Protein 4ZGL (pdb70)

Nearest PDB structures (foldseek):
  4zgl-assembly2_D  TM=1.010E+00  e=8.642E-20  Helicobacter pylori 26695
  6j65-assembly1_B  TM=9.291E-01  e=5.684E-10  Homo sapiens
  3omf-assembly1_A  TM=8.301E-01  e=6.920E-11  Entamoeba histolytica HM-1:IMSS
  1kpc-assembly1_B  TM=9.303E-01  e=1.629E-09  Homo sapiens
  3ksv-assembly1_A-2  TM=9.128E-01  e=7.664E-09  Leishmania major

CATH classification: 3.30.428.10

Solvent-accessible surface area: 47481 Å² total; per-residue (Å²): 162,35,63,16,32,71,22,48,129,66,114,65,126,54,68,124,10,40,72,58,150,125,1,11,0,6,96,24,180,109,81,136,25,191,37,4,0,7,0,0,0,66,100,50,9,15,20,0,16,15,5,82,44,139,20,0,13,81,0,0,46,2,0,28,82,0,0,109,128,32,46,10,35,71,113,3,0,75,4,26,1,16,2,5,28,55,6,44,8,124,32,20,0,0,11,5,21,0,16,14,57,175,31,56,17,32,67,20,49,120,61,114,63,127,55,68,121,11,40,79,52,167,124,0,11,0,6,96,22,178,99,81,157,30,187,38,4,0,6,0,0,0,66,109,51,18,25,22,0,15,21,4,77,35,122,13,0,10,75,0,0,47,3,0,29,94,0,0,108,127,30,47,9,26,54,119,5,0,88,2,38,1,16,2,6,27,40,1,43,7,122,33,16,0,1,11,4,24,0,22,11,76,148,14,64,17,25,81,20,43,138,60,122,64,126,54,69,121,9,40,71,44,123,110,2,11,0,6,95,26,162,103,85,167,26,198,33,6,0,6,0,0,0,64,91,46,1,15,18,0,7,19,29,4,61,127,35,1,8,79,0,0,46,2,0,29,84,0,0,117,128,14,61,5,50,153,141,3,0,80,3,37,1,17,3,7,52,30,1,45,3,131,35,7,2,1,11,6,31,0,27,10,78,205,34,65,17,42,69,21,50,126,61,119,59,120,39,68,138,14,40,90,45,138,117,1,8,0,6,95,25,162,109,84,172,24,192,36,7,0,6,0,0,0,65,100,86,25,105,24,0,35,43,5,82,50,138,15,0,8,84,0,0,52,2,0,22,90,0,0,115,135,31,42,10,32,65,121,4,0,73,3,35,1,17,2,20,136,105,0,44,3,133,32,58,2,0,11,5,30,0,27,13,22,133,118,21,57,116,27,20,123,34,163,65,137,43,63,62,84,131,107,65,129,152,37,20,10,7,106,31,164,87,78,164,31,179,76,9,14,10,31,0,6,53,135,76,32,110,26,1,47,39,19,108,90,6,58,31,83,149,11,49,65,17,38,1,14,5,21,156,77,1,43,11,152,45,81,4,2,12,13,28,47,26,41,50,164,156,33,61,16,33,68,22,49,122,61,111,64,125,54,68,115,14,41,71,46,136,122,1,8,0,6,97,25,168,98,82,155,16,180,38,6,0,8,0,0,0,66,94,50,3,16,19,27,53,11,16,65,52,118,9,7,25,83,0,1,61,2,0,36,84,0,0,109,129,31,46,7,51,155,145,4,0,71,4,31,1,15,4,7,31,41,4,43,8,138,32,18,0,0,11,6,30,0,26,14,13,132,155,11,68,16,35,67,16,53,101,58,117,59,121,44,67,121,15,40,82,46,134,115,1,4,0,6,100,26,164,100,84,150,21,198,36,7,0,6,0,0,0,65,89,39,8,27,21,0,16,17,4,81,44,106,12,2,13,71,0,0,45,2,2,29,90,0,0,114,135,32,47,7,56,166,142,4,0,82,3,36,1,17,3,4,31,52,2,32,3,144,34,8,2,0,12,4,29,0,27,9,73,208,31,62,17,46,75,21,49,125,61,113,65,126,55,68,120,26,20,72,44,132,115,2,11,0,6,97,19,176,85,85,157,23,191,36,6,0,7,0,0,0,65,112,89,12,106,24,0,32,48,4,78,36,125,13,2,14,79,0,0,45,1,0,28,84,0,0,117,155,31,46,7,30,42,101,5,0,82,2,35,1,16,2,20,155,102,3,54,5,138,23,56,2,0,8,3,31,0,27,8,73,177,28,68,17,43,66,16,49,132,61,119,59,121,44,69,122,15,38,80,45,134,121,2,4,0,6,97,25,179,97,79,160,18,180,37,7,0,5,0,0,0,64,96,46,5,18,19,0,14,15,5,65,35,119,9,2,16,85,0,1,47,2,2,31,90,0,0,118,135,32,47,10,49,153,144,4,0,70,4,35,1,16,2,6,28,38,0,43,8,133,35,17,0,1,12,6,30,0,27,9,36,132,206,30,64,15,37,82,21,43,154,61,130,64,126,55,68,121,13,35,72,51,152,127,1,11,0,6,97,25,178,104,84,160,25,198,36,4,0,7,0,0,0,65,111,90,12,107,24,1,38,49,5,72,46,102,7,4,14,67,0,0,46,2,0,31,84,0,0,101,134,30,41,10,30,54,120,3,0,69,2,36,1,13,2,20,159,55,0,49,7,113,24,69,2,1,2,3,12,0,25,10,77

Secondary structure (DSSP, 8-state):
--HHHHHHHTSS---EEEE-SSEEEEE-SS-SSSSEEEEEESS---SGGG--HHHHHHHHHHHHHHHHHHT-TTT-EEEEEEESGGGT--SSS--EEEEE-/--HHHHHHHTSS---EEEE-SSEEEEE-SS-SSSEEEEEEESS---SGGG--HHHHHHHHHHHHHHHHHHT-TTT-EEEEEEESGGGT--SSS--EEEEE-/--HHHHHHTTSS---EEEE-SSEEEEE-SS-SSSEEEEEEESS---SSSS--SSSHHHHHHHHHHHHHHTTTTTT-EEEEEEESGGGT--SSS--EEEEE-/--HHHHHHTTSS---EEEE-SSEEEEE-SS-SSSSEEEEEESS---SGGG--HHHHHHHHHHHHHHHHHHT-TTT-EEEEEEESGGGT--SSS--EEEEE--/--SSSSSS-----EEEE-SSEEEEE-SS-SSSSEEEEEESS---SGGG-SS------EEEEEEESGGGT--SSS--EEEEE--/--HHHHHHHTSS---EEEE-SSEEEEE-SS-SSSSEEEEEESS---SGGG--HHHHHHHHHHHHHHHHHHT-TTT-EEEEEEESGGGT--SSS--EEEEE--/--HHHHHHHTSS---EEEE-SSEEEEE-SS-SSSEEEEEEESS---SGGG--HHHHHHHHHHHHHHHHHHT-TTT-EEEEEEESGGGT--SSS--EEEEE-/--HHHHHHTTSS---EEEE-SSEEEEE-SS-SSSEEEEEEESS---SGGG--HHHHHHHHHHHHHHHHHHT-TTT-EEEEEEESTTTT--SSS--EEEEE-/--HHHHHHTTSS---EEEE-SSEEEEE-SS-SSSSEEEEEESS---SGGG--HHHHHHHHHHHHHHHHHHT-TTT-EEEEEEESGGGT--SSS--EEEE---/--HHHHHHTTSS---EEEE-SSEEEEE-SS-SSSSEEEEEESS---SGGG--HHHHHHHHHHHHHHHHHHT-TTT-EEEEEEESGGGT--SSS--EEEEE-

Organism: Helicobacter pylori (strain ATCC 700392 / 26695) (NCBI:txid85962)

Structure (mmCIF, N/CA/C/O backbone):
data_4ZGL
#
_entry.id   4ZGL
#
_cell.length_a   48.900
_cell.length_b   75.640
_cell.length_c   335.090
_cell.angle_alpha   90.00
_cell.angle_beta   90.00
_cell.angle_gamma   90.00
#
_symmetry.space_group_name_H-M   'P 21 21 21'
#
loop_
_entity.id
_entity.type
_entity.pdbx_description
1 polymer 'Uncharacterized HIT-like protein HP_0404'
2 non-polymer 'ADENOSINE MONOPHOSPHATE'
#
loop_
_atom_site.group_PDB
_atom_site.id
_atom_site.type_symbol
_atom_site.label_atom_id
_atom_site.label_alt_id
_atom_site.label_comp_id
_atom_site.label_asym_id
_atom_site.label_entity_id
_atom_site.label_seq_id
_atom_site.pdbx_PDB_ins_code
_atom_site.Cartn_x
_atom_site.Cartn_y
_atom_site.Cartn_z
_atom_site.occupancy
_atom_site.B_iso_or_equiv
_atom_site.auth_seq_id
_atom_site.auth_comp_id
_atom_site.auth_asym_id
_atom_site.auth_atom_id
_atom_site.pdbx_PDB_model_num
ATOM 1 N N . MET A 1 1 ? -31.660 0.246 -93.550 1.00 74.46 1 MET A N 1
ATOM 2 C CA . MET A 1 1 ? -31.482 -1.068 -94.251 1.00 75.39 1 MET A CA 1
ATOM 3 C C . MET A 1 1 ? -30.759 -2.199 -93.475 1.00 73.52 1 MET A C 1
ATOM 4 O O . MET A 1 1 ? -30.725 -3.357 -93.918 1.00 74.61 1 MET A O 1
ATOM 9 N N . ASN A 1 2 ? -30.180 -1.865 -92.334 1.00 71.01 2 ASN A N 1
ATOM 10 C CA . ASN A 1 2 ? -29.342 -2.762 -91.558 1.00 69.14 2 ASN A CA 1
ATOM 11 C C . ASN A 1 2 ? -30.004 -2.865 -90.198 1.00 68.53 2 ASN A C 1
ATOM 12 O O . ASN A 1 2 ? -30.760 -1.975 -89.848 1.00 68.97 2 ASN A O 1
ATOM 17 N N . VAL A 1 3 ? -29.754 -3.937 -89.446 1.00 67.86 3 VAL A N 1
ATOM 18 C CA . VAL A 1 3 ? -30.574 -4.226 -88.259 1.00 68.07 3 VAL A CA 1
ATOM 19 C C . VAL A 1 3 ? -30.574 -3.123 -87.192 1.00 66.57 3 VAL A C 1
ATOM 20 O O . VAL A 1 3 ? -31.632 -2.803 -86.653 1.00 67.69 3 VAL A O 1
ATOM 24 N N . PHE A 1 4 ? -29.413 -2.537 -86.898 1.00 64.36 4 PHE A N 1
ATOM 25 C CA . PHE A 1 4 ? -29.342 -1.451 -85.908 1.00 63.22 4 PHE A CA 1
ATOM 26 C C . PHE A 1 4 ? -29.903 -0.147 -86.460 1.00 64.29 4 PHE A C 1
ATOM 27 O O . PHE A 1 4 ? -30.481 0.646 -85.715 1.00 64.61 4 PHE A O 1
ATOM 35 N N . GLU A 1 5 ? -29.734 0.076 -87.761 1.00 65.08 5 GLU A N 1
ATOM 36 C CA . GLU A 1 5 ? -30.314 1.259 -88.417 1.00 66.56 5 GLU A CA 1
ATOM 37 C C . GLU A 1 5 ? -31.841 1.206 -88.351 1.00 68.82 5 GLU A C 1
ATOM 38 O O . GLU A 1 5 ? -32.500 2.226 -88.161 1.00 69.84 5 GLU A O 1
ATOM 44 N N . LYS A 1 6 ? -32.389 0.004 -88.514 1.00 69.85 6 LYS A N 1
ATOM 45 C CA . LYS A 1 6 ? -33.827 -0.220 -88.395 1.00 72.25 6 LYS A CA 1
ATOM 46 C C . LYS A 1 6 ? -34.328 0.118 -86.996 1.00 71.95 6 LYS A C 1
ATOM 47 O O . LYS A 1 6 ? -35.404 0.689 -86.842 1.00 73.84 6 LYS A O 1
ATOM 53 N N . ILE A 1 7 ? -33.547 -0.250 -85.982 1.00 69.85 7 ILE A N 1
ATOM 54 C CA . ILE A 1 7 ? -33.884 0.063 -84.592 1.00 69.56 7 ILE A CA 1
ATOM 55 C C . ILE A 1 7 ? -33.910 1.572 -84.397 1.00 69.54 7 ILE A C 1
ATOM 56 O O . ILE A 1 7 ? -34.833 2.110 -83.787 1.00 71.03 7 ILE A O 1
ATOM 61 N N . ILE A 1 8 ? -32.898 2.245 -84.933 1.00 68.19 8 ILE A N 1
ATOM 62 C CA . ILE A 1 8 ? -32.796 3.696 -84.834 1.00 68.40 8 ILE A CA 1
ATOM 63 C C . ILE A 1 8 ? -34.040 4.372 -85.447 1.00 71.17 8 ILE A C 1
ATOM 64 O O . ILE A 1 8 ? -34.482 5.387 -84.936 1.00 72.18 8 ILE A O 1
ATOM 69 N N . GLN A 1 9 ? -34.564 3.829 -86.548 1.00 72.59 9 GLN A N 1
ATOM 70 C CA . GLN A 1 9 ? -35.669 4.515 -87.349 1.00 75.48 9 GLN A CA 1
ATOM 71 C C . GLN A 1 9 ? -37.316 4.694 -87.170 1.00 78.67 9 GLN A C 1
ATOM 72 O O . GLN A 1 9 ? -37.887 5.584 -87.836 1.00 80.78 9 GLN A O 1
ATOM 78 N N . GLY A 1 10 ? -38.169 3.978 -86.417 1.00 79.68 10 GLY A N 1
ATOM 79 C CA . GLY A 1 10 ? -37.918 2.825 -85.530 1.00 78.27 10 GLY A CA 1
ATOM 80 C C . GLY A 1 10 ? -38.762 1.693 -86.095 1.00 80.33 10 GLY A C 1
ATOM 81 O O . GLY A 1 10 ? -39.904 1.445 -85.688 1.00 82.68 10 GLY A O 1
ATOM 82 N N . GLU A 1 11 ? -38.176 1.027 -87.073 1.00 79.71 11 GLU A N 1
ATOM 83 C CA . GLU A 1 11 ? -38.822 -0.020 -87.841 1.00 81.84 11 GLU A CA 1
ATOM 84 C C . GLU A 1 11 ? -38.991 -1.311 -87.048 1.00 81.94 11 GLU A C 1
ATOM 85 O O . GLU A 1 11 ? -40.009 -1.986 -87.179 1.00 84.67 11 GLU A O 1
ATOM 91 N N . ILE A 1 12 ? -37.999 -1.656 -86.233 1.00 79.23 12 ILE A N 1
ATOM 92 C CA . ILE A 1 12 ? -38.076 -2.864 -85.414 1.00 79.36 12 ILE A CA 1
ATOM 93 C C . ILE A 1 12 ? -37.909 -2.510 -83.933 1.00 78.00 12 ILE A C 1
ATOM 94 O O . ILE A 1 12 ? -37.158 -1.592 -83.585 1.00 75.86 12 ILE A O 1
ATOM 99 N N . PRO A 1 13 ? -38.672 -3.191 -83.058 1.00 79.68 13 PRO A N 1
ATOM 100 C CA . PRO A 1 13 ? -38.602 -2.899 -81.625 1.00 78.89 13 PRO A CA 1
ATOM 101 C C . PRO A 1 13 ? -37.274 -3.295 -80.992 1.00 75.90 13 PRO A C 1
ATOM 102 O O . PRO A 1 13 ? -36.449 -3.957 -81.624 1.00 74.63 13 PRO A O 1
ATOM 106 N N . CYS A 1 14 ? -37.078 -2.876 -79.747 1.00 75.07 14 CYS A N 1
ATOM 107 C CA . CYS A 1 14 ? -35.932 -3.306 -78.953 1.00 72.74 14 CYS A CA 1
ATOM 108 C C . CYS A 1 14 ? -36.219 -3.089 -77.468 1.00 73.27 14 CYS A C 1
ATOM 109 O O . CYS A 1 14 ? -37.217 -2.464 -77.108 1.00 75.23 14 CYS A O 1
ATOM 112 N N . SER A 1 15 ? -35.349 -3.621 -76.615 1.00 71.77 15 SER A N 1
ATOM 113 C CA . SER A 1 15 ? -35.447 -3.402 -75.176 1.00 72.19 15 SER A CA 1
ATOM 114 C C . SER A 1 15 ? -34.538 -2.244 -74.809 1.00 70.05 15 SER A C 1
ATOM 115 O O . SER A 1 15 ? -33.406 -2.438 -74.357 1.00 68.07 15 SER A O 1
ATOM 118 N N . LYS A 1 16 ? -35.047 -1.038 -75.019 1.00 70.76 16 LYS A N 1
ATOM 119 C CA . LYS A 1 16 ? -34.296 0.179 -74.790 1.00 69.31 16 LYS A CA 1
ATOM 120 C C . LYS A 1 16 ? -33.907 0.348 -73.311 1.00 69.18 16 LYS A C 1
ATOM 121 O O . LYS A 1 16 ? -34.752 0.319 -72.423 1.00 71.26 16 LYS A O 1
ATOM 127 N N . ILE A 1 17 ? -32.609 0.511 -73.068 1.00 66.92 17 ILE A N 1
ATOM 128 C CA . ILE A 1 17 ? -32.074 0.715 -71.725 1.00 66.75 17 ILE A CA 1
ATOM 129 C C . ILE A 1 17 ? -32.046 2.211 -71.427 1.00 67.26 17 ILE A C 1
ATOM 130 O O . ILE A 1 17 ? -32.603 2.656 -70.426 1.00 69.09 17 ILE A O 1
ATOM 135 N N . LEU A 1 18 ? -31.388 2.965 -72.306 1.00 65.90 18 LEU A N 1
ATOM 136 C CA . LEU A 1 18 ? -31.304 4.417 -72.205 1.00 66.58 18 LEU A CA 1
ATOM 137 C C . LEU A 1 18 ? -31.221 5.008 -73.606 1.00 66.09 18 LEU A C 1
ATOM 138 O O . LEU A 1 18 ? -30.752 4.352 -74.533 1.00 64.54 18 LEU A O 1
ATOM 143 N N . GLU A 1 19 ? -31.670 6.249 -73.752 1.00 67.65 19 GLU A N 1
ATOM 144 C CA . GLU A 1 19 ? -31.610 6.953 -75.024 1.00 67.63 19 GLU A CA 1
ATOM 145 C C . GLU A 1 19 ? -31.394 8.445 -74.813 1.00 68.83 19 GLU A C 1
ATOM 146 O O . GLU A 1 19 ? -31.783 9.011 -73.790 1.00 70.52 19 GLU A O 1
ATOM 152 N N . ASN A 1 20 ? -30.771 9.079 -75.798 1.00 68.26 20 ASN A N 1
ATOM 153 C CA . ASN A 1 20 ? -30.627 10.531 -75.802 1.00 69.86 20 ASN A CA 1
ATOM 154 C C . ASN A 1 20 ? -30.486 11.026 -77.246 1.00 69.97 20 ASN A C 1
ATOM 155 O O . ASN A 1 20 ? -30.574 10.210 -78.171 1.00 68.88 20 ASN A O 1
ATOM 160 N N . GLU A 1 21 ? -30.289 12.336 -77.431 1.00 71.56 21 GLU A N 1
ATOM 161 C CA . GLU A 1 21 ? -30.313 12.957 -78.781 1.00 72.41 21 GLU A CA 1
ATOM 162 C C . GLU A 1 21 ? -29.360 12.294 -79.763 1.00 70.13 21 GLU A C 1
ATOM 163 O O . GLU A 1 21 ? -29.651 12.252 -80.957 1.00 70.55 21 GLU A O 1
ATOM 169 N N . ARG A 1 22 ? -28.203 11.846 -79.276 1.00 68.04 22 ARG A N 1
ATOM 170 C CA . ARG A 1 22 ? -27.146 11.325 -80.145 1.00 66.13 22 ARG A CA 1
ATOM 171 C C . ARG A 1 22 ? -26.884 9.822 -80.017 1.00 63.82 22 ARG A C 1
ATOM 172 O O . ARG A 1 22 ? -26.266 9.237 -80.905 1.00 62.58 22 ARG A O 1
ATOM 180 N N . PHE A 1 23 ? -27.340 9.194 -78.932 1.00 63.49 23 PHE A N 1
ATOM 181 C CA . PHE A 1 23 ? -27.045 7.777 -78.682 1.00 61.59 23 PHE A CA 1
ATOM 182 C C . PHE A 1 23 ? -28.263 6.988 -78.232 1.00 62.27 23 PHE A C 1
ATOM 183 O O . PHE A 1 23 ? -29.274 7.549 -77.815 1.00 64.15 23 PHE A O 1
ATOM 191 N N . LEU A 1 24 ? -28.138 5.670 -78.321 1.00 61.02 24 LEU A N 1
ATOM 192 C CA . LEU A 1 24 ? -29.192 4.758 -77.920 1.00 61.78 24 LEU A CA 1
ATOM 193 C C . LEU A 1 24 ? -28.560 3.474 -77.395 1.00 60.25 24 LEU A C 1
ATOM 194 O O . LEU A 1 24 ? -27.595 2.971 -77.974 1.00 58.73 24 LEU A O 1
ATOM 199 N N . SER A 1 25 ? -29.102 2.953 -76.296 1.00 60.91 25 SER A N 1
ATOM 200 C CA . SER A 1 25 ? -28.637 1.689 -75.734 1.00 59.92 25 SER A CA 1
ATOM 201 C C . SER A 1 25 ? -29.792 0.715 -75.581 1.00 61.41 25 SER A C 1
ATOM 202 O O . SER A 1 25 ? -30.923 1.120 -75.309 1.00 63.29 25 SER A O 1
ATOM 205 N N . PHE A 1 26 ? -29.498 -0.569 -75.756 1.00 60.83 26 PHE A N 1
ATOM 206 C CA . PHE A 1 26 ? -30.504 -1.619 -75.643 1.00 62.47 26 PHE A CA 1
ATOM 207 C C . PHE A 1 26 ? -29.854 -2.979 -75.419 1.00 61.78 26 PHE A C 1
ATOM 208 O O . PHE A 1 26 ? -28.667 -3.161 -75.683 1.00 60.00 26 PHE A O 1
ATOM 216 N N . TYR A 1 27 ? -30.648 -3.929 -74.933 1.00 63.53 27 TYR A N 1
ATOM 217 C CA . TYR A 1 27 ? -30.160 -5.275 -74.648 1.00 63.47 27 TYR A CA 1
ATOM 218 C C . TYR A 1 27 ? -29.898 -6.069 -75.921 1.00 63.25 27 TYR A C 1
ATOM 219 O O . TYR A 1 27 ? -30.632 -5.949 -76.903 1.00 64.27 27 TYR A O 1
ATOM 228 N N . ASP A 1 28 ? -28.849 -6.886 -75.886 1.00 62.19 28 ASP A N 1
ATOM 229 C CA . ASP A 1 28 ? -28.531 -7.799 -76.975 1.00 62.35 28 ASP A CA 1
ATOM 230 C C . ASP A 1 28 ? -29.473 -9.000 -76.891 1.00 64.96 28 ASP A C 1
ATOM 231 O O . ASP A 1 28 ? -29.663 -9.572 -75.817 1.00 65.97 28 ASP A O 1
ATOM 236 N N . ILE A 1 29 ? -30.052 -9.377 -78.030 1.00 66.33 29 ILE A N 1
ATOM 237 C CA . ILE A 1 29 ? -31.037 -10.469 -78.083 1.00 69.28 29 ILE A CA 1
ATOM 238 C C . ILE A 1 29 ? -30.403 -11.850 -77.935 1.00 69.99 29 ILE A C 1
ATOM 239 O O . ILE A 1 29 ? -31.094 -12.826 -77.649 1.00 72.62 29 ILE A O 1
ATOM 244 N N . ASN A 1 30 ? -29.095 -11.929 -78.159 1.00 67.93 30 ASN A N 1
ATOM 245 C CA . ASN A 1 30 ? -28.322 -13.126 -77.892 1.00 68.42 30 ASN A CA 1
ATOM 246 C C . ASN A 1 30 ? -27.199 -12.842 -76.890 1.00 66.25 30 ASN A C 1
ATOM 247 O O . ASN A 1 30 ? -26.027 -12.719 -77.272 1.00 64.44 30 ASN A O 1
ATOM 252 N N . PRO A 1 31 ? -27.559 -12.743 -75.594 1.00 66.70 31 PRO A N 1
ATOM 253 C CA . PRO A 1 31 ? -26.599 -12.376 -74.554 1.00 64.95 31 PRO A CA 1
ATOM 254 C C . PRO A 1 31 ? -25.421 -13.342 -74.435 1.00 64.73 31 PRO A C 1
ATOM 255 O O . PRO A 1 31 ? -25.582 -14.547 -74.624 1.00 66.77 31 PRO A O 1
ATOM 259 N N . LYS A 1 32 ? -24.252 -12.787 -74.132 1.00 62.51 32 LYS A N 1
ATOM 260 C CA . LYS A 1 32 ? -23.029 -13.546 -73.922 1.00 62.23 32 LYS A CA 1
ATOM 261 C C . LYS A 1 32 ? -22.549 -13.348 -72.476 1.00 61.83 32 LYS A C 1
ATOM 262 O O . LYS A 1 32 ? -21.471 -13.810 -72.099 1.00 61.52 32 LYS A O 1
ATOM 268 N N . ALA A 1 33 ? -23.363 -12.657 -71.679 1.00 62.10 33 ALA A N 1
ATOM 269 C CA . ALA A 1 33 ? -23.081 -12.411 -70.274 1.00 62.16 33 ALA A CA 1
ATOM 270 C C . ALA A 1 33 ? -24.400 -12.136 -69.565 1.00 63.81 33 ALA A C 1
ATOM 271 O O . ALA A 1 33 ? -25.408 -11.852 -70.214 1.00 64.34 33 ALA A O 1
ATOM 273 N N . LYS A 1 34 ? -24.383 -12.214 -68.238 1.00 64.82 34 LYS A N 1
ATOM 274 C CA . LYS A 1 34 ? -25.579 -12.005 -67.423 1.00 66.78 34 LYS A CA 1
ATOM 275 C C . LYS A 1 34 ? -26.306 -10.725 -67.845 1.00 65.93 34 LYS A C 1
ATOM 276 O O . LYS A 1 34 ? -27.504 -10.746 -68.135 1.00 67.47 34 LYS A O 1
ATOM 282 N N . VAL A 1 35 ? -25.566 -9.624 -67.910 1.00 63.72 35 VAL A N 1
ATOM 283 C CA . VAL A 1 35 ? -26.063 -8.393 -68.513 1.00 62.80 35 VAL A CA 1
ATOM 284 C C . VAL A 1 35 ? -25.242 -8.105 -69.767 1.00 60.58 35 VAL A C 1
ATOM 285 O O . VAL A 1 35 ? -24.012 -8.010 -69.706 1.00 59.07 35 VAL A O 1
ATOM 289 N N . HIS A 1 36 ? -25.935 -7.980 -70.897 1.00 60.68 36 HIS A N 1
ATOM 290 C CA . HIS A 1 36 ? -25.302 -7.667 -72.168 1.00 58.98 36 HIS A CA 1
ATOM 291 C C . HIS A 1 36 ? -26.071 -6.550 -72.865 1.00 58.87 36 HIS A C 1
ATOM 292 O O . HIS A 1 36 ? -27.154 -6.774 -73.406 1.00 60.26 36 HIS A O 1
ATOM 299 N N . ALA A 1 37 ? -25.492 -5.352 -72.861 1.00 57.46 37 ALA A N 1
ATOM 300 C CA . ALA A 1 37 ? -26.085 -4.196 -73.530 1.00 57.44 37 ALA A CA 1
ATOM 301 C C . ALA A 1 37 ? -25.253 -3.759 -74.735 1.00 55.92 37 ALA A C 1
ATOM 302 O O . ALA A 1 37 ? -24.069 -4.087 -74.844 1.00 54.68 37 ALA A O 1
ATOM 304 N N . LEU A 1 38 ? -25.897 -3.023 -75.637 1.00 56.29 38 LEU A N 1
ATOM 305 C CA . LEU A 1 38 ? -25.241 -2.452 -76.807 1.00 55.25 38 LEU A CA 1
ATOM 306 C C . LEU A 1 38 ? -25.437 -0.949 -76.777 1.00 55.35 38 LEU A C 1
ATOM 307 O O . LEU A 1 38 ? -26.534 -0.479 -76.498 1.00 56.68 38 LEU A O 1
ATOM 312 N N . VAL A 1 39 ? -24.372 -0.198 -77.040 1.00 54.24 39 VAL A N 1
ATOM 313 C CA . VAL A 1 39 ? -24.456 1.260 -77.137 1.00 54.61 39 VAL A CA 1
ATOM 314 C C . VAL A 1 39 ? -24.158 1.679 -78.570 1.00 54.45 39 VAL A C 1
ATOM 315 O O . VAL A 1 39 ? -23.087 1.365 -79.100 1.00 53.42 39 VAL A O 1
ATOM 319 N N . ILE A 1 40 ? -25.096 2.399 -79.185 1.00 55.69 40 ILE A N 1
ATOM 320 C CA . ILE A 1 40 ? -24.944 2.801 -80.587 1.00 55.93 40 ILE A CA 1
ATOM 321 C C . ILE A 1 40 ? -25.206 4.287 -80.802 1.00 57.02 40 ILE A C 1
ATOM 322 O O . ILE A 1 40 ? -26.045 4.890 -80.117 1.00 58.14 40 ILE A O 1
ATOM 327 N N . PRO A 1 41 ? -24.443 4.894 -81.724 1.00 56.94 41 PRO A N 1
ATOM 328 C CA . PRO A 1 41 ? -24.714 6.272 -82.111 1.00 58.38 41 PRO A CA 1
ATOM 329 C C . PRO A 1 41 ? -25.891 6.298 -83.071 1.00 59.89 41 PRO A C 1
ATOM 330 O O . PRO A 1 41 ? -25.980 5.439 -83.945 1.00 59.72 41 PRO A O 1
ATOM 334 N N . LYS A 1 42 ? -26.801 7.248 -82.888 1.00 61.60 42 LYS A N 1
ATOM 335 C CA . LYS A 1 42 ? -27.943 7.392 -83.792 1.00 63.40 42 LYS A CA 1
ATOM 336 C C . LYS A 1 42 ? -27.480 7.808 -85.186 1.00 63.99 42 LYS A C 1
ATOM 337 O O . LYS A 1 42 ? -28.097 7.448 -86.187 1.00 64.99 42 LYS A O 1
ATOM 343 N N . GLN A 1 43 ? -26.388 8.564 -85.235 1.00 63.63 43 GLN A N 1
ATOM 344 C CA . GLN A 1 43 ? -25.757 8.946 -86.490 1.00 64.24 43 GLN A CA 1
ATOM 345 C C . GLN A 1 43 ? -25.266 7.708 -87.238 1.00 63.06 43 GLN A C 1
ATOM 346 O O . GLN A 1 43 ? -24.855 6.725 -86.623 1.00 61.31 43 GLN A O 1
ATOM 352 N N . SER A 1 44 ? -25.318 7.768 -88.566 1.00 64.29 44 SER A N 1
ATOM 353 C CA . SER A 1 44 ? -24.958 6.634 -89.412 1.00 63.76 44 SER A CA 1
ATOM 354 C C . SER A 1 44 ? -23.451 6.491 -89.518 1.00 62.52 44 SER A C 1
ATOM 355 O O . SER A 1 44 ? -22.805 7.161 -90.314 1.00 63.50 44 SER A O 1
ATOM 358 N N . ILE A 1 45 ? -22.892 5.643 -88.668 1.00 60.62 45 ILE A N 1
ATOM 359 C CA . ILE A 1 45 ? -21.473 5.402 -88.648 1.00 59.50 45 ILE A CA 1
ATOM 360 C C . ILE A 1 45 ? -21.188 3.917 -88.545 1.00 58.27 45 ILE A C 1
ATOM 361 O O . ILE A 1 45 ? -21.780 3.243 -87.713 1.00 57.52 45 ILE A O 1
ATOM 366 N N . GLN A 1 46 ? -20.238 3.429 -89.339 1.00 58.30 46 GLN A N 1
ATOM 367 C CA . GLN A 1 46 ? -20.076 1.993 -89.562 1.00 57.85 46 GLN A CA 1
ATOM 368 C C . GLN A 1 46 ? -19.271 1.264 -88.492 1.00 56.13 46 GLN A C 1
ATOM 369 O O . GLN A 1 46 ? -19.593 0.130 -88.139 1.00 55.72 46 GLN A O 1
ATOM 375 N N . ASP A 1 47 ? -18.208 1.900 -88.012 1.00 55.45 47 ASP A N 1
ATOM 376 C CA . ASP A 1 47 ? -17.317 1.286 -87.029 1.00 54.06 47 ASP A CA 1
ATOM 377 C C . ASP A 1 47 ? -16.536 2.351 -86.255 1.00 53.64 47 ASP A C 1
ATOM 378 O O . ASP A 1 47 ? -16.751 3.551 -86.454 1.00 54.47 47 ASP A O 1
ATOM 383 N N . PHE A 1 48 ? -15.650 1.911 -85.363 1.00 52.60 48 PHE A N 1
ATOM 384 C CA . PHE A 1 48 ? -14.916 2.826 -84.498 1.00 52.40 48 PHE A CA 1
ATOM 385 C C . PHE A 1 48 ? -14.022 3.773 -85.290 1.00 53.51 48 PHE A C 1
ATOM 386 O O . PHE A 1 48 ? -13.858 4.933 -84.925 1.00 54.15 48 PHE A O 1
ATOM 394 N N . ASN A 1 49 ? -13.441 3.285 -86.375 1.00 54.09 49 ASN A N 1
ATOM 395 C CA . ASN A 1 49 ? -12.630 4.152 -87.238 1.00 55.54 49 ASN A CA 1
ATOM 396 C C . ASN A 1 49 ? -13.337 5.419 -87.720 1.00 56.86 49 ASN A C 1
ATOM 397 O O . ASN A 1 49 ? -12.682 6.437 -87.954 1.00 58.16 49 ASN A O 1
ATOM 402 N N . GLY A 1 50 ? -14.659 5.351 -87.867 1.00 56.83 50 GLY A N 1
ATOM 403 C CA . GLY A 1 50 ? -15.443 6.454 -88.415 1.00 58.34 50 GLY A CA 1
ATOM 404 C C . GLY A 1 50 ? -16.177 7.304 -87.393 1.00 58.29 50 GLY A C 1
ATOM 405 O O . GLY A 1 50 ? -17.156 7.951 -87.735 1.00 59.42 50 GLY A O 1
ATOM 406 N N . ILE A 1 51 ? -15.724 7.302 -86.141 1.00 57.25 51 ILE A N 1
ATOM 407 C CA . ILE A 1 51 ? -16.290 8.188 -85.103 1.00 57.56 51 ILE A CA 1
ATOM 408 C C . ILE A 1 51 ? -15.289 9.297 -84.816 1.00 58.73 51 ILE A C 1
ATOM 409 O O . ILE A 1 51 ? -14.093 9.031 -84.760 1.00 58.42 51 ILE A O 1
ATOM 414 N N . THR A 1 52 ? -15.775 10.524 -84.628 1.00 60.34 52 THR A N 1
ATOM 415 C CA . THR A 1 52 ? -14.907 11.663 -84.323 1.00 61.96 52 THR A CA 1
ATOM 416 C C . THR A 1 52 ? -14.574 11.643 -82.839 1.00 61.24 52 THR A C 1
ATOM 417 O O . THR A 1 52 ? -15.350 11.111 -82.042 1.00 60.03 52 THR A O 1
ATOM 421 N N . PRO A 1 53 ? -13.422 12.219 -82.455 1.00 62.22 53 PRO A N 1
ATOM 422 C CA . PRO A 1 53 ? -13.136 12.222 -81.024 1.00 61.82 53 PRO A CA 1
ATOM 423 C C . PRO A 1 53 ? -14.215 12.917 -80.194 1.00 62.68 53 PRO A C 1
ATOM 424 O O . PRO A 1 53 ? -14.627 12.371 -79.174 1.00 61.54 53 PRO A O 1
ATOM 428 N N . GLU A 1 54 ? -14.662 14.092 -80.643 1.00 64.94 54 GLU A N 1
ATOM 429 C CA . GLU A 1 54 ? -15.751 14.871 -79.999 1.00 66.32 54 GLU A CA 1
ATOM 430 C C . GLU A 1 54 ? -16.978 14.061 -79.636 1.00 64.72 54 GLU A C 1
ATOM 431 O O . GLU A 1 54 ? -17.605 14.311 -78.613 1.00 65.24 54 GLU A O 1
ATOM 437 N N . LEU A 1 55 ? -17.321 13.112 -80.497 1.00 63.12 55 LEU A N 1
ATOM 438 C CA . LEU A 1 55 ? -18.525 12.312 -80.335 1.00 61.95 55 LEU A CA 1
ATOM 439 C C . LEU A 1 55 ? -18.272 11.135 -79.403 1.00 59.84 55 LEU A C 1
ATOM 440 O O . LEU A 1 55 ? -19.179 10.683 -78.706 1.00 59.39 55 LEU A O 1
ATOM 445 N N . MET A 1 56 ? -17.036 10.645 -79.392 1.00 58.82 56 MET A N 1
ATOM 446 C CA . MET A 1 56 ? -16.643 9.552 -78.511 1.00 57.10 56 MET A CA 1
ATOM 447 C C . MET A 1 56 ? -16.504 10.048 -77.072 1.00 57.84 56 MET A C 1
ATOM 448 O O . MET A 1 56 ? -16.661 9.274 -76.129 1.00 56.89 56 MET A O 1
ATOM 453 N N . ALA A 1 57 ? -16.216 11.338 -76.911 1.00 59.83 57 ALA A N 1
ATOM 454 C CA . ALA A 1 57 ? -16.281 11.982 -75.603 1.00 61.16 57 ALA A CA 1
ATOM 455 C C . ALA A 1 57 ? -17.706 11.900 -75.063 1.00 61.41 57 ALA A C 1
ATOM 456 O O . ALA A 1 57 ? -17.923 11.524 -73.912 1.00 61.23 57 ALA A O 1
ATOM 458 N N . GLN A 1 58 ? -18.671 12.250 -75.910 1.00 62.04 58 GLN A N 1
ATOM 459 C CA . GLN A 1 58 ? -20.078 12.262 -75.523 1.00 62.70 58 GLN A CA 1
ATOM 460 C C . GLN A 1 58 ? -20.627 10.848 -75.329 1.00 60.73 58 GLN A C 1
ATOM 461 O O . GLN A 1 58 ? -21.522 10.631 -74.515 1.00 61.18 58 GLN A O 1
ATOM 467 N N . MET A 1 59 ? -20.078 9.891 -76.072 1.00 58.86 59 MET A N 1
ATOM 468 C CA . MET A 1 59 ? -20.437 8.482 -75.913 1.00 57.23 59 MET A CA 1
ATOM 469 C C . MET A 1 59 ? -19.899 7.917 -74.604 1.00 56.61 59 MET A C 1
ATOM 470 O O . MET A 1 59 ? -20.570 7.130 -73.950 1.00 56.31 59 MET A O 1
ATOM 475 N N . THR A 1 60 ? -18.678 8.303 -74.246 1.00 56.67 60 THR A N 1
ATOM 476 C CA . THR A 1 60 ? -18.070 7.893 -72.984 1.00 56.46 60 THR A CA 1
ATOM 477 C C . THR A 1 60 ? -18.946 8.334 -71.817 1.00 57.95 60 THR A C 1
ATOM 478 O O . THR A 1 60 ? -19.189 7.571 -70.877 1.00 57.69 60 THR A O 1
ATOM 482 N N . SER A 1 61 ? -19.423 9.570 -71.903 1.00 59.77 61 SER A N 1
ATOM 483 C CA . SER A 1 61 ? -20.362 10.114 -70.936 1.00 61.63 61 SER A CA 1
ATOM 484 C C . SER A 1 61 ? -21.643 9.281 -70.899 1.00 61.25 61 SER A C 1
ATOM 485 O O . SER A 1 61 ? -22.147 8.945 -69.829 1.00 61.93 61 SER A O 1
ATOM 488 N N . PHE A 1 62 ? -22.156 8.952 -72.080 1.00 60.41 62 PHE A N 1
ATOM 489 C CA . PHE A 1 62 ? -23.356 8.130 -72.218 1.00 60.23 62 PHE A CA 1
ATOM 490 C C . PHE A 1 62 ? -23.152 6.712 -71.690 1.00 58.82 62 PHE A C 1
ATOM 491 O O . PHE A 1 62 ? -24.064 6.131 -71.101 1.00 59.42 62 PHE A O 1
ATOM 499 N N . ILE A 1 63 ? -21.958 6.160 -71.898 1.00 57.21 63 ILE A N 1
ATOM 500 C CA . ILE A 1 63 ? -21.632 4.812 -71.421 1.00 56.06 63 ILE A CA 1
ATOM 501 C C . ILE A 1 63 ? -21.671 4.735 -69.895 1.00 57.04 63 ILE A C 1
ATOM 502 O O . ILE A 1 63 ? -22.180 3.762 -69.339 1.00 57.13 63 ILE A O 1
ATOM 507 N N . PHE A 1 64 ? -21.157 5.768 -69.232 1.00 58.10 64 PHE A N 1
ATOM 508 C CA . PHE A 1 64 ? -21.229 5.852 -67.776 1.00 59.51 64 PHE A CA 1
ATOM 509 C C . PHE A 1 64 ? -22.679 5.855 -67.295 1.00 61.09 64 PHE A C 1
ATOM 510 O O . PHE A 1 64 ? -22.998 5.275 -66.258 1.00 61.90 64 PHE A O 1
ATOM 518 N N . GLU A 1 65 ? -23.556 6.518 -68.042 1.00 61.78 65 GLU A N 1
ATOM 519 C CA . GLU A 1 65 ? -24.975 6.553 -67.694 1.00 63.52 65 GLU A CA 1
ATOM 520 C C . GLU A 1 65 ? -25.643 5.190 -67.830 1.00 62.85 65 GLU A C 1
ATOM 521 O O . GLU A 1 65 ? -26.506 4.836 -67.018 1.00 64.37 65 GLU A O 1
ATOM 527 N N . VAL A 1 66 ? -25.243 4.415 -68.835 1.00 60.90 66 VAL A N 1
ATOM 528 C CA . VAL A 1 66 ? -25.890 3.120 -69.024 1.00 60.62 66 VAL A CA 1
ATOM 529 C C . VAL A 1 66 ? -25.442 2.127 -67.959 1.00 60.54 66 VAL A C 1
ATOM 530 O O . VAL A 1 66 ? -26.290 1.538 -67.312 1.00 61.91 66 VAL A O 1
ATOM 534 N N . VAL A 1 67 ? -24.130 1.973 -67.758 1.00 59.24 67 VAL A N 1
ATOM 535 C CA . VAL A 1 67 ? -23.617 1.032 -66.750 1.00 59.31 67 VAL A CA 1
ATOM 536 C C . VAL A 1 67 ? -24.126 1.342 -65.350 1.00 61.45 67 VAL A C 1
ATOM 537 O O . VAL A 1 67 ? -24.270 0.440 -64.521 1.00 62.26 67 VAL A O 1
ATOM 541 N N . GLU A 1 68 ? -24.405 2.614 -65.086 1.00 62.66 68 GLU A N 1
ATOM 542 C CA . GLU A 1 68 ? -24.914 2.984 -63.773 1.00 65.05 68 GLU A CA 1
ATOM 543 C C . GLU A 1 68 ? -26.416 2.686 -63.695 1.00 66.75 68 GLU A C 1
ATOM 544 O O . GLU A 1 68 ? -26.887 2.203 -62.674 1.00 68.49 68 GLU A O 1
ATOM 550 N N . LYS A 1 69 ? -27.148 2.895 -64.788 1.00 66.40 69 LYS A N 1
ATOM 551 C CA . LYS A 1 69 ? -28.531 2.428 -64.873 1.00 67.95 69 LYS A CA 1
ATOM 552 C C . LYS A 1 69 ? -28.641 0.912 -64.731 1.00 67.71 69 LYS A C 1
ATOM 553 O O . LYS A 1 69 ? -29.534 0.418 -64.053 1.00 69.78 69 LYS A O 1
ATOM 559 N N . LEU A 1 70 ? -27.751 0.173 -65.384 1.00 65.47 70 LEU A N 1
ATOM 560 C CA . LEU A 1 70 ? -27.757 -1.287 -65.260 1.00 65.45 70 LEU A CA 1
ATOM 561 C C . LEU A 1 70 ? -27.233 -1.782 -63.916 1.00 66.33 70 LEU A C 1
ATOM 562 O O . LEU A 1 70 ? -27.436 -2.936 -63.580 1.00 67.14 70 LEU A O 1
ATOM 567 N N . GLY A 1 71 ? -26.561 -0.922 -63.154 1.00 66.46 71 GLY A N 1
ATOM 568 C CA . GLY A 1 71 ? -26.105 -1.290 -61.811 1.00 67.70 71 GLY A CA 1
ATOM 569 C C . GLY A 1 71 ? -24.891 -2.199 -61.828 1.00 66.13 71 GLY A C 1
ATOM 570 O O . GLY A 1 71 ? -24.624 -2.900 -60.855 1.00 67.28 71 GLY A O 1
ATOM 571 N N . ILE A 1 72 ? -24.153 -2.176 -62.933 1.00 63.75 72 ILE A N 1
ATOM 572 C CA . ILE A 1 72 ? -22.921 -2.952 -63.070 1.00 62.28 72 ILE A CA 1
ATOM 573 C C . ILE A 1 72 ? -21.678 -2.060 -63.043 1.00 61.12 72 ILE A C 1
ATOM 574 O O . ILE A 1 72 ? -20.557 -2.558 -63.143 1.00 60.03 72 ILE A O 1
ATOM 579 N N . LYS A 1 73 ? -21.874 -0.749 -62.898 1.00 61.66 73 LYS A N 1
ATOM 580 C CA . LYS A 1 73 ? -20.764 0.202 -62.902 1.00 60.99 73 LYS A CA 1
ATOM 581 C C . LYS A 1 73 ? -19.682 -0.189 -61.901 1.00 61.44 73 LYS A C 1
ATOM 582 O O . LYS A 1 73 ? -18.495 -0.162 -62.214 1.00 60.26 73 LYS A O 1
ATOM 588 N N . GLU A 1 74 ? -20.112 -0.558 -60.701 1.00 63.39 74 GLU A N 1
ATOM 589 C CA . GLU A 1 74 ? -19.207 -0.861 -59.598 1.00 64.40 74 GLU A CA 1
ATOM 590 C C . GLU A 1 74 ? -18.950 -2.351 -59.417 1.00 64.26 74 GLU A C 1
ATOM 591 O O . GLU A 1 74 ? -17.977 -2.732 -58.774 1.00 64.66 74 GLU A O 1
ATOM 597 N N . LYS A 1 75 ? -19.832 -3.189 -59.954 1.00 64.01 75 LYS A N 1
ATOM 598 C CA . LYS A 1 75 ? -19.628 -4.635 -59.928 1.00 64.07 75 LYS A CA 1
ATOM 599 C C . LYS A 1 75 ? -18.539 -5.048 -60.907 1.00 61.91 75 LYS A C 1
ATOM 600 O O . LYS A 1 75 ? -17.769 -5.960 -60.629 1.00 62.09 75 LYS A O 1
ATOM 606 N N . GLY A 1 76 ? -18.495 -4.387 -62.060 1.00 60.13 76 GLY A N 1
ATOM 607 C CA . GLY A 1 76 ? -17.488 -4.666 -63.076 1.00 58.26 76 GLY A CA 1
ATOM 608 C C . GLY A 1 76 ? -18.116 -4.996 -64.414 1.00 57.10 76 GLY A C 1
ATOM 609 O O . GLY A 1 76 ? -19.141 -5.685 -64.482 1.00 57.91 76 GLY A O 1
ATOM 610 N N . TYR A 1 77 ? -17.493 -4.509 -65.484 1.00 55.48 77 TYR A N 1
ATOM 611 C CA . TYR A 1 77 ? -17.988 -4.744 -66.837 1.00 54.49 77 TYR A CA 1
ATOM 612 C C . TYR A 1 77 ? -16.884 -4.667 -67.884 1.00 52.99 77 TYR A C 1
ATOM 613 O O . TYR A 1 77 ? -15.822 -4.096 -67.644 1.00 52.66 77 TYR A O 1
ATOM 622 N N . LYS A 1 78 ? -17.153 -5.257 -69.046 1.00 52.42 78 LYS A N 1
ATOM 623 C CA . LYS A 1 78 ? -16.239 -5.217 -70.182 1.00 51.27 78 LYS A CA 1
ATOM 624 C C . LYS A 1 78 ? -16.765 -4.236 -71.212 1.00 50.66 78 LYS A C 1
ATOM 625 O O . LYS A 1 78 ? -17.976 -4.135 -71.423 1.00 51.11 78 LYS A O 1
ATOM 631 N N . LEU A 1 79 ? -15.849 -3.518 -71.852 1.00 49.90 79 LEU A N 1
ATOM 632 C CA . LEU A 1 79 ? -16.188 -2.635 -72.961 1.00 49.49 79 LEU A CA 1
ATOM 633 C C . LEU A 1 79 ? -15.493 -3.159 -74.210 1.00 48.95 79 LEU A C 1
ATOM 634 O O . LEU A 1 79 ? -14.280 -3.336 -74.215 1.00 48.69 79 LEU A O 1
ATOM 639 N N . LEU A 1 80 ? -16.269 -3.428 -75.259 1.00 49.02 80 LEU A N 1
ATOM 640 C CA . LEU A 1 80 ? -15.741 -4.028 -76.482 1.00 48.85 80 LEU A CA 1
ATOM 641 C C . LEU A 1 80 ? -16.401 -3.433 -77.717 1.00 48.98 80 LEU A C 1
ATOM 642 O O . LEU A 1 80 ? -17.610 -3.221 -77.739 1.00 49.40 80 LEU A O 1
ATOM 647 N N . THR A 1 81 ? -15.602 -3.171 -78.747 1.00 48.83 81 THR A N 1
ATOM 648 C CA . THR A 1 81 ? -16.140 -2.881 -80.072 1.00 49.25 81 THR A CA 1
ATOM 649 C C . THR A 1 81 ? -15.260 -3.546 -81.125 1.00 49.49 81 THR A C 1
ATOM 650 O O . THR A 1 81 ? -14.035 -3.521 -81.029 1.00 49.27 81 THR A O 1
ATOM 654 N N . ASN A 1 82 ? -15.902 -4.162 -82.113 1.00 50.23 82 ASN A N 1
ATOM 655 C CA . ASN A 1 82 ? -15.203 -4.825 -83.209 1.0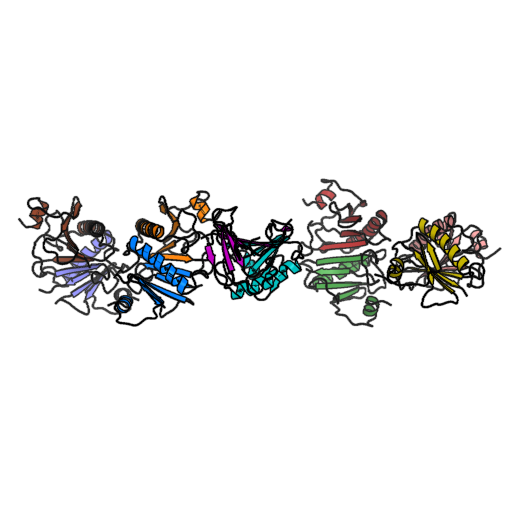0 50.86 82 ASN A CA 1
ATOM 656 C C . ASN A 1 82 ? -15.166 -3.923 -84.431 1.00 51.38 82 ASN A C 1
ATOM 657 O O . ASN A 1 82 ? -16.200 -3.435 -84.878 1.00 51.81 82 ASN A O 1
ATOM 662 N N . VAL A 1 83 ? -13.968 -3.698 -84.953 1.00 51.56 83 VAL A N 1
ATOM 663 C CA . VAL A 1 83 ? -13.782 -2.827 -86.096 1.00 52.32 83 VAL A CA 1
ATOM 664 C C . VAL A 1 83 ? -13.485 -3.678 -87.330 1.00 53.59 83 VAL A C 1
ATOM 665 O O . VAL A 1 83 ? -12.374 -4.175 -87.509 1.00 53.94 83 VAL A O 1
ATOM 669 N N . GLY A 1 84 ? -14.505 -3.859 -88.164 1.00 54.52 84 GLY A N 1
ATOM 670 C CA . GLY A 1 84 ? -14.377 -4.607 -89.409 1.00 56.13 84 GLY A CA 1
ATOM 671 C C . GLY A 1 84 ? -14.748 -6.073 -89.275 1.00 56.70 84 GLY A C 1
ATOM 672 O O . GLY A 1 84 ? -14.692 -6.642 -88.187 1.00 55.82 84 GLY A O 1
ATOM 673 N N . LYS A 1 85 ? -15.134 -6.681 -90.395 1.00 58.50 85 LYS A N 1
ATOM 674 C CA . LYS A 1 85 ? -15.522 -8.088 -90.421 1.00 59.65 85 LYS A CA 1
ATOM 675 C C . LYS A 1 85 ? -14.420 -9.032 -89.951 1.00 59.65 85 LYS A C 1
ATOM 676 O O . LYS A 1 85 ? -14.705 -10.076 -89.384 1.00 60.02 85 LYS A O 1
ATOM 682 N N . ASN A 1 86 ? -13.169 -8.669 -90.207 1.00 59.54 86 ASN A N 1
ATOM 683 C CA . ASN A 1 86 ? -12.025 -9.493 -89.840 1.00 59.82 86 ASN A CA 1
ATOM 684 C C . ASN A 1 86 ? -11.748 -9.531 -88.339 1.00 58.09 86 ASN A C 1
ATOM 685 O O . ASN A 1 86 ? -11.039 -10.413 -87.863 1.00 58.47 86 ASN A O 1
ATOM 690 N N . ALA A 1 87 ? -12.312 -8.578 -87.603 1.00 56.43 87 ALA A N 1
ATOM 691 C CA . ALA A 1 87 ? -12.249 -8.570 -86.145 1.00 54.98 87 ALA A CA 1
ATOM 692 C C . ALA A 1 87 ? -13.558 -9.054 -85.523 1.00 54.89 87 ALA A C 1
ATOM 693 O O . ALA A 1 87 ? -13.779 -8.876 -84.319 1.00 53.81 87 ALA A O 1
ATOM 695 N N . GLY A 1 88 ? -14.425 -9.652 -86.337 1.00 56.29 88 GLY A N 1
ATOM 696 C CA . GLY A 1 88 ? -15.650 -10.274 -85.848 1.00 56.78 88 GLY A CA 1
ATOM 697 C C . GLY A 1 88 ? -16.905 -9.418 -85.900 1.00 56.41 88 GLY A C 1
ATOM 698 O O . GLY A 1 88 ? -17.944 -9.826 -85.382 1.00 56.87 88 GLY A O 1
ATOM 699 N N . GLN A 1 89 ? -16.832 -8.241 -86.520 1.00 55.89 89 GLN A N 1
ATOM 700 C CA . GLN A 1 89 ? -18.003 -7.375 -86.629 1.00 55.81 89 GLN A CA 1
ATOM 701 C C . GLN A 1 89 ? -19.011 -7.986 -87.600 1.00 57.74 89 GLN A C 1
ATOM 702 O O . GLN A 1 89 ? -18.669 -8.301 -88.744 1.00 59.04 89 GLN A O 1
ATOM 708 N N . GLU A 1 90 ? -20.249 -8.146 -87.135 1.00 58.20 90 GLU A N 1
ATOM 709 C CA . GLU A 1 90 ? -21.308 -8.789 -87.916 1.00 60.35 90 GLU A CA 1
ATOM 710 C C . GLU A 1 90 ? -22.325 -7.767 -88.420 1.00 60.77 90 GLU A C 1
ATOM 711 O O . GLU A 1 90 ? -22.731 -7.824 -89.581 1.00 62.45 90 GLU A O 1
ATOM 717 N N . VAL A 1 91 ? -22.741 -6.850 -87.549 1.00 59.51 91 VAL A N 1
ATOM 718 C CA . VAL A 1 91 ? -23.620 -5.750 -87.938 1.00 59.93 91 VAL A CA 1
ATOM 719 C C . VAL A 1 91 ? -22.744 -4.535 -88.214 1.00 58.73 91 VAL A C 1
ATOM 720 O O . VAL A 1 91 ? -21.928 -4.154 -87.369 1.00 57.09 91 VAL A O 1
ATOM 724 N N . MET A 1 92 ? -22.922 -3.920 -89.382 1.00 59.84 92 MET A N 1
ATOM 725 C CA . MET A 1 92 ? -22.058 -2.821 -89.820 1.00 59.24 92 MET A CA 1
ATOM 726 C C . MET A 1 92 ? -22.601 -1.459 -89.423 1.00 58.95 92 MET A C 1
ATOM 727 O O . MET A 1 92 ? -22.917 -0.629 -90.262 1.00 60.08 92 MET A O 1
ATOM 732 N N . HIS A 1 93 ? -22.724 -1.263 -88.115 1.00 57.68 93 HIS A N 1
ATOM 733 C CA . HIS A 1 93 ? -23.029 0.028 -87.519 1.00 57.38 93 HIS A CA 1
ATOM 734 C C . HIS A 1 93 ? -22.233 0.042 -86.225 1.00 55.67 93 HIS A C 1
ATOM 735 O O . HIS A 1 93 ? -22.200 -0.956 -85.513 1.00 55.06 93 HIS A O 1
ATOM 742 N N . LEU A 1 94 ? -21.552 1.151 -85.953 1.00 55.16 94 LEU A N 1
ATOM 743 C CA . LEU A 1 94 ? -20.700 1.255 -84.777 1.00 53.81 94 LEU A CA 1
ATOM 744 C C . LEU A 1 94 ? -21.490 0.870 -83.547 1.00 53.51 94 LEU A C 1
ATOM 745 O O . LEU A 1 94 ? -22.572 1.399 -83.306 1.00 54.31 94 LEU A O 1
ATOM 750 N N . HIS A 1 95 ? -20.955 -0.062 -82.773 1.00 52.58 95 HIS A N 1
ATOM 751 C CA . HIS A 1 95 ? -21.579 -0.424 -81.514 1.00 52.46 95 HIS A CA 1
ATOM 752 C C . HIS A 1 95 ? -20.567 -0.947 -80.515 1.00 51.39 95 HIS A C 1
ATOM 753 O O . HIS A 1 95 ? -19.605 -1.627 -80.881 1.00 50.90 95 HIS A O 1
ATOM 760 N N . PHE A 1 96 ? -20.786 -0.593 -79.255 1.00 51.28 96 PHE A N 1
ATOM 761 C CA . PHE A 1 96 ? -19.979 -1.086 -78.157 1.00 50.59 96 PHE A CA 1
ATOM 762 C C . PHE A 1 96 ? -20.768 -2.121 -77.373 1.00 51.08 96 PHE A C 1
ATOM 763 O O . PHE A 1 96 ? -21.915 -1.877 -76.996 1.00 51.95 96 PHE A O 1
ATOM 771 N N . HIS A 1 97 ? -20.152 -3.275 -77.141 1.00 50.81 97 HIS A N 1
ATOM 772 C CA . HIS A 1 97 ? -20.717 -4.286 -76.262 1.00 51.51 97 HIS A CA 1
ATOM 773 C C . HIS A 1 97 ? -20.382 -3.913 -74.827 1.00 51.35 97 HIS A C 1
ATOM 774 O O . HIS A 1 97 ? -19.243 -3.554 -74.522 1.00 50.59 97 HIS A O 1
ATOM 781 N N . ILE A 1 98 ? -21.383 -3.974 -73.955 1.00 52.37 98 ILE A N 1
ATOM 782 C CA . ILE A 1 98 ? -21.161 -3.862 -72.520 1.00 52.67 98 ILE A CA 1
ATOM 783 C C . ILE A 1 98 ? -21.555 -5.187 -71.889 1.00 53.71 98 ILE A C 1
ATOM 784 O O . ILE A 1 98 ? -22.736 -5.521 -71.823 1.00 54.98 98 ILE A O 1
ATOM 789 N N . LEU A 1 99 ? -20.554 -5.945 -71.456 1.00 53.42 99 LEU A N 1
ATOM 790 C CA . LEU A 1 99 ? -20.769 -7.234 -70.816 1.00 54.64 99 LEU A CA 1
ATOM 791 C C . LEU A 1 99 ? -20.430 -7.124 -69.342 1.00 55.20 99 LEU A C 1
ATOM 792 O O . LEU A 1 99 ? -19.646 -6.267 -68.950 1.00 54.41 99 LEU A O 1
ATOM 797 N N . SER A 1 100 ? -20.995 -8.028 -68.552 1.00 56.83 100 SER A N 1
ATOM 798 C CA . SER A 1 100 ? -20.875 -8.020 -67.105 1.00 57.90 100 SER A CA 1
ATOM 799 C C . SER A 1 100 ? -20.236 -9.330 -66.603 1.00 58.80 100 SER A C 1
ATOM 800 O O . SER A 1 100 ? -20.337 -10.364 -67.262 1.00 59.25 100 SER A O 1
ATOM 803 N N . GLY A 1 101 ? -19.584 -9.283 -65.436 1.00 59.34 101 GLY A N 1
ATOM 804 C CA . GLY A 1 101 ? -18.801 -10.427 -64.923 1.00 60.27 101 GLY A CA 1
ATOM 805 C C . GLY A 1 101 ? -19.576 -11.482 -64.141 1.00 62.78 101 GLY A C 1
ATOM 806 O O . GLY A 1 101 ? -20.594 -12.030 -64.592 1.00 63.80 101 GLY A O 1
ATOM 807 N N . MET B 1 1 ? 4.253 1.886 -58.425 1.00 67.41 1 MET B N 1
ATOM 808 C CA . MET B 1 1 ? 4.248 0.551 -57.712 1.00 67.89 1 MET B CA 1
ATOM 809 C C . MET B 1 1 ? 3.447 -0.557 -58.401 1.00 65.19 1 MET B C 1
ATOM 810 O O . MET B 1 1 ? 3.366 -1.649 -57.861 1.00 65.74 1 MET B O 1
ATOM 815 N N . ASN B 1 2 ? 2.872 -0.282 -59.571 1.00 62.66 2 ASN B N 1
ATOM 816 C CA . ASN B 1 2 ? 2.071 -1.236 -60.323 1.00 60.34 2 ASN B CA 1
ATOM 817 C C . ASN B 1 2 ? 2.751 -1.366 -61.675 1.00 59.83 2 ASN B C 1
ATOM 818 O O . ASN B 1 2 ? 3.471 -0.461 -62.064 1.00 60.67 2 ASN B O 1
ATOM 823 N N . VAL B 1 3 ? 2.558 -2.479 -62.380 1.00 58.85 3 VAL B N 1
ATOM 824 C CA . VAL B 1 3 ? 3.401 -2.779 -63.554 1.00 59.17 3 VAL B CA 1
ATOM 825 C C . VAL B 1 3 ? 3.357 -1.721 -64.668 1.00 57.97 3 VAL B C 1
ATOM 826 O O . VAL B 1 3 ? 4.403 -1.379 -65.219 1.00 59.34 3 VAL B O 1
ATOM 830 N N . PHE B 1 4 ? 2.170 -1.208 -64.996 1.00 55.83 4 PHE B N 1
ATOM 831 C CA . PHE B 1 4 ? 2.051 -0.171 -66.031 1.00 55.00 4 PHE B CA 1
ATOM 832 C C . PHE B 1 4 ? 2.546 1.185 -65.532 1.00 56.47 4 PHE B C 1
ATOM 833 O O . PHE B 1 4 ? 3.092 1.967 -66.309 1.00 57.11 4 PHE B O 1
ATOM 841 N N . GLU B 1 5 ? 2.364 1.455 -64.240 1.00 57.34 5 GLU B N 1
ATOM 842 C CA . GLU B 1 5 ? 2.887 2.688 -63.631 1.00 59.34 5 GLU B CA 1
ATOM 843 C C . GLU B 1 5 ? 4.413 2.701 -63.682 1.00 61.88 5 GLU B C 1
ATOM 844 O O . GLU B 1 5 ? 5.019 3.742 -63.925 1.00 63.48 5 GLU B O 1
ATOM 850 N N . LYS B 1 6 ? 5.017 1.534 -63.458 1.00 62.59 6 LYS B N 1
ATOM 851 C CA . LYS B 1 6 ? 6.467 1.359 -63.565 1.00 65.30 6 LYS B CA 1
ATOM 852 C C . LYS B 1 6 ? 6.960 1.660 -64.988 1.00 65.19 6 LYS B C 1
ATOM 853 O O . LYS B 1 6 ? 8.004 2.293 -65.173 1.00 67.64 6 LYS B O 1
ATOM 859 N N . ILE B 1 7 ? 6.202 1.216 -65.989 1.00 62.64 7 ILE B N 1
ATOM 860 C CA . ILE B 1 7 ? 6.529 1.494 -67.387 1.00 62.50 7 ILE B CA 1
ATOM 861 C C . ILE B 1 7 ? 6.480 2.998 -67.646 1.00 63.02 7 ILE B C 1
ATOM 862 O O . ILE B 1 7 ? 7.385 3.553 -68.276 1.00 64.94 7 ILE B O 1
ATOM 867 N N . ILE B 1 8 ? 5.425 3.646 -67.150 1.00 61.68 8 ILE B N 1
ATOM 868 C CA . ILE B 1 8 ? 5.230 5.092 -67.321 1.00 62.42 8 ILE B CA 1
ATOM 869 C C . ILE B 1 8 ? 6.377 5.874 -66.704 1.00 65.84 8 ILE B C 1
ATOM 870 O O . ILE B 1 8 ? 6.854 6.853 -67.279 1.00 67.56 8 ILE B O 1
ATOM 875 N N . GLN B 1 9 ? 6.835 5.417 -65.546 1.00 67.18 9 GLN B N 1
ATOM 876 C CA . GLN B 1 9 ? 7.876 6.102 -64.814 1.00 70.76 9 GLN B CA 1
ATOM 877 C C . GLN B 1 9 ? 9.254 5.682 -65.281 1.00 73.12 9 GLN B C 1
ATOM 878 O O . GLN B 1 9 ? 10.249 6.227 -64.817 1.00 76.58 9 GLN B O 1
ATOM 884 N N . GLY B 1 10 ? 9.297 4.707 -66.186 1.00 71.57 10 GLY B N 1
ATOM 885 C CA . GLY B 1 10 ? 10.519 4.287 -66.841 1.00 73.81 10 GLY B CA 1
ATOM 886 C C . GLY B 1 10 ? 11.372 3.341 -66.018 1.00 76.00 10 GLY B C 1
ATOM 887 O O . GLY B 1 10 ? 12.550 3.154 -66.315 1.00 78.95 10 GLY B O 1
ATOM 888 N N . GLU B 1 11 ? 10.775 2.752 -64.984 1.00 74.88 11 GLU B N 1
ATOM 889 C CA . GLU B 1 11 ? 11.451 1.780 -64.128 1.00 77.01 11 GLU B CA 1
ATOM 890 C C . GLU B 1 11 ? 11.684 0.456 -64.851 1.00 76.59 11 GLU B C 1
ATOM 891 O O . GLU B 1 11 ? 12.730 -0.177 -64.675 1.00 79.65 11 GLU B O 1
ATOM 897 N N . ILE B 1 12 ? 10.716 0.040 -65.665 1.00 73.19 12 ILE B N 1
ATOM 898 C CA . ILE B 1 12 ? 10.849 -1.198 -66.434 1.00 72.92 12 ILE B CA 1
ATOM 899 C C . ILE B 1 12 ? 10.670 -0.917 -67.928 1.00 71.49 12 ILE B C 1
ATOM 900 O O . ILE B 1 12 ? 9.884 -0.045 -68.319 1.00 69.29 12 ILE B O 1
ATOM 905 N N . PRO B 1 13 ? 11.462 -1.609 -68.767 1.00 73.27 13 PRO B N 1
ATOM 906 C CA . PRO B 1 13 ? 11.396 -1.377 -70.210 1.00 72.46 13 PRO B CA 1
ATOM 907 C C . PRO B 1 13 ? 10.092 -1.861 -70.832 1.00 68.90 13 PRO B C 1
ATOM 908 O O . PRO B 1 13 ? 9.295 -2.528 -70.174 1.00 67.27 13 PRO B O 1
ATOM 912 N N . CYS B 1 14 ? 9.883 -1.499 -72.092 1.00 68.06 14 CYS B N 1
ATOM 913 C CA . CYS B 1 14 ? 8.762 -2.006 -72.871 1.00 65.35 14 CYS B CA 1
ATOM 914 C C . CYS B 1 14 ? 9.052 -1.832 -74.362 1.00 66.03 14 CYS B C 1
ATOM 915 O O . CYS B 1 14 ? 10.026 -1.177 -74.743 1.00 68.35 14 CYS B O 1
ATOM 918 N N . SER B 1 15 ? 8.215 -2.441 -75.196 1.00 64.34 15 SER B N 1
ATOM 919 C CA . SER B 1 15 ? 8.312 -2.273 -76.641 1.00 64.86 15 SER B CA 1
ATOM 920 C C . SER B 1 15 ? 7.348 -1.180 -77.063 1.00 62.69 15 SER B C 1
ATOM 921 O O . SER B 1 15 ? 6.237 -1.445 -77.508 1.00 60.63 15 SER B O 1
ATOM 924 N N . LYS B 1 16 ? 7.794 0.055 -76.905 1.00 63.58 16 LYS B N 1
ATOM 925 C CA . LYS B 1 16 ? 6.982 1.216 -77.190 1.00 62.18 16 LYS B CA 1
ATOM 926 C C . LYS B 1 16 ? 6.596 1.325 -78.673 1.00 62.06 16 LYS B C 1
ATOM 927 O O . LYS B 1 16 ? 7.446 1.290 -79.559 1.00 64.28 16 LYS B O 1
ATOM 933 N N . ILE B 1 17 ? 5.295 1.434 -78.926 1.00 59.77 17 ILE B N 1
ATOM 934 C CA . ILE B 1 17 ? 4.762 1.558 -80.281 1.00 59.68 17 ILE B CA 1
ATOM 935 C C . ILE B 1 17 ? 4.665 3.029 -80.634 1.00 60.41 17 ILE B C 1
ATOM 936 O O . ILE B 1 17 ? 5.194 3.457 -81.647 1.00 62.32 17 ILE B O 1
ATOM 941 N N . LEU B 1 18 ? 3.953 3.776 -79.795 1.00 59.15 18 LEU B N 1
ATOM 942 C CA . LEU B 1 18 ? 3.782 5.211 -79.962 1.00 60.12 18 LEU B CA 1
ATOM 943 C C . LEU B 1 18 ? 3.668 5.854 -78.592 1.00 59.80 18 LEU B C 1
ATOM 944 O O . LEU B 1 18 ? 3.238 5.210 -77.635 1.00 58.10 18 LEU B O 1
ATOM 949 N N . GLU B 1 19 ? 4.053 7.123 -78.503 1.00 61.78 19 GLU B N 1
ATOM 950 C CA . GLU B 1 19 ? 3.955 7.879 -77.258 1.00 62.08 19 GLU B CA 1
ATOM 951 C C . GLU B 1 19 ? 3.623 9.346 -77.542 1.00 63.80 19 GLU B C 1
ATOM 952 O O . GLU B 1 19 ? 4.049 9.892 -78.568 1.00 65.76 19 GLU B O 1
ATOM 958 N N . ASN B 1 20 ? 2.874 9.941 -76.605 1.00 63.37 20 ASN B N 1
ATOM 959 C CA . ASN B 1 20 ? 2.281 11.269 -76.649 1.00 64.93 20 ASN B CA 1
ATOM 960 C C . ASN B 1 20 ? 2.489 11.906 -75.246 1.00 66.17 20 ASN B C 1
ATOM 961 O O . ASN B 1 20 ? 2.741 11.193 -74.269 1.00 65.05 20 ASN B O 1
ATOM 966 N N . GLU B 1 21 ? 2.323 13.220 -75.122 1.00 68.69 21 GLU B N 1
ATOM 967 C CA . GLU B 1 21 ? 2.385 13.909 -73.827 1.00 70.26 21 GLU B CA 1
ATOM 968 C C . GLU B 1 21 ? 1.402 13.327 -72.781 1.00 67.74 21 GLU B C 1
ATOM 969 O O . GLU B 1 21 ? 1.702 13.313 -71.581 1.00 68.29 21 GLU B O 1
ATOM 975 N N . ARG B 1 22 ? 0.273 12.784 -73.238 1.00 65.23 22 ARG B N 1
ATOM 976 C CA . ARG B 1 22 ? -0.748 12.228 -72.340 1.00 63.09 22 ARG B CA 1
ATOM 977 C C . ARG B 1 22 ? -0.931 10.703 -72.405 1.00 59.92 22 ARG B C 1
ATOM 978 O O . ARG B 1 22 ? -1.526 10.122 -71.496 1.00 58.46 22 ARG B O 1
ATOM 986 N N . PHE B 1 23 ? -0.438 10.053 -73.460 1.00 59.15 23 PHE B N 1
ATOM 987 C CA . PHE B 1 23 ? -0.658 8.616 -73.649 1.00 56.60 23 PHE B CA 1
ATOM 988 C C . PHE B 1 23 ? 0.602 7.871 -74.055 1.00 56.88 23 PHE B C 1
ATOM 989 O O . PHE B 1 23 ? 1.581 8.460 -74.500 1.00 58.93 23 PHE B O 1
ATOM 997 N N . LEU B 1 24 ? 0.546 6.555 -73.908 1.00 55.10 24 LEU B N 1
ATOM 998 C CA . LEU B 1 24 ? 1.647 5.677 -74.271 1.00 55.52 24 LEU B CA 1
ATOM 999 C C . LEU B 1 24 ? 1.081 4.341 -74.746 1.00 53.60 24 LEU B C 1
ATOM 1000 O O . LEU B 1 24 ? 0.138 3.816 -74.152 1.00 52.02 24 LEU B O 1
ATOM 1005 N N . SER B 1 25 ? 1.653 3.803 -75.821 1.00 54.13 25 SER B N 1
ATOM 1006 C CA . SER B 1 25 ? 1.258 2.495 -76.331 1.00 52.94 25 SER B CA 1
ATOM 1007 C C . SER B 1 25 ? 2.464 1.576 -76.435 1.00 54.18 25 SER B C 1
ATOM 1008 O O . SER B 1 25 ? 3.574 2.026 -76.722 1.00 56.12 25 SER B O 1
ATOM 1011 N N . PHE B 1 26 ? 2.235 0.287 -76.204 1.00 53.43 26 PHE B N 1
ATOM 1012 C CA . PHE B 1 26 ? 3.294 -0.715 -76.270 1.00 54.93 26 PHE B CA 1
ATOM 1013 C C . PHE B 1 26 ? 2.714 -2.115 -76.438 1.00 54.24 26 PHE B C 1
ATOM 1014 O O . PHE B 1 26 ? 1.533 -2.342 -76.175 1.00 52.54 26 PHE B O 1
ATOM 1022 N N . TYR B 1 27 ? 3.556 -3.044 -76.878 1.00 55.97 27 TYR B N 1
ATOM 1023 C CA . TYR B 1 27 ? 3.136 -4.422 -77.110 1.00 56.06 27 TYR B CA 1
ATOM 1024 C C . TYR B 1 27 ? 2.909 -5.174 -75.805 1.00 55.71 27 TYR B C 1
ATOM 1025 O O . TYR B 1 27 ? 3.630 -4.976 -74.829 1.00 56.49 27 TYR B O 1
ATOM 1034 N N . ASP B 1 28 ? 1.905 -6.043 -75.808 1.00 54.87 28 ASP B N 1
ATOM 1035 C CA . ASP B 1 28 ? 1.630 -6.923 -74.685 1.00 54.97 28 ASP B CA 1
ATOM 1036 C C . ASP B 1 28 ? 2.629 -8.078 -74.716 1.00 57.63 28 ASP B C 1
ATOM 1037 O O . ASP B 1 28 ? 2.856 -8.682 -75.766 1.00 58.98 28 ASP B O 1
ATOM 1042 N N . ILE B 1 29 ? 3.218 -8.383 -73.562 1.00 58.74 29 ILE B N 1
ATOM 1043 C CA . ILE B 1 29 ? 4.258 -9.422 -73.468 1.00 61.81 29 ILE B CA 1
ATOM 1044 C C . ILE B 1 29 ? 3.696 -10.833 -73.564 1.00 62.89 29 ILE B C 1
ATOM 1045 O O . ILE B 1 29 ? 4.436 -11.785 -73.801 1.00 65.79 29 ILE B O 1
ATOM 1050 N N . ASN B 1 30 ? 2.395 -10.967 -73.335 1.00 60.96 30 ASN B N 1
ATOM 1051 C CA . ASN B 1 30 ? 1.683 -12.211 -73.555 1.00 62.00 30 ASN B CA 1
ATOM 1052 C C . ASN B 1 30 ? 0.557 -12.029 -74.575 1.00 60.32 30 ASN B C 1
ATOM 1053 O O . ASN B 1 30 ? -0.623 -11.944 -74.202 1.00 58.68 30 ASN B O 1
ATOM 1058 N N . PRO B 1 31 ? 0.922 -11.961 -75.871 1.00 61.08 31 PRO B N 1
ATOM 1059 C CA . PRO B 1 31 ? -0.047 -11.685 -76.927 1.00 59.84 31 PRO B CA 1
ATOM 1060 C C . PRO B 1 31 ? -1.173 -12.713 -77.013 1.00 60.45 31 PRO B C 1
ATOM 1061 O O . PRO B 1 31 ? -0.953 -13.901 -76.776 1.00 62.86 31 PRO B O 1
ATOM 1065 N N . LYS B 1 32 ? -2.367 -12.235 -77.347 1.00 58.62 32 LYS B N 1
ATOM 1066 C CA . LYS B 1 32 ? -3.548 -13.068 -77.534 1.00 59.32 32 LYS B CA 1
ATOM 1067 C C . LYS B 1 32 ? -4.023 -12.952 -78.985 1.00 59.71 32 LYS B C 1
ATOM 1068 O O . LYS B 1 32 ? -5.074 -13.481 -79.350 1.00 60.41 32 LYS B O 1
ATOM 1074 N N . ALA B 1 33 ? -3.236 -12.256 -79.806 1.00 59.59 33 ALA B N 1
ATOM 1075 C CA . ALA B 1 33 ? -3.519 -12.076 -81.224 1.00 60.29 33 ALA B CA 1
ATOM 1076 C C . ALA B 1 33 ? -2.214 -11.757 -81.938 1.00 61.41 33 ALA B C 1
ATOM 1077 O O . ALA B 1 33 ? -1.228 -11.399 -81.294 1.00 61.09 33 ALA B O 1
ATOM 1079 N N . LYS B 1 34 ? -2.217 -11.887 -83.262 1.00 63.00 34 LYS B N 1
ATOM 1080 C CA . LYS B 1 34 ? -1.026 -11.651 -84.075 1.00 64.62 34 LYS B CA 1
ATOM 1081 C C . LYS B 1 34 ? -0.372 -10.322 -83.698 1.00 62.69 34 LYS B C 1
ATOM 1082 O O . LYS B 1 34 ? 0.823 -10.267 -83.398 1.00 63.66 34 LYS B O 1
ATOM 1088 N N . VAL B 1 35 ? -1.168 -9.261 -83.686 1.00 60.35 35 VAL B N 1
ATOM 1089 C CA . VAL B 1 35 ? -0.740 -7.982 -83.131 1.00 58.57 35 VAL B CA 1
ATOM 1090 C C . VAL B 1 35 ? -1.585 -7.689 -81.896 1.00 56.21 35 VAL B C 1
ATOM 1091 O O . VAL B 1 35 ? -2.817 -7.659 -81.966 1.00 55.23 35 VAL B O 1
ATOM 1095 N N . HIS B 1 36 ? -0.911 -7.484 -80.768 1.00 55.64 36 HIS B N 1
ATOM 1096 C CA . HIS B 1 36 ? -1.569 -7.152 -79.514 1.00 53.70 36 HIS B CA 1
ATOM 1097 C C . HIS B 1 36 ? -0.868 -5.968 -78.852 1.00 52.87 36 HIS B C 1
ATOM 1098 O O . HIS B 1 36 ? 0.222 -6.113 -78.302 1.00 53.85 36 HIS B O 1
ATOM 1105 N N . ALA B 1 37 ? -1.508 -4.805 -78.908 1.00 51.47 37 ALA B N 1
ATOM 1106 C CA . ALA B 1 37 ? -0.978 -3.594 -78.291 1.00 50.98 37 ALA B CA 1
ATOM 1107 C C . ALA B 1 37 ? -1.839 -3.151 -77.113 1.00 49.42 37 ALA B C 1
ATOM 1108 O O . ALA B 1 37 ? -3.006 -3.531 -76.998 1.00 48.59 37 ALA B O 1
ATOM 1110 N N . LEU B 1 38 ? -1.240 -2.346 -76.241 1.00 49.40 38 LEU B N 1
ATOM 1111 C CA . LEU B 1 38 ? -1.933 -1.758 -75.098 1.00 48.33 38 LEU B CA 1
ATOM 1112 C C . LEU B 1 38 ? -1.813 -0.244 -75.188 1.00 48.47 38 LEU B C 1
ATOM 1113 O O . LEU B 1 38 ? -0.739 0.261 -75.484 1.00 49.63 38 LEU B O 1
ATOM 1118 N N . VAL B 1 39 ? -2.917 0.465 -74.960 1.00 47.68 39 VAL B N 1
ATOM 1119 C CA . VAL B 1 39 ? -2.907 1.920 -74.927 1.00 48.21 39 VAL B CA 1
ATOM 1120 C C . VAL B 1 39 ? -3.236 2.378 -73.517 1.00 48.03 39 VAL B C 1
ATOM 1121 O O . VAL B 1 39 ? -4.293 2.036 -72.981 1.00 47.18 39 VAL B O 1
ATOM 1125 N N . ILE B 1 40 ? -2.340 3.172 -72.929 1.00 49.14 40 ILE B N 1
ATOM 1126 C CA . ILE B 1 40 ? -2.521 3.630 -71.548 1.00 49.42 40 ILE B CA 1
ATOM 1127 C C . ILE B 1 40 ? -2.339 5.131 -71.400 1.00 50.90 40 ILE B C 1
ATOM 1128 O O . ILE B 1 40 ? -1.521 5.743 -72.100 1.00 52.13 40 ILE B O 1
ATOM 1133 N N . PRO B 1 41 ? -3.147 5.743 -70.520 1.00 51.14 41 PRO B N 1
ATOM 1134 C CA . PRO B 1 41 ? -2.940 7.141 -70.178 1.00 53.08 41 PRO B CA 1
ATOM 1135 C C . PRO B 1 41 ? -1.768 7.259 -69.212 1.00 54.46 41 PRO B C 1
ATOM 1136 O O . PRO B 1 41 ? -1.647 6.441 -68.297 1.00 53.93 41 PRO B O 1
ATOM 1140 N N . LYS B 1 42 ? -0.902 8.245 -69.431 1.00 56.58 42 LYS B N 1
ATOM 1141 C CA . LYS B 1 42 ? 0.228 8.483 -68.533 1.00 58.51 42 LYS B CA 1
ATOM 1142 C C . LYS B 1 42 ? -0.262 8.931 -67.160 1.00 59.41 42 LYS B C 1
ATOM 1143 O O . LYS B 1 42 ? 0.364 8.642 -66.144 1.00 60.34 42 LYS B O 1
ATOM 1149 N N . GLN B 1 43 ? -1.388 9.637 -67.148 1.00 59.49 43 GLN B N 1
ATOM 1150 C CA . GLN B 1 43 ? -2.043 10.048 -65.919 1.00 60.45 43 GLN B CA 1
ATOM 1151 C C . GLN B 1 43 ? -2.478 8.823 -65.121 1.00 58.62 43 GLN B C 1
ATOM 1152 O O . GLN B 1 43 ? -2.849 7.796 -65.687 1.00 56.33 43 GLN B O 1
ATOM 1158 N N . SER B 1 44 ? -2.428 8.945 -63.801 1.00 60.00 44 SER B N 1
ATOM 1159 C CA . SER B 1 44 ? -2.746 7.836 -62.917 1.00 58.85 44 SER B CA 1
ATOM 1160 C C . SER B 1 44 ? -4.254 7.661 -62.819 1.00 57.69 44 SER B C 1
ATOM 1161 O O . SER B 1 44 ? -4.907 8.331 -62.016 1.00 59.20 44 SER B O 1
ATOM 1164 N N . ILE B 1 45 ? -4.803 6.756 -63.628 1.00 55.37 45 ILE B N 1
ATOM 1165 C CA . ILE B 1 45 ? -6.227 6.391 -63.509 1.00 54.44 45 ILE B CA 1
ATOM 1166 C C . ILE B 1 45 ? -6.429 4.886 -63.661 1.00 52.50 45 ILE B C 1
ATOM 1167 O O . ILE B 1 45 ? -5.759 4.217 -64.454 1.00 51.38 45 ILE B O 1
ATOM 1172 N N . GLN B 1 46 ? -7.337 4.361 -62.850 1.00 52.50 46 GLN B N 1
ATOM 1173 C CA . GLN B 1 46 ? -7.405 2.933 -62.568 1.00 51.52 46 GLN B CA 1
ATOM 1174 C C . GLN B 1 46 ? -8.164 2.124 -63.609 1.00 49.94 46 GLN B C 1
ATOM 1175 O O . GLN B 1 46 ? -7.781 0.999 -63.919 1.00 49.11 46 GLN B O 1
ATOM 1181 N N . ASP B 1 47 ? -9.251 2.688 -64.123 1.00 49.92 47 ASP B N 1
ATOM 1182 C CA . ASP B 1 47 ? -10.100 1.996 -65.086 1.00 48.87 47 ASP B CA 1
ATOM 1183 C C . ASP B 1 47 ? -10.924 2.984 -65.908 1.00 49.24 47 ASP B C 1
ATOM 1184 O O . ASP B 1 47 ? -10.778 4.201 -65.754 1.00 50.33 47 ASP B O 1
ATOM 1189 N N . PHE B 1 48 ? -11.778 2.464 -66.785 1.00 48.72 48 PHE B N 1
ATOM 1190 C CA . PHE B 1 48 ? -12.558 3.306 -67.686 1.00 49.33 48 PHE B CA 1
ATOM 1191 C C . PHE B 1 48 ? -13.504 4.239 -66.934 1.00 51.12 48 PHE B C 1
ATOM 1192 O O . PHE B 1 48 ? -13.728 5.371 -67.351 1.00 52.29 48 PHE B O 1
ATOM 1200 N N . ASN B 1 49 ? -14.066 3.762 -65.829 1.00 51.71 49 ASN B N 1
ATOM 1201 C CA . ASN B 1 49 ? -14.928 4.614 -65.003 1.00 53.79 49 ASN B CA 1
ATOM 1202 C C . ASN B 1 49 ? -14.290 5.934 -64.562 1.00 55.09 49 ASN B C 1
ATOM 1203 O O . ASN B 1 49 ? -14.997 6.930 -64.385 1.00 57.16 49 ASN B O 1
ATOM 1208 N N . GLY B 1 50 ? -12.966 5.943 -64.409 1.00 54.25 50 GLY B N 1
ATOM 1209 C CA . GLY B 1 50 ? -12.241 7.113 -63.917 1.00 55.78 50 GLY B CA 1
ATOM 1210 C C . GLY B 1 50 ? -11.551 7.958 -64.979 1.00 55.88 50 GLY B C 1
ATOM 1211 O O . GLY B 1 50 ? -10.625 8.688 -64.663 1.00 56.93 50 GLY B O 1
ATOM 1212 N N . ILE B 1 51 ? -11.996 7.874 -66.232 1.00 55.14 51 ILE B N 1
ATOM 1213 C CA . ILE B 1 51 ? -11.472 8.749 -67.308 1.00 55.67 51 ILE B CA 1
ATOM 1214 C C . ILE B 1 51 ? -12.525 9.791 -67.652 1.00 57.91 51 ILE B C 1
ATOM 1215 O O . ILE B 1 51 ? -13.704 9.466 -67.694 1.00 58.13 51 ILE B O 1
ATOM 1220 N N . THR B 1 52 ? -12.098 11.032 -67.885 1.00 59.93 52 THR B N 1
ATOM 1221 C CA . THR B 1 52 ? -13.019 12.115 -68.234 1.00 62.65 52 THR B CA 1
ATOM 1222 C C . THR B 1 52 ? -13.343 12.013 -69.717 1.00 62.13 52 THR B C 1
ATOM 1223 O O . THR B 1 52 ? -12.534 11.492 -70.488 1.00 60.26 52 THR B O 1
ATOM 1227 N N . PRO B 1 53 ? -14.520 12.514 -70.129 1.00 64.14 53 PRO B N 1
ATOM 1228 C CA . PRO B 1 53 ? -14.795 12.452 -71.563 1.00 64.02 53 PRO B CA 1
ATOM 1229 C C . PRO B 1 53 ? -13.748 13.166 -72.423 1.00 64.63 53 PRO B C 1
ATOM 1230 O O . PRO B 1 53 ? -13.300 12.595 -73.411 1.00 62.98 53 PRO B O 1
ATOM 1234 N N . GLU B 1 54 ? -13.368 14.384 -72.021 1.00 67.31 54 GLU B N 1
ATOM 1235 C CA . GLU B 1 54 ? -12.324 15.203 -72.678 1.00 68.61 54 GLU B CA 1
ATOM 1236 C C . GLU B 1 54 ? -11.046 14.431 -73.005 1.00 65.85 54 GLU B C 1
ATOM 1237 O O . GLU B 1 54 ? -10.419 14.660 -74.039 1.00 66.20 54 GLU B O 1
ATOM 1243 N N . LEU B 1 55 ? -10.659 13.532 -72.107 1.00 63.53 55 LEU B N 1
ATOM 1244 C CA . LEU B 1 55 ? -9.415 12.788 -72.237 1.00 61.36 55 LEU B CA 1
ATOM 1245 C C . LEU B 1 55 ? -9.606 11.569 -73.129 1.00 58.77 55 LEU B C 1
ATOM 1246 O O . LEU B 1 55 ? -8.667 11.121 -73.789 1.00 57.70 55 LEU B O 1
ATOM 1251 N N . MET B 1 56 ? -10.817 11.019 -73.125 1.00 58.11 56 MET B N 1
ATOM 1252 C CA . MET B 1 56 ? -11.140 9.866 -73.946 1.00 56.15 56 MET B CA 1
ATOM 1253 C C . MET B 1 56 ? -11.291 10.290 -75.403 1.00 57.28 56 MET B C 1
ATOM 1254 O O . MET B 1 56 ? -11.094 9.480 -76.313 1.00 56.03 56 MET B O 1
ATOM 1259 N N . ALA B 1 57 ? -11.639 11.555 -75.618 1.00 59.99 57 ALA B N 1
ATOM 1260 C CA . ALA B 1 57 ? -11.602 12.141 -76.953 1.00 61.66 57 ALA B CA 1
ATOM 1261 C C . ALA B 1 57 ? -10.176 12.111 -77.485 1.00 61.10 57 ALA B C 1
ATOM 1262 O O . ALA B 1 57 ? -9.932 11.694 -78.617 1.00 60.71 57 ALA B O 1
ATOM 1264 N N . GLN B 1 58 ? -9.237 12.543 -76.649 1.00 61.38 58 GLN B N 1
ATOM 1265 C CA . GLN B 1 58 ? -7.830 12.608 -77.031 1.00 61.42 58 GLN B CA 1
ATOM 1266 C C . GLN B 1 58 ? -7.215 11.212 -77.170 1.00 58.59 58 GLN B C 1
ATOM 1267 O O . GLN B 1 58 ? -6.297 11.008 -77.965 1.00 58.61 58 GLN B O 1
ATOM 1273 N N . MET B 1 59 ? -7.717 10.262 -76.387 1.00 56.52 59 MET B N 1
ATOM 1274 C CA . MET B 1 59 ? -7.283 8.870 -76.481 1.00 54.19 59 MET B CA 1
ATOM 1275 C C . MET B 1 59 ? -7.780 8.229 -77.768 1.00 53.75 59 MET B C 1
ATOM 1276 O O . MET B 1 59 ? -7.066 7.444 -78.384 1.00 52.96 59 MET B O 1
ATOM 1281 N N . THR B 1 60 ? -9.016 8.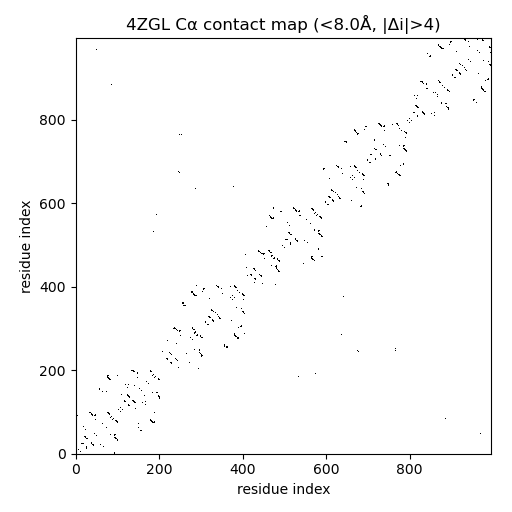541 -78.147 1.00 54.56 60 THR B N 1
ATOM 1282 C CA . THR B 1 60 ? -9.595 8.042 -79.389 1.00 54.70 60 THR B CA 1
ATOM 1283 C C . THR B 1 60 ? -8.736 8.475 -80.571 1.00 55.96 60 THR B C 1
ATOM 1284 O O . THR B 1 60 ? -8.447 7.686 -81.477 1.00 55.49 60 THR B O 1
ATOM 1288 N N . SER B 1 61 ? -8.322 9.736 -80.537 1.00 57.87 61 SER B N 1
ATOM 1289 C CA . SER B 1 61 ? -7.407 10.284 -81.522 1.00 59.52 61 SER B CA 1
ATOM 1290 C C . SER B 1 61 ? -6.085 9.513 -81.516 1.00 58.27 61 SER B C 1
ATOM 1291 O O . SER B 1 61 ? -5.556 9.164 -82.571 1.00 58.74 61 SER B O 1
ATOM 1294 N N . PHE B 1 62 ? -5.563 9.258 -80.320 1.00 57.05 62 PHE B N 1
ATOM 1295 C CA . PHE B 1 62 ? -4.322 8.508 -80.144 1.00 56.18 62 PHE B CA 1
ATOM 1296 C C . PHE B 1 62 ? -4.448 7.063 -80.616 1.00 54.49 62 PHE B C 1
ATOM 1297 O O . PHE B 1 62 ? -3.508 6.508 -81.175 1.00 54.69 62 PHE B O 1
ATOM 1305 N N . ILE B 1 63 ? -5.610 6.461 -80.388 1.00 53.22 63 ILE B N 1
ATOM 1306 C CA . ILE B 1 63 ? -5.859 5.084 -80.807 1.00 52.01 63 ILE B CA 1
ATOM 1307 C C . ILE B 1 63 ? -5.802 4.953 -82.326 1.00 53.20 63 ILE B C 1
ATOM 1308 O O . ILE B 1 63 ? -5.257 3.977 -82.842 1.00 53.02 63 ILE B O 1
ATOM 1313 N N . PHE B 1 64 ? -6.367 5.929 -83.032 1.00 54.74 64 PHE B N 1
ATOM 1314 C CA . PHE B 1 64 ? -6.302 5.953 -84.492 1.00 56.34 64 PHE B CA 1
ATOM 1315 C C . PHE B 1 64 ? -4.854 6.014 -84.973 1.00 57.28 64 PHE B C 1
ATOM 1316 O O . PHE B 1 64 ? -4.503 5.399 -85.989 1.00 58.02 64 PHE B O 1
ATOM 1324 N N . GLU B 1 65 ? -4.015 6.748 -84.247 1.00 57.61 65 GLU B N 1
ATOM 1325 C CA . GLU B 1 65 ? -2.599 6.839 -84.589 1.00 58.85 65 GLU B CA 1
ATOM 1326 C C . GLU B 1 65 ? -1.868 5.514 -84.394 1.00 57.71 65 GLU B C 1
ATOM 1327 O O . GLU B 1 65 ? -0.986 5.174 -85.184 1.00 59.00 65 GLU B O 1
ATOM 1333 N N . VAL B 1 66 ? -2.247 4.763 -83.364 1.00 55.67 66 VAL B N 1
ATOM 1334 C CA . VAL B 1 66 ? -1.595 3.491 -83.055 1.00 54.89 66 VAL B CA 1
ATOM 1335 C C . VAL B 1 66 ? -1.930 2.454 -84.121 1.00 55.14 66 VAL B C 1
ATOM 1336 O O . VAL B 1 66 ? -1.033 1.888 -84.747 1.00 56.33 66 VAL B O 1
ATOM 1340 N N . VAL B 1 67 ? -3.223 2.213 -84.325 1.00 54.40 67 VAL B N 1
ATOM 1341 C CA . VAL B 1 67 ? -3.671 1.213 -85.305 1.00 54.92 67 VAL B CA 1
ATOM 1342 C C . VAL B 1 67 ? -3.164 1.496 -86.717 1.00 57.10 67 VAL B C 1
ATOM 1343 O O . VAL B 1 67 ? -2.970 0.573 -87.505 1.00 58.09 67 VAL B O 1
ATOM 1347 N N . GLU B 1 68 ? -2.945 2.771 -87.030 1.00 58.20 68 GLU B N 1
ATOM 1348 C CA . GLU B 1 68 ? -2.424 3.155 -88.330 1.00 60.61 68 GLU B CA 1
ATOM 1349 C C . GLU B 1 68 ? -0.925 2.880 -88.396 1.00 61.69 68 GLU B C 1
ATOM 1350 O O . GLU B 1 68 ? -0.427 2.386 -89.409 1.00 63.46 68 GLU B O 1
ATOM 1356 N N . LYS B 1 69 ? -0.213 3.174 -87.312 1.00 60.93 69 LYS B N 1
ATOM 1357 C CA . LYS B 1 69 ? 1.189 2.795 -87.201 1.00 62.08 69 LYS B CA 1
ATOM 1358 C C . LYS B 1 69 ? 1.374 1.285 -87.287 1.00 61.85 69 LYS B C 1
ATOM 1359 O O . LYS B 1 69 ? 2.299 0.813 -87.937 1.00 63.83 69 LYS B O 1
ATOM 1365 N N . LEU B 1 70 ? 0.511 0.528 -86.616 1.00 59.80 70 LEU B N 1
ATOM 1366 C CA . LEU B 1 70 ? 0.596 -0.930 -86.677 1.00 59.92 70 LEU B CA 1
ATOM 1367 C C . LEU B 1 70 ? 0.114 -1.502 -88.006 1.00 61.35 70 LEU B C 1
ATOM 1368 O O . LEU B 1 70 ? 0.379 -2.659 -88.291 1.00 62.36 70 LEU B O 1
ATOM 1373 N N . GLY B 1 71 ? -0.597 -0.712 -88.808 1.00 61.77 71 GLY B N 1
ATOM 1374 C CA . GLY B 1 71 ? -1.030 -1.162 -90.135 1.00 63.57 71 GLY B CA 1
ATOM 1375 C C . GLY B 1 71 ? -2.196 -2.132 -90.086 1.00 62.76 71 GLY B C 1
ATOM 1376 O O . GLY B 1 71 ? -2.413 -2.892 -91.026 1.00 64.52 71 GLY B O 1
ATOM 1377 N N . ILE B 1 72 ? -2.943 -2.103 -88.986 1.00 60.44 72 ILE B N 1
ATOM 1378 C CA . ILE B 1 72 ? -4.129 -2.944 -88.818 1.00 59.81 72 ILE B CA 1
ATOM 1379 C C . ILE B 1 72 ? -5.417 -2.127 -88.882 1.00 59.19 72 ILE B C 1
ATOM 1380 O O . ILE B 1 72 ? -6.507 -2.683 -88.767 1.00 58.93 72 ILE B O 1
ATOM 1385 N N . LYS B 1 73 ? -5.292 -0.814 -89.077 1.00 59.36 73 LYS B N 1
ATOM 1386 C CA . LYS B 1 73 ? -6.454 0.072 -89.119 1.00 59.23 73 LYS B CA 1
ATOM 1387 C C . LYS B 1 73 ? -7.503 -0.420 -90.108 1.00 60.81 73 LYS B C 1
ATOM 1388 O O . LYS B 1 73 ? -8.692 -0.446 -89.806 1.00 60.43 73 LYS B O 1
ATOM 1394 N N . GLU B 1 74 ? -7.042 -0.815 -91.290 1.00 62.93 74 GLU B N 1
ATOM 1395 C CA . GLU B 1 74 ? -7.920 -1.215 -92.386 1.00 65.08 74 GLU B CA 1
ATOM 1396 C C . GLU B 1 74 ? -8.094 -2.725 -92.504 1.00 65.65 74 GLU B C 1
ATOM 1397 O O . GLU B 1 74 ? -9.043 -3.184 -93.136 1.00 67.28 74 GLU B O 1
ATOM 1403 N N . LYS B 1 75 ? -7.171 -3.489 -91.929 1.00 64.78 75 LYS B N 1
ATOM 1404 C CA . LYS B 1 75 ? -7.293 -4.942 -91.893 1.00 65.54 75 LYS B CA 1
ATOM 1405 C C . LYS B 1 75 ? -8.363 -5.378 -90.900 1.00 64.03 75 LYS B C 1
ATOM 1406 O O . LYS B 1 75 ? -9.086 -6.338 -91.146 1.00 65.38 75 LYS B O 1
ATOM 1412 N N . GLY B 1 76 ? -8.451 -4.674 -89.776 1.00 61.54 76 GLY B N 1
ATOM 1413 C CA . GLY B 1 76 ? -9.452 -4.966 -88.755 1.00 60.18 76 GLY B CA 1
ATOM 1414 C C . GLY B 1 76 ? -8.817 -5.207 -87.401 1.00 58.08 76 GLY B C 1
ATOM 1415 O O . GLY B 1 76 ? -7.754 -5.828 -87.302 1.00 58.30 76 GLY B O 1
ATOM 1416 N N . TYR B 1 77 ? -9.474 -4.713 -86.354 1.00 56.36 77 TYR B N 1
ATOM 1417 C CA . TYR B 1 77 ? -8.974 -4.861 -84.995 1.00 54.53 77 TYR B CA 1
ATOM 1418 C C . TYR B 1 77 ? -10.089 -4.793 -83.961 1.00 53.47 77 TYR B C 1
ATOM 1419 O O . TYR B 1 77 ? -11.178 -4.284 -84.234 1.00 53.94 77 TYR B O 1
ATOM 1428 N N . LYS B 1 78 ? -9.797 -5.309 -82.771 1.00 52.36 78 LYS B N 1
ATOM 1429 C CA . LYS B 1 78 ? -10.721 -5.268 -81.644 1.00 51.47 78 LYS B CA 1
ATOM 1430 C C . LYS B 1 78 ? -10.257 -4.223 -80.649 1.00 49.82 78 LYS B C 1
ATOM 1431 O O . LYS B 1 78 ? -9.058 -4.044 -80.442 1.00 49.30 78 LYS B O 1
ATOM 1437 N N . LEU B 1 79 ? -11.213 -3.527 -80.047 1.00 49.39 79 LEU B N 1
ATOM 1438 C CA . LEU B 1 79 ? -10.928 -2.576 -78.980 1.00 48.22 79 LEU B CA 1
ATOM 1439 C C . LEU B 1 79 ? -11.606 -3.082 -77.716 1.00 47.83 79 LEU B C 1
ATOM 1440 O O . LEU B 1 79 ? -12.813 -3.318 -77.712 1.00 48.57 79 LEU B O 1
ATOM 1445 N N . LEU B 1 80 ? -10.829 -3.254 -76.650 1.00 46.97 80 LEU B N 1
ATOM 1446 C CA . LEU B 1 80 ? -11.337 -3.824 -75.406 1.00 46.83 80 LEU B CA 1
ATOM 1447 C C . LEU B 1 80 ? -10.719 -3.139 -74.198 1.00 46.04 80 LEU B C 1
ATOM 1448 O O . LEU B 1 80 ? -9.521 -2.873 -74.176 1.00 45.67 80 LEU B O 1
ATOM 1453 N N . THR B 1 81 ? -11.536 -2.876 -73.185 1.00 46.11 81 THR B N 1
ATOM 1454 C CA . THR B 1 81 ? -11.021 -2.508 -71.871 1.00 45.74 81 THR B CA 1
ATOM 1455 C C . THR B 1 81 ? -11.872 -3.174 -70.793 1.00 46.26 81 THR B C 1
ATOM 1456 O O . THR B 1 81 ? -13.097 -3.217 -70.896 1.00 46.93 81 THR B O 1
ATOM 1460 N N . ASN B 1 82 ? -11.204 -3.719 -69.780 1.00 46.27 82 ASN B N 1
ATOM 1461 C CA . ASN B 1 82 ? -11.874 -4.375 -68.664 1.00 47.03 82 ASN B CA 1
ATOM 1462 C C . ASN B 1 82 ? -11.967 -3.420 -67.482 1.00 47.18 82 ASN B C 1
ATOM 1463 O O . ASN B 1 82 ? -10.962 -2.865 -67.043 1.00 46.87 82 ASN B O 1
ATOM 1468 N N . VAL B 1 83 ? -13.177 -3.235 -66.975 1.00 48.00 83 VAL B N 1
ATOM 1469 C CA . VAL B 1 83 ? -13.414 -2.333 -65.862 1.00 48.59 83 VAL B CA 1
ATOM 1470 C C . VAL B 1 83 ? -13.670 -3.152 -64.593 1.00 49.63 83 VAL B C 1
ATOM 1471 O O . VAL B 1 83 ? -14.757 -3.700 -64.401 1.00 50.67 83 VAL B O 1
ATOM 1475 N N . GLY B 1 84 ? -12.647 -3.255 -63.747 1.00 49.65 84 GLY B N 1
ATOM 1476 C CA . GLY B 1 84 ? -12.747 -3.972 -62.480 1.00 50.91 84 GLY B CA 1
ATOM 1477 C C . GLY B 1 84 ? -12.300 -5.417 -62.560 1.00 51.21 84 GLY B C 1
ATOM 1478 O O . GLY B 1 84 ? -12.320 -6.024 -63.621 1.00 50.70 84 GLY B O 1
ATOM 1479 N N . LYS B 1 85 ? -11.893 -5.968 -61.421 1.00 52.39 85 LYS B N 1
ATOM 1480 C CA . LYS B 1 85 ? -11.427 -7.344 -61.365 1.00 53.27 85 LYS B CA 1
ATOM 1481 C C . LYS B 1 85 ? -12.478 -8.362 -61.804 1.00 54.14 85 LYS B C 1
ATOM 1482 O O . LYS B 1 85 ? -12.135 -9.415 -62.319 1.00 54.65 85 LYS B O 1
ATOM 1488 N N . ASN B 1 86 ? -13.747 -8.063 -61.555 1.00 54.77 86 ASN B N 1
ATOM 1489 C CA . ASN B 1 86 ? -14.842 -8.966 -61.891 1.00 56.10 86 ASN B CA 1
ATOM 1490 C C . ASN B 1 86 ? -15.110 -9.070 -63.389 1.00 55.20 86 ASN B C 1
ATOM 1491 O O . ASN B 1 86 ? -15.773 -9.998 -63.838 1.00 56.50 86 ASN B O 1
ATOM 1496 N N . ALA B 1 87 ? -14.593 -8.112 -64.152 1.00 53.30 87 ALA B N 1
ATOM 1497 C CA . ALA B 1 87 ? -14.652 -8.154 -65.606 1.00 52.51 87 ALA B CA 1
ATOM 1498 C C . ALA B 1 87 ? -13.318 -8.591 -66.209 1.00 51.72 87 ALA B C 1
ATOM 1499 O O . ALA B 1 87 ? -13.100 -8.443 -67.407 1.00 50.93 87 ALA B O 1
ATOM 1501 N N . GLY B 1 88 ? -12.420 -9.110 -65.375 1.00 52.24 88 GLY B N 1
ATOM 1502 C CA . GLY B 1 88 ? -11.157 -9.680 -65.835 1.00 52.20 88 GLY B CA 1
ATOM 1503 C C . GLY B 1 88 ? -9.949 -8.759 -65.803 1.00 50.93 88 GLY B C 1
ATOM 1504 O O . GLY B 1 88 ? -8.881 -9.137 -66.283 1.00 51.04 88 GLY B O 1
ATOM 1505 N N . GLN B 1 89 ? -10.091 -7.565 -65.228 1.00 50.11 89 GLN B N 1
ATOM 1506 C CA . GLN B 1 89 ? -8.967 -6.637 -65.136 1.00 49.32 89 GLN B CA 1
ATOM 1507 C C . GLN B 1 89 ? -7.935 -7.155 -64.134 1.00 50.51 89 GLN B C 1
ATOM 1508 O O . GLN B 1 89 ? -8.262 -7.438 -62.986 1.00 51.60 89 GLN B O 1
ATOM 1514 N N . GLU B 1 90 ? -6.688 -7.271 -64.578 1.00 50.59 90 GLU B N 1
ATOM 1515 C CA . GLU B 1 90 ? -5.604 -7.824 -63.762 1.00 52.15 90 GLU B CA 1
ATOM 1516 C C . GLU B 1 90 ? -4.642 -6.729 -63.294 1.00 52.10 90 GLU B C 1
ATOM 1517 O O . GLU B 1 90 ? -4.245 -6.715 -62.131 1.00 53.40 90 GLU B O 1
ATOM 1523 N N . VAL B 1 91 ? -4.263 -5.831 -64.204 1.00 50.96 91 VAL B N 1
ATOM 1524 C CA . VAL B 1 91 ? -3.451 -4.672 -63.859 1.00 51.17 91 VAL B CA 1
ATOM 1525 C C . VAL B 1 91 ? -4.394 -3.491 -63.639 1.00 50.25 91 VAL B C 1
ATOM 1526 O O . VAL B 1 91 ? -5.224 -3.186 -64.499 1.00 49.01 91 VAL B O 1
ATOM 1530 N N . MET B 1 92 ? -4.254 -2.817 -62.499 1.00 51.20 92 MET B N 1
ATOM 1531 C CA . MET B 1 92 ? -5.176 -1.746 -62.115 1.00 50.94 92 MET B CA 1
ATOM 1532 C C . MET B 1 92 ? -4.698 -0.372 -62.567 1.00 50.93 92 MET B C 1
ATOM 1533 O O . MET B 1 92 ? -4.432 0.506 -61.755 1.00 52.15 92 MET B O 1
ATOM 1538 N N . HIS B 1 93 ? -4.581 -0.216 -63.881 1.00 49.85 93 HIS B N 1
ATOM 1539 C CA . HIS B 1 93 ? -4.342 1.071 -64.526 1.00 49.89 93 HIS B CA 1
ATOM 1540 C C . HIS B 1 93 ? -5.140 0.975 -65.807 1.00 48.51 93 HIS B C 1
ATOM 1541 O O . HIS B 1 93 ? -5.110 -0.061 -66.482 1.00 47.76 93 HIS B O 1
ATOM 1548 N N . LEU B 1 94 ? -5.875 2.035 -66.124 1.00 48.51 94 LEU B N 1
ATOM 1549 C CA . LEU B 1 94 ? -6.716 2.049 -67.311 1.00 47.61 94 LEU B CA 1
ATOM 1550 C C . LEU B 1 94 ? -5.896 1.653 -68.524 1.00 47.10 94 LEU B C 1
ATOM 1551 O O . LEU B 1 94 ? -4.832 2.224 -68.775 1.00 47.74 94 LEU B O 1
ATOM 1556 N N . HIS B 1 95 ? -6.379 0.665 -69.265 1.00 46.28 95 HIS B N 1
ATOM 1557 C CA . HIS B 1 95 ? -5.730 0.283 -70.500 1.00 46.06 95 HIS B CA 1
ATOM 1558 C C . HIS B 1 95 ? -6.712 -0.324 -71.481 1.00 45.50 95 HIS B C 1
ATOM 1559 O O . HIS B 1 95 ? -7.631 -1.046 -71.093 1.00 45.30 95 HIS B O 1
ATOM 1566 N N . PHE B 1 96 ? -6.499 -0.018 -72.757 1.00 45.58 96 PHE B N 1
ATOM 1567 C CA . PHE B 1 96 ? -7.267 -0.601 -73.842 1.00 45.45 96 PHE B CA 1
ATOM 1568 C C . PHE B 1 96 ? -6.420 -1.625 -74.576 1.00 45.72 96 PHE B C 1
ATOM 1569 O O . PHE B 1 96 ? -5.284 -1.345 -74.952 1.00 46.16 96 PHE B O 1
ATOM 1577 N N . HIS B 1 97 ? -6.975 -2.818 -74.763 1.00 45.81 97 HIS B N 1
ATOM 1578 C CA . HIS B 1 97 ? -6.353 -3.838 -75.594 1.00 46.52 97 HIS B CA 1
ATOM 1579 C C . HIS B 1 97 ? -6.695 -3.551 -77.042 1.00 46.92 97 HIS B C 1
ATOM 1580 O O . HIS B 1 97 ? -7.848 -3.260 -77.367 1.00 46.84 97 HIS B O 1
ATOM 1587 N N . ILE B 1 98 ? -5.686 -3.603 -77.904 1.00 47.66 98 ILE B N 1
ATOM 1588 C CA . ILE B 1 98 ? -5.904 -3.562 -79.343 1.00 48.48 98 ILE B CA 1
ATOM 1589 C C . ILE B 1 98 ? -5.436 -4.886 -79.911 1.00 49.72 98 ILE B C 1
ATOM 1590 O O . ILE B 1 98 ? -4.239 -5.157 -79.962 1.00 50.46 98 ILE B O 1
ATOM 1595 N N . LEU B 1 99 ? -6.359 -5.677 -80.411 1.00 50.36 99 LEU B N 1
ATOM 1596 C CA . LEU B 1 99 ? -5.994 -6.890 -81.099 1.00 52.04 99 LEU B CA 1
ATOM 1597 C C . LEU B 1 99 ? -6.431 -6.936 -82.546 1.00 53.36 99 LEU B C 1
ATOM 1598 O O . LEU B 1 99 ? -7.477 -6.459 -82.888 1.00 53.15 99 LEU B O 1
ATOM 1603 N N . SER B 1 100 ? -5.600 -7.532 -83.383 1.00 55.08 100 SER B N 1
ATOM 1604 C CA . SER B 1 100 ? -5.855 -7.924 -84.740 1.00 57.03 100 SER B CA 1
ATOM 1605 C C . SER B 1 100 ? -5.187 -9.142 -85.317 1.00 59.47 100 SER B C 1
ATOM 1606 O O . SER B 1 100 ? -4.047 -9.415 -84.993 1.00 59.95 100 SER B O 1
ATOM 1609 N N . GLY B 1 101 ? -5.910 -9.892 -86.141 1.00 61.37 101 GLY B N 1
ATOM 1610 C CA . GLY B 1 101 ? -5.418 -11.113 -86.747 1.00 64.26 101 GLY B CA 1
ATOM 1611 C C . GLY B 1 101 ? -6.478 -12.005 -87.343 1.00 66.37 101 GLY B C 1
ATOM 1612 O O . GLY B 1 101 ? -7.512 -12.212 -86.737 1.00 65.66 101 GLY B O 1
ATOM 1613 N N . MET C 1 1 ? -8.117 -46.948 -9.557 1.00 58.06 1 MET C N 1
ATOM 1614 C CA . MET C 1 1 ? -7.929 -45.768 -8.637 1.00 58.48 1 MET C CA 1
ATOM 1615 C C . MET C 1 1 ? -7.926 -44.349 -9.314 1.00 56.85 1 MET C C 1
ATOM 1616 O O . MET C 1 1 ? -8.135 -43.293 -8.674 1.00 57.62 1 MET C O 1
ATOM 1621 N N . ASN C 1 2 ? -7.780 -44.318 -10.628 1.00 54.97 2 ASN C N 1
ATOM 1622 C CA . ASN C 1 2 ? -7.811 -43.045 -11.362 1.00 53.74 2 ASN C CA 1
ATOM 1623 C C . ASN C 1 2 ? -8.302 -43.268 -12.811 1.00 52.72 2 ASN C C 1
ATOM 1624 O O . ASN C 1 2 ? -8.410 -44.412 -13.275 1.00 52.74 2 ASN C O 1
ATOM 1629 N N . VAL C 1 3 ? -8.642 -42.189 -13.510 1.00 52.23 3 VAL C N 1
ATOM 1630 C CA . VAL C 1 3 ? -9.357 -42.308 -14.793 1.00 52.02 3 VAL C CA 1
ATOM 1631 C C . VAL C 1 3 ? -8.610 -43.125 -15.857 1.00 50.54 3 VAL C C 1
ATOM 1632 O O . VAL C 1 3 ? -9.234 -43.926 -16.554 1.00 51.07 3 VAL C O 1
ATOM 1636 N N . PHE C 1 4 ? -7.297 -42.929 -15.987 1.00 49.03 4 PHE C N 1
ATOM 1637 C CA . PHE C 1 4 ? -6.509 -43.688 -16.971 1.00 47.93 4 PHE C CA 1
ATOM 1638 C C . PHE C 1 4 ? -6.283 -45.128 -16.528 1.00 48.58 4 PHE C C 1
ATOM 1639 O O . PHE C 1 4 ? -6.225 -46.030 -17.356 1.00 48.55 4 PHE C O 1
ATOM 1647 N N . GLU C 1 5 ? -6.170 -45.343 -15.220 1.00 49.50 5 GLU C N 1
ATOM 1648 C CA . GLU C 1 5 ? -6.044 -46.700 -14.671 1.00 50.63 5 GLU C CA 1
ATOM 1649 C C . GLU C 1 5 ? -7.310 -47.498 -14.955 1.00 51.96 5 GLU C C 1
ATOM 1650 O O . GLU C 1 5 ? -7.246 -48.685 -15.245 1.00 52.64 5 GLU C O 1
ATOM 1656 N N . LYS C 1 6 ? -8.459 -46.831 -14.859 1.00 52.68 6 LYS C N 1
ATOM 1657 C CA . LYS C 1 6 ? -9.751 -47.439 -15.182 1.00 54.30 6 LYS C CA 1
ATOM 1658 C C . LYS C 1 6 ? -9.819 -47.864 -16.641 1.00 53.77 6 LYS C C 1
ATOM 1659 O O . LYS C 1 6 ? -10.343 -48.930 -16.955 1.00 55.10 6 LYS C O 1
ATOM 1665 N N . ILE C 1 7 ? -9.277 -47.031 -17.524 1.00 52.12 7 ILE C N 1
ATOM 1666 C CA . ILE C 1 7 ? -9.208 -47.354 -18.947 1.00 51.73 7 ILE C CA 1
ATOM 1667 C C . ILE C 1 7 ? -8.334 -48.592 -19.162 1.00 51.60 7 ILE C C 1
ATOM 1668 O O . ILE C 1 7 ? -8.719 -49.508 -19.895 1.00 52.66 7 ILE C O 1
ATOM 1673 N N . ILE C 1 8 ? -7.177 -48.622 -18.499 1.00 50.71 8 ILE C N 1
ATOM 1674 C CA . ILE C 1 8 ? -6.237 -49.749 -18.592 1.00 50.95 8 ILE C CA 1
ATOM 1675 C C . ILE C 1 8 ? -6.885 -51.055 -18.126 1.00 53.04 8 ILE C C 1
ATOM 1676 O O . ILE C 1 8 ? -6.688 -52.101 -18.737 1.00 53.89 8 ILE C O 1
ATOM 1681 N N . GLN C 1 9 ? -7.676 -50.973 -17.059 1.00 54.12 9 GLN C N 1
ATOM 1682 C CA . GLN C 1 9 ? -8.300 -52.141 -16.464 1.00 56.38 9 GLN C CA 1
ATOM 1683 C C . GLN C 1 9 ? -9.594 -52.471 -17.167 1.00 57.76 9 GLN C C 1
ATOM 1684 O O . GLN C 1 9 ? -10.222 -53.469 -16.843 1.00 59.93 9 GLN C O 1
ATOM 1690 N N . GLY C 1 10 ? -10.009 -51.607 -18.092 1.00 56.83 10 GLY C N 1
ATOM 1691 C CA . GLY C 1 10 ? -11.170 -51.838 -18.931 1.00 58.33 10 GLY C CA 1
ATOM 1692 C C . GLY C 1 10 ? -12.502 -51.520 -18.275 1.00 60.13 10 GLY C C 1
ATOM 1693 O O . GLY C 1 10 ? -13.550 -51.960 -18.749 1.00 62.20 10 GLY C O 1
ATOM 1694 N N . GLU C 1 11 ? -12.460 -50.768 -17.178 1.00 59.70 11 GLU C N 1
ATOM 1695 C CA . GLU C 1 11 ? -13.663 -50.342 -16.458 1.00 61.59 11 GLU C CA 1
ATOM 1696 C C . GLU C 1 11 ? -14.446 -49.296 -17.238 1.00 61.73 11 GLU C C 1
ATOM 1697 O O . GLU C 1 11 ? -15.681 -49.313 -17.238 1.00 64.13 11 GLU C O 1
ATOM 1703 N N . ILE C 1 12 ? -13.732 -48.391 -17.903 1.00 59.50 12 ILE C N 1
ATOM 1704 C CA . ILE C 1 12 ? -14.381 -47.364 -18.719 1.00 59.80 12 ILE C CA 1
ATOM 1705 C C . ILE C 1 12 ? -13.876 -47.433 -20.162 1.00 58.69 12 ILE C C 1
ATOM 1706 O O . ILE C 1 12 ? -12.704 -47.744 -20.404 1.00 56.78 12 ILE C O 1
ATOM 1711 N N . PRO C 1 13 ? -14.788 -47.214 -21.129 1.00 60.31 13 PRO C N 1
ATOM 1712 C CA . PRO C 1 13 ? -14.411 -47.306 -22.535 1.00 59.80 13 PRO C CA 1
ATOM 1713 C C . PRO C 1 13 ? -13.482 -46.181 -22.967 1.00 57.53 13 PRO C C 1
ATOM 1714 O O . PRO C 1 13 ? -13.252 -45.230 -22.215 1.00 56.55 13 PRO C O 1
ATOM 1718 N N . CYS C 1 14 ? -12.938 -46.313 -24.172 1.00 56.97 14 CYS C N 1
ATOM 1719 C CA . CYS C 1 14 ? -12.154 -45.251 -24.788 1.00 55.34 14 CYS C CA 1
ATOM 1720 C C . CYS C 1 14 ? -12.098 -45.463 -26.297 1.00 56.10 14 CYS C C 1
ATOM 1721 O O . CYS C 1 14 ? -12.511 -46.510 -26.801 1.00 57.65 14 CYS C O 1
ATOM 1724 N N . SER C 1 15 ? -11.596 -44.459 -27.011 1.00 55.33 15 SER C N 1
ATOM 1725 C CA . SER C 1 15 ? -11.387 -44.564 -28.452 1.00 56.09 15 SER C CA 1
ATOM 1726 C C . SER C 1 15 ? -9.945 -44.967 -28.705 1.00 54.13 15 SER C C 1
ATOM 1727 O O . SER C 1 15 ? -9.086 -44.137 -28.971 1.00 52.81 15 SER C O 1
ATOM 1730 N N . LYS C 1 16 ? -9.692 -46.263 -28.586 1.00 54.26 16 LYS C N 1
ATOM 1731 C CA . LYS C 1 16 ? -8.355 -46.812 -28.706 1.00 52.86 16 LYS C CA 1
ATOM 1732 C C . LYS C 1 16 ? -7.768 -46.612 -30.107 1.00 53.24 16 LYS C C 1
ATOM 1733 O O . LYS C 1 16 ? -8.375 -46.983 -31.108 1.00 55.26 16 LYS C O 1
ATOM 1739 N N . ILE C 1 17 ? -6.589 -45.996 -30.157 1.00 51.61 17 ILE C N 1
ATOM 1740 C CA . ILE C 1 17 ? -5.887 -45.740 -31.406 1.00 52.02 17 ILE C CA 1
ATOM 1741 C C . ILE C 1 17 ? -4.971 -46.914 -31.706 1.00 52.22 17 ILE C C 1
ATOM 1742 O O . ILE C 1 17 ? -5.053 -47.511 -32.779 1.00 53.95 17 ILE C O 1
ATOM 1747 N N . LEU C 1 18 ? -4.105 -47.231 -30.752 1.00 50.81 18 LEU C N 1
ATOM 1748 C CA . LEU C 1 18 ? -3.184 -48.356 -30.859 1.00 51.24 18 LEU C CA 1
ATOM 1749 C C . LEU C 1 18 ? -2.935 -48.923 -29.474 1.00 50.41 18 LEU C C 1
ATOM 1750 O O . LEU C 1 18 ? -3.048 -48.210 -28.482 1.00 49.08 18 LEU C O 1
ATOM 1755 N N . GLU C 1 19 ? -2.597 -50.205 -29.412 1.00 51.52 19 GLU C N 1
ATOM 1756 C CA . GLU C 1 19 ? -2.293 -50.863 -28.155 1.00 51.27 19 GLU C CA 1
ATOM 1757 C C . GLU C 1 19 ? -1.235 -51.937 -28.350 1.00 52.45 19 GLU C C 1
ATOM 1758 O O . GLU C 1 19 ? -1.118 -52.543 -29.416 1.00 53.98 19 GLU C O 1
ATOM 1764 N N . ASN C 1 20 ? -0.481 -52.191 -27.294 1.00 52.09 20 ASN C N 1
ATOM 1765 C CA . ASN C 1 20 ? 0.461 -53.302 -27.285 1.00 53.68 20 ASN C CA 1
ATOM 1766 C C . ASN C 1 20 ? 0.685 -53.749 -25.841 1.00 53.79 20 ASN C C 1
ATOM 1767 O O . ASN C 1 20 ? 0.051 -53.232 -24.922 1.00 52.68 20 ASN C O 1
ATOM 1772 N N . GLU C 1 21 ? 1.560 -54.724 -25.647 1.00 55.50 21 GLU C N 1
ATOM 1773 C CA . GLU C 1 21 ? 1.713 -55.371 -24.345 1.00 56.39 21 GLU C CA 1
ATOM 1774 C C . GLU C 1 21 ? 2.074 -54.418 -23.197 1.00 54.82 21 GLU C C 1
ATOM 1775 O O . GLU C 1 21 ? 1.661 -54.640 -22.060 1.00 55.10 21 GLU C O 1
ATOM 1781 N N . ARG C 1 22 ? 2.804 -53.342 -23.505 1.00 53.43 22 ARG C N 1
ATOM 1782 C CA . ARG C 1 22 ? 3.259 -52.385 -22.487 1.00 52.25 22 ARG C CA 1
ATOM 1783 C C . ARG C 1 22 ? 2.614 -50.996 -22.560 1.00 50.04 22 ARG C C 1
ATOM 1784 O O . ARG C 1 22 ? 2.676 -50.248 -21.586 1.00 49.27 22 ARG C O 1
ATOM 1792 N N . PHE C 1 23 ? 2.002 -50.642 -23.690 1.00 49.36 23 PHE C N 1
ATOM 1793 C CA . PHE C 1 23 ? 1.456 -49.291 -23.883 1.00 47.69 23 PHE C CA 1
ATOM 1794 C C . PHE C 1 23 ? 0.068 -49.293 -24.496 1.00 47.62 23 PHE C C 1
ATOM 1795 O O . PHE C 1 23 ? -0.382 -50.287 -25.059 1.00 48.83 23 PHE C O 1
ATOM 1803 N N . LEU C 1 24 ? -0.599 -48.154 -24.374 1.00 46.51 24 LEU C N 1
ATOM 1804 C CA . LEU C 1 24 ? -1.934 -47.964 -24.918 1.00 46.71 24 LEU C CA 1
ATOM 1805 C C . LEU C 1 24 ? -2.099 -46.510 -25.330 1.00 45.75 24 LEU C C 1
ATOM 1806 O O . LEU C 1 24 ? -1.672 -45.604 -24.613 1.00 44.82 24 LEU C O 1
ATOM 1811 N N . SER C 1 25 ? -2.714 -46.290 -26.485 1.00 46.30 25 SER C N 1
ATOM 1812 C CA . SER C 1 25 ? -3.003 -44.941 -26.957 1.00 45.88 25 SER C CA 1
ATOM 1813 C C . SER C 1 25 ? -4.484 -44.788 -27.262 1.00 46.90 25 SER C C 1
ATOM 1814 O O . SER C 1 25 ? -5.136 -45.735 -27.705 1.00 48.17 25 SER C O 1
ATOM 1817 N N . PHE C 1 26 ? -5.001 -43.586 -27.033 1.00 46.69 26 PHE C N 1
ATOM 1818 C CA . PHE C 1 26 ? -6.404 -43.287 -27.287 1.00 48.07 26 PHE C CA 1
ATOM 1819 C C . PHE C 1 26 ? -6.631 -41.784 -27.402 1.00 48.10 26 PHE C C 1
ATOM 1820 O O . PHE C 1 26 ? -5.801 -40.985 -26.967 1.00 46.93 26 PHE C O 1
ATOM 1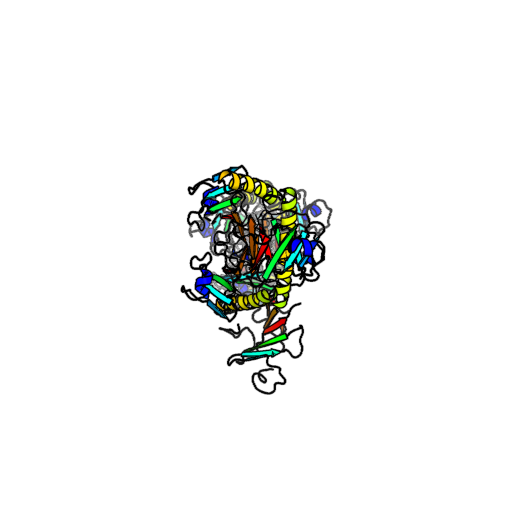828 N N . TYR C 1 27 ? -7.766 -41.413 -27.981 1.00 49.80 27 TYR C N 1
ATOM 1829 C CA . TYR C 1 27 ? -8.110 -40.010 -28.179 1.00 50.45 27 TYR C CA 1
ATOM 1830 C C . TYR C 1 27 ? -8.497 -39.330 -26.872 1.00 50.20 27 TYR C C 1
ATOM 1831 O O . TYR C 1 27 ? -9.135 -39.929 -26.011 1.00 50.50 27 TYR C O 1
ATOM 1840 N N . ASP C 1 28 ? -8.112 -38.065 -26.743 1.00 49.94 28 ASP C N 1
ATOM 1841 C CA . ASP C 1 28 ? -8.500 -37.237 -25.608 1.00 50.20 28 ASP C CA 1
ATOM 1842 C C . ASP C 1 28 ? -9.944 -36.781 -25.810 1.00 52.66 28 ASP C C 1
ATOM 1843 O O . ASP C 1 28 ? -10.308 -36.321 -26.898 1.00 54.14 28 ASP C O 1
ATOM 1848 N N . ILE C 1 29 ? -10.751 -36.896 -24.758 1.00 53.44 29 ILE C N 1
ATOM 1849 C CA . ILE C 1 29 ? -12.179 -36.554 -24.835 1.00 56.21 29 ILE C CA 1
ATOM 1850 C C . ILE C 1 29 ? -12.443 -35.041 -24.867 1.00 57.74 29 ILE C C 1
ATOM 1851 O O . ILE C 1 29 ? -13.535 -34.624 -25.254 1.00 60.48 29 ILE C O 1
ATOM 1856 N N . ASN C 1 30 ? -11.462 -34.242 -24.437 1.00 56.33 30 ASN C N 1
ATOM 1857 C CA . ASN C 1 30 ? -11.490 -32.782 -24.607 1.00 57.75 30 ASN C CA 1
ATOM 1858 C C . ASN C 1 30 ? -10.309 -32.336 -25.450 1.00 56.46 30 ASN C C 1
ATOM 1859 O O . ASN C 1 30 ? -9.326 -31.819 -24.910 1.00 55.13 30 ASN C O 1
ATOM 1864 N N . PRO C 1 31 ? -10.403 -32.524 -26.783 1.00 57.19 31 PRO C N 1
ATOM 1865 C CA . PRO C 1 31 ? -9.299 -32.180 -27.678 1.00 56.28 31 PRO C CA 1
ATOM 1866 C C . PRO C 1 31 ? -8.884 -30.710 -27.624 1.00 57.17 31 PRO C C 1
ATOM 1867 O O . PRO C 1 31 ? -9.729 -29.831 -27.451 1.00 59.52 31 PRO C O 1
ATOM 1871 N N . LYS C 1 32 ? -7.584 -30.471 -27.769 1.00 55.59 32 LYS C N 1
ATOM 1872 C CA . LYS C 1 32 ? -7.001 -29.135 -27.798 1.00 56.45 32 LYS C CA 1
ATOM 1873 C C . LYS C 1 32 ? -6.345 -28.896 -29.160 1.00 56.95 32 LYS C C 1
ATOM 1874 O O . LYS C 1 32 ? -5.699 -27.873 -29.382 1.00 57.72 32 LYS C O 1
ATOM 1880 N N . ALA C 1 33 ? -6.520 -29.851 -30.070 1.00 56.78 33 ALA C N 1
ATOM 1881 C CA . ALA C 1 33 ? -5.993 -29.764 -31.424 1.00 57.57 33 ALA C CA 1
ATOM 1882 C C . ALA C 1 33 ? -6.826 -30.669 -32.307 1.00 58.64 33 ALA C C 1
ATOM 1883 O O . ALA C 1 33 ? -7.552 -31.542 -31.814 1.00 58.14 33 ALA C O 1
ATOM 1885 N N . LYS C 1 34 ? -6.723 -30.484 -33.616 1.00 60.38 34 LYS C N 1
ATOM 1886 C CA . LYS C 1 34 ? -7.555 -31.296 -34.498 1.00 61.92 34 LYS C CA 1
ATOM 1887 C C . LYS C 1 34 ? -7.396 -32.766 -34.245 1.00 59.85 34 LYS C C 1
ATOM 1888 O O . LYS C 1 34 ? -8.381 -33.445 -34.198 1.00 60.68 34 LYS C O 1
ATOM 1894 N N . VAL C 1 35 ? -6.159 -33.246 -34.123 1.00 57.56 35 VAL C N 1
ATOM 1895 C CA . VAL C 1 35 ? -5.907 -34.597 -33.625 1.00 55.52 35 VAL C CA 1
ATOM 1896 C C . VAL C 1 35 ? -5.210 -34.478 -32.278 1.00 53.10 35 VAL C C 1
ATOM 1897 O O . VAL C 1 35 ? -4.157 -33.847 -32.165 1.00 52.34 35 VAL C O 1
ATOM 1901 N N . HIS C 1 36 ? -5.824 -35.070 -31.262 1.00 52.27 36 HIS C N 1
ATOM 1902 C CA . HIS C 1 36 ? -5.272 -35.079 -29.917 1.00 50.33 36 HIS C CA 1
ATOM 1903 C C . HIS C 1 36 ? -5.330 -36.493 -29.348 1.00 49.13 36 HIS C C 1
ATOM 1904 O O . HIS C 1 36 ? -6.395 -36.970 -28.964 1.00 49.76 36 HIS C O 1
ATOM 1911 N N . ALA C 1 37 ? -4.172 -37.141 -29.278 1.00 47.70 37 ALA C N 1
ATOM 1912 C CA . ALA C 1 37 ? -4.059 -38.482 -28.713 1.00 46.75 37 ALA C CA 1
ATOM 1913 C C . ALA C 1 37 ? -3.265 -38.475 -27.410 1.00 45.30 37 ALA C C 1
ATOM 1914 O O . ALA C 1 37 ? -2.507 -37.547 -27.129 1.00 44.90 37 ALA C O 1
ATOM 1916 N N . LEU C 1 38 ? -3.465 -39.523 -26.616 1.00 44.85 38 LEU C N 1
ATOM 1917 C CA . LEU C 1 38 ? -2.737 -39.724 -25.368 1.00 43.87 38 LEU C CA 1
ATOM 1918 C C . LEU C 1 38 ? -2.032 -41.063 -25.444 1.00 43.57 38 LEU C C 1
ATOM 1919 O O . LEU C 1 38 ? -2.624 -42.042 -25.882 1.00 44.16 38 LEU C O 1
ATOM 1924 N N . VAL C 1 39 ? -0.766 -41.100 -25.040 1.00 43.01 39 VAL C N 1
ATOM 1925 C CA . VAL C 1 39 ? -0.013 -42.350 -24.971 1.00 43.10 39 VAL C CA 1
ATOM 1926 C C . VAL C 1 39 ? 0.306 -42.650 -23.518 1.00 42.93 39 VAL C C 1
ATOM 1927 O O . VAL C 1 39 ? 0.942 -41.836 -22.837 1.00 42.66 39 VAL C O 1
ATOM 1931 N N . ILE C 1 40 ? -0.110 -43.827 -23.052 1.00 43.39 40 ILE C N 1
ATOM 1932 C CA . ILE C 1 40 ? 0.093 -44.204 -21.649 1.00 43.62 40 ILE C CA 1
ATOM 1933 C C . ILE C 1 40 ? 0.718 -45.580 -21.501 1.00 44.45 40 ILE C C 1
ATOM 1934 O O . ILE C 1 40 ? 0.448 -46.490 -22.294 1.00 44.97 40 ILE C O 1
ATOM 1939 N N . PRO C 1 41 ? 1.597 -45.727 -20.501 1.00 44.90 41 PRO C N 1
ATOM 1940 C CA . PRO C 1 41 ? 2.100 -47.048 -20.151 1.00 46.15 41 PRO C CA 1
ATOM 1941 C C . PRO C 1 41 ? 1.037 -47.822 -19.377 1.00 46.85 41 PRO C C 1
ATOM 1942 O O . PRO C 1 41 ? 0.380 -47.253 -18.506 1.00 46.63 41 PRO C O 1
ATOM 1946 N N . LYS C 1 42 ? 0.863 -49.099 -19.697 1.00 47.94 42 LYS C N 1
ATOM 1947 C CA . LYS C 1 42 ? -0.079 -49.950 -18.963 1.00 49.02 42 LYS C CA 1
ATOM 1948 C C . LYS C 1 42 ? 0.373 -50.169 -17.514 1.00 50.10 42 LYS C C 1
ATOM 1949 O O . LYS C 1 42 ? -0.448 -50.303 -16.610 1.00 50.72 42 LYS C O 1
ATOM 1955 N N . GLN C 1 43 ? 1.687 -50.183 -17.315 1.00 50.60 43 GLN C N 1
ATOM 1956 C CA . GLN C 1 43 ? 2.277 -50.242 -15.989 1.00 51.89 43 GLN C CA 1
ATOM 1957 C C . GLN C 1 43 ? 1.870 -49.013 -15.173 1.00 51.03 43 GLN C C 1
ATOM 1958 O O . GLN C 1 43 ? 1.726 -47.913 -15.709 1.00 49.40 43 GLN C O 1
ATOM 1964 N N . SER C 1 44 ? 1.705 -49.208 -13.868 1.00 52.44 44 SER C N 1
ATOM 1965 C CA . SER C 1 44 ? 1.251 -48.144 -12.975 1.00 52.16 44 SER C CA 1
ATOM 1966 C C . SER C 1 44 ? 2.384 -47.183 -12.645 1.00 52.13 44 SER C C 1
ATOM 1967 O O . SER C 1 44 ? 3.206 -47.441 -11.768 1.00 53.92 44 SER C O 1
ATOM 1970 N N . ILE C 1 45 ? 2.458 -46.099 -13.395 1.00 50.42 45 ILE C N 1
ATOM 1971 C CA . ILE C 1 45 ? 3.477 -45.098 -13.205 1.00 50.47 45 ILE C CA 1
ATOM 1972 C C . ILE C 1 45 ? 2.876 -43.706 -13.250 1.00 49.30 45 ILE C C 1
ATOM 1973 O O . ILE C 1 45 ? 2.107 -43.415 -14.148 1.00 47.87 45 ILE C O 1
ATOM 1978 N N . GLN C 1 46 ? 3.281 -42.841 -12.319 1.00 50.21 46 GLN C N 1
ATOM 1979 C CA . GLN C 1 46 ? 2.573 -41.588 -12.051 1.00 49.79 46 GLN C CA 1
ATOM 1980 C C . GLN C 1 46 ? 2.937 -40.433 -12.977 1.00 48.61 46 GLN C C 1
ATOM 1981 O O . GLN C 1 46 ? 2.066 -39.664 -13.376 1.00 47.76 46 GLN C O 1
ATOM 1987 N N . ASP C 1 47 ? 4.218 -40.312 -13.314 1.00 48.87 47 ASP C N 1
ATOM 1988 C CA . ASP C 1 47 ? 4.699 -39.224 -14.163 1.00 48.15 47 ASP C CA 1
ATOM 1989 C C . ASP C 1 47 ? 6.028 -39.593 -14.829 1.00 48.46 47 ASP C C 1
ATOM 1990 O O . ASP C 1 47 ? 6.512 -40.714 -14.679 1.00 49.20 47 ASP C O 1
ATOM 1995 N N . PHE C 1 48 ? 6.600 -38.657 -15.581 1.00 48.17 48 PHE C N 1
ATOM 1996 C CA . PHE C 1 48 ? 7.822 -38.918 -16.338 1.00 48.66 48 PHE C CA 1
ATOM 1997 C C . PHE C 1 48 ? 9.022 -39.233 -15.449 1.00 50.85 48 PHE C C 1
ATOM 1998 O O . PHE C 1 48 ? 9.841 -40.064 -15.790 1.00 51.69 48 PHE C O 1
ATOM 2006 N N . ASN C 1 49 ? 9.084 -38.516 -14.335 1.00 52.04 49 ASN C N 1
ATOM 2007 C CA . ASN C 1 49 ? 10.153 -38.331 -13.414 1.00 54.50 49 ASN C CA 1
ATOM 2008 C C . ASN C 1 49 ? 9.875 -38.974 -12.074 1.00 55.89 49 ASN C C 1
ATOM 2009 O O . ASN C 1 49 ? 9.249 -38.415 -11.235 1.00 56.20 49 ASN C O 1
ATOM 2014 N N . GLY C 1 50 ? 10.480 -40.083 -11.759 1.00 57.38 50 GLY C N 1
ATOM 2015 C CA . GLY C 1 50 ? 11.803 -40.416 -12.202 1.00 58.93 50 GLY C CA 1
ATOM 2016 C C . GLY C 1 50 ? 11.870 -41.664 -13.028 1.00 58.37 50 GLY C C 1
ATOM 2017 O O . GLY C 1 50 ? 12.943 -42.281 -13.151 1.00 60.40 50 GLY C O 1
ATOM 2018 N N . ILE C 1 51 ? 10.721 -42.010 -13.611 1.00 55.94 51 ILE C N 1
ATOM 2019 C CA . ILE C 1 51 ? 10.378 -43.423 -13.828 1.00 55.91 51 ILE C CA 1
ATOM 2020 C C . ILE C 1 51 ? 10.226 -43.901 -15.297 1.00 54.35 51 ILE C C 1
ATOM 2021 O O . ILE C 1 51 ? 9.219 -44.457 -15.828 1.00 52.81 51 ILE C O 1
ATOM 2026 N N . THR C 1 52 ? 11.324 -43.734 -15.978 1.00 55.26 52 THR C N 1
ATOM 2027 C CA . THR C 1 52 ? 11.353 -44.295 -17.329 1.00 54.48 52 THR C CA 1
ATOM 2028 C C . THR C 1 52 ? 12.645 -44.034 -18.080 1.00 55.87 52 THR C C 1
ATOM 2029 O O . THR C 1 52 ? 12.925 -42.876 -18.414 1.00 55.38 52 THR C O 1
ATOM 2033 N N . PRO C 1 53 ? 13.474 -45.083 -18.250 1.00 58.05 53 PRO C N 1
ATOM 2034 C CA . PRO C 1 53 ? 14.523 -45.242 -19.224 1.00 59.53 53 PRO C CA 1
ATOM 2035 C C . PRO C 1 53 ? 14.700 -46.093 -20.457 1.00 59.96 53 PRO C C 1
ATOM 2036 O O . PRO C 1 53 ? 15.052 -45.605 -21.545 1.00 59.71 53 PRO C O 1
ATOM 2040 N N . GLU C 1 54 ? 14.404 -47.356 -20.376 1.00 60.70 54 GLU C N 1
ATOM 2041 C CA . GLU C 1 54 ? 14.698 -48.168 -21.556 1.00 61.67 54 GLU C CA 1
ATOM 2042 C C . GLU C 1 54 ? 13.205 -48.693 -21.545 1.00 59.40 54 GLU C C 1
ATOM 2043 O O . GLU C 1 54 ? 12.945 -49.720 -22.156 1.00 60.03 54 GLU C O 1
ATOM 2049 N N . LEU C 1 55 ? 12.248 -48.063 -20.851 1.00 57.23 55 LEU C N 1
ATOM 2050 C CA . LEU C 1 55 ? 10.812 -48.322 -21.082 1.00 55.11 55 LEU C CA 1
ATOM 2051 C C . LEU C 1 55 ? 10.427 -47.133 -21.953 1.00 53.00 55 LEU C C 1
ATOM 2052 O O . LEU C 1 55 ? 9.505 -47.216 -22.761 1.00 51.65 55 LEU C O 1
ATOM 2057 N N . MET C 1 56 ? 11.145 -46.028 -21.781 1.00 53.07 56 MET C N 1
ATOM 2058 C CA . MET C 1 56 ? 10.934 -44.838 -22.582 1.00 51.57 56 MET C CA 1
ATOM 2059 C C . MET C 1 56 ? 11.497 -45.035 -23.987 1.00 52.36 56 MET C C 1
ATOM 2060 O O . MET C 1 56 ? 11.031 -44.405 -24.935 1.00 51.22 56 MET C O 1
ATOM 2065 N N . ALA C 1 57 ? 12.489 -45.914 -24.119 1.00 54.67 57 ALA C N 1
ATOM 2066 C CA . ALA C 1 57 ? 12.954 -46.362 -25.428 1.00 55.88 57 ALA C CA 1
ATOM 2067 C C . ALA C 1 57 ? 11.819 -47.057 -26.171 1.00 54.81 57 ALA C C 1
ATOM 2068 O O . ALA C 1 57 ? 11.547 -46.760 -27.334 1.00 54.38 57 ALA C O 1
ATOM 2070 N N . GLN C 1 58 ? 11.139 -47.960 -25.476 1.00 54.62 58 GLN C N 1
ATOM 2071 C CA . GLN C 1 58 ? 10.044 -48.727 -26.062 1.00 54.03 58 GLN C CA 1
ATOM 2072 C C . GLN C 1 58 ? 8.810 -47.862 -26.316 1.00 51.59 58 GLN C C 1
ATOM 2073 O O . GLN C 1 58 ? 8.046 -48.119 -27.249 1.00 51.32 58 GLN C O 1
ATOM 2079 N N . MET C 1 59 ? 8.618 -46.839 -25.485 1.00 50.20 59 MET C N 1
ATOM 2080 C CA . MET C 1 59 ? 7.535 -45.871 -25.678 1.00 48.28 59 MET C CA 1
ATOM 2081 C C . MET C 1 59 ? 7.790 -44.979 -26.890 1.00 48.16 59 MET C C 1
ATOM 2082 O O . MET C 1 59 ? 6.868 -44.661 -27.633 1.00 47.42 59 MET C O 1
ATOM 2087 N N . THR C 1 60 ? 9.044 -44.575 -27.076 1.00 49.24 60 THR C N 1
ATOM 2088 C CA . THR C 1 60 ? 9.445 -43.785 -28.240 1.00 49.64 60 THR C CA 1
ATOM 2089 C C . THR C 1 60 ? 9.121 -44.534 -29.528 1.00 50.45 60 THR C C 1
ATOM 2090 O O . THR C 1 60 ? 8.585 -43.960 -30.481 1.00 50.16 60 THR C O 1
ATOM 2094 N N . SER C 1 61 ? 9.435 -45.825 -29.526 1.00 51.76 61 SER C N 1
ATOM 2095 C CA . SER C 1 61 ? 9.093 -46.720 -30.624 1.00 52.89 61 SER C CA 1
ATOM 2096 C C . SER C 1 61 ? 7.576 -46.765 -30.833 1.00 51.60 61 SER C C 1
ATOM 2097 O O . SER C 1 61 ? 7.094 -46.669 -31.958 1.00 52.05 61 SER C O 1
ATOM 2100 N N . PHE C 1 62 ? 6.837 -46.887 -29.733 1.00 50.27 62 PHE C N 1
ATOM 2101 C CA . PHE C 1 62 ? 5.376 -46.904 -29.757 1.00 49.27 62 PHE C CA 1
ATOM 2102 C C . PHE C 1 62 ? 4.786 -45.582 -30.237 1.00 48.26 62 PHE C C 1
ATOM 2103 O O . PHE C 1 62 ? 3.782 -45.569 -30.944 1.00 48.39 62 PHE C O 1
ATOM 2111 N N . ILE C 1 63 ? 5.413 -44.473 -29.855 1.00 47.57 63 ILE C N 1
ATOM 2112 C CA . ILE C 1 63 ? 4.956 -43.141 -30.267 1.00 46.93 63 ILE C CA 1
ATOM 2113 C C . ILE C 1 63 ? 5.049 -42.966 -31.782 1.00 48.18 63 ILE C C 1
ATOM 2114 O O . ILE C 1 63 ? 4.143 -42.402 -32.394 1.00 48.21 63 ILE C O 1
ATOM 2119 N N . PHE C 1 64 ? 6.133 -43.460 -32.374 1.00 49.56 64 PHE C N 1
ATOM 2120 C CA . PHE C 1 64 ? 6.288 -43.434 -33.827 1.00 51.18 64 PHE C CA 1
ATOM 2121 C C . PHE C 1 64 ? 5.173 -44.218 -34.514 1.00 51.83 64 PHE C C 1
ATOM 2122 O O . PHE C 1 64 ? 4.696 -43.825 -35.578 1.00 52.82 64 PHE C O 1
ATOM 2130 N N . GLU C 1 65 ? 4.760 -45.326 -33.908 1.00 51.61 65 GLU C N 1
ATOM 2131 C CA . GLU C 1 65 ? 3.669 -46.125 -34.452 1.00 52.45 65 GLU C CA 1
ATOM 2132 C C . GLU C 1 65 ? 2.330 -45.392 -34.398 1.00 51.63 65 GLU C C 1
ATOM 2133 O O . GLU C 1 65 ? 1.519 -45.524 -35.314 1.00 52.92 65 GLU C O 1
ATOM 2139 N N . VAL C 1 66 ? 2.107 -44.615 -33.340 1.00 49.87 66 VAL C N 1
ATOM 2140 C CA . VAL C 1 66 ? 0.848 -43.901 -33.162 1.00 49.34 66 VAL C CA 1
ATOM 2141 C C . VAL C 1 66 ? 0.729 -42.790 -34.193 1.00 50.17 66 VAL C C 1
ATOM 2142 O O . VAL C 1 66 ? -0.237 -42.735 -34.952 1.00 51.41 66 VAL C O 1
ATOM 2146 N N . VAL C 1 67 ? 1.714 -41.898 -34.210 1.00 49.81 67 VAL C N 1
ATOM 2147 C CA . VAL C 1 67 ? 1.696 -40.753 -35.132 1.00 50.82 67 VAL C CA 1
ATOM 2148 C C . VAL C 1 67 ? 1.612 -41.172 -36.594 1.00 53.02 67 VAL C C 1
ATOM 2149 O O . VAL C 1 67 ? 1.070 -40.439 -37.424 1.00 54.35 67 VAL C O 1
ATOM 2153 N N . GLU C 1 68 ? 2.149 -42.345 -36.911 1.00 53.75 68 GLU C N 1
ATOM 2154 C CA . GLU C 1 68 ? 2.093 -42.820 -38.286 1.00 56.17 68 GLU C CA 1
ATOM 2155 C C . GLU C 1 68 ? 0.710 -43.414 -38.563 1.00 57.08 68 GLU C C 1
ATOM 2156 O O . GLU C 1 68 ? 0.168 -43.213 -39.636 1.00 59.12 68 GLU C O 1
ATOM 2162 N N . LYS C 1 69 ? 0.121 -44.104 -37.586 1.00 55.84 69 LYS C N 1
ATOM 2163 C CA . LYS C 1 69 ? -1.277 -44.537 -37.687 1.00 56.76 69 LYS C CA 1
ATOM 2164 C C . LYS C 1 69 ? -2.236 -43.368 -37.812 1.00 57.03 69 LYS C C 1
ATOM 2165 O O . LYS C 1 69 ? -3.156 -43.395 -38.625 1.00 59.13 69 LYS C O 1
ATOM 2171 N N . LEU C 1 70 ? -2.010 -42.328 -37.017 1.00 55.24 70 LEU C N 1
ATOM 2172 C CA . LEU C 1 70 ? -2.781 -41.128 -37.151 1.00 55.79 70 LEU C CA 1
ATOM 2173 C C . LEU C 1 70 ? -2.159 -40.457 -38.379 1.00 57.46 70 LEU C C 1
ATOM 2174 O O . LEU C 1 70 ? -1.075 -40.818 -38.915 1.00 57.80 70 LEU C O 1
ATOM 2179 N N . GLY C 1 71 ? -2.877 -39.473 -38.838 1.00 58.87 71 GLY C N 1
ATOM 2180 C CA . GLY C 1 71 ? -2.467 -38.707 -39.929 1.00 60.76 71 GLY C CA 1
ATOM 2181 C C . GLY C 1 71 ? -1.080 -38.085 -40.017 1.00 60.10 71 GLY C C 1
ATOM 2182 O O . GLY C 1 71 ? -0.729 -37.576 -41.073 1.00 62.17 71 GLY C O 1
ATOM 2183 N N . ILE C 1 72 ? -0.325 -38.029 -38.912 1.00 57.61 72 ILE C N 1
ATOM 2184 C CA . ILE C 1 72 ? 0.365 -36.776 -38.620 1.00 57.12 72 ILE C CA 1
ATOM 2185 C C . ILE C 1 72 ? 1.891 -36.798 -38.479 1.00 56.41 72 ILE C C 1
ATOM 2186 O O . ILE C 1 72 ? 2.502 -35.751 -38.224 1.00 56.26 72 ILE C O 1
ATOM 2191 N N . LYS C 1 73 ? 2.504 -37.964 -38.667 1.00 56.37 73 LYS C N 1
ATOM 2192 C CA . LYS C 1 73 ? 3.950 -38.106 -38.520 1.00 56.09 73 LYS C CA 1
ATOM 2193 C C . LYS C 1 73 ? 4.710 -37.080 -39.355 1.00 57.88 73 LYS C C 1
ATOM 2194 O O . LYS C 1 73 ? 5.655 -36.453 -38.876 1.00 57.43 73 LYS C O 1
ATOM 2200 N N . GLU C 1 74 ? 4.282 -36.917 -40.602 1.00 60.19 74 GLU C N 1
ATOM 2201 C CA . GLU C 1 74 ? 4.963 -36.052 -41.566 1.00 62.47 74 GLU C CA 1
ATOM 2202 C C . GLU C 1 74 ? 4.333 -34.671 -41.688 1.00 63.25 74 GLU C C 1
ATOM 2203 O O . GLU C 1 74 ? 4.978 -33.747 -42.177 1.00 64.85 74 GLU C O 1
ATOM 2209 N N . LYS C 1 75 ? 3.074 -34.537 -41.272 1.00 62.51 75 LYS C N 1
ATOM 2210 C CA . LYS C 1 75 ? 2.406 -33.238 -41.252 1.00 63.40 75 LYS C CA 1
ATOM 2211 C C . LYS C 1 75 ? 2.942 -32.370 -40.122 1.00 61.70 75 LYS C C 1
ATOM 2212 O O . LYS C 1 75 ? 3.079 -31.158 -40.283 1.00 63.02 75 LYS C O 1
ATOM 2218 N N . GLY C 1 76 ? 3.234 -32.989 -38.981 1.00 59.07 76 GLY C N 1
ATOM 2219 C CA . GLY C 1 76 ? 3.781 -32.277 -37.832 1.00 57.60 76 GLY C CA 1
ATOM 2220 C C . GLY C 1 76 ? 2.933 -32.481 -36.594 1.00 55.51 76 GLY C C 1
ATOM 2221 O O . GLY C 1 76 ? 1.699 -32.505 -36.668 1.00 55.83 76 GLY C O 1
ATOM 2222 N N . TYR C 1 77 ? 3.599 -32.617 -35.449 1.00 53.72 77 TYR C N 1
ATOM 2223 C CA . TYR C 1 77 ? 2.913 -32.828 -34.183 1.00 51.91 77 TYR C CA 1
ATOM 2224 C C . TYR C 1 77 ? 3.741 -32.362 -32.990 1.00 50.85 77 TYR C C 1
ATOM 2225 O O . TYR C 1 77 ? 4.955 -32.202 -33.084 1.00 51.27 77 TYR C O 1
ATOM 2234 N N . LYS C 1 78 ? 3.058 -32.138 -31.873 1.00 49.84 78 LYS C N 1
ATOM 2235 C CA . LYS C 1 78 ? 3.695 -31.752 -30.622 1.00 49.04 78 LYS C CA 1
ATOM 2236 C C . LYS C 1 78 ? 3.721 -32.950 -29.687 1.00 47.39 78 LYS C C 1
ATOM 2237 O O . LYS C 1 78 ? 2.776 -33.736 -29.647 1.00 46.77 78 LYS C O 1
ATOM 2243 N N . LEU C 1 79 ? 4.806 -33.078 -28.933 1.00 47.03 79 LEU C N 1
ATOM 2244 C CA . LEU C 1 79 ? 4.916 -34.090 -27.891 1.00 45.86 79 LEU C CA 1
ATOM 2245 C C . LEU C 1 79 ? 5.043 -33.379 -26.547 1.00 45.74 79 LEU C C 1
ATOM 2246 O O . LEU C 1 79 ? 5.928 -32.548 -26.366 1.00 46.61 79 LEU C O 1
ATOM 2251 N N . LEU C 1 80 ? 4.149 -33.701 -25.615 1.00 44.97 80 LEU C N 1
ATOM 2252 C CA . LEU C 1 80 ? 4.102 -33.024 -24.319 1.00 45.14 80 LEU C CA 1
ATOM 2253 C C . LEU C 1 80 ? 3.772 -33.999 -23.199 1.00 44.39 80 LEU C C 1
ATOM 2254 O O . LEU C 1 80 ? 2.908 -34.856 -23.351 1.00 43.73 80 LEU C O 1
ATOM 2259 N N . THR C 1 81 ? 4.456 -33.853 -22.069 1.00 44.78 81 THR C N 1
ATOM 2260 C CA . THR C 1 81 ? 4.041 -34.516 -20.835 1.00 44.52 81 THR C CA 1
ATOM 2261 C C . THR C 1 81 ? 4.259 -33.575 -19.653 1.00 45.53 81 THR C C 1
ATOM 2262 O O . THR C 1 81 ? 5.275 -32.888 -19.580 1.00 46.46 81 THR C O 1
ATOM 2266 N N . ASN C 1 82 ? 3.274 -33.524 -18.760 1.00 45.65 82 ASN C N 1
ATOM 2267 C CA . ASN C 1 82 ? 3.336 -32.677 -17.572 1.00 46.91 82 ASN C CA 1
ATOM 2268 C C . ASN C 1 82 ? 3.749 -33.507 -16.371 1.00 47.33 82 ASN C C 1
ATOM 2269 O O . ASN C 1 82 ? 3.138 -34.533 -16.077 1.00 46.77 82 ASN C O 1
ATOM 2274 N N . VAL C 1 83 ? 4.793 -33.062 -15.687 1.00 48.65 83 VAL C N 1
ATOM 2275 C CA . VAL C 1 83 ? 5.315 -33.775 -14.535 1.00 49.60 83 VAL C CA 1
ATOM 2276 C C . VAL C 1 83 ? 4.931 -33.020 -13.259 1.00 51.20 83 VAL C C 1
ATOM 2277 O O . VAL C 1 83 ? 5.538 -32.005 -12.918 1.00 52.68 83 VAL C O 1
ATOM 2281 N N . GLY C 1 84 ? 3.906 -33.520 -12.574 1.00 51.17 84 GLY C N 1
ATOM 2282 C CA . GLY C 1 84 ? 3.452 -32.948 -11.314 1.00 52.94 84 GLY C CA 1
ATOM 2283 C C . GLY C 1 84 ? 2.335 -31.940 -11.488 1.00 53.12 84 GLY C C 1
ATOM 2284 O O . GLY C 1 84 ? 2.172 -31.350 -12.547 1.00 52.26 84 GLY C O 1
ATOM 2285 N N . LYS C 1 85 ? 1.551 -31.759 -10.435 1.00 54.54 85 LYS C N 1
ATOM 2286 C CA . LYS C 1 85 ? 0.413 -30.849 -10.454 1.00 55.27 85 LYS C CA 1
ATOM 2287 C C . LYS C 1 85 ? 0.822 -29.396 -10.701 1.00 56.44 85 LYS C C 1
ATOM 2288 O O . LYS C 1 85 ? 0.083 -28.644 -11.328 1.00 56.54 85 LYS C O 1
ATOM 2294 N N . ASN C 1 86 ? 2.024 -29.019 -10.280 1.00 57.55 86 ASN C N 1
ATOM 2295 C CA . ASN C 1 86 ? 2.535 -27.666 -10.488 1.00 58.99 86 ASN C CA 1
ATOM 2296 C C . ASN C 1 86 ? 2.912 -27.335 -11.944 1.00 57.54 86 ASN C C 1
ATOM 2297 O O . ASN C 1 86 ? 3.041 -26.164 -12.301 1.00 58.74 86 ASN C O 1
ATOM 2302 N N . ALA C 1 87 ? 3.078 -28.366 -12.769 1.00 55.29 87 ALA C N 1
ATOM 2303 C CA . ALA C 1 87 ? 3.293 -28.205 -14.204 1.00 53.98 87 ALA C CA 1
ATOM 2304 C C . ALA C 1 87 ? 2.016 -28.505 -15.000 1.00 52.66 87 ALA C C 1
ATOM 2305 O O . ALA C 1 87 ? 2.064 -28.652 -16.222 1.00 51.47 87 ALA C O 1
ATOM 2307 N N . GLY C 1 88 ? 0.879 -28.587 -14.309 1.00 53.19 88 GLY C N 1
ATOM 2308 C CA . GLY C 1 88 ? -0.425 -28.712 -14.958 1.00 52.67 88 GLY C CA 1
ATOM 2309 C C . GLY C 1 88 ? -0.965 -30.119 -15.096 1.00 51.10 88 GLY C C 1
ATOM 2310 O O . GLY C 1 88 ? -1.990 -30.319 -15.743 1.00 50.75 88 GLY C O 1
ATOM 2311 N N . GLN C 1 89 ? -0.300 -31.095 -14.486 1.00 50.47 89 GLN C N 1
ATOM 2312 C CA . GLN C 1 89 ? -0.773 -32.473 -14.551 1.00 49.30 89 GLN C CA 1
ATOM 2313 C C . GLN C 1 89 ? -2.046 -32.630 -13.723 1.00 50.35 89 GLN C C 1
ATOM 2314 O O . GLN C 1 89 ? -2.072 -32.290 -12.543 1.00 51.87 89 GLN C O 1
ATOM 2320 N N . GLU C 1 90 ? -3.092 -33.157 -14.354 1.00 49.81 90 GLU C N 1
ATOM 2321 C CA . GLU C 1 90 ? -4.408 -33.302 -13.723 1.00 51.09 90 GLU C CA 1
ATOM 2322 C C . GLU C 1 90 ? -4.710 -34.760 -13.387 1.00 50.60 90 GLU C C 1
ATOM 2323 O O . GLU C 1 90 ? -5.197 -35.052 -12.300 1.00 51.91 90 GLU C O 1
ATOM 2329 N N . VAL C 1 91 ? -4.429 -35.666 -14.322 1.00 49.02 91 VAL C N 1
ATOM 2330 C CA . VAL C 1 91 ? -4.550 -37.107 -14.081 1.00 48.67 91 VAL C CA 1
ATOM 2331 C C . VAL C 1 91 ? -3.171 -37.633 -13.698 1.00 48.09 91 VAL C C 1
ATOM 2332 O O . VAL C 1 91 ? -2.197 -37.406 -14.420 1.00 47.09 91 VAL C O 1
ATOM 2336 N N . MET C 1 92 ? -3.094 -38.341 -12.575 1.00 49.05 92 MET C N 1
ATOM 2337 C CA . MET C 1 92 ? -1.812 -38.794 -12.031 1.00 49.18 92 MET C CA 1
ATOM 2338 C C . MET C 1 92 ? -1.430 -40.183 -12.519 1.00 48.48 92 MET C C 1
ATOM 2339 O O . MET C 1 92 ? -1.296 -41.111 -11.739 1.00 49.46 92 MET C O 1
ATOM 2344 N N . HIS C 1 93 ? -1.274 -40.296 -13.834 1.00 47.07 93 HIS C N 1
ATOM 2345 C CA . HIS C 1 93 ? -0.721 -41.469 -14.481 1.00 46.52 93 HIS C CA 1
ATOM 2346 C C . HIS C 1 93 ? 0.081 -40.913 -15.645 1.00 45.41 93 HIS C C 1
ATOM 2347 O O . HIS C 1 93 ? -0.383 -40.012 -16.334 1.00 44.83 93 HIS C O 1
ATOM 2354 N N . LEU C 1 94 ? 1.300 -41.413 -15.832 1.00 45.47 94 LEU C N 1
ATOM 2355 C CA . LEU C 1 94 ? 2.187 -40.914 -16.875 1.00 44.78 94 LEU C CA 1
ATOM 2356 C C . LEU C 1 94 ? 1.470 -40.936 -18.209 1.00 43.80 94 LEU C C 1
ATOM 2357 O O . LEU C 1 94 ? 0.909 -41.956 -18.601 1.00 43.75 94 LEU C O 1
ATOM 2362 N N . HIS C 1 95 ? 1.461 -39.800 -18.891 1.00 43.35 95 HIS C N 1
ATOM 2363 C CA . HIS C 1 95 ? 0.882 -39.738 -20.214 1.00 42.80 95 HIS C CA 1
ATOM 2364 C C . HIS C 1 95 ? 1.522 -38.649 -21.049 1.00 42.66 95 HIS C C 1
ATOM 2365 O O . HIS C 1 95 ? 1.859 -37.579 -20.544 1.00 42.99 95 HIS C O 1
ATOM 2372 N N . PHE C 1 96 ? 1.683 -38.946 -22.333 1.00 42.48 96 PHE C N 1
ATOM 2373 C CA . PHE C 1 96 ? 2.172 -37.986 -23.302 1.00 42.60 96 PHE C CA 1
ATOM 2374 C C . PHE C 1 96 ? 1.023 -37.517 -24.176 1.00 42.74 96 PHE C C 1
ATOM 2375 O O . PHE C 1 96 ? 0.270 -38.327 -24.717 1.00 42.76 96 PHE C O 1
ATOM 2383 N N . HIS C 1 97 ? 0.884 -36.205 -24.302 1.00 43.18 97 HIS C N 1
ATOM 2384 C CA . HIS C 1 97 ? -0.056 -35.621 -25.245 1.00 43.81 97 HIS C CA 1
ATOM 2385 C C . HIS C 1 97 ? 0.588 -35.605 -26.624 1.00 44.16 97 HIS C C 1
ATOM 2386 O O . HIS C 1 97 ? 1.746 -35.215 -26.766 1.00 44.27 97 HIS C O 1
ATOM 2393 N N . ILE C 1 98 ? -0.163 -36.041 -27.627 1.00 44.66 98 ILE C N 1
ATOM 2394 C CA . ILE C 1 98 ? 0.234 -35.872 -29.016 1.00 45.49 98 ILE C CA 1
ATOM 2395 C C . ILE C 1 98 ? -0.782 -34.949 -29.669 1.00 46.82 98 ILE C C 1
ATOM 2396 O O . ILE C 1 98 ? -1.921 -35.343 -29.914 1.00 47.40 98 ILE C O 1
ATOM 2401 N N . LEU C 1 99 ? -0.359 -33.718 -29.941 1.00 47.61 99 LEU C N 1
ATOM 2402 C CA . LEU C 1 99 ? -1.205 -32.734 -30.598 1.00 49.33 99 LEU C CA 1
ATOM 2403 C C . LEU C 1 99 ? -0.712 -32.529 -32.013 1.00 50.65 99 LEU C C 1
ATOM 2404 O O . LEU C 1 99 ? 0.465 -32.717 -32.308 1.00 50.30 99 LEU C O 1
ATOM 2409 N N . SER C 1 100 ? -1.618 -32.117 -32.882 1.00 52.51 100 SER C N 1
ATOM 2410 C CA . SER C 1 100 ? -1.347 -32.062 -34.316 1.00 54.20 100 SER C CA 1
ATOM 2411 C C . SER C 1 100 ? -2.219 -30.948 -34.848 1.00 56.62 100 SER C C 1
ATOM 2412 O O . SER C 1 100 ? -3.429 -31.096 -34.859 1.00 57.56 100 SER C O 1
ATOM 2415 N N . GLY C 1 101 ? -1.614 -29.837 -35.265 1.00 57.97 101 GLY C N 1
ATOM 2416 C CA . GLY C 1 101 ? -2.384 -28.635 -35.636 1.00 60.61 101 GLY C CA 1
ATOM 2417 C C . GLY C 1 101 ? -1.592 -27.613 -36.433 1.00 62.55 101 GLY C C 1
ATOM 2418 O O . GLY C 1 101 ? -0.840 -27.964 -37.350 1.00 63.00 101 GLY C O 1
ATOM 2419 N N . MET D 1 1 ? 25.717 -25.021 -39.513 1.00 72.69 1 MET D N 1
ATOM 2420 C CA . MET D 1 1 ? 24.853 -24.110 -40.356 1.00 73.33 1 MET D CA 1
ATOM 2421 C C . MET D 1 1 ? 23.613 -23.466 -39.649 1.00 71.40 1 MET D C 1
ATOM 2422 O O . MET D 1 1 ? 23.084 -22.396 -40.044 1.00 72.63 1 MET D O 1
ATOM 2427 N N . ASN D 1 2 ? 23.211 -24.073 -38.547 1.00 68.76 2 ASN D N 1
ATOM 2428 C CA . ASN D 1 2 ? 21.961 -23.773 -37.885 1.00 66.70 2 ASN D CA 1
ATOM 2429 C C . ASN D 1 2 ? 22.298 -23.404 -36.453 1.00 66.35 2 ASN D C 1
ATOM 2430 O O . ASN D 1 2 ? 23.357 -23.779 -35.984 1.00 66.98 2 ASN D O 1
ATOM 2435 N N . VAL D 1 3 ? 21.430 -22.663 -35.767 1.00 65.69 3 VAL D N 1
ATOM 2436 C CA . VAL D 1 3 ? 21.814 -22.045 -34.486 1.00 66.23 3 VAL D CA 1
ATOM 2437 C C . VAL D 1 3 ? 22.265 -23.036 -33.405 1.00 64.63 3 VAL D C 1
ATOM 2438 O O . VAL D 1 3 ? 23.249 -22.778 -32.720 1.00 66.10 3 VAL D O 1
ATOM 2442 N N . PHE D 1 4 ? 21.564 -24.161 -33.256 1.00 61.98 4 PHE D N 1
ATOM 2443 C CA . PHE D 1 4 ? 21.952 -25.172 -32.261 1.00 60.73 4 PHE D CA 1
ATOM 2444 C C . PHE D 1 4 ? 23.181 -25.958 -32.701 1.00 61.87 4 PHE D C 1
ATOM 2445 O O . PHE D 1 4 ? 23.993 -26.358 -31.865 1.00 62.34 4 PHE D O 1
ATOM 2453 N N . GLU D 1 5 ? 23.324 -26.167 -34.007 1.00 62.63 5 GLU D N 1
ATOM 2454 C CA . GLU D 1 5 ? 24.517 -26.829 -34.549 1.00 64.24 5 GLU D CA 1
ATOM 2455 C C . GLU D 1 5 ? 25.757 -25.983 -34.282 1.00 67.08 5 GLU D C 1
ATOM 2456 O O . GLU D 1 5 ? 26.827 -26.506 -33.982 1.00 68.35 5 GLU D O 1
ATOM 2462 N N . LYS D 1 6 ? 25.599 -24.668 -34.398 1.00 68.37 6 LYS D N 1
ATOM 2463 C CA . LYS D 1 6 ? 26.674 -23.725 -34.090 1.00 71.38 6 LYS D CA 1
ATOM 2464 C C . LYS D 1 6 ? 27.097 -23.813 -32.627 1.00 71.28 6 LYS D C 1
ATOM 2465 O O . LYS D 1 6 ? 28.285 -23.737 -32.315 1.00 73.64 6 LYS D O 1
ATOM 2471 N N . ILE D 1 7 ? 26.118 -23.966 -31.737 1.00 68.81 7 ILE D N 1
ATOM 2472 C CA . ILE D 1 7 ? 26.390 -24.127 -30.306 1.00 68.61 7 ILE D CA 1
ATOM 2473 C C . ILE D 1 7 ? 27.181 -25.410 -30.062 1.00 68.52 7 ILE D C 1
ATOM 2474 O O . ILE D 1 7 ? 28.179 -25.398 -29.338 1.00 70.44 7 ILE D O 1
ATOM 2479 N N . ILE D 1 8 ? 26.751 -26.492 -30.709 1.00 66.72 8 ILE D N 1
ATOM 2480 C CA . ILE D 1 8 ? 27.415 -27.795 -30.599 1.00 66.83 8 ILE D CA 1
ATOM 2481 C C . ILE D 1 8 ? 28.867 -27.726 -31.064 1.00 70.09 8 ILE D C 1
ATOM 2482 O O . ILE D 1 8 ? 29.758 -28.305 -30.445 1.00 71.46 8 ILE D O 1
ATOM 2487 N N . GLN D 1 9 ? 29.097 -26.990 -32.144 1.00 71.62 9 GLN D N 1
ATOM 2488 C CA . GLN D 1 9 ? 30.414 -26.892 -32.737 1.00 74.96 9 GLN D CA 1
ATOM 2489 C C . GLN D 1 9 ? 31.242 -25.810 -32.079 1.00 77.70 9 GLN D C 1
ATOM 2490 O O . GLN D 1 9 ? 32.409 -25.642 -32.416 1.00 80.91 9 GLN D O 1
ATOM 2496 N N . GLY D 1 10 ? 30.622 -25.074 -31.159 1.00 76.70 10 GLY D N 1
ATOM 2497 C CA . GLY D 1 10 ? 31.301 -24.093 -30.342 1.00 79.31 10 GLY D CA 1
ATOM 2498 C C . GLY D 1 10 ? 31.535 -22.761 -31.028 1.00 81.92 10 GLY D C 1
ATOM 2499 O O . GLY D 1 10 ? 32.344 -21.959 -30.565 1.00 85.06 10 GLY D O 1
ATOM 2500 N N . GLU D 1 11 ? 30.821 -22.523 -32.125 1.00 80.93 11 GLU D N 1
ATOM 2501 C CA . GLU D 1 11 ? 30.893 -21.260 -32.859 1.00 83.46 11 GLU D CA 1
ATOM 2502 C C . GLU D 1 11 ? 30.235 -20.117 -32.084 1.00 83.64 11 GLU D C 1
ATOM 2503 O O . GLU D 1 11 ? 30.716 -18.985 -32.110 1.00 86.95 11 GLU D O 1
ATOM 2509 N N . ILE D 1 12 ? 29.138 -20.417 -31.395 1.00 80.39 12 ILE D N 1
ATOM 2510 C CA . ILE D 1 12 ? 28.418 -19.436 -30.593 1.00 80.47 12 ILE D CA 1
ATOM 2511 C C . ILE D 1 12 ? 28.380 -19.877 -29.152 1.00 79.24 12 ILE D C 1
ATOM 2512 O O . ILE D 1 12 ? 28.152 -21.049 -28.896 1.00 76.59 12 ILE D O 1
ATOM 2517 N N . PRO D 1 13 ? 28.532 -18.923 -28.210 1.00 81.38 13 PRO D N 1
ATOM 2518 C CA . PRO D 1 13 ? 28.423 -19.267 -26.800 1.00 80.47 13 PRO D CA 1
ATOM 2519 C C . PRO D 1 13 ? 27.011 -19.666 -26.370 1.00 76.83 13 PRO D C 1
ATOM 2520 O O . PRO D 1 13 ? 26.052 -19.507 -27.125 1.00 75.24 13 PRO D O 1
ATOM 2524 N N . CYS D 1 14 ? 26.908 -20.189 -25.155 1.00 75.81 14 CYS D N 1
ATOM 2525 C CA . CYS D 1 14 ? 25.620 -20.465 -24.534 1.00 72.99 14 CYS D CA 1
ATOM 2526 C C . CYS D 1 14 ? 25.788 -20.574 -23.018 1.00 73.60 14 CYS D C 1
ATOM 2527 O O . CYS D 1 14 ? 26.910 -20.589 -22.512 1.00 75.96 14 CYS D O 1
ATOM 2530 N N . SER D 1 15 ? 24.671 -20.630 -22.301 1.00 71.79 15 SER D N 1
ATOM 2531 C CA . SER D 1 15 ? 24.694 -20.845 -20.859 1.00 72.19 15 SER D CA 1
ATOM 2532 C C . SER D 1 15 ? 24.512 -22.336 -20.585 1.00 69.48 15 SER D C 1
ATOM 2533 O O . SER D 1 15 ? 23.391 -22.774 -20.296 1.00 67.06 15 SER D O 1
ATOM 2536 N N . LYS D 1 16 ? 25.612 -23.093 -20.698 1.00 70.23 16 LYS D N 1
ATOM 2537 C CA . LYS D 1 16 ? 25.592 -24.572 -20.548 1.00 68.23 16 LYS D CA 1
ATOM 2538 C C . LYS D 1 16 ? 25.155 -24.956 -19.142 1.00 67.87 16 LYS D C 1
ATOM 2539 O O . LYS D 1 16 ? 25.752 -24.529 -18.164 1.00 70.31 16 LYS D O 1
ATOM 2545 N N . ILE D 1 17 ? 24.121 -25.781 -19.060 1.00 65.10 17 ILE D N 1
ATOM 2546 C CA . ILE D 1 17 ? 23.620 -26.294 -17.797 1.00 64.68 17 ILE D CA 1
ATOM 2547 C C . ILE D 1 17 ? 24.349 -27.590 -17.477 1.00 64.95 17 ILE D C 1
ATOM 2548 O O . ILE D 1 17 ? 24.928 -27.732 -16.404 1.00 66.88 17 ILE D O 1
ATOM 2553 N N . LEU D 1 18 ? 24.299 -28.529 -18.418 1.00 63.32 18 LEU D N 1
ATOM 2554 C CA . LEU D 1 18 ? 24.975 -29.814 -18.293 1.00 63.79 18 LEU D CA 1
ATOM 2555 C C . LEU D 1 18 ? 25.400 -30.287 -19.674 1.00 63.33 18 LEU D C 1
ATOM 2556 O O . LEU D 1 18 ? 24.783 -29.924 -20.671 1.00 61.74 18 LEU D O 1
ATOM 2561 N N . GLU D 1 19 ? 26.451 -31.098 -19.725 1.00 64.99 19 GLU D N 1
ATOM 2562 C CA . GLU D 1 19 ? 26.942 -31.659 -20.978 1.00 65.03 19 GLU D CA 1
ATOM 2563 C C . GLU D 1 19 ? 27.530 -33.045 -20.765 1.00 66.13 19 GLU D C 1
ATOM 2564 O O . GLU D 1 19 ? 28.027 -33.376 -19.688 1.00 67.86 19 GLU D O 1
ATOM 2570 N N . ASN D 1 20 ? 27.467 -33.855 -21.810 1.00 65.41 20 ASN D N 1
ATOM 2571 C CA . ASN D 1 20 ? 28.113 -35.156 -21.799 1.00 66.96 20 ASN D CA 1
ATOM 2572 C C . ASN D 1 20 ? 28.437 -35.562 -23.233 1.00 67.18 20 ASN D C 1
ATOM 2573 O O . ASN D 1 20 ? 28.194 -34.798 -24.161 1.00 66.18 20 ASN D O 1
ATOM 2578 N N . GLU D 1 21 ? 28.998 -36.750 -23.407 1.00 68.82 21 GLU D N 1
ATOM 2579 C CA . GLU D 1 21 ? 29.525 -37.169 -24.701 1.00 69.87 21 GLU D CA 1
ATOM 2580 C C . GLU D 1 21 ? 28.493 -37.137 -25.840 1.00 67.31 21 GLU D C 1
ATOM 2581 O O . GLU D 1 21 ? 28.856 -36.878 -26.989 1.00 67.93 21 GLU D O 1
ATOM 2587 N N . ARG D 1 22 ? 27.220 -37.383 -25.523 1.00 64.73 22 ARG D N 1
ATOM 2588 C CA . ARG D 1 22 ? 26.160 -37.445 -26.538 1.00 62.53 22 ARG D CA 1
ATOM 2589 C C . ARG D 1 22 ? 25.126 -36.317 -26.485 1.00 60.05 22 ARG D C 1
ATOM 2590 O O . ARG D 1 22 ? 24.406 -36.109 -27.464 1.00 58.70 22 ARG D O 1
ATOM 2598 N N . PHE D 1 23 ? 25.040 -35.601 -25.366 1.00 59.75 23 PHE D N 1
ATOM 2599 C CA . PHE D 1 23 ? 24.010 -34.573 -25.193 1.00 57.75 23 PHE D CA 1
ATOM 2600 C C . PHE D 1 23 ? 24.557 -33.284 -24.605 1.00 58.77 23 PHE D C 1
ATOM 2601 O O . PHE D 1 23 ? 25.650 -33.248 -24.043 1.00 60.92 23 PHE D O 1
ATOM 2609 N N . LEU D 1 24 ? 23.764 -32.229 -24.739 1.00 57.51 24 LEU D N 1
ATOM 2610 C CA . LEU D 1 24 ? 24.114 -30.917 -24.221 1.00 58.61 24 LEU D CA 1
ATOM 2611 C C . LEU D 1 24 ? 22.841 -30.187 -23.819 1.00 56.93 24 LEU D C 1
ATOM 2612 O O . LEU D 1 24 ? 21.836 -30.245 -24.531 1.00 55.19 24 LEU D O 1
ATOM 2617 N N . SER D 1 25 ? 22.883 -29.515 -22.670 1.00 57.75 25 SER D N 1
ATOM 2618 C CA . SER D 1 25 ? 21.753 -28.717 -22.203 1.00 56.73 25 SER D CA 1
ATOM 2619 C C . SER D 1 25 ? 22.188 -27.289 -21.923 1.00 58.68 25 SER D C 1
ATOM 2620 O O . SER D 1 25 ? 23.314 -27.052 -21.491 1.00 60.89 25 SER D O 1
ATOM 2623 N N . PHE D 1 26 ? 21.282 -26.347 -22.164 1.00 58.18 26 PHE D N 1
ATOM 2624 C CA . PHE D 1 26 ? 21.552 -24.934 -21.938 1.00 60.30 26 PHE D CA 1
ATOM 2625 C C . PHE D 1 26 ? 20.257 -24.137 -21.831 1.00 59.63 26 PHE D C 1
ATOM 2626 O O . PHE D 1 26 ? 19.196 -24.595 -22.256 1.00 57.51 26 PHE D O 1
ATOM 2634 N N . TYR D 1 27 ? 20.358 -22.938 -21.263 1.00 61.79 27 TYR D N 1
ATOM 2635 C CA . TYR D 1 27 ? 19.197 -22.069 -21.075 1.00 61.85 27 TYR D CA 1
ATOM 2636 C C . TYR D 1 27 ? 18.714 -21.465 -22.391 1.00 61.71 27 TYR D C 1
ATOM 2637 O O . TYR D 1 27 ? 19.517 -21.128 -23.263 1.00 62.91 27 TYR D O 1
ATOM 2646 N N . ASP D 1 28 ? 17.396 -21.327 -22.515 1.00 60.55 28 ASP D N 1
ATOM 2647 C CA . ASP D 1 28 ? 16.781 -20.662 -23.657 1.00 60.81 28 ASP D CA 1
ATOM 2648 C C . ASP D 1 28 ? 16.917 -19.151 -23.471 1.00 63.99 28 ASP D C 1
ATOM 2649 O O . ASP D 1 28 ? 16.645 -18.628 -22.388 1.00 65.23 28 ASP D O 1
ATOM 2654 N N . ILE D 1 29 ? 17.340 -18.462 -24.529 1.00 65.56 29 ILE D N 1
ATOM 2655 C CA . ILE D 1 29 ? 17.586 -17.011 -24.468 1.00 69.13 29 ILE D CA 1
ATOM 2656 C C . ILE D 1 29 ? 16.298 -16.180 -24.449 1.00 70.02 29 ILE D C 1
ATOM 2657 O O . ILE D 1 29 ? 16.336 -15.011 -24.074 1.00 73.16 29 ILE D O 1
ATOM 2662 N N . ASN D 1 30 ? 15.180 -16.778 -24.872 1.00 67.63 30 ASN D N 1
ATOM 2663 C CA . ASN D 1 30 ? 13.840 -16.182 -24.708 1.00 68.31 30 ASN D CA 1
ATOM 2664 C C . ASN D 1 30 ? 12.959 -17.081 -23.852 1.00 65.86 30 ASN D C 1
ATOM 2665 O O . ASN D 1 30 ? 12.115 -17.806 -24.385 1.00 63.68 30 ASN D O 1
ATOM 2670 N N . PRO D 1 31 ? 13.158 -17.046 -22.520 1.00 66.43 31 PRO D N 1
ATOM 2671 C CA . PRO D 1 31 ? 12.429 -17.932 -21.617 1.00 64.39 31 PRO D CA 1
ATOM 2672 C C . PRO D 1 31 ? 10.915 -17.748 -21.677 1.00 64.29 31 PRO D C 1
ATOM 2673 O O . PRO D 1 31 ? 10.433 -16.635 -21.869 1.00 66.76 31 PRO D O 1
ATOM 2677 N N . LYS D 1 32 ? 10.192 -18.852 -21.511 1.00 61.73 32 LYS D N 1
ATOM 2678 C CA . LYS D 1 32 ? 8.733 -18.875 -21.475 1.00 61.55 32 LYS D CA 1
ATOM 2679 C C . LYS D 1 32 ? 8.262 -19.374 -20.106 1.00 61.16 32 LYS D C 1
ATOM 2680 O O . LYS D 1 32 ? 7.068 -19.563 -19.882 1.00 60.98 32 LYS D O 1
ATOM 2686 N N . ALA D 1 33 ? 9.213 -19.566 -19.194 1.00 61.32 33 ALA D N 1
ATOM 2687 C CA . ALA D 1 33 ? 8.937 -19.992 -17.833 1.00 61.37 33 ALA D CA 1
ATOM 2688 C C . ALA D 1 33 ? 10.099 -19.559 -16.951 1.00 63.13 33 ALA D C 1
ATOM 2689 O O . ALA D 1 33 ? 11.177 -19.240 -17.456 1.00 63.65 33 ALA D O 1
ATOM 2691 N N . LYS D 1 34 ? 9.881 -19.569 -15.639 1.00 64.25 34 LYS D N 1
ATOM 2692 C CA . LYS D 1 34 ? 10.900 -19.155 -14.667 1.00 66.36 34 LYS D CA 1
ATOM 2693 C C . LYS D 1 34 ? 12.238 -19.842 -14.972 1.00 65.12 34 LYS D C 1
ATOM 2694 O O . LYS D 1 34 ? 13.272 -19.180 -15.102 1.00 66.88 34 LYS D O 1
ATOM 2700 N N . VAL D 1 35 ? 12.207 -21.164 -15.112 1.00 62.38 35 VAL D N 1
ATOM 2701 C CA . VAL D 1 35 ? 13.351 -21.915 -15.615 1.00 61.12 35 VAL D CA 1
ATOM 2702 C C . VAL D 1 35 ? 12.970 -22.530 -16.955 1.00 58.63 35 VAL D C 1
ATOM 2703 O O . VAL D 1 35 ? 11.981 -23.260 -17.055 1.00 56.90 35 VAL D O 1
ATOM 2707 N N . HIS D 1 36 ? 13.756 -22.214 -17.981 1.00 58.76 36 HIS D N 1
ATOM 2708 C CA . HIS D 1 36 ? 13.548 -22.744 -19.319 1.00 56.82 36 HIS D CA 1
ATOM 2709 C C . HIS D 1 36 ? 14.872 -23.243 -19.888 1.00 56.54 36 HIS D C 1
ATOM 2710 O O . HIS D 1 36 ? 15.729 -22.454 -20.279 1.00 58.21 36 HIS D O 1
ATOM 2717 N N . ALA D 1 37 ? 15.024 -24.561 -19.934 1.00 54.73 37 ALA D N 1
ATOM 2718 C CA . ALA D 1 37 ? 16.218 -25.190 -20.490 1.00 54.55 37 ALA D CA 1
ATOM 2719 C C . ALA D 1 37 ? 15.899 -25.931 -21.789 1.00 52.77 37 ALA D C 1
ATOM 2720 O O . ALA D 1 37 ? 14.746 -26.282 -22.056 1.00 51.38 37 ALA D O 1
ATOM 2722 N N . LEU D 1 38 ? 16.940 -26.169 -22.580 1.00 53.10 38 LEU D N 1
ATOM 2723 C CA . LEU D 1 38 ? 16.841 -26.944 -23.808 1.00 51.83 38 LEU D CA 1
ATOM 2724 C C . LEU D 1 38 ? 17.802 -28.119 -23.723 1.00 51.74 38 LEU D C 1
ATOM 2725 O O . LEU D 1 38 ? 18.935 -27.952 -23.293 1.00 53.22 38 LEU D O 1
ATOM 2730 N N . VAL D 1 39 ? 17.340 -29.308 -24.109 1.00 50.29 39 VAL D N 1
ATOM 2731 C CA . VAL D 1 39 ? 18.194 -30.498 -24.157 1.00 50.49 39 VAL D CA 1
ATOM 2732 C C . VAL D 1 39 ? 18.339 -30.961 -25.596 1.00 50.23 39 VAL D C 1
ATOM 2733 O O . VAL D 1 39 ? 17.345 -31.201 -26.281 1.00 49.08 39 VAL D O 1
ATOM 2737 N N . ILE D 1 40 ? 19.585 -31.087 -26.042 1.00 51.59 40 ILE D N 1
ATOM 2738 C CA . ILE D 1 40 ? 19.889 -31.377 -27.420 1.00 51.88 40 ILE D CA 1
ATOM 2739 C C . ILE D 1 40 ? 20.866 -32.515 -27.568 1.00 52.89 40 ILE D C 1
ATOM 2740 O O . ILE D 1 40 ? 21.821 -32.587 -26.811 1.00 54.17 40 ILE D O 1
ATOM 2745 N N . PRO D 1 41 ? 20.654 -33.380 -28.576 1.00 52.63 41 PRO D N 1
ATOM 2746 C CA . PRO D 1 41 ? 21.675 -34.361 -28.923 1.00 54.14 41 PRO D CA 1
ATOM 2747 C C . PRO D 1 41 ? 22.802 -33.708 -29.719 1.00 55.99 41 PRO D C 1
ATOM 2748 O O . PRO D 1 41 ? 22.536 -32.889 -30.601 1.00 55.89 41 PRO D O 1
ATOM 2752 N N . LYS D 1 42 ? 24.047 -34.046 -29.397 1.00 57.95 42 LYS D N 1
ATOM 2753 C CA . LYS D 1 42 ? 25.195 -33.517 -30.139 1.00 60.14 42 LYS D CA 1
ATOM 2754 C C . LYS D 1 42 ? 25.207 -34.039 -31.576 1.00 60.69 42 LYS D C 1
ATOM 2755 O O . LYS D 1 42 ? 25.657 -33.355 -32.492 1.00 61.92 42 LYS D O 1
ATOM 2761 N N . GLN D 1 43 ? 24.703 -35.256 -31.753 1.00 60.07 43 GLN D N 1
ATOM 2762 C CA . GLN D 1 43 ? 24.539 -35.850 -33.069 1.00 60.63 43 GLN D CA 1
ATOM 2763 C C . GLN D 1 43 ? 23.563 -35.021 -33.903 1.00 59.29 43 GLN D C 1
ATOM 2764 O O . GLN D 1 43 ? 22.613 -34.438 -33.375 1.00 57.38 43 GLN D O 1
ATOM 2770 N N . SER D 1 44 ? 23.812 -34.970 -35.209 1.00 60.61 44 SER D N 1
ATOM 2771 C CA . SER D 1 44 ? 23.010 -34.159 -36.113 1.00 59.96 44 SER D CA 1
ATOM 2772 C C . SER D 1 44 ? 21.694 -34.854 -36.424 1.00 58.41 44 SER D C 1
ATOM 2773 O O . SER D 1 44 ? 21.636 -35.709 -37.305 1.00 59.37 44 SER D O 1
ATOM 2776 N N . ILE D 1 45 ? 20.644 -34.497 -35.688 1.00 56.31 45 ILE D N 1
ATOM 2777 C CA . ILE D 1 45 ? 19.294 -35.003 -35.992 1.00 55.02 45 ILE D CA 1
ATOM 2778 C C . ILE D 1 45 ? 18.249 -33.901 -35.852 1.00 53.65 45 ILE D C 1
ATOM 2779 O O . ILE D 1 45 ? 18.318 -33.049 -34.962 1.00 53.00 45 ILE D O 1
ATOM 2784 N N . GLN D 1 46 ? 17.297 -33.915 -36.773 1.00 53.58 46 GLN D N 1
ATOM 2785 C CA . GLN D 1 46 ? 16.444 -32.763 -37.041 1.00 53.17 46 GLN D CA 1
ATOM 2786 C C . GLN D 1 46 ? 15.254 -32.630 -36.104 1.00 51.41 46 GLN D C 1
ATOM 2787 O O . GLN D 1 46 ? 14.885 -31.520 -35.731 1.00 51.10 46 GLN D O 1
ATOM 2793 N N . ASP D 1 47 ? 14.643 -33.755 -35.751 1.00 50.60 47 ASP D N 1
ATOM 2794 C CA . ASP D 1 47 ? 13.451 -33.757 -34.910 1.00 49.22 47 ASP D CA 1
ATOM 2795 C C . ASP D 1 47 ? 13.266 -35.115 -34.228 1.00 48.70 47 ASP D C 1
ATOM 2796 O O . ASP D 1 47 ? 14.105 -36.008 -34.368 1.00 49.47 47 ASP D O 1
ATOM 2801 N N . PHE D 1 48 ? 12.178 -35.259 -33.475 1.00 47.70 48 PHE D N 1
ATOM 2802 C CA . PHE D 1 48 ? 11.937 -36.471 -32.693 1.00 47.41 48 PHE D CA 1
ATOM 2803 C C . PHE D 1 48 ? 11.786 -37.702 -33.577 1.00 48.53 48 PHE D C 1
ATOM 2804 O O . PHE D 1 48 ? 12.219 -38.787 -33.210 1.00 49.08 48 PHE D O 1
ATOM 2812 N N . ASN D 1 49 ? 11.172 -37.533 -34.741 1.00 49.14 49 ASN D N 1
ATOM 2813 C CA . ASN D 1 49 ? 11.057 -38.644 -35.684 1.00 50.60 49 ASN D CA 1
ATOM 2814 C C . ASN D 1 49 ? 12.383 -39.322 -36.041 1.00 51.86 49 ASN D C 1
ATOM 2815 O O . ASN D 1 49 ? 12.400 -40.518 -36.336 1.00 53.17 49 ASN D O 1
ATOM 2820 N N . GLY D 1 50 ? 13.478 -38.564 -36.012 1.00 51.79 50 GLY D N 1
ATOM 2821 C CA . GLY D 1 50 ? 14.789 -39.062 -36.422 1.00 53.29 50 GLY D CA 1
ATOM 2822 C C . GLY D 1 50 ? 15.722 -39.458 -35.290 1.00 53.24 50 GLY D C 1
ATOM 2823 O O . GLY D 1 50 ? 16.928 -39.491 -35.481 1.00 54.44 50 GLY D O 1
ATOM 2824 N N . ILE D 1 51 ? 15.182 -39.754 -34.110 1.00 52.14 51 ILE D N 1
ATOM 2825 C CA . ILE D 1 51 ? 16.000 -40.259 -32.990 1.00 52.42 51 ILE D CA 1
ATOM 2826 C C . ILE D 1 51 ? 15.716 -41.740 -32.819 1.00 53.59 51 ILE D C 1
ATOM 2827 O O . ILE D 1 51 ? 14.568 -42.147 -32.925 1.00 53.27 51 ILE D O 1
ATOM 2832 N N . THR D 1 52 ? 16.753 -42.533 -32.539 1.00 55.24 52 THR D N 1
ATOM 2833 C CA . THR D 1 52 ? 16.594 -43.973 -32.323 1.00 56.87 52 THR D CA 1
ATOM 2834 C C . THR D 1 52 ? 16.123 -44.212 -30.898 1.00 56.06 52 THR D C 1
ATOM 2835 O O . THR D 1 52 ? 16.384 -43.390 -30.015 1.00 54.75 52 THR D O 1
ATOM 2839 N N . PRO D 1 53 ? 15.417 -45.330 -30.659 1.00 57.07 53 PRO D N 1
ATOM 2840 C CA . PRO D 1 53 ? 14.991 -45.552 -29.277 1.00 56.55 53 PRO D CA 1
ATOM 2841 C C . PRO D 1 53 ? 16.164 -45.625 -28.290 1.00 57.37 53 PRO D C 1
ATOM 2842 O O . PRO D 1 53 ? 16.087 -44.990 -27.239 1.00 56.09 53 PRO D O 1
ATOM 2846 N N . GLU D 1 54 ? 17.218 -46.372 -28.651 1.00 59.74 54 GLU D N 1
ATOM 2847 C CA . GLU D 1 54 ? 18.470 -46.519 -27.860 1.00 61.19 54 GLU D CA 1
ATOM 2848 C C . GLU D 1 54 ? 19.019 -45.181 -27.355 1.00 59.50 54 GLU D C 1
ATOM 2849 O O . GLU D 1 54 ? 19.544 -45.098 -26.247 1.00 59.96 54 GLU D O 1
ATOM 2855 N N . LEU D 1 55 ? 18.910 -44.145 -28.178 1.00 57.93 55 LEU D N 1
ATOM 2856 C CA . LEU D 1 55 ? 19.471 -42.832 -27.868 1.00 56.76 55 LEU D CA 1
ATOM 2857 C C . LEU D 1 55 ? 18.520 -42.010 -27.006 1.00 54.53 55 LEU D C 1
ATOM 2858 O O . LEU D 1 55 ? 18.954 -41.185 -26.205 1.00 54.09 55 LEU D O 1
ATOM 2863 N N . MET D 1 56 ? 17.221 -42.242 -27.174 1.00 53.40 56 MET D N 1
ATOM 2864 C CA . MET D 1 56 ? 16.208 -41.569 -26.378 1.00 51.62 56 MET D CA 1
ATOM 2865 C C . MET D 1 56 ? 16.179 -42.137 -24.955 1.00 52.26 56 MET D C 1
ATOM 2866 O O . MET D 1 56 ? 15.775 -41.451 -24.018 1.00 51.27 56 MET D O 1
ATOM 2871 N N . ALA D 1 57 ? 16.602 -43.392 -24.802 1.00 54.22 57 ALA D N 1
ATOM 2872 C CA . ALA D 1 57 ? 16.832 -43.978 -23.482 1.00 55.46 57 ALA D CA 1
ATOM 2873 C C . ALA D 1 57 ? 17.916 -43.191 -22.760 1.00 55.74 57 ALA D C 1
ATOM 2874 O O . ALA D 1 57 ? 17.754 -42.812 -21.602 1.00 55.47 57 ALA D O 1
ATOM 2876 N N . GLN D 1 58 ? 19.011 -42.930 -23.465 1.00 56.50 58 GLN D N 1
ATOM 2877 C CA . GLN D 1 58 ? 20.150 -42.216 -22.896 1.00 57.25 58 GLN D CA 1
ATOM 2878 C C . GLN D 1 58 ? 19.837 -40.738 -22.667 1.00 55.33 58 GLN D C 1
ATOM 2879 O O . GLN D 1 58 ? 20.372 -40.122 -21.742 1.00 55.84 58 GLN D O 1
ATOM 2885 N N . MET D 1 59 ? 18.963 -40.178 -23.501 1.00 53.46 59 MET D N 1
ATOM 2886 C CA . MET D 1 59 ? 18.495 -38.804 -23.324 1.00 51.89 59 MET D CA 1
ATOM 2887 C C . MET D 1 59 ? 17.584 -38.677 -22.105 1.00 51.16 59 MET D C 1
ATOM 2888 O O . MET D 1 59 ? 17.649 -37.685 -21.382 1.00 50.95 59 MET D O 1
ATOM 2893 N N . THR D 1 60 ? 16.720 -39.666 -21.893 1.00 51.08 60 THR D N 1
ATOM 2894 C CA . THR D 1 60 ? 15.850 -39.670 -20.705 1.00 50.77 60 THR D CA 1
ATOM 2895 C C . THR D 1 60 ? 16.675 -39.644 -19.448 1.00 52.22 60 THR D C 1
ATOM 2896 O O . THR D 1 60 ? 16.347 -38.942 -18.506 1.00 52.00 60 THR D O 1
ATOM 2900 N N . SER D 1 61 ? 17.733 -40.448 -19.450 1.00 54.00 61 SER D N 1
ATOM 2901 C CA . SER D 1 61 ? 18.687 -40.477 -18.355 1.00 55.87 61 SER D CA 1
ATOM 2902 C C . SER D 1 61 ? 19.316 -39.099 -18.168 1.00 55.68 61 SER D C 1
ATOM 2903 O O . SER D 1 61 ? 19.427 -38.605 -17.047 1.00 56.38 61 SER D O 1
ATOM 2906 N N . PHE D 1 62 ? 19.715 -38.488 -19.279 1.00 55.03 62 PHE D N 1
ATOM 2907 C CA . PHE D 1 62 ? 20.303 -37.152 -19.274 1.00 55.09 62 PHE D CA 1
ATOM 2908 C C . PHE D 1 62 ? 19.315 -36.085 -18.807 1.00 53.71 62 PHE D C 1
ATOM 2909 O O . PHE D 1 62 ? 19.697 -35.144 -18.114 1.00 54.49 62 PHE D O 1
ATOM 2917 N N . ILE D 1 63 ? 18.049 -36.237 -19.186 1.00 51.97 63 ILE D N 1
ATOM 2918 C CA . ILE D 1 63 ? 17.007 -35.290 -18.786 1.00 50.89 63 ILE D CA 1
ATOM 2919 C C . ILE D 1 63 ? 16.818 -35.284 -17.268 1.00 51.84 63 ILE D C 1
ATOM 2920 O O . ILE D 1 63 ? 16.643 -34.224 -16.672 1.00 52.07 63 ILE D O 1
ATOM 2925 N N . PHE D 1 64 ? 16.853 -36.467 -16.656 1.00 52.68 64 PHE D N 1
ATOM 2926 C CA . PHE D 1 64 ? 16.768 -36.583 -15.198 1.00 54.01 64 PHE D CA 1
ATOM 2927 C C . PHE D 1 64 ? 17.925 -35.854 -14.521 1.00 55.75 64 PHE D C 1
ATOM 2928 O O . PHE D 1 64 ? 17.746 -35.238 -13.468 1.00 56.62 64 PHE D O 1
ATOM 2936 N N . GLU D 1 65 ? 19.104 -35.911 -15.134 1.00 56.54 65 GLU D N 1
ATOM 2937 C CA . GLU D 1 65 ? 20.265 -35.202 -14.605 1.00 58.51 65 GLU D CA 1
ATOM 2938 C C . GLU D 1 65 ? 20.110 -33.683 -14.683 1.00 58.13 65 GLU D C 1
ATOM 2939 O O . GLU D 1 65 ? 20.546 -32.972 -13.778 1.00 59.84 65 GLU D O 1
ATOM 2945 N N . VAL D 1 66 ? 19.478 -33.192 -15.749 1.00 56.22 66 VAL D N 1
ATOM 2946 C CA . VAL D 1 66 ? 19.306 -31.756 -15.951 1.00 56.14 66 VAL D CA 1
ATOM 2947 C C . VAL D 1 66 ? 18.324 -31.202 -14.928 1.00 56.18 66 VAL D C 1
ATOM 2948 O O . VAL D 1 66 ? 18.655 -30.280 -14.177 1.00 57.84 66 VAL D O 1
ATOM 2952 N N . VAL D 1 67 ? 17.118 -31.762 -14.901 1.00 54.66 67 VAL D N 1
ATOM 2953 C CA . VAL D 1 67 ? 16.074 -31.290 -13.982 1.00 54.81 67 VAL D CA 1
ATOM 2954 C C . VAL D 1 67 ? 16.500 -31.355 -12.516 1.00 56.94 67 VAL D C 1
ATOM 2955 O O . VAL D 1 67 ? 16.037 -30.560 -11.698 1.00 57.93 67 VAL D O 1
ATOM 2959 N N . GLU D 1 68 ? 17.383 -32.296 -12.194 1.00 57.96 68 GLU D N 1
ATOM 2960 C CA . GLU D 1 68 ? 17.890 -32.428 -10.842 1.00 60.33 68 GLU D CA 1
ATOM 2961 C C . GLU D 1 68 ? 18.935 -31.354 -10.564 1.00 62.35 68 GLU D C 1
ATOM 2962 O O . GLU D 1 68 ? 18.944 -30.755 -9.485 1.00 64.26 68 GLU D O 1
ATOM 2968 N N . LYS D 1 69 ? 19.795 -31.090 -11.543 1.00 62.20 69 LYS D N 1
ATOM 2969 C CA . LYS D 1 69 ? 20.722 -29.965 -11.456 1.00 64.19 69 LYS D CA 1
ATOM 2970 C C . LYS D 1 69 ? 19.988 -28.633 -11.327 1.00 64.24 69 LYS D C 1
ATOM 2971 O O . LYS D 1 69 ? 20.394 -27.781 -10.547 1.00 66.66 69 LYS D O 1
ATOM 2977 N N . LEU D 1 70 ? 18.923 -28.448 -12.099 1.00 61.95 70 LEU D N 1
ATOM 2978 C CA . LEU D 1 70 ? 18.141 -27.217 -12.007 1.00 62.23 70 LEU D CA 1
ATOM 2979 C C . LEU D 1 70 ? 17.279 -27.148 -10.754 1.00 63.08 70 LEU D C 1
ATOM 2980 O O . LEU D 1 70 ? 16.791 -26.079 -10.420 1.00 64.22 70 LEU D O 1
ATOM 2985 N N . GLY D 1 71 ? 17.076 -28.271 -10.070 1.00 62.84 71 GLY D N 1
ATOM 2986 C CA . GLY D 1 71 ? 16.327 -28.269 -8.809 1.00 64.04 71 GLY D CA 1
ATOM 2987 C C . GLY D 1 71 ? 14.828 -28.139 -9.004 1.00 62.50 71 GLY D C 1
ATOM 2988 O O . GLY D 1 71 ? 14.114 -27.734 -8.091 1.00 63.79 71 GLY D O 1
ATOM 2989 N N . ILE D 1 72 ? 14.356 -28.491 -10.195 1.00 60.01 72 ILE D N 1
ATOM 2990 C CA . ILE D 1 72 ? 12.927 -28.473 -10.513 1.00 58.59 72 ILE D CA 1
ATOM 2991 C C . ILE D 1 72 ? 12.352 -29.884 -10.635 1.00 57.04 72 ILE D C 1
ATOM 2992 O O . ILE D 1 72 ? 11.159 -30.046 -10.892 1.00 56.02 72 ILE D O 1
ATOM 2997 N N . LYS D 1 73 ? 13.192 -30.901 -10.438 1.00 57.26 73 LYS D N 1
ATOM 2998 C CA . LYS D 1 73 ? 12.763 -32.294 -10.561 1.00 56.27 73 LYS D CA 1
ATOM 2999 C C . LYS D 1 73 ? 11.527 -32.590 -9.716 1.00 56.73 73 LYS D C 1
ATOM 3000 O O . LYS D 1 73 ? 10.581 -33.214 -10.191 1.00 55.50 73 LYS D O 1
ATOM 3006 N N . GLU D 1 74 ? 11.546 -32.120 -8.471 1.00 58.79 74 GLU D N 1
ATOM 3007 C CA . GLU D 1 74 ? 10.485 -32.398 -7.508 1.00 59.82 74 GLU D CA 1
ATOM 3008 C C . GLU D 1 74 ? 9.472 -31.252 -7.366 1.00 60.18 74 GLU D C 1
ATOM 3009 O O . GLU D 1 74 ? 8.353 -31.469 -6.904 1.00 60.64 74 GLU D O 1
ATOM 3015 N N . LYS D 1 75 ? 9.836 -30.052 -7.815 1.00 60.20 75 LYS D N 1
ATOM 3016 C CA . LYS D 1 75 ? 8.891 -28.934 -7.865 1.00 60.69 75 LYS D CA 1
ATOM 3017 C C . LYS D 1 75 ? 7.872 -29.113 -8.996 1.00 58.64 75 LYS D C 1
ATOM 3018 O O . LYS D 1 75 ? 6.706 -28.753 -8.847 1.00 59.16 75 LYS D O 1
ATOM 3024 N N . GLY D 1 76 ? 8.323 -29.638 -10.133 1.00 56.61 76 GLY D N 1
ATOM 3025 C CA . GLY D 1 76 ? 7.452 -29.876 -11.282 1.00 54.82 76 GLY D CA 1
ATOM 3026 C C . GLY D 1 76 ? 7.963 -29.188 -12.534 1.00 53.74 76 GLY D C 1
ATOM 3027 O O . GLY D 1 76 ? 8.479 -28.067 -12.477 1.00 54.78 76 GLY D O 1
ATOM 3028 N N . TYR D 1 77 ? 7.828 -29.870 -13.668 1.00 51.95 77 TYR D N 1
ATOM 3029 C CA . TYR D 1 77 ? 8.294 -29.345 -14.945 1.00 51.01 77 TYR D CA 1
ATOM 3030 C C . TYR D 1 77 ? 7.535 -29.938 -16.125 1.00 49.50 77 TYR D C 1
ATOM 3031 O O . TYR D 1 77 ? 6.925 -31.001 -16.017 1.00 49.02 77 TYR D O 1
ATOM 3040 N N . LYS D 1 78 ? 7.599 -29.244 -17.255 1.00 49.04 78 LYS D N 1
ATOM 3041 C CA . LYS D 1 78 ? 6.997 -29.704 -18.502 1.00 47.88 78 LYS D CA 1
ATOM 3042 C C . LYS D 1 78 ? 8.090 -30.205 -19.433 1.00 46.95 78 LYS D C 1
ATOM 3043 O O . LYS D 1 78 ? 9.184 -29.639 -19.478 1.00 47.36 78 LYS D O 1
ATOM 3049 N N . LEU D 1 79 ? 7.786 -31.265 -20.172 1.00 46.02 79 LEU D N 1
ATOM 3050 C CA . LEU D 1 79 ? 8.676 -31.774 -21.205 1.00 45.37 79 LEU D CA 1
ATOM 3051 C C . LEU D 1 79 ? 7.974 -31.637 -22.550 1.00 44.94 79 LEU D C 1
ATOM 3052 O O . LEU D 1 79 ? 6.860 -32.122 -22.722 1.00 44.81 79 LEU D O 1
ATOM 3057 N N . LEU D 1 80 ? 8.612 -30.947 -23.490 1.00 45.02 80 LEU D N 1
ATOM 3058 C CA . LEU D 1 80 ? 8.000 -30.651 -24.788 1.00 44.99 80 LEU D CA 1
ATOM 3059 C C . LEU D 1 80 ? 9.021 -30.735 -25.916 1.00 44.92 80 LEU D C 1
ATOM 3060 O O . LEU D 1 80 ? 10.152 -30.275 -25.767 1.00 45.31 80 LEU D O 1
ATOM 3065 N N . THR D 1 81 ? 8.617 -31.322 -27.037 1.00 44.73 81 THR D N 1
ATOM 3066 C CA . THR D 1 81 ? 9.391 -31.216 -28.265 1.00 45.04 81 THR D CA 1
ATOM 3067 C C . THR D 1 81 ? 8.439 -31.058 -29.443 1.00 45.41 81 THR D C 1
ATOM 3068 O O . THR D 1 81 ? 7.408 -31.729 -29.511 1.00 45.25 81 THR D O 1
ATOM 3072 N N . ASN D 1 82 ? 8.777 -30.143 -30.348 1.00 46.21 82 ASN D N 1
ATOM 3073 C CA . ASN D 1 82 ? 7.974 -29.887 -31.534 1.00 46.96 82 ASN D CA 1
ATOM 3074 C C . ASN D 1 82 ? 8.570 -30.605 -32.730 1.00 47.25 82 ASN D C 1
ATOM 3075 O O . ASN D 1 82 ? 9.752 -30.454 -33.031 1.00 47.56 82 ASN D O 1
ATOM 3080 N N . VAL D 1 83 ? 7.744 -31.392 -33.408 1.00 47.44 83 VAL D N 1
ATOM 3081 C CA . VAL D 1 83 ? 8.189 -32.166 -34.558 1.00 48.04 83 VAL D CA 1
ATOM 3082 C C . VAL D 1 83 ? 7.649 -31.524 -35.843 1.00 49.42 83 VAL D C 1
ATOM 3083 O O . VAL D 1 83 ? 6.475 -31.686 -36.170 1.00 49.94 83 VAL D O 1
ATOM 3087 N N . GLY D 1 84 ? 8.509 -30.776 -36.541 1.00 50.30 84 GLY D N 1
ATOM 3088 C CA . GLY D 1 84 ? 8.158 -30.130 -37.816 1.00 52.01 84 GLY D CA 1
ATOM 3089 C C . GLY D 1 84 ? 7.689 -28.687 -37.671 1.00 52.84 84 GLY D C 1
ATOM 3090 O O . GLY D 1 84 ? 7.196 -28.331 -36.581 1.00 52.05 84 GLY D O 1
ATOM 3091 N N . LYS D 1 85 ? 7.829 -27.876 -38.750 1.00 54.70 85 LYS D N 1
ATOM 3092 C CA . LYS D 1 85 ? 7.397 -26.425 -38.727 1.00 56.13 85 LYS D CA 1
ATOM 3093 C C . LYS D 1 85 ? 5.916 -26.284 -38.435 1.00 56.40 85 LYS D C 1
ATOM 3094 O O . LYS D 1 85 ? 5.541 -25.329 -37.798 1.00 56.92 85 LYS D O 1
ATOM 3100 N N . ASN D 1 86 ? 5.092 -27.248 -38.840 1.00 56.25 86 ASN D N 1
ATOM 3101 C CA . ASN D 1 86 ? 3.645 -27.170 -38.619 1.00 56.84 86 ASN D CA 1
ATOM 3102 C C . ASN D 1 86 ? 3.215 -27.378 -37.159 1.00 55.25 86 ASN D C 1
ATOM 3103 O O . ASN D 1 86 ? 2.091 -27.041 -36.787 1.00 55.99 86 ASN D O 1
ATOM 3108 N N . ALA D 1 87 ? 4.103 -27.947 -36.343 1.00 53.34 87 ALA D N 1
ATOM 3109 C CA . ALA D 1 87 ? 3.872 -28.089 -34.907 1.00 52.00 87 ALA D CA 1
ATOM 3110 C C . ALA D 1 87 ? 4.636 -27.031 -34.115 1.00 51.92 87 ALA D C 1
ATOM 3111 O O . ALA D 1 87 ? 4.767 -27.140 -32.900 1.00 50.84 87 ALA D O 1
ATOM 3113 N N . GLY D 1 88 ? 5.156 -26.024 -34.810 1.00 53.32 88 GLY D N 1
ATOM 3114 C CA . GLY D 1 88 ? 5.799 -24.887 -34.166 1.00 53.91 88 GLY D CA 1
ATOM 3115 C C . GLY D 1 88 ? 7.309 -24.968 -34.022 1.00 53.26 88 GLY D C 1
ATOM 3116 O O . GLY D 1 88 ? 7.908 -24.100 -33.388 1.00 53.88 88 GLY D O 1
ATOM 3117 N N . GLN D 1 89 ? 7.942 -25.965 -34.634 1.00 52.45 89 GLN D N 1
ATOM 3118 C CA . GLN D 1 89 ? 9.400 -26.069 -34.588 1.00 52.21 89 GLN D CA 1
ATOM 3119 C C . GLN D 1 89 ? 10.044 -24.963 -35.434 1.00 54.27 89 GLN D C 1
ATOM 3120 O O . GLN D 1 89 ? 9.730 -24.814 -36.615 1.00 55.51 89 GLN D O 1
ATOM 3126 N N . GLU D 1 90 ? 10.945 -24.197 -34.822 1.00 54.87 90 GLU D N 1
ATOM 3127 C CA . GLU D 1 90 ? 11.585 -23.047 -35.473 1.00 57.22 90 GLU D CA 1
ATOM 3128 C C . GLU D 1 90 ? 13.047 -23.344 -35.812 1.00 57.54 90 GLU D C 1
ATOM 3129 O O . GLU D 1 90 ? 13.500 -23.036 -36.916 1.00 59.20 90 GLU D O 1
ATOM 3135 N N . VAL D 1 91 ? 13.770 -23.959 -34.878 1.00 56.20 91 VAL D N 1
ATOM 3136 C CA . VAL D 1 91 ? 15.136 -24.418 -35.124 1.00 56.55 91 VAL D CA 1
ATOM 3137 C C . VAL D 1 91 ? 15.075 -25.897 -35.486 1.00 55.01 91 VAL D C 1
ATOM 3138 O O . VAL D 1 91 ? 14.487 -26.698 -34.750 1.00 53.22 91 VAL D O 1
ATOM 3142 N N . MET D 1 92 ? 15.696 -26.263 -36.603 1.00 56.01 92 MET D N 1
ATOM 3143 C CA . MET D 1 92 ? 15.606 -27.628 -37.128 1.00 55.16 92 MET D CA 1
ATOM 3144 C C . MET D 1 92 ? 16.737 -28.516 -36.635 1.00 54.83 92 MET D C 1
ATOM 3145 O O . MET D 1 92 ? 17.539 -29.015 -37.411 1.00 55.94 92 MET D O 1
ATOM 3150 N N . HIS D 1 93 ? 16.779 -28.692 -35.320 1.00 53.59 93 HIS D N 1
ATOM 3151 C CA . HIS D 1 93 ? 17.640 -29.661 -34.666 1.00 53.22 93 HIS D CA 1
ATOM 3152 C C . HIS D 1 93 ? 16.820 -30.162 -33.494 1.00 51.39 93 HIS D C 1
ATOM 3153 O O . HIS D 1 93 ? 16.175 -29.368 -32.808 1.00 50.88 93 HIS D O 1
ATOM 3160 N N . LEU D 1 94 ? 16.805 -31.475 -33.287 1.00 50.69 94 LEU D N 1
ATOM 3161 C CA . LEU D 1 94 ? 16.001 -32.072 -32.229 1.00 49.24 94 LEU D CA 1
ATOM 3162 C C . LEU D 1 94 ? 16.309 -31.391 -30.907 1.00 49.04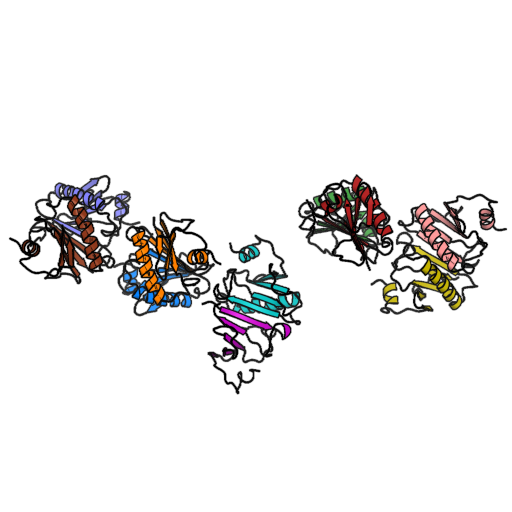 94 LEU D C 1
ATOM 3163 O O . LEU D 1 94 ? 17.462 -31.283 -30.517 1.00 49.95 94 LEU D O 1
ATOM 3168 N N . HIS D 1 95 ? 15.271 -30.921 -30.232 1.00 48.15 95 HIS D N 1
ATOM 3169 C CA . HIS D 1 95 ? 15.441 -30.353 -28.914 1.00 48.13 95 HIS D CA 1
ATOM 3170 C C . HIS D 1 95 ? 14.187 -30.494 -28.073 1.00 47.03 95 HIS D C 1
ATOM 3171 O O . HIS D 1 95 ? 13.066 -30.409 -28.575 1.00 46.55 95 HIS D O 1
ATOM 3178 N N . PHE D 1 96 ? 14.402 -30.744 -26.787 1.00 46.89 96 PHE D N 1
ATOM 3179 C CA . PHE D 1 96 ? 13.324 -30.812 -25.814 1.00 46.20 96 PHE D CA 1
ATOM 3180 C C . PHE D 1 96 ? 13.339 -29.561 -24.952 1.00 46.95 96 PHE D C 1
ATOM 3181 O O . PHE D 1 96 ? 14.382 -29.181 -24.424 1.00 47.89 96 PHE D O 1
ATOM 3189 N N . HIS D 1 97 ? 12.181 -28.922 -24.828 1.00 46.84 97 HIS D N 1
ATOM 3190 C CA . HIS D 1 97 ? 12.009 -27.811 -23.906 1.00 47.81 97 HIS D CA 1
ATOM 3191 C C . HIS D 1 97 ? 11.747 -28.384 -22.522 1.00 47.58 97 HIS D C 1
ATOM 3192 O O . HIS D 1 97 ? 10.944 -29.302 -22.366 1.00 46.67 97 HIS D O 1
ATOM 3199 N N . ILE D 1 98 ? 12.442 -27.848 -21.526 1.00 48.69 98 ILE D N 1
ATOM 3200 C CA . ILE D 1 98 ? 12.135 -28.135 -20.133 1.00 48.97 98 ILE D CA 1
ATOM 3201 C C . ILE D 1 98 ? 11.682 -26.836 -19.491 1.00 50.38 98 ILE D C 1
ATOM 3202 O O . ILE D 1 98 ? 12.491 -25.932 -19.269 1.00 51.87 98 ILE D O 1
ATOM 3207 N N . LEU D 1 99 ? 10.387 -26.745 -19.214 1.00 50.23 99 LEU D N 1
ATOM 3208 C CA . LEU D 1 99 ? 9.806 -25.569 -18.576 1.00 51.88 99 LEU D CA 1
ATOM 3209 C C . LEU D 1 99 ? 9.400 -25.918 -17.159 1.00 52.42 99 LEU D C 1
ATOM 3210 O O . LEU D 1 99 ? 9.150 -27.080 -16.851 1.00 51.35 99 LEU D O 1
ATOM 3215 N N . SER D 1 100 ? 9.303 -24.893 -16.320 1.00 54.41 100 SER D N 1
ATOM 3216 C CA . SER D 1 100 ? 9.037 -25.041 -14.899 1.00 55.53 100 SER D CA 1
ATOM 3217 C C . SER D 1 100 ? 7.768 -24.289 -14.492 1.00 56.90 100 SER D C 1
ATOM 3218 O O . SER D 1 100 ? 7.348 -23.332 -15.168 1.00 57.68 100 SER D O 1
ATOM 3221 N N . GLY D 1 101 ? 7.203 -24.705 -13.351 1.00 57.57 101 GLY D N 1
ATOM 3222 C CA . GLY D 1 101 ? 5.926 -24.193 -12.824 1.00 59.08 101 GLY D CA 1
ATOM 3223 C C . GLY D 1 101 ? 6.048 -22.784 -12.286 1.00 61.90 101 GLY D C 1
ATOM 3224 O O . GLY D 1 101 ? 6.953 -22.059 -12.694 1.00 62.52 101 GLY D O 1
ATOM 3225 N N . ASP D 1 102 ? 5.166 -22.376 -11.369 1.00 63.98 102 ASP D N 1
ATOM 3226 C CA . ASP D 1 102 ? 4.090 -23.208 -10.784 1.00 63.72 102 ASP D CA 1
ATOM 3227 C C . ASP D 1 102 ? 2.831 -22.381 -10.479 1.00 66.09 102 ASP D C 1
ATOM 3228 O O . ASP D 1 102 ? 2.678 -21.795 -9.402 1.00 68.76 102 ASP D O 1
ATOM 3233 N N . VAL E 1 3 ? -19.136 19.202 -29.667 1.00 76.03 3 VAL E N 1
ATOM 3234 C CA . VAL E 1 3 ? -19.820 18.202 -30.438 1.00 74.61 3 VAL E CA 1
ATOM 3235 C C . VAL E 1 3 ? -20.374 18.787 -31.690 1.00 75.73 3 VAL E C 1
ATOM 3236 O O . VAL E 1 3 ? -20.222 19.955 -31.965 1.00 77.64 3 VAL E O 1
ATOM 3240 N N . PHE E 1 4 ? -21.013 17.927 -32.458 1.00 74.32 4 PHE E N 1
ATOM 3241 C CA . PHE E 1 4 ? -21.875 18.338 -33.512 1.00 75.87 4 PHE E CA 1
ATOM 3242 C C . PHE E 1 4 ? -23.013 17.435 -33.302 1.00 76.26 4 PHE E C 1
ATOM 3243 O O . PHE E 1 4 ? -23.098 16.407 -33.900 1.00 74.51 4 PHE E O 1
ATOM 3251 N N . GLU E 1 5 ? -23.728 17.762 -32.244 1.00 78.65 5 GLU E N 1
ATOM 3252 C CA . GLU E 1 5 ? -25.092 17.381 -32.002 1.00 80.89 5 GLU E CA 1
ATOM 3253 C C . GLU E 1 5 ? -25.737 18.708 -32.304 1.00 84.30 5 GLU E C 1
ATOM 3254 O O . GLU E 1 5 ? -26.911 18.798 -32.611 1.00 86.88 5 GLU E O 1
ATOM 3260 N N . LYS E 1 6 ? -24.898 19.730 -32.215 1.00 84.47 6 LYS E N 1
ATOM 3261 C CA . LYS E 1 6 ? -25.270 21.121 -32.344 1.00 87.92 6 LYS E CA 1
ATOM 3262 C C . LYS E 1 6 ? -24.968 21.608 -33.743 1.00 87.59 6 LYS E C 1
ATOM 3263 O O . LYS E 1 6 ? -24.522 22.724 -33.965 1.00 89.13 6 LYS E O 1
ATOM 3269 N N . ILE E 1 7 ? -25.202 20.725 -34.687 1.00 85.77 7 ILE E N 1
ATOM 3270 C CA . ILE E 1 7 ? -24.954 20.968 -36.075 1.00 85.27 7 ILE E CA 1
ATOM 3271 C C . ILE E 1 7 ? -26.012 20.084 -36.596 1.00 85.38 7 ILE E C 1
ATOM 3272 O O . ILE E 1 7 ? -26.821 20.448 -37.408 1.00 87.55 7 ILE E O 1
ATOM 3277 N N . ILE E 1 8 ? -26.000 18.885 -36.078 1.00 83.27 8 ILE E N 1
ATOM 3278 C CA . ILE E 1 8 ? -27.094 18.020 -36.275 1.00 84.03 8 ILE E CA 1
ATOM 3279 C C . ILE E 1 8 ? -28.253 18.902 -35.903 1.00 88.41 8 ILE E C 1
ATOM 3280 O O . ILE E 1 8 ? -29.390 18.554 -36.139 1.00 90.54 8 ILE E O 1
ATOM 3285 N N . GLN E 1 9 ? -27.954 20.065 -35.331 1.00 90.13 9 GLN E N 1
ATOM 3286 C CA . GLN E 1 9 ? -28.987 20.949 -34.738 1.00 94.71 9 GLN E CA 1
ATOM 3287 C C . GLN E 1 9 ? -29.004 22.428 -35.124 1.00 97.68 9 GLN E C 1
ATOM 3288 O O . GLN E 1 9 ? -29.807 22.872 -35.927 1.00 100.33 9 GLN E O 1
ATOM 3294 N N . GLY E 1 10 ? -28.140 23.203 -34.500 1.00 97.65 10 GLY E N 1
ATOM 3295 C CA . GLY E 1 10 ? -28.120 24.610 -34.778 1.00 100.86 10 GLY E CA 1
ATOM 3296 C C . GLY E 1 10 ? -26.668 24.779 -34.437 1.00 98.20 10 GLY E C 1
ATOM 3297 O O . GLY E 1 10 ? -26.001 23.870 -33.995 1.00 94.73 10 GLY E O 1
ATOM 3298 N N . GLU E 1 11 ? -26.191 25.982 -34.654 1.00 100.27 11 GLU E N 1
ATOM 3299 C CA . GLU E 1 11 ? -24.894 26.419 -34.196 1.00 99.14 11 GLU E CA 1
ATOM 3300 C C . GLU E 1 11 ? -23.678 26.047 -35.001 1.00 95.69 11 GLU E C 1
ATOM 3301 O O . GLU E 1 11 ? -22.552 26.015 -34.532 1.00 93.98 11 GLU E O 1
ATOM 3307 N N . ILE E 1 12 ? -23.970 25.757 -36.257 1.00 95.03 12 ILE E N 1
ATOM 3308 C CA . ILE E 1 12 ? -22.998 25.381 -37.231 1.00 92.34 12 ILE E CA 1
ATOM 3309 C C . ILE E 1 12 ? -22.423 26.565 -37.902 1.00 94.77 12 ILE E C 1
ATOM 3310 O O . ILE E 1 12 ? -23.150 27.441 -38.340 1.00 98.32 12 ILE E O 1
ATOM 3315 N N . PRO E 1 13 ? -21.106 26.587 -38.006 1.00 93.18 13 PRO E N 1
ATOM 3316 C CA . PRO E 1 13 ? -20.439 27.332 -39.058 1.00 94.73 13 PRO E CA 1
ATOM 3317 C C . PRO E 1 13 ? -20.160 26.464 -40.268 1.00 92.13 13 PRO E C 1
ATOM 3318 O O . PRO E 1 13 ? -19.434 26.877 -41.169 1.00 92.96 13 PRO E O 1
ATOM 3322 N N . CYS E 1 14 ? -20.730 25.258 -40.260 1.00 89.28 14 CYS E N 1
ATOM 3323 C CA . CYS E 1 14 ? -20.481 24.248 -41.286 1.00 86.56 14 CYS E CA 1
ATOM 3324 C C . CYS E 1 14 ? -20.790 24.477 -42.748 1.00 87.94 14 CYS E C 1
ATOM 3325 O O . CYS E 1 14 ? -21.628 25.303 -43.058 1.00 91.14 14 CYS E O 1
ATOM 3328 N N . SER E 1 15 ? -20.115 23.712 -43.620 1.00 85.69 15 SER E N 1
ATOM 3329 C CA . SER E 1 15 ? -20.346 23.667 -45.044 1.00 86.50 15 SER E CA 1
ATOM 3330 C C . SER E 1 15 ? -20.995 22.372 -45.399 1.00 84.05 15 SER E C 1
ATOM 3331 O O . SER E 1 15 ? -20.328 21.491 -45.827 1.00 81.64 15 SER E O 1
ATOM 3334 N N . LYS E 1 16 ? -22.290 22.231 -45.218 1.00 84.96 16 LYS E N 1
ATOM 3335 C CA . LYS E 1 16 ? -22.897 20.961 -45.501 1.00 82.92 16 LYS E CA 1
ATOM 3336 C C . LYS E 1 16 ? -22.526 20.570 -46.872 1.00 82.39 16 LYS E C 1
ATOM 3337 O O . LYS E 1 16 ? -22.274 21.421 -47.699 1.00 84.53 16 LYS E O 1
ATOM 3339 N N . ILE E 1 17 ? -22.497 19.271 -47.121 1.00 79.81 17 ILE E N 1
ATOM 3340 C CA . ILE E 1 17 ? -22.366 18.734 -48.471 1.00 79.51 17 ILE E CA 1
ATOM 3341 C C . ILE E 1 17 ? -23.704 18.132 -48.929 1.00 80.28 17 ILE E C 1
ATOM 3342 O O . ILE E 1 17 ? -24.229 18.528 -49.974 1.00 82.49 17 ILE E O 1
ATOM 3347 N N . LEU E 1 18 ? -24.276 17.223 -48.140 1.00 78.92 18 LEU E N 1
ATOM 3348 C CA . LEU E 1 18 ? -25.546 16.582 -48.497 1.00 79.98 18 LEU E CA 1
ATOM 3349 C C . LEU E 1 18 ? -26.284 16.118 -47.240 1.00 79.82 18 LEU E C 1
ATOM 3350 O O . LEU E 1 18 ? -25.672 15.929 -46.183 1.00 78.00 18 LEU E O 1
ATOM 3355 N N . GLU E 1 19 ? -27.600 15.949 -47.356 1.00 82.06 19 GLU E N 1
ATOM 3356 C CA . GLU E 1 19 ? -28.436 15.599 -46.212 1.00 82.83 19 GLU E CA 1
ATOM 3357 C C . GLU E 1 19 ? -29.621 14.717 -46.603 1.00 84.38 19 GLU E C 1
ATOM 3358 O O . GLU E 1 19 ? -30.105 14.758 -47.735 1.00 85.93 19 GLU E O 1
ATOM 3364 N N . ASN E 1 20 ? -30.052 13.899 -45.649 1.00 84.14 20 ASN E N 1
ATOM 3365 C CA . ASN E 1 20 ? -31.373 13.277 -45.665 1.00 86.78 20 ASN E CA 1
ATOM 3366 C C . ASN E 1 20 ? -31.878 13.241 -44.217 1.00 87.97 20 ASN E C 1
ATOM 3367 O O . ASN E 1 20 ? -31.227 13.799 -43.324 1.00 86.81 20 ASN E O 1
ATOM 3372 N N . GLU E 1 21 ? -33.021 12.605 -43.969 1.00 90.60 21 GLU E N 1
ATOM 3373 C CA . GLU E 1 21 ? -33.626 12.662 -42.632 1.00 92.60 21 GLU E CA 1
ATOM 3374 C C . GLU E 1 21 ? -32.818 11.895 -41.570 1.00 89.65 21 GLU E C 1
ATOM 3375 O O . GLU E 1 21 ? -32.911 12.213 -40.381 1.00 90.53 21 GLU E O 1
ATOM 3381 N N . ARG E 1 22 ? -32.026 10.907 -41.997 1.00 86.44 22 ARG E N 1
ATOM 3382 C CA . ARG E 1 22 ? -31.280 10.037 -41.076 1.00 83.88 22 ARG E CA 1
ATOM 3383 C C . ARG E 1 22 ? -29.821 10.456 -40.850 1.00 80.25 22 ARG E C 1
ATOM 3384 O O . ARG E 1 22 ? -29.272 10.212 -39.775 1.00 78.91 22 ARG E O 1
ATOM 3392 N N . PHE E 1 23 ? -29.186 11.054 -41.859 1.00 78.98 23 PHE E N 1
ATOM 3393 C CA . PHE E 1 23 ? -27.785 11.497 -41.742 1.00 76.05 23 PHE E CA 1
ATOM 3394 C C . PHE E 1 23 ? -27.488 12.773 -42.521 1.00 76.63 23 PHE E C 1
ATOM 3395 O O . PHE E 1 23 ? -28.348 13.321 -43.207 1.00 79.16 23 PHE E O 1
ATOM 3403 N N . LEU E 1 24 ? -26.249 13.235 -42.389 1.00 74.57 24 LEU E N 1
ATOM 3404 C CA . LEU E 1 24 ? -25.811 14.486 -42.974 1.00 75.33 24 LEU E CA 1
ATOM 3405 C C . LEU E 1 24 ? -24.289 14.501 -43.048 1.00 72.69 24 LEU E C 1
ATOM 3406 O O . LEU E 1 24 ? -23.622 13.877 -42.230 1.00 70.69 24 LEU E O 1
ATOM 3411 N N . SER E 1 25 ? -23.748 15.203 -44.038 1.00 73.07 25 SER E N 1
ATOM 3412 C CA . SER E 1 25 ? -22.301 15.297 -44.214 1.00 71.26 25 SER E CA 1
ATOM 3413 C C . SER E 1 25 ? -21.840 16.728 -44.421 1.00 73.01 25 SER E C 1
ATOM 3414 O O . SER E 1 25 ? -22.611 17.597 -44.823 1.00 75.60 25 SER E O 1
ATOM 3417 N N . PHE E 1 26 ? -20.563 16.953 -44.144 1.00 71.89 26 PHE E N 1
ATOM 3418 C CA . PHE E 1 26 ? -19.959 18.270 -44.255 1.00 73.73 26 PHE E CA 1
ATOM 3419 C C . PHE E 1 26 ? -18.449 18.111 -44.280 1.00 72.31 26 PHE E C 1
ATOM 3420 O O . PHE E 1 26 ? -17.942 17.010 -44.071 1.00 69.88 26 PHE E O 1
ATOM 3428 N N . TYR E 1 27 ? -17.734 19.198 -44.547 1.00 74.17 27 TYR E N 1
ATOM 3429 C CA . TYR E 1 27 ? -16.272 19.164 -44.570 1.00 73.52 27 TYR E CA 1
ATOM 3430 C C . TYR E 1 27 ? -15.710 19.278 -43.164 1.00 72.77 27 TYR E C 1
ATOM 3431 O O . TYR E 1 27 ? -16.242 20.021 -42.349 1.00 74.09 27 TYR E O 1
ATOM 3440 N N . ASP E 1 28 ? -14.630 18.552 -42.885 1.00 70.97 28 ASP E N 1
ATOM 3441 C CA . ASP E 1 28 ? -13.904 18.721 -41.631 1.00 70.59 28 ASP E CA 1
ATOM 3442 C C . ASP E 1 28 ? -13.222 20.085 -41.664 1.00 73.48 28 ASP E C 1
ATOM 3443 O O . ASP E 1 28 ? -12.685 20.492 -42.697 1.00 75.06 28 ASP E O 1
ATOM 3448 N N . ILE E 1 29 ? -13.255 20.785 -40.534 1.00 74.50 29 ILE E N 1
ATOM 3449 C CA . ILE E 1 29 ? -12.707 22.139 -40.448 1.00 77.72 29 ILE E CA 1
ATOM 3450 C C . ILE E 1 29 ? -11.177 22.133 -40.449 1.00 78.12 29 ILE E C 1
ATOM 3451 O O . ILE E 1 29 ? -10.554 23.150 -40.748 1.00 81.15 29 ILE E O 1
ATOM 3456 N N . ASN E 1 30 ? -10.586 20.987 -40.106 1.00 75.43 30 ASN E N 1
ATOM 3457 C CA . ASN E 1 30 ? -9.137 20.811 -40.092 1.00 75.83 30 ASN E CA 1
ATOM 3458 C C . ASN E 1 30 ? -8.746 19.627 -40.985 1.00 73.93 30 ASN E C 1
ATOM 3459 O O . ASN E 1 30 ? -8.452 18.537 -40.490 1.00 71.53 30 ASN E O 1
ATOM 3464 N N . PRO E 1 31 ? -8.740 19.841 -42.312 1.00 75.29 31 PRO E N 1
ATOM 3465 C CA . PRO E 1 31 ? -8.531 18.744 -43.262 1.00 73.82 31 PRO E CA 1
ATOM 3466 C C . PRO E 1 31 ? -7.113 18.176 -43.267 1.00 73.97 31 PRO E C 1
ATOM 3467 O O . PRO E 1 31 ? -6.175 18.828 -43.724 1.00 76.79 31 PRO E O 1
ATOM 3471 N N . LYS E 1 32 ? -6.978 16.960 -42.754 1.00 71.30 32 LYS E N 1
ATOM 3472 C CA . LYS E 1 32 ? -5.734 16.207 -42.849 1.00 71.37 32 LYS E CA 1
ATOM 3473 C C . LYS E 1 32 ? -5.602 15.461 -44.188 1.00 71.40 32 LYS E C 1
ATOM 3474 O O . LYS E 1 32 ? -4.790 14.545 -44.308 1.00 71.06 32 LYS E O 1
ATOM 3480 N N . ALA E 1 33 ? -6.399 15.848 -45.186 1.00 72.09 33 ALA E N 1
ATOM 3481 C CA . ALA E 1 33 ? -6.232 15.381 -46.569 1.00 72.92 33 ALA E CA 1
ATOM 3482 C C . ALA E 1 33 ? -6.826 16.421 -47.504 1.00 75.13 33 ALA E C 1
ATOM 3483 O O . ALA E 1 33 ? -7.457 17.367 -47.032 1.00 75.67 33 ALA E O 1
ATOM 3485 N N . LYS E 1 34 ? -6.639 16.252 -48.816 1.00 76.65 34 LYS E N 1
ATOM 3486 C CA . LYS E 1 34 ? -7.128 17.248 -49.795 1.00 79.22 34 LYS E CA 1
ATOM 3487 C C . LYS E 1 34 ? -8.626 17.569 -49.890 1.00 78.27 34 LYS E C 1
ATOM 3488 O O . LYS E 1 34 ? -9.009 18.741 -49.891 1.00 80.32 34 LYS E O 1
ATOM 3494 N N . VAL E 1 35 ? -9.471 16.545 -49.966 1.00 75.58 35 VAL E N 1
ATOM 3495 C CA . VAL E 1 35 ? -10.900 16.756 -49.799 1.00 74.65 35 VAL E CA 1
ATOM 3496 C C . VAL E 1 35 ? -11.060 15.940 -48.521 1.00 71.60 35 VAL E C 1
ATOM 3497 O O . VAL E 1 35 ? -10.474 14.866 -48.387 1.00 70.03 35 VAL E O 1
ATOM 3501 N N . HIS E 1 36 ? -11.827 16.474 -47.576 1.00 71.17 36 HIS E N 1
ATOM 3502 C CA . HIS E 1 36 ? -12.021 15.836 -46.276 1.00 68.73 36 HIS E CA 1
ATOM 3503 C C . HIS E 1 36 ? -13.438 16.075 -45.756 1.00 68.35 36 HIS E C 1
ATOM 3504 O O . HIS E 1 36 ? -13.751 17.152 -45.249 1.00 69.83 36 HIS E O 1
ATOM 3511 N N . ALA E 1 37 ? -14.281 15.055 -45.877 1.00 66.71 37 ALA E N 1
ATOM 3512 C CA . ALA E 1 37 ? -15.669 15.127 -45.424 1.00 66.66 37 ALA E CA 1
ATOM 3513 C C . ALA E 1 37 ? -15.880 14.322 -44.142 1.00 64.69 37 ALA E C 1
ATOM 3514 O O . ALA E 1 37 ? -14.978 13.615 -43.679 1.00 63.22 37 ALA E O 1
ATOM 3516 N N . LEU E 1 38 ? -17.083 14.435 -43.585 1.00 65.07 38 LEU E N 1
ATOM 3517 C CA . LEU E 1 38 ? -17.441 13.767 -42.339 1.00 63.80 38 LEU E CA 1
ATOM 3518 C C . LEU E 1 38 ? -18.886 13.303 -42.404 1.00 64.29 38 LEU E C 1
ATOM 3519 O O . LEU E 1 38 ? -19.798 14.101 -42.221 1.00 66.10 38 LEU E O 1
ATOM 3524 N N . VAL E 1 39 ? -19.102 12.021 -42.657 1.00 63.07 39 VAL E N 1
ATOM 3525 C CA . VAL E 1 39 ? -20.459 11.478 -42.660 1.00 63.86 39 VAL E CA 1
ATOM 3526 C C . VAL E 1 39 ? -20.892 11.209 -41.215 1.00 63.79 39 VAL E C 1
ATOM 3527 O O . VAL E 1 39 ? -20.111 10.690 -40.415 1.00 62.28 39 VAL E O 1
ATOM 3531 N N . ILE E 1 40 ? -22.141 11.551 -40.898 1.00 65.72 40 ILE E N 1
ATOM 3532 C CA . ILE E 1 40 ? -22.635 11.550 -39.519 1.00 66.42 40 ILE E CA 1
ATOM 3533 C C . ILE E 1 40 ? -24.124 11.209 -39.455 1.00 68.57 40 ILE E C 1
ATOM 3534 O O . ILE E 1 40 ? -24.918 11.822 -40.161 1.00 70.53 40 ILE E O 1
ATOM 3539 N N . PRO E 1 41 ? -24.510 10.247 -38.594 1.00 68.61 41 PRO E N 1
ATOM 3540 C CA . PRO E 1 41 ? -25.930 10.015 -38.351 1.00 71.33 41 PRO E CA 1
ATOM 3541 C C . PRO E 1 41 ? -26.510 11.118 -37.481 1.00 73.66 41 PRO E C 1
ATOM 3542 O O . PRO E 1 41 ? -25.897 11.494 -36.482 1.00 73.01 41 PRO E O 1
ATOM 3546 N N . LYS E 1 42 ? -27.677 11.632 -37.858 1.00 76.64 42 LYS E N 1
ATOM 3547 C CA . LYS E 1 42 ? -28.326 12.698 -37.096 1.00 79.48 42 LYS E CA 1
ATOM 3548 C C . LYS E 1 42 ? -28.921 12.154 -35.804 1.00 81.08 42 LYS E C 1
ATOM 3549 O O . LYS E 1 42 ? -29.098 12.894 -34.837 1.00 82.80 42 LYS E O 1
ATOM 3555 N N . GLN E 1 43 ? -29.228 10.858 -35.797 1.00 80.85 43 GLN E N 1
ATOM 3556 C CA . GLN E 1 43 ? -29.543 10.151 -34.564 1.00 81.97 43 GLN E CA 1
ATOM 3557 C C . GLN E 1 43 ? -28.284 10.102 -33.710 1.00 79.12 43 GLN E C 1
ATOM 3558 O O . GLN E 1 43 ? -27.175 9.979 -34.237 1.00 75.90 43 GLN E O 1
ATOM 3564 N N . SER E 1 44 ? -28.455 10.207 -32.395 1.00 80.62 44 SER E N 1
ATOM 3565 C CA . SER E 1 44 ? -27.315 10.310 -31.499 1.00 78.41 44 SER E CA 1
ATOM 3566 C C . SER E 1 44 ? -26.772 8.934 -31.130 1.00 76.57 44 SER E C 1
ATOM 3567 O O . SER E 1 44 ? -27.327 8.233 -30.283 1.00 78.43 44 SER E O 1
ATOM 3570 N N . ILE E 1 45 ? -25.689 8.562 -31.813 1.00 73.23 45 ILE E N 1
ATOM 3571 C CA . ILE E 1 45 ? -24.951 7.323 -31.578 1.00 71.27 45 ILE E CA 1
ATOM 3572 C C . ILE E 1 45 ? -23.489 7.712 -31.329 1.00 68.48 45 ILE E C 1
ATOM 3573 O O . ILE E 1 45 ? -22.882 8.411 -32.145 1.00 67.04 45 ILE E O 1
ATOM 3578 N N . GLN E 1 46 ? -22.929 7.261 -30.209 1.00 68.05 46 GLN E N 1
ATOM 3579 C CA . GLN E 1 46 ? -21.608 7.720 -29.764 1.00 66.09 46 GLN E CA 1
ATOM 3580 C C . GLN E 1 46 ? -20.478 7.334 -30.717 1.00 63.37 46 GLN E C 1
ATOM 3581 O O . GLN E 1 46 ? -19.578 8.131 -30.966 1.00 62.19 46 GLN E O 1
ATOM 3587 N N . ASP E 1 47 ? -20.533 6.112 -31.239 1.00 62.75 47 ASP E N 1
ATOM 3588 C CA . ASP E 1 47 ? -19.483 5.581 -32.109 1.00 60.56 47 ASP E CA 1
ATOM 3589 C C . ASP E 1 47 ? -19.992 4.357 -32.877 1.00 60.78 47 ASP E C 1
ATOM 3590 O O . ASP E 1 47 ? -21.148 3.960 -32.728 1.00 62.68 47 ASP E O 1
ATOM 3595 N N . PHE E 1 48 ? -19.123 3.750 -33.678 1.00 59.20 48 PHE E N 1
ATOM 3596 C CA . PHE E 1 48 ? -19.528 2.660 -34.564 1.00 59.52 48 PHE E CA 1
ATOM 3597 C C . PHE E 1 48 ? -20.203 1.489 -33.838 1.00 61.11 48 PHE E C 1
ATOM 3598 O O . PHE E 1 48 ? -21.060 0.812 -34.415 1.00 62.47 48 PHE E O 1
ATOM 3606 N N . ASN E 1 49 ? -19.851 1.270 -32.572 1.00 61.30 49 ASN E N 1
ATOM 3607 C CA . ASN E 1 49 ? -20.446 0.184 -31.783 1.00 63.21 49 ASN E CA 1
ATOM 3608 C C . ASN E 1 49 ? -21.906 0.428 -31.371 1.00 65.93 49 ASN E C 1
ATOM 3609 O O . ASN E 1 49 ? -22.348 -0.077 -30.340 1.00 67.86 49 ASN E O 1
ATOM 3614 N N . GLY E 1 50 ? -22.662 1.178 -32.171 1.00 66.45 50 GLY E N 1
ATOM 3615 C CA . GLY E 1 50 ? -24.056 1.455 -31.853 1.00 69.43 50 GLY E CA 1
ATOM 3616 C C . GLY E 1 50 ? -24.951 1.543 -33.070 1.00 70.50 50 GLY E C 1
ATOM 3617 O O . GLY E 1 50 ? -25.883 2.341 -33.090 1.00 72.35 50 GLY E O 1
ATOM 3618 N N . ILE E 1 51 ? -24.681 0.718 -34.081 1.00 69.64 51 ILE E N 1
ATOM 3619 C CA . ILE E 1 51 ? -25.495 0.690 -35.294 1.00 70.78 51 ILE E CA 1
ATOM 3620 C C . ILE E 1 51 ? -26.069 -0.705 -35.521 1.00 72.85 51 ILE E C 1
ATOM 3621 O O . ILE E 1 51 ? -25.585 -1.677 -34.942 1.00 72.78 51 ILE E O 1
ATOM 3626 N N . THR E 1 52 ? -27.111 -0.794 -36.346 1.00 75.03 52 THR E N 1
ATOM 3627 C CA . THR E 1 52 ? -27.545 -2.066 -36.927 1.00 76.85 52 THR E CA 1
ATOM 3628 C C . THR E 1 52 ? -27.637 -1.979 -38.471 1.00 76.33 52 THR E C 1
ATOM 3629 O O . THR E 1 52 ? -26.806 -2.587 -39.157 1.00 74.59 52 THR E O 1
ATOM 3633 N N . PRO E 1 53 ? -28.629 -1.234 -39.028 1.00 78.07 53 PRO E N 1
ATOM 3634 C CA . PRO E 1 53 ? -28.456 -0.908 -40.438 1.00 76.93 53 PRO E CA 1
ATOM 3635 C C . PRO E 1 53 ? -27.855 0.488 -40.546 1.00 74.50 53 PRO E C 1
ATOM 3636 O O . PRO E 1 53 ? -28.567 1.490 -40.425 1.00 75.83 53 PRO E O 1
ATOM 3640 N N . GLU E 1 54 ? -26.537 0.538 -40.714 1.00 71.34 54 GLU E N 1
ATOM 3641 C CA . GLU E 1 54 ? -25.875 1.757 -41.167 1.00 69.31 54 GLU E CA 1
ATOM 3642 C C . GLU E 1 54 ? -25.826 1.733 -42.680 1.00 69.17 54 GLU E C 1
ATOM 3643 O O . GLU E 1 54 ? -24.972 1.071 -43.275 1.00 67.76 54 GLU E O 1
ATOM 3649 N N . LEU E 1 55 ? -26.742 2.469 -43.299 1.00 70.92 55 LEU E N 1
ATOM 3650 C CA . LEU E 1 55 ? -26.775 2.596 -44.744 1.00 71.11 55 LEU E CA 1
ATOM 3651 C C . LEU E 1 55 ? -27.387 3.949 -45.112 1.00 72.30 55 LEU E C 1
ATOM 3652 O O . LEU E 1 55 ? -28.599 4.009 -45.304 1.00 75.08 55 LEU E O 1
ATOM 3657 N N . MET E 1 56 ? -26.621 5.050 -45.199 1.00 70.72 56 MET E N 1
ATOM 3658 C CA . MET E 1 56 ? -25.172 5.223 -44.866 1.00 67.85 56 MET E CA 1
ATOM 3659 C C . MET E 1 56 ? -24.208 4.605 -45.886 1.00 66.40 56 MET E C 1
ATOM 3660 O O . MET E 1 56 ? -23.012 4.462 -45.611 1.00 64.40 56 MET E O 1
ATOM 3665 N N . ALA E 1 57 ? -24.718 4.267 -47.064 1.00 67.70 57 ALA E N 1
ATOM 3666 C CA . ALA E 1 57 ? -23.904 3.716 -48.121 1.00 66.88 57 ALA E CA 1
ATOM 3667 C C . ALA E 1 57 ? -24.612 4.277 -49.358 1.00 68.72 57 ALA E C 1
ATOM 3668 O O . ALA E 1 57 ? -25.194 5.370 -49.322 1.00 69.78 57 ALA E O 1
ATOM 3670 N N . LYS E 1 75 ? -11.827 9.540 -58.939 1.00 77.58 75 LYS E N 1
ATOM 3671 C CA . LYS E 1 75 ? -11.982 8.310 -58.184 1.00 75.01 75 LYS E CA 1
ATOM 3672 C C . LYS E 1 75 ? -10.712 8.006 -57.414 1.00 74.38 75 LYS E C 1
ATOM 3673 O O . LYS E 1 75 ? -9.611 8.140 -57.941 1.00 76.45 75 LYS E O 1
ATOM 3679 N N . GLY E 1 76 ? -10.881 7.578 -56.166 1.00 71.81 76 GLY E N 1
ATOM 3680 C CA . GLY E 1 76 ? -9.767 7.281 -55.277 1.00 71.08 76 GLY E CA 1
ATOM 3681 C C . GLY E 1 76 ? -9.996 7.944 -53.936 1.00 69.30 76 GLY E C 1
ATOM 3682 O O . GLY E 1 76 ? -9.632 9.102 -53.743 1.00 70.31 76 GLY E O 1
ATOM 3683 N N . TYR E 1 77 ? -10.605 7.214 -53.007 1.00 66.97 77 TYR E N 1
ATOM 3684 C CA . TYR E 1 77 ? -10.907 7.774 -51.697 1.00 65.41 77 TYR E CA 1
ATOM 3685 C C . TYR E 1 77 ? -10.764 6.777 -50.560 1.00 63.44 77 TYR E C 1
ATOM 3686 O O . TYR E 1 77 ? -10.802 5.565 -50.759 1.00 63.04 77 TYR E O 1
ATOM 3695 N N . LYS E 1 78 ? -10.622 7.323 -49.359 1.00 62.46 78 LYS E N 1
ATOM 3696 C CA . LYS E 1 78 ? -10.291 6.566 -48.162 1.00 60.92 78 LYS E CA 1
ATOM 3697 C C . LYS E 1 78 ? -11.394 6.766 -47.130 1.00 59.52 78 LYS E C 1
ATOM 3698 O O . LYS E 1 78 ? -11.758 7.897 -46.844 1.00 59.84 78 LYS E O 1
ATOM 3704 N N . LEU E 1 79 ? -11.929 5.675 -46.587 1.00 58.37 79 LEU E N 1
ATOM 3705 C CA . LEU E 1 79 ? -13.029 5.729 -45.611 1.00 57.47 79 LEU E CA 1
ATOM 3706 C C . LEU E 1 79 ? -12.549 5.270 -44.229 1.00 56.38 79 LEU E C 1
ATOM 3707 O O . LEU E 1 79 ? -11.987 4.185 -44.098 1.00 56.08 79 LEU E O 1
ATOM 3712 N N . LEU E 1 80 ? -12.791 6.081 -43.201 1.00 56.07 80 LEU E N 1
ATOM 3713 C CA . LEU E 1 80 ? -12.212 5.839 -41.878 1.00 55.31 80 LEU E CA 1
ATOM 3714 C C . LEU E 1 80 ? -13.145 6.222 -40.721 1.00 55.02 80 LEU E C 1
ATOM 3715 O O . LEU E 1 80 ? -13.721 7.301 -40.720 1.00 55.64 80 LEU E O 1
ATOM 3720 N N . THR E 1 81 ? -13.290 5.338 -39.738 1.00 54.45 81 THR E N 1
ATOM 3721 C CA . THR E 1 81 ? -13.935 5.704 -38.471 1.00 54.48 81 THR E CA 1
ATOM 3722 C C . THR E 1 81 ? -13.130 5.184 -37.281 1.00 53.96 81 THR E C 1
ATOM 3723 O O . THR E 1 81 ? -12.680 4.044 -37.271 1.00 53.63 81 THR E O 1
ATOM 3727 N N . ASN E 1 82 ? -12.937 6.052 -36.294 1.00 54.12 82 ASN E N 1
ATOM 3728 C CA . ASN E 1 82 ? -12.222 5.712 -35.077 1.00 53.87 82 ASN E CA 1
ATOM 3729 C C . ASN E 1 82 ? -13.227 5.424 -33.987 1.00 54.22 82 ASN E C 1
ATOM 3730 O O . ASN E 1 82 ? -14.042 6.274 -33.660 1.00 54.91 82 ASN E O 1
ATOM 3735 N N . VAL E 1 83 ? -13.180 4.212 -33.450 1.00 54.10 83 VAL E N 1
ATOM 3736 C CA . VAL E 1 83 ? -14.055 3.814 -32.359 1.00 54.83 83 VAL E CA 1
ATOM 3737 C C . VAL E 1 83 ? -13.246 3.887 -31.069 1.00 54.89 83 VAL E C 1
ATOM 3738 O O . VAL E 1 83 ? -12.397 3.038 -30.793 1.00 54.61 83 VAL E O 1
ATOM 3742 N N . GLY E 1 84 ? -13.492 4.940 -30.302 1.00 55.46 84 GLY E N 1
ATOM 3743 C CA . GLY E 1 84 ? -12.803 5.154 -29.052 1.00 55.77 84 GLY E CA 1
ATOM 3744 C C . GLY E 1 84 ? -11.688 6.180 -29.116 1.00 55.56 84 GLY E C 1
ATOM 3745 O O . GLY E 1 84 ? -10.887 6.212 -30.053 1.00 54.94 84 GLY E O 1
ATOM 3746 N N . LYS E 1 85 ? -11.678 7.036 -28.104 1.00 56.42 85 LYS E N 1
ATOM 3747 C CA . LYS E 1 85 ? -10.544 7.883 -27.749 1.00 56.76 85 LYS E CA 1
ATOM 3748 C C . LYS E 1 85 ? -9.169 7.245 -28.013 1.00 56.19 85 LYS E C 1
ATOM 3749 O O . LYS E 1 85 ? -8.272 7.905 -28.535 1.00 56.45 85 LYS E O 1
ATOM 3755 N N . ASN E 1 86 ? -9.005 5.976 -27.653 1.00 55.85 86 ASN E N 1
ATOM 3756 C CA . ASN E 1 86 ? -7.740 5.276 -27.869 1.00 55.70 86 ASN E CA 1
ATOM 3757 C C . ASN E 1 86 ? -7.374 5.079 -29.338 1.00 55.16 86 ASN E C 1
ATOM 3758 O O . ASN E 1 86 ? -6.201 4.974 -29.681 1.00 55.52 86 ASN E O 1
ATOM 3763 N N . ALA E 1 87 ? -8.384 5.019 -30.196 1.00 54.59 87 ALA E N 1
ATOM 3764 C CA . ALA E 1 87 ? -8.182 4.852 -31.627 1.00 54.24 87 ALA E CA 1
ATOM 3765 C C . ALA E 1 87 ? -8.209 6.177 -32.390 1.00 54.54 87 ALA E C 1
ATOM 3766 O O . ALA E 1 87 ? -8.181 6.185 -33.620 1.00 54.45 87 ALA E O 1
ATOM 3768 N N . GLY E 1 88 ? -8.274 7.292 -31.667 1.00 55.16 88 GLY E N 1
ATOM 3769 C CA . GLY E 1 88 ? -8.194 8.616 -32.279 1.00 55.95 88 GLY E CA 1
ATOM 3770 C C . GLY E 1 88 ? -9.493 9.392 -32.317 1.00 56.19 88 GLY E C 1
ATOM 3771 O O . GLY E 1 88 ? -9.547 10.452 -32.922 1.00 57.03 88 GLY E O 1
ATOM 3772 N N . GLN E 1 89 ? -10.541 8.886 -31.671 1.00 55.85 89 GLN E N 1
ATOM 3773 C CA . GLN E 1 89 ? -11.818 9.600 -31.621 1.00 56.54 89 GLN E CA 1
ATOM 3774 C C . GLN E 1 89 ? -11.691 10.857 -30.757 1.00 57.88 89 GLN E C 1
ATOM 3775 O O . GLN E 1 89 ? -11.166 10.804 -29.645 1.00 58.16 89 GLN E O 1
ATOM 3781 N N . GLU E 1 90 ? -12.156 11.985 -31.290 1.00 58.96 90 GLU E N 1
ATOM 3782 C CA . GLU E 1 90 ? -12.048 13.277 -30.616 1.00 60.67 90 GLU E CA 1
ATOM 3783 C C . GLU E 1 90 ? -13.408 13.750 -30.147 1.00 61.90 90 GLU E C 1
ATOM 3784 O O . GLU E 1 90 ? -13.571 14.122 -28.993 1.00 62.99 90 GLU E O 1
ATOM 3790 N N . VAL E 1 91 ? -14.376 13.739 -31.056 1.00 61.98 91 VAL E N 1
ATOM 3791 C CA . VAL E 1 91 ? -15.773 14.020 -30.740 1.00 63.40 91 VAL E CA 1
ATOM 3792 C C . VAL E 1 91 ? -16.490 12.686 -30.558 1.00 62.48 91 VAL E C 1
ATOM 3793 O O . VAL E 1 91 ? -16.320 11.784 -31.375 1.00 60.99 91 VAL E O 1
ATOM 3797 N N . MET E 1 92 ? -17.301 12.563 -29.507 1.00 63.72 92 MET E N 1
ATOM 3798 C CA . MET E 1 92 ? -17.983 11.298 -29.204 1.00 63.43 92 MET E CA 1
ATOM 3799 C C . MET E 1 92 ? -19.392 11.220 -29.799 1.00 64.79 92 MET E C 1
ATOM 3800 O O . MET E 1 92 ? -20.355 10.860 -29.118 1.00 66.39 92 MET E O 1
ATOM 3805 N N . HIS E 1 93 ? -19.483 11.573 -31.079 1.00 64.44 93 HIS E N 1
ATOM 3806 C CA . HIS E 1 93 ? -20.655 11.334 -31.911 1.00 65.42 93 HIS E CA 1
ATOM 3807 C C . HIS E 1 93 ? -20.111 10.590 -33.111 1.00 63.40 93 HIS E C 1
ATOM 3808 O O . HIS E 1 93 ? -19.068 10.973 -33.645 1.00 62.15 93 HIS E O 1
ATOM 3815 N N . LEU E 1 94 ? -20.784 9.517 -33.518 1.00 63.40 94 LEU E N 1
ATOM 3816 C CA . LEU E 1 94 ? -20.276 8.664 -34.590 1.00 61.70 94 LEU E CA 1
ATOM 3817 C C . LEU E 1 94 ? -19.980 9.482 -35.832 1.00 61.45 94 LEU E C 1
ATOM 3818 O O . LEU E 1 94 ? -20.811 10.278 -36.262 1.00 63.06 94 LEU E O 1
ATOM 3823 N N . HIS E 1 95 ? -18.795 9.294 -36.403 1.00 59.79 95 HIS E N 1
ATOM 3824 C CA . HIS E 1 95 ? -18.472 9.926 -37.679 1.00 59.80 95 HIS E CA 1
ATOM 3825 C C . HIS E 1 95 ? -17.515 9.094 -38.533 1.00 58.30 95 HIS E C 1
ATOM 3826 O O . HIS E 1 95 ? -16.612 8.438 -38.016 1.00 57.14 95 HIS E O 1
ATOM 3833 N N . PHE E 1 96 ? -17.752 9.121 -39.843 1.00 58.65 96 PHE E N 1
ATOM 3834 C CA . PHE E 1 96 ? -16.857 8.524 -40.833 1.00 57.76 96 PHE E CA 1
ATOM 3835 C C . PHE E 1 96 ? -16.127 9.636 -41.573 1.00 58.37 96 PHE E C 1
ATOM 3836 O O . PHE E 1 96 ? -16.759 10.512 -42.160 1.00 59.68 96 PHE E O 1
ATOM 3844 N N . HIS E 1 97 ? -14.800 9.593 -41.545 1.00 57.77 97 HIS E N 1
ATOM 3845 C CA . HIS E 1 97 ? -13.979 10.498 -42.335 1.00 58.74 97 HIS E CA 1
ATOM 3846 C C . HIS E 1 97 ? -13.885 9.964 -43.761 1.00 58.99 97 HIS E C 1
ATOM 3847 O O . HIS E 1 97 ? -13.829 8.749 -43.969 1.00 58.10 97 HIS E O 1
ATOM 3854 N N . ILE E 1 98 ? -13.885 10.871 -44.737 1.00 60.48 98 ILE E N 1
ATOM 3855 C CA . ILE E 1 98 ? -13.660 10.512 -46.128 1.00 61.12 98 ILE E CA 1
ATOM 3856 C C . ILE E 1 98 ? -12.567 11.428 -46.651 1.00 62.66 98 ILE E C 1
ATOM 3857 O O . ILE E 1 98 ? -12.635 12.635 -46.465 1.00 63.95 98 ILE E O 1
ATOM 3862 N N . LEU E 1 99 ? -11.554 10.841 -47.283 1.00 62.91 99 LEU E N 1
ATOM 3863 C CA . LEU E 1 99 ? -10.351 11.562 -47.711 1.00 64.75 99 LEU E CA 1
ATOM 3864 C C . LEU E 1 99 ? -10.048 11.222 -49.170 1.00 66.15 99 LEU E C 1
ATOM 3865 O O . LEU E 1 99 ? -10.466 10.171 -49.644 1.00 65.26 99 LEU E O 1
ATOM 3870 N N . SER E 1 100 ? -9.306 12.087 -49.865 1.00 68.59 100 SER E N 1
ATOM 3871 C CA . SER E 1 100 ? -9.179 11.999 -51.333 1.00 70.49 100 SER E CA 1
ATOM 3872 C C . SER E 1 100 ? -7.758 11.945 -51.922 1.00 72.71 100 SER E C 1
ATOM 3873 O O . SER E 1 100 ? -7.002 12.922 -51.822 1.00 74.82 100 SER E O 1
ATOM 3876 N N . GLY E 1 101 ? -7.431 10.809 -52.551 1.00 72.63 101 GLY E N 1
ATOM 3877 C CA . GLY E 1 101 ? -6.355 10.710 -53.551 1.00 75.46 101 GLY E CA 1
ATOM 3878 C C . GLY E 1 101 ? -4.855 10.936 -53.487 1.00 77.90 101 GLY E C 1
ATOM 3879 O O . GLY E 1 101 ? -4.278 11.532 -54.395 1.00 81.19 101 GLY E O 1
ATOM 3880 N N . ASP E 1 102 ? -4.220 10.440 -52.426 1.00 76.63 102 ASP E N 1
ATOM 3881 C CA . ASP E 1 102 ? -2.768 10.585 -52.247 1.00 79.12 102 ASP E CA 1
ATOM 3882 C C . ASP E 1 102 ? -1.823 9.394 -52.446 1.00 79.96 102 ASP E C 1
ATOM 3883 O O . ASP E 1 102 ? -0.973 9.400 -53.344 1.00 83.31 102 ASP E O 1
ATOM 3888 N N . MET F 1 1 ? -7.075 -15.555 -58.422 1.00 51.20 1 MET F N 1
ATOM 3889 C CA . MET F 1 1 ? -5.750 -15.064 -58.955 1.00 51.74 1 MET F CA 1
ATOM 3890 C C . MET F 1 1 ? -5.149 -13.871 -58.206 1.00 50.40 1 MET F C 1
ATOM 3891 O O . MET F 1 1 ? -4.084 -13.421 -58.585 1.00 51.10 1 MET F O 1
ATOM 3896 N N . ASN F 1 2 ? -5.803 -13.383 -57.155 1.00 48.81 2 ASN F N 1
ATOM 3897 C CA . ASN F 1 2 ? -5.351 -12.231 -56.378 1.00 47.67 2 ASN F CA 1
ATOM 3898 C C . ASN F 1 2 ? -5.172 -12.739 -54.957 1.00 46.95 2 ASN F C 1
ATOM 3899 O O . ASN F 1 2 ? -5.770 -13.748 -54.615 1.00 47.12 2 ASN F O 1
ATOM 3904 N N . VAL F 1 3 ? -4.336 -12.090 -54.149 1.00 46.52 3 VAL F N 1
ATOM 3905 C CA . VAL F 1 3 ? -3.895 -12.697 -52.881 1.00 46.41 3 VAL F CA 1
ATOM 3906 C C . VAL F 1 3 ? -5.035 -13.039 -51.907 1.00 45.48 3 VAL F C 1
ATOM 3907 O O . VAL F 1 3 ? -5.016 -14.110 -51.305 1.00 46.05 3 VAL F O 1
ATOM 3911 N N . PHE F 1 4 ? -6.015 -12.148 -51.753 1.00 44.39 4 PHE F N 1
ATOM 3912 C CA . PHE F 1 4 ? -7.152 -12.418 -50.864 1.00 43.85 4 PHE F CA 1
ATOM 3913 C C . PHE F 1 4 ? -8.119 -13.432 -51.470 1.00 44.63 4 PHE F C 1
ATOM 3914 O O . PHE F 1 4 ? -8.730 -14.215 -50.743 1.00 44.96 4 PHE F O 1
ATOM 3922 N N . GLU F 1 5 ? -8.249 -13.423 -52.796 1.00 45.20 5 GLU F N 1
ATOM 3923 C CA . GLU F 1 5 ? -9.080 -14.414 -53.494 1.00 46.35 5 GLU F CA 1
ATOM 3924 C C . GLU F 1 5 ? -8.500 -15.808 -53.292 1.00 47.51 5 GLU F C 1
ATOM 3925 O O . GLU F 1 5 ? -9.242 -16.778 -53.130 1.00 48.47 5 GLU F O 1
ATOM 3931 N N . LYS F 1 6 ? -7.173 -15.898 -53.307 1.00 47.75 6 LYS F N 1
ATOM 3932 C CA . LYS F 1 6 ? -6.476 -17.152 -53.049 1.00 49.17 6 LYS F CA 1
ATOM 3933 C C . LYS F 1 6 ? -6.757 -17.675 -51.646 1.00 49.14 6 LYS F C 1
ATOM 3934 O O . LYS F 1 6 ? -6.934 -18.879 -51.450 1.00 50.61 6 LYS F O 1
ATOM 3940 N N . ILE F 1 7 ? -6.792 -16.766 -50.675 1.00 47.75 7 ILE F N 1
ATOM 3941 C CA . ILE F 1 7 ? -7.110 -17.122 -49.301 1.00 47.81 7 ILE F CA 1
ATOM 3942 C C . ILE F 1 7 ? -8.533 -17.669 -49.222 1.00 48.31 7 ILE F C 1
ATOM 3943 O O . ILE F 1 7 ? -8.768 -18.702 -48.584 1.00 49.64 7 ILE F O 1
ATOM 3948 N N . ILE F 1 8 ? -9.464 -16.985 -49.887 1.00 47.63 8 ILE F N 1
ATOM 3949 C CA . ILE F 1 8 ? -10.876 -17.384 -49.911 1.00 48.42 8 ILE F CA 1
ATOM 3950 C C . ILE F 1 8 ? -11.047 -18.774 -50.509 1.00 50.43 8 ILE F C 1
ATOM 3951 O O . ILE F 1 8 ? -11.826 -19.587 -50.009 1.00 51.82 8 ILE F O 1
ATOM 3956 N N . GLN F 1 9 ? -10.289 -19.051 -51.561 1.00 50.88 9 GLN F N 1
ATOM 3957 C CA . GLN F 1 9 ? -10.393 -20.310 -52.271 1.00 52.99 9 GLN F CA 1
ATOM 3958 C C . GLN F 1 9 ? -9.539 -21.385 -51.634 1.00 54.35 9 GLN F C 1
ATOM 3959 O O . GLN F 1 9 ? -9.573 -22.530 -52.068 1.00 56.47 9 GLN F O 1
ATOM 3965 N N . GLY F 1 10 ? -8.771 -21.002 -50.616 1.00 53.41 10 GLY F N 1
ATOM 3966 C CA . GLY F 1 10 ? -8.003 -21.927 -49.811 1.00 54.88 10 GLY F CA 1
ATOM 3967 C C . GLY F 1 10 ? -6.693 -22.362 -50.439 1.00 55.97 10 GLY F C 1
ATOM 3968 O O . GLY F 1 10 ? -6.101 -23.349 -50.013 1.00 57.93 10 GLY F O 1
ATOM 3969 N N . GLU F 1 11 ? -6.239 -21.614 -51.443 1.00 55.00 11 GLU F N 1
ATOM 3970 C CA . GLU F 1 11 ? -4.967 -21.869 -52.109 1.00 56.16 11 GLU F CA 1
ATOM 3971 C C . GLU F 1 11 ? -3.781 -21.524 -51.215 1.00 56.04 11 GLU F C 1
ATOM 3972 O O . GLU F 1 11 ? -2.770 -22.235 -51.217 1.00 58.02 11 GLU F O 1
ATOM 3978 N N . ILE F 1 12 ? -3.902 -20.441 -50.449 1.00 54.04 12 ILE F N 1
ATOM 3979 C CA . ILE F 1 12 ? -2.840 -20.041 -49.528 1.00 54.07 12 ILE F CA 1
ATOM 3980 C C . ILE F 1 12 ? -3.384 -19.941 -48.104 1.00 53.39 12 ILE F C 1
ATOM 3981 O O . ILE F 1 12 ? -4.536 -19.547 -47.892 1.00 52.04 12 ILE F O 1
ATOM 3986 N N . PRO F 1 13 ? -2.571 -20.358 -47.121 1.00 54.74 13 PRO F N 1
ATOM 3987 C CA . PRO F 1 13 ? -3.012 -20.316 -45.725 1.00 54.52 13 PRO F CA 1
ATOM 3988 C C . PRO F 1 13 ? -3.171 -18.903 -45.177 1.00 52.34 13 PRO F C 1
ATOM 3989 O O . PRO F 1 13 ? -2.777 -17.935 -45.820 1.00 51.15 13 PRO F O 1
ATOM 3993 N N . CYS F 1 14 ? -3.752 -18.798 -43.988 1.00 52.08 14 CYS F N 1
ATOM 3994 C CA . CYS F 1 14 ? -3.826 -17.530 -43.263 1.00 50.50 14 CYS F CA 1
ATOM 3995 C C . CYS F 1 14 ? -4.072 -17.791 -41.779 1.00 51.34 14 CYS F C 1
ATOM 3996 O O . CYS F 1 14 ? -4.343 -18.931 -41.378 1.00 53.06 14 CYS F O 1
ATOM 3999 N N . SER F 1 15 ? -3.970 -16.741 -40.966 1.00 50.43 15 SER F N 1
ATOM 4000 C CA . SER F 1 15 ? -4.294 -16.829 -39.544 1.00 51.20 15 SER F CA 1
ATOM 4001 C C . SER F 1 15 ? -5.729 -16.376 -39.342 1.00 50.02 15 SER F C 1
ATOM 4002 O O . SER F 1 15 ? -6.000 -15.242 -38.978 1.00 48.78 15 SER F O 1
ATOM 4005 N N . LYS F 1 16 ? -6.648 -17.292 -39.590 1.00 50.74 16 LYS F N 1
ATOM 4006 C CA . LYS F 1 16 ? -8.063 -17.008 -39.520 1.00 50.14 16 LYS F CA 1
ATOM 4007 C C . LYS F 1 16 ? -8.521 -16.639 -38.105 1.00 50.67 16 LYS F C 1
ATOM 4008 O O . LYS F 1 16 ? -8.296 -17.379 -37.152 1.00 52.52 16 LYS F O 1
ATOM 4014 N N . ILE F 1 17 ? -9.167 -15.485 -37.992 1.00 49.30 17 ILE F N 1
ATOM 4015 C CA . ILE F 1 17 ? -9.694 -14.997 -36.725 1.00 49.85 17 ILE F CA 1
ATOM 4016 C C . ILE F 1 17 ? -11.127 -15.487 -36.556 1.00 50.95 17 ILE F C 1
ATOM 4017 O O . ILE F 1 17 ? -11.458 -16.119 -35.557 1.00 52.84 17 ILE F O 1
ATOM 4022 N N . LEU F 1 18 ? -11.963 -15.184 -37.546 1.00 50.06 18 LEU F N 1
ATOM 4023 C CA . LEU F 1 18 ? -13.360 -15.608 -37.567 1.00 51.36 18 LEU F CA 1
ATOM 4024 C C . LEU F 1 18 ? -13.798 -15.819 -39.007 1.00 50.81 18 LEU F C 1
ATOM 4025 O O . LEU F 1 18 ? -13.243 -15.211 -39.918 1.00 49.10 18 LEU F O 1
ATOM 4030 N N . GLU F 1 19 ? -14.790 -16.683 -39.205 1.00 52.60 19 GLU F N 1
ATOM 4031 C CA . GLU F 1 19 ? -15.333 -16.951 -40.530 1.00 52.60 19 GLU F CA 1
ATOM 4032 C C . GLU F 1 19 ? -16.816 -17.268 -40.458 1.00 54.65 19 GLU F C 1
ATOM 4033 O O . GLU F 1 19 ? -17.313 -17.790 -39.461 1.00 56.66 19 GLU F O 1
ATOM 4039 N N . ASN F 1 20 ? -17.517 -16.963 -41.538 1.00 54.47 20 ASN F N 1
ATOM 4040 C CA . ASN F 1 20 ? -18.910 -17.351 -41.670 1.00 56.84 20 ASN F CA 1
ATOM 4041 C C . ASN F 1 20 ? -19.256 -17.471 -43.151 1.00 56.85 20 ASN F C 1
ATOM 4042 O O . ASN F 1 20 ? -18.390 -17.312 -44.008 1.00 55.08 20 ASN F O 1
ATOM 4047 N N . GLU F 1 21 ? -20.511 -17.769 -43.449 1.00 59.17 21 GLU F N 1
ATOM 4048 C CA . GLU F 1 21 ? -20.915 -18.102 -44.812 1.00 59.93 21 GLU F CA 1
ATOM 4049 C C . GLU F 1 21 ? -20.611 -17.015 -45.853 1.00 57.72 21 GLU F C 1
ATOM 4050 O O . GLU F 1 21 ? -20.330 -17.329 -47.010 1.00 57.52 21 GLU F O 1
ATOM 4056 N N . ARG F 1 22 ? -20.640 -15.749 -45.434 1.00 56.27 22 ARG F N 1
ATOM 4057 C CA . ARG F 1 22 ? -20.423 -14.619 -46.347 1.00 54.58 22 ARG F CA 1
ATOM 4058 C C . ARG F 1 22 ? -19.123 -13.831 -46.124 1.00 51.77 22 ARG F C 1
ATOM 4059 O O . ARG F 1 22 ? -18.705 -13.089 -47.012 1.00 50.51 22 ARG F O 1
ATOM 4067 N N . PHE F 1 23 ? -18.492 -13.974 -44.959 1.00 51.15 23 PHE F N 1
ATOM 4068 C CA . PHE F 1 23 ? -17.302 -13.178 -44.625 1.00 48.93 23 PHE F CA 1
ATOM 4069 C C . PHE F 1 23 ? -16.187 -14.009 -44.017 1.00 48.55 23 PHE F C 1
ATOM 4070 O O . PHE F 1 23 ? -16.402 -15.135 -43.556 1.00 50.07 23 PHE F O 1
ATOM 4078 N N . LEU F 1 24 ? -14.994 -13.429 -44.011 1.00 46.85 24 LEU F N 1
ATOM 4079 C CA . LEU F 1 24 ? -13.818 -14.067 -43.446 1.00 46.64 24 LEU F CA 1
ATOM 4080 C C . LEU F 1 24 ? -12.901 -12.997 -42.876 1.00 45.23 24 LEU F C 1
ATOM 4081 O O . LEU F 1 24 ? -12.704 -11.952 -43.494 1.00 44.11 24 LEU F O 1
ATOM 4086 N N . SER F 1 25 ? -12.339 -13.264 -41.699 1.00 45.61 25 SER F N 1
ATOM 4087 C CA . SER F 1 25 ? -11.379 -12.358 -41.083 1.00 44.69 25 SER F CA 1
ATOM 4088 C C . SER F 1 25 ? -10.080 -13.083 -40.759 1.00 45.10 25 SER F C 1
ATOM 4089 O O . SER F 1 25 ? -10.091 -14.264 -40.417 1.00 46.42 25 SER F O 1
ATOM 4092 N N . PHE F 1 26 ? -8.968 -12.359 -40.856 1.00 44.31 26 PHE F N 1
ATOM 4093 C CA . PHE F 1 26 ? -7.650 -12.912 -40.570 1.00 45.00 26 PHE F CA 1
ATOM 4094 C C . PHE F 1 26 ? -6.632 -11.804 -40.296 1.00 44.48 26 PHE F C 1
ATOM 4095 O O . PHE F 1 26 ? -6.856 -10.641 -40.637 1.00 43.47 26 PHE F O 1
ATOM 4103 N N . TYR F 1 27 ? -5.517 -12.176 -39.671 1.00 45.54 27 TYR F N 1
ATOM 4104 C CA . TYR F 1 27 ? -4.467 -11.222 -39.318 1.00 45.60 27 TYR F CA 1
ATOM 4105 C C . TYR F 1 27 ? -3.689 -10.758 -40.539 1.00 45.15 27 TYR F C 1
ATOM 4106 O O . TYR F 1 27 ? -3.437 -11.535 -41.459 1.00 45.42 27 TYR F O 1
ATOM 4115 N N . ASP F 1 28 ? -3.304 -9.488 -40.526 1.00 44.79 28 ASP F N 1
ATOM 4116 C CA . ASP F 1 28 ? -2.451 -8.917 -41.557 1.00 44.82 28 ASP F CA 1
ATOM 4117 C C . ASP F 1 28 ? -1.006 -9.349 -41.308 1.00 46.55 28 ASP F C 1
ATOM 4118 O O . ASP F 1 28 ? -0.521 -9.279 -40.177 1.00 47.59 28 ASP F O 1
ATOM 4123 N N . ILE F 1 29 ? -0.329 -9.792 -42.368 1.00 47.14 29 ILE F N 1
ATOM 4124 C CA . ILE F 1 29 ? 1.044 -10.311 -42.262 1.00 49.22 29 ILE F CA 1
ATOM 4125 C C . ILE F 1 29 ? 2.099 -9.213 -42.074 1.00 50.35 29 ILE F C 1
ATOM 4126 O O . ILE F 1 29 ? 3.204 -9.511 -41.631 1.00 52.43 29 ILE F O 1
ATOM 4131 N N . ASN F 1 30 ? 1.758 -7.967 -42.415 1.00 49.33 30 ASN F N 1
ATOM 4132 C CA . ASN F 1 30 ? 2.585 -6.782 -42.078 1.00 50.53 30 ASN F CA 1
ATOM 4133 C C . ASN F 1 30 ? 1.795 -5.834 -41.176 1.00 49.53 30 ASN F C 1
ATOM 4134 O O . ASN F 1 30 ? 1.276 -4.829 -41.658 1.00 48.65 30 ASN F O 1
ATOM 4139 N N . PRO F 1 31 ? 1.686 -6.158 -39.870 1.00 49.93 31 PRO F N 1
ATOM 4140 C CA . PRO F 1 31 ? 0.876 -5.356 -38.947 1.00 49.20 31 PRO F CA 1
ATOM 4141 C C . PRO F 1 31 ? 1.344 -3.912 -38.833 1.00 50.06 31 PRO F C 1
ATOM 4142 O O . PRO F 1 31 ? 2.546 -3.643 -38.910 1.00 51.92 31 PRO F O 1
ATOM 4146 N N . LYS F 1 32 ? 0.385 -3.006 -38.663 1.00 49.00 32 LYS F N 1
ATOM 4147 C CA . LYS F 1 32 ? 0.636 -1.579 -38.495 1.00 49.94 32 LYS F CA 1
ATOM 4148 C C . LYS F 1 32 ? 0.133 -1.133 -37.127 1.00 50.25 32 LYS F C 1
ATOM 4149 O O . LYS F 1 32 ? 0.152 0.052 -36.804 1.00 51.10 32 LYS F O 1
ATOM 4155 N N . ALA F 1 33 ? -0.308 -2.101 -36.328 1.00 49.84 33 ALA F N 1
ATOM 4156 C CA . ALA F 1 33 ? -0.785 -1.855 -34.977 1.00 50.39 33 ALA F CA 1
ATOM 4157 C C . ALA F 1 33 ? -0.655 -3.153 -34.188 1.00 50.87 33 ALA F C 1
ATOM 4158 O O . ALA F 1 33 ? -0.493 -4.226 -34.770 1.00 50.41 33 ALA F O 1
ATOM 4160 N N . LYS F 1 34 ? -0.739 -3.050 -32.866 1.00 52.07 34 LYS F N 1
ATOM 4161 C CA . LYS F 1 34 ? -0.606 -4.214 -31.984 1.00 53.05 34 LYS F CA 1
ATOM 4162 C C . LYS F 1 34 ? -1.481 -5.359 -32.449 1.00 51.61 34 LYS F C 1
ATOM 4163 O O . LYS F 1 34 ? -1.009 -6.475 -32.626 1.00 52.13 34 LYS F O 1
ATOM 4169 N N . VAL F 1 35 ? -2.757 -5.062 -32.658 1.00 50.13 35 VAL F N 1
ATOM 4170 C CA . VAL F 1 35 ? -3.668 -5.988 -33.315 1.00 48.83 35 VAL F CA 1
ATOM 4171 C C . VAL F 1 35 ? -4.089 -5.382 -34.648 1.00 47.16 35 VAL F C 1
ATOM 4172 O O . VAL F 1 35 ? -4.614 -4.267 -34.693 1.00 46.77 35 VAL F O 1
ATOM 4176 N N . HIS F 1 36 ? -3.842 -6.124 -35.724 1.00 46.48 36 HIS F N 1
ATOM 4177 C CA . HIS F 1 36 ? -4.216 -5.711 -37.061 1.00 45.15 36 HIS F CA 1
ATOM 4178 C C . HIS F 1 36 ? -4.910 -6.864 -37.783 1.00 44.39 36 HIS F C 1
ATOM 4179 O O . HIS F 1 36 ? -4.267 -7.823 -38.209 1.00 44.75 36 HIS F O 1
ATOM 4186 N N . ALA F 1 37 ? -6.227 -6.755 -37.927 1.00 43.67 37 ALA F N 1
ATOM 4187 C CA . ALA F 1 37 ? -7.025 -7.757 -38.636 1.00 43.21 37 ALA F CA 1
ATOM 4188 C C . ALA F 1 37 ? -7.592 -7.201 -39.936 1.00 42.24 37 ALA F C 1
ATOM 4189 O O . ALA F 1 37 ? -7.696 -5.983 -40.115 1.00 41.96 37 ALA F O 1
ATOM 4191 N N . LEU F 1 38 ? -7.960 -8.109 -40.836 1.00 42.01 38 LEU F N 1
ATOM 4192 C CA . LEU F 1 38 ? -8.601 -7.757 -42.095 1.00 41.39 38 LEU F CA 1
ATOM 4193 C C . LEU F 1 38 ? -9.939 -8.475 -42.166 1.00 41.66 38 LEU F C 1
ATOM 4194 O O . LEU F 1 38 ? -10.017 -9.654 -41.844 1.00 42.26 38 LEU F O 1
ATOM 4199 N N . VAL F 1 39 ? -10.986 -7.765 -42.580 1.00 41.59 39 VAL F N 1
ATOM 4200 C CA . VAL F 1 39 ? -12.308 -8.369 -42.786 1.00 42.22 39 VAL F CA 1
ATOM 4201 C C . VAL F 1 39 ? -12.687 -8.304 -44.256 1.00 42.11 39 VAL F C 1
ATOM 4202 O O . VAL F 1 39 ? -12.671 -7.229 -44.863 1.00 41.80 39 VAL F O 1
ATOM 4206 N N . ILE F 1 40 ? -12.996 -9.462 -44.831 1.00 42.61 40 ILE F N 1
ATOM 4207 C CA . ILE F 1 40 ? -13.214 -9.594 -46.252 1.00 42.74 40 ILE F CA 1
ATOM 4208 C C . ILE F 1 40 ? -14.503 -10.321 -46.562 1.00 44.00 40 ILE F C 1
ATOM 4209 O O . ILE F 1 40 ? -14.818 -11.300 -45.903 1.00 44.81 40 ILE F O 1
ATOM 4214 N N . PRO F 1 41 ? -15.231 -9.866 -47.596 1.00 44.50 41 PRO F N 1
ATOM 4215 C CA . PRO F 1 41 ? -16.360 -10.644 -48.091 1.00 46.05 41 PRO F CA 1
ATOM 4216 C C . PRO F 1 41 ? -15.871 -11.806 -48.949 1.00 46.35 41 PRO F C 1
ATOM 4217 O O . PRO F 1 41 ? -14.956 -11.631 -49.753 1.00 45.57 41 PRO F O 1
ATOM 4221 N N . LYS F 1 42 ? -16.461 -12.983 -48.769 1.00 47.75 42 LYS F N 1
ATOM 4222 C CA . LYS F 1 42 ? -16.102 -14.143 -49.582 1.00 48.49 42 LYS F CA 1
ATOM 4223 C C . LYS F 1 42 ? -16.507 -13.933 -51.038 1.00 49.16 42 LYS F C 1
ATOM 4224 O O . LYS F 1 42 ? -15.852 -14.437 -51.954 1.00 49.24 42 LYS F O 1
ATOM 4230 N N . GLN F 1 43 ? -17.591 -13.194 -51.239 1.00 49.93 43 GLN F N 1
ATOM 4231 C CA . GLN F 1 43 ? -18.043 -12.816 -52.568 1.00 50.82 43 GLN F CA 1
ATOM 4232 C C . GLN F 1 43 ? -16.990 -11.955 -53.255 1.00 49.32 43 GLN F C 1
ATOM 4233 O O . GLN F 1 43 ? -16.274 -11.182 -52.609 1.00 47.76 43 GLN F O 1
ATOM 4239 N N . SER F 1 44 ? -16.894 -12.101 -54.571 1.00 50.12 44 SER F N 1
ATOM 4240 C CA . SER F 1 44 ? -15.878 -11.403 -55.347 1.00 49.20 44 SER F CA 1
ATOM 4241 C C . SER F 1 44 ? -16.294 -9.956 -55.565 1.00 49.25 44 SER F C 1
ATOM 4242 O O . SER F 1 44 ? -17.033 -9.664 -56.498 1.00 50.78 44 SER F O 1
ATOM 4245 N N . ILE F 1 45 ? -15.801 -9.056 -54.713 1.00 47.84 45 ILE F N 1
ATOM 4246 C CA . ILE F 1 45 ? -16.005 -7.608 -54.918 1.00 48.02 45 ILE F CA 1
ATOM 4247 C C . ILE F 1 45 ? -14.741 -6.806 -54.600 1.00 46.62 45 ILE F C 1
ATOM 4248 O O . ILE F 1 45 ? -13.982 -7.123 -53.687 1.00 45.34 45 ILE F O 1
ATOM 4253 N N . GLN F 1 46 ? -14.497 -5.802 -55.432 1.00 47.20 46 GLN F N 1
ATOM 4254 C CA . GLN F 1 46 ? -13.184 -5.175 -55.551 1.00 46.52 46 GLN F CA 1
ATOM 4255 C C . GLN F 1 46 ? -12.902 -4.115 -54.498 1.00 45.81 46 GLN F C 1
ATOM 4256 O O . GLN F 1 46 ? -11.778 -4.000 -54.029 1.00 44.94 46 GLN F O 1
ATOM 4262 N N . ASP F 1 47 ? -13.918 -3.327 -54.158 1.00 46.51 47 ASP F N 1
ATOM 4263 C CA . ASP F 1 47 ? -13.763 -2.233 -53.209 1.00 46.22 47 ASP F CA 1
ATOM 4264 C C . ASP F 1 47 ? -15.108 -1.850 -52.593 1.00 47.07 47 ASP F C 1
ATOM 4265 O O . ASP F 1 47 ? -16.135 -2.476 -52.882 1.00 47.88 47 ASP F O 1
ATOM 4270 N N . PHE F 1 48 ? -15.104 -0.824 -51.751 1.00 47.18 48 PHE F N 1
ATOM 4271 C CA . PHE F 1 48 ? -16.311 -0.412 -51.041 1.00 48.19 48 PHE F CA 1
ATOM 4272 C C . PHE F 1 48 ? -17.420 0.048 -51.982 1.00 50.37 48 PHE F C 1
ATOM 4273 O O . PHE F 1 48 ? -18.596 -0.189 -51.727 1.00 51.52 48 PHE F O 1
ATOM 4281 N N . ASN F 1 49 ? -17.047 0.714 -53.068 1.00 51.27 49 ASN F N 1
ATOM 4282 C CA . ASN F 1 49 ? -18.040 1.120 -54.070 1.00 53.65 49 ASN F CA 1
ATOM 4283 C C . ASN F 1 49 ? -18.925 -0.016 -54.599 1.00 54.29 49 ASN F C 1
ATOM 4284 O O . ASN F 1 49 ? -20.077 0.221 -54.963 1.00 56.54 49 ASN F O 1
ATOM 4289 N N . GLY F 1 50 ? -18.389 -1.236 -54.620 1.00 52.64 50 GLY F N 1
ATOM 4290 C CA . GLY F 1 50 ? -19.088 -2.390 -55.179 1.00 53.40 50 GLY F CA 1
ATOM 4291 C C . GLY F 1 50 ? -19.740 -3.319 -54.166 1.00 53.06 50 GLY F C 1
ATOM 4292 O O . GLY F 1 50 ? -19.986 -4.474 -54.476 1.00 53.26 50 GLY F O 1
ATOM 4293 N N . ILE F 1 51 ? -20.024 -2.830 -52.959 1.00 52.83 51 ILE F N 1
ATOM 4294 C CA . ILE F 1 51 ? -20.764 -3.624 -51.948 1.00 53.05 51 ILE F CA 1
ATOM 4295 C C . ILE F 1 51 ? -22.179 -3.075 -51.840 1.00 55.73 51 ILE F C 1
ATOM 4296 O O . ILE F 1 51 ? -22.351 -1.862 -51.874 1.00 56.66 51 ILE F O 1
ATOM 4301 N N . THR F 1 52 ? -23.171 -3.964 -51.721 1.00 57.27 52 THR F N 1
ATOM 4302 C CA . THR F 1 52 ? -24.579 -3.579 -51.611 1.00 60.33 52 THR F CA 1
ATOM 4303 C C . THR F 1 52 ? -24.842 -3.176 -50.149 1.00 60.33 52 THR F C 1
ATOM 4304 O O . THR F 1 52 ? -24.137 -3.636 -49.236 1.00 58.24 52 THR F O 1
ATOM 4308 N N . PRO F 1 53 ? -25.816 -2.274 -49.915 1.00 62.88 53 PRO F N 1
ATOM 4309 C CA . PRO F 1 53 ? -26.054 -1.917 -48.517 1.00 63.08 53 PRO F CA 1
ATOM 4310 C C . PRO F 1 53 ? -26.418 -3.123 -47.643 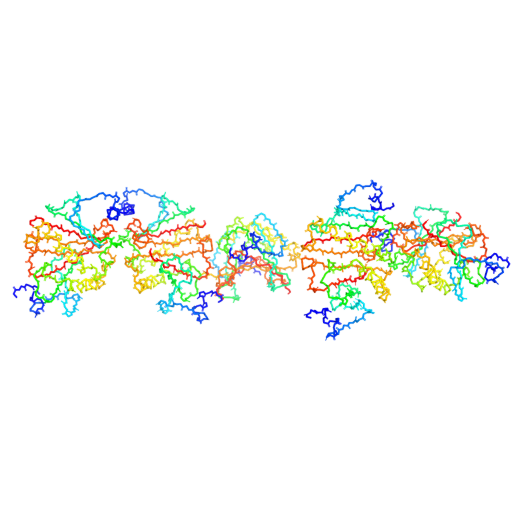1.00 63.25 53 PRO F C 1
ATOM 4311 O O . PRO F 1 53 ? -25.867 -3.258 -46.550 1.00 61.66 53 PRO F O 1
ATOM 4315 N N . GLU F 1 54 ? -27.316 -3.978 -48.144 1.00 65.43 54 GLU F N 1
ATOM 4316 C CA . GLU F 1 54 ? -27.743 -5.234 -47.485 1.00 66.22 54 GLU F CA 1
ATOM 4317 C C . GLU F 1 54 ? -26.586 -6.080 -46.951 1.00 63.11 54 GLU F C 1
ATOM 4318 O O . GLU F 1 54 ? -26.696 -6.698 -45.895 1.00 63.34 54 GLU F O 1
ATOM 4324 N N . LEU F 1 55 ? -25.487 -6.108 -47.697 1.00 60.54 55 LEU F N 1
ATOM 4325 C CA . LEU F 1 55 ? -24.337 -6.934 -47.363 1.00 57.90 55 LEU F CA 1
ATOM 4326 C C . LEU F 1 55 ? -23.428 -6.234 -46.361 1.00 55.79 55 LEU F C 1
ATOM 4327 O O . LEU F 1 55 ? -22.757 -6.882 -45.557 1.00 54.46 55 LEU F O 1
ATOM 4332 N N . MET F 1 56 ? -23.400 -4.906 -46.420 1.00 55.78 56 MET F N 1
ATOM 4333 C CA . MET F 1 56 ? -22.610 -4.108 -45.494 1.00 54.25 56 MET F CA 1
ATOM 4334 C C . MET F 1 56 ? -23.272 -4.086 -44.114 1.00 55.62 56 MET F C 1
ATOM 4335 O O . MET F 1 56 ? -22.595 -3.899 -43.102 1.00 54.42 56 MET F O 1
ATOM 4340 N N . ALA F 1 57 ? -24.591 -4.268 -44.081 1.00 58.41 57 ALA F N 1
ATOM 4341 C CA . ALA F 1 57 ? -25.309 -4.485 -42.827 1.00 60.21 57 ALA F CA 1
ATOM 4342 C C . ALA F 1 57 ? -24.799 -5.758 -42.160 1.00 59.17 57 ALA F C 1
ATOM 4343 O O . ALA F 1 57 ? -24.485 -5.765 -40.972 1.00 58.87 57 ALA F O 1
ATOM 4345 N N . GLN F 1 58 ? -24.694 -6.822 -42.948 1.00 58.86 58 GLN F N 1
ATOM 4346 C CA . GLN F 1 58 ? -24.250 -8.118 -42.446 1.00 58.33 58 GLN F CA 1
ATOM 4347 C C . GLN F 1 58 ? -22.760 -8.119 -42.095 1.00 55.33 58 GLN F C 1
ATOM 4348 O O . GLN F 1 58 ? -22.331 -8.837 -41.193 1.00 55.08 58 GLN F O 1
ATOM 4354 N N . MET F 1 59 ? -21.982 -7.307 -42.806 1.00 53.40 59 MET F N 1
ATOM 4355 C CA . MET F 1 59 ? -20.564 -7.131 -42.502 1.00 50.92 59 MET F CA 1
ATOM 4356 C C . MET F 1 59 ? -20.368 -6.364 -41.200 1.00 50.88 59 MET F C 1
ATOM 4357 O O . MET F 1 59 ? -19.462 -6.673 -40.428 1.00 49.82 59 MET F O 1
ATOM 4362 N N . THR F 1 60 ? -21.194 -5.346 -40.980 1.00 52.29 60 THR F N 1
ATOM 4363 C CA . THR F 1 60 ? -21.153 -4.568 -39.749 1.00 52.74 60 THR F CA 1
ATOM 4364 C C . THR F 1 60 ? -21.374 -5.485 -38.553 1.00 53.78 60 THR F C 1
ATOM 4365 O O . THR F 1 60 ? -20.681 -5.388 -37.533 1.00 53.20 60 THR F O 1
ATOM 4369 N N . SER F 1 61 ? -22.348 -6.375 -38.697 1.00 55.61 61 SER F N 1
ATOM 4370 C CA . SER F 1 61 ? -22.633 -7.391 -37.697 1.00 57.05 61 SER F CA 1
ATOM 4371 C C . SER F 1 61 ? -21.414 -8.288 -37.484 1.00 55.24 61 SER F C 1
ATOM 4372 O O . SER F 1 61 ? -21.036 -8.585 -36.350 1.00 55.58 61 SER F O 1
ATOM 4375 N N . PHE F 1 62 ? -20.803 -8.707 -38.586 1.00 53.62 62 PHE F N 1
ATOM 4376 C CA . PHE F 1 62 ? -19.605 -9.541 -38.551 1.00 52.11 62 PHE F CA 1
ATOM 4377 C C . PHE F 1 62 ? -18.413 -8.817 -37.920 1.00 50.43 62 PHE F C 1
ATOM 4378 O O . PHE F 1 62 ? -17.611 -9.434 -37.220 1.00 50.18 62 PHE F O 1
ATOM 4386 N N . ILE F 1 63 ? -18.291 -7.518 -38.185 1.00 49.57 63 ILE F N 1
ATOM 4387 C CA . ILE F 1 63 ? -17.195 -6.715 -37.640 1.00 48.32 63 ILE F CA 1
ATOM 4388 C C . ILE F 1 63 ? -17.275 -6.650 -36.121 1.00 49.54 63 ILE F C 1
ATOM 4389 O O . ILE F 1 63 ? -16.253 -6.745 -35.444 1.00 48.97 63 ILE F O 1
ATOM 4394 N N . PHE F 1 64 ? -18.487 -6.503 -35.593 1.00 51.49 64 PHE F N 1
ATOM 4395 C CA . PHE F 1 64 ? -18.696 -6.525 -34.147 1.00 53.10 64 PHE F CA 1
ATOM 4396 C C . PHE F 1 64 ? -18.246 -7.858 -33.539 1.00 53.57 64 PHE F C 1
ATOM 4397 O O . PHE F 1 64 ? -17.704 -7.890 -32.434 1.00 54.09 64 PHE F O 1
ATOM 4405 N N . GLU F 1 65 ? -18.477 -8.953 -34.258 1.00 53.67 65 GLU F N 1
ATOM 4406 C CA . GLU F 1 65 ? -18.048 -10.269 -33.794 1.00 54.39 65 GLU F CA 1
ATOM 4407 C C . GLU F 1 65 ? -16.526 -10.407 -33.763 1.00 52.67 65 GLU F C 1
ATOM 4408 O O . GLU F 1 65 ? -15.985 -11.041 -32.861 1.00 53.58 65 GLU F O 1
ATOM 4414 N N . VAL F 1 66 ? -15.842 -9.795 -34.728 1.00 50.55 66 VAL F N 1
ATOM 4415 C CA . VAL F 1 66 ? -14.386 -9.886 -34.825 1.00 49.21 66 VAL F CA 1
ATOM 4416 C C . VAL F 1 66 ? -13.736 -9.121 -33.683 1.00 49.42 66 VAL F C 1
ATOM 4417 O O . VAL F 1 66 ? -12.960 -9.680 -32.911 1.00 50.08 66 VAL F O 1
ATOM 4421 N N . VAL F 1 67 ? -14.064 -7.837 -33.578 1.00 49.14 67 VAL F N 1
ATOM 4422 C CA . VAL F 1 67 ? -13.483 -6.983 -32.536 1.00 49.54 67 VAL F CA 1
ATOM 4423 C C . VAL F 1 67 ? -13.745 -7.508 -31.127 1.00 51.58 67 VAL F C 1
ATOM 4424 O O . VAL F 1 67 ? -12.942 -7.271 -30.214 1.00 52.14 67 VAL F O 1
ATOM 4428 N N . GLU F 1 68 ? -14.860 -8.208 -30.942 1.00 53.01 68 GLU F N 1
ATOM 4429 C CA . GLU F 1 68 ? -15.167 -8.747 -29.626 1.00 55.32 68 GLU F CA 1
ATOM 4430 C C . GLU F 1 68 ? -14.371 -10.032 -29.400 1.00 55.82 68 GLU F C 1
ATOM 4431 O O . GLU F 1 68 ? -13.867 -10.250 -28.307 1.00 57.22 68 GLU F O 1
ATOM 4437 N N . LYS F 1 69 ? -14.193 -10.840 -30.441 1.00 54.84 69 LYS F N 1
ATOM 4438 C CA . LYS F 1 69 ? -13.268 -11.970 -30.374 1.00 55.27 69 LYS F CA 1
ATOM 4439 C C . LYS F 1 69 ? -11.834 -11.529 -30.096 1.00 54.48 69 LYS F C 1
ATOM 4440 O O . LYS F 1 69 ? -11.136 -12.156 -29.311 1.00 55.92 69 LYS F O 1
ATOM 4446 N N . LEU F 1 70 ? -11.386 -10.466 -30.755 1.00 52.51 70 LEU F N 1
ATOM 4447 C CA . LEU F 1 70 ? -10.039 -9.950 -30.514 1.00 52.08 70 LEU F CA 1
ATOM 4448 C C . LEU F 1 70 ? -9.905 -9.224 -29.182 1.00 53.43 70 LEU F C 1
ATOM 4449 O O . LEU F 1 70 ? -8.794 -8.981 -28.738 1.00 53.84 70 LEU F O 1
ATOM 4454 N N . GLY F 1 71 ? -11.020 -8.862 -28.554 1.00 54.40 71 GLY F N 1
ATOM 4455 C CA . GLY F 1 71 ? -10.978 -8.235 -27.229 1.00 56.06 71 GLY F CA 1
ATOM 4456 C C . GLY F 1 71 ? -10.555 -6.782 -27.273 1.00 55.18 71 GLY F C 1
ATOM 4457 O O . GLY F 1 71 ? -10.101 -6.237 -26.272 1.00 56.50 71 GLY F O 1
ATOM 4458 N N . ILE F 1 72 ? -10.722 -6.154 -28.432 1.00 53.27 72 ILE F N 1
ATOM 4459 C CA . ILE F 1 72 ? -10.413 -4.736 -28.611 1.00 52.63 72 ILE F CA 1
ATOM 4460 C C . ILE F 1 72 ? -11.676 -3.892 -28.771 1.00 52.74 72 ILE F C 1
ATOM 4461 O O . ILE F 1 72 ? -11.591 -2.671 -28.917 1.00 52.57 72 ILE F O 1
ATOM 4466 N N . LYS F 1 73 ? -12.843 -4.534 -28.721 1.00 53.41 73 LYS F N 1
ATOM 4467 C CA . LYS F 1 73 ? -14.113 -3.835 -28.892 1.00 53.96 73 LYS F CA 1
ATOM 4468 C C . LYS F 1 73 ? -14.234 -2.635 -27.949 1.00 55.42 73 LYS F C 1
ATOM 4469 O O . LYS F 1 73 ? -14.639 -1.548 -28.364 1.00 55.34 73 LYS F O 1
ATOM 4475 N N . GLU F 1 74 ? -13.870 -2.845 -26.687 1.00 57.02 74 GLU F N 1
ATOM 4476 C CA . GLU F 1 74 ? -14.018 -1.836 -25.640 1.00 58.89 74 GLU F CA 1
ATOM 4477 C C . GLU F 1 74 ? -12.738 -1.060 -25.360 1.00 58.69 74 GLU F C 1
ATOM 4478 O O . GLU F 1 74 ? -12.789 0.016 -24.776 1.00 59.99 74 GLU F O 1
ATOM 4484 N N . LYS F 1 75 ? -11.596 -1.614 -25.752 1.00 57.41 75 LYS F N 1
ATOM 4485 C CA . LYS F 1 75 ? -10.323 -0.911 -25.629 1.00 57.41 75 LYS F CA 1
ATOM 4486 C C . LYS F 1 75 ? -10.206 0.207 -26.665 1.00 56.15 75 LYS F C 1
ATOM 4487 O O . LYS F 1 75 ? -9.656 1.262 -26.378 1.00 57.02 75 LYS F O 1
ATOM 4493 N N . GLY F 1 76 ? -10.715 -0.038 -27.867 1.00 54.42 76 GLY F N 1
ATOM 4494 C CA . GLY F 1 76 ? -10.698 0.954 -28.938 1.00 53.44 76 GLY F CA 1
ATOM 4495 C C . GLY F 1 76 ? -10.027 0.413 -30.188 1.00 51.48 76 GLY F C 1
ATOM 4496 O O . GLY F 1 76 ? -9.027 -0.309 -30.109 1.00 51.16 76 GLY F O 1
ATOM 4497 N N . TYR F 1 77 ? -10.578 0.770 -31.345 1.00 50.44 77 TYR F N 1
ATOM 4498 C CA . TYR F 1 77 ? -10.046 0.321 -32.624 1.00 48.77 77 TYR F CA 1
ATOM 4499 C C . TYR F 1 77 ? -10.395 1.272 -33.760 1.00 48.34 77 TYR F C 1
ATOM 4500 O O . TYR F 1 77 ? -11.329 2.068 -33.661 1.00 49.23 77 TYR F O 1
ATOM 4509 N N . LYS F 1 78 ? -9.629 1.172 -34.843 1.00 47.26 78 LYS F N 1
ATOM 4510 C CA . LYS F 1 78 ? -9.863 1.957 -36.056 1.00 46.97 78 LYS F CA 1
ATOM 4511 C C . LYS F 1 78 ? -10.477 1.069 -37.130 1.00 45.76 78 LYS F C 1
ATOM 4512 O O . LYS F 1 78 ? -10.141 -0.110 -37.233 1.00 44.89 78 LYS F O 1
ATOM 4518 N N . LEU F 1 79 ? -11.399 1.634 -37.902 1.00 45.99 79 LEU F N 1
ATOM 4519 C CA . LEU F 1 79 ? -11.994 0.942 -39.039 1.00 45.17 79 LEU F CA 1
ATOM 4520 C C . LEU F 1 79 ? -11.624 1.711 -40.302 1.00 45.13 79 LEU F C 1
ATOM 4521 O O . LEU F 1 79 ? -11.882 2.910 -40.390 1.00 46.26 79 LEU F O 1
ATOM 4526 N N . LEU F 1 80 ? -10.998 1.029 -41.261 1.00 44.13 80 LEU F N 1
ATOM 4527 C CA . LEU F 1 80 ? -10.491 1.676 -42.471 1.00 44.30 80 LEU F CA 1
ATOM 4528 C C . LEU F 1 80 ? -10.679 0.786 -43.683 1.00 43.53 80 LEU F C 1
ATOM 4529 O O . LEU F 1 80 ? -10.457 -0.417 -43.613 1.00 42.65 80 LEU F O 1
ATOM 4534 N N . THR F 1 81 ? -11.086 1.386 -44.794 1.00 44.14 81 THR F N 1
ATOM 4535 C CA . THR F 1 81 ? -11.027 0.714 -46.080 1.00 43.71 81 THR F CA 1
ATOM 4536 C C . THR F 1 81 ? -10.601 1.710 -47.151 1.00 44.71 81 THR F C 1
ATOM 4537 O O . THR F 1 81 ? -11.066 2.846 -47.166 1.00 45.96 81 THR F O 1
ATOM 4541 N N . ASN F 1 82 ? -9.700 1.276 -48.027 1.00 44.44 82 ASN F N 1
ATOM 4542 C CA . ASN F 1 82 ? -9.201 2.105 -49.125 1.00 45.63 82 ASN F CA 1
ATOM 4543 C C . ASN F 1 82 ? -9.922 1.758 -50.416 1.00 45.98 82 ASN F C 1
ATOM 4544 O O . ASN F 1 82 ? -9.975 0.598 -50.808 1.00 45.13 82 ASN F O 1
ATOM 4549 N N . VAL F 1 83 ? -10.496 2.768 -51.053 1.00 47.52 83 VAL F N 1
ATOM 4550 C CA . VAL F 1 83 ? -11.251 2.572 -52.272 1.00 48.32 83 VAL F CA 1
ATOM 4551 C C . VAL F 1 83 ? -10.426 3.088 -53.454 1.00 49.62 83 VAL F C 1
ATOM 4552 O O . VAL F 1 83 ? -10.338 4.290 -53.688 1.00 51.32 83 VAL F O 1
ATOM 4556 N N . GLY F 1 84 ? -9.808 2.159 -54.180 1.00 49.10 84 GLY F N 1
ATOM 4557 C CA . GLY F 1 84 ? -9.025 2.482 -55.370 1.00 50.54 84 GLY F CA 1
ATOM 4558 C C . GLY F 1 84 ? -7.549 2.662 -55.086 1.00 50.62 84 GLY F C 1
ATOM 4559 O O . GLY F 1 84 ? -7.156 2.969 -53.965 1.00 50.06 84 GLY F O 1
ATOM 4560 N N . LYS F 1 85 ? -6.726 2.462 -56.114 1.00 51.66 85 LYS F N 1
ATOM 4561 C CA . LYS F 1 85 ? -5.279 2.587 -55.975 1.00 52.29 85 LYS F CA 1
ATOM 4562 C C . LYS F 1 85 ? -4.828 3.978 -55.540 1.00 53.88 85 LYS F C 1
ATOM 4563 O O . LYS F 1 85 ? -3.821 4.113 -54.862 1.00 54.05 85 LYS F O 1
ATOM 4569 N N . ASN F 1 86 ? -5.569 5.003 -55.938 1.00 55.32 86 ASN F N 1
ATOM 4570 C CA . ASN F 1 86 ? -5.238 6.382 -55.603 1.00 57.27 86 ASN F CA 1
ATOM 4571 C C . ASN F 1 86 ? -5.470 6.735 -54.130 1.00 56.22 86 ASN F C 1
ATOM 4572 O O . ASN F 1 86 ? -4.951 7.736 -53.642 1.00 57.75 86 ASN F O 1
ATOM 4577 N N . ALA F 1 87 ? -6.241 5.907 -53.430 1.00 53.91 87 ALA F N 1
ATOM 4578 C CA . ALA F 1 87 ? -6.428 6.034 -51.987 1.00 52.85 87 ALA F CA 1
ATOM 4579 C C . ALA F 1 87 ? -5.592 5.014 -51.212 1.00 51.18 87 ALA F C 1
ATOM 4580 O O . ALA F 1 87 ? -5.809 4.812 -50.017 1.00 50.05 87 ALA F O 1
ATOM 4582 N N . GLY F 1 88 ? -4.647 4.373 -51.896 1.00 51.32 88 GLY F N 1
ATOM 4583 C CA . GLY F 1 88 ? -3.687 3.479 -51.259 1.00 50.41 88 GLY F CA 1
ATOM 4584 C C . GLY F 1 88 ? -4.028 2.001 -51.289 1.00 48.50 88 GLY F C 1
ATOM 4585 O O . GLY F 1 88 ? -3.342 1.203 -50.653 1.00 47.84 88 GLY F O 1
ATOM 4586 N N . GLN F 1 89 ? -5.087 1.621 -52.004 1.00 47.90 89 GLN F N 1
ATOM 4587 C CA . GLN F 1 89 ? -5.484 0.215 -52.078 1.00 46.43 89 GLN F CA 1
ATOM 4588 C C . GLN F 1 89 ? -4.467 -0.562 -52.910 1.00 46.96 89 GLN F C 1
ATOM 4589 O O . GLN F 1 89 ? -4.173 -0.193 -54.038 1.00 48.33 89 GLN F O 1
ATOM 4595 N N . GLU F 1 90 ? -3.938 -1.638 -52.335 1.00 46.16 90 GLU F N 1
ATOM 4596 C CA . GLU F 1 90 ? -2.887 -2.439 -52.970 1.00 46.94 90 GLU F CA 1
ATOM 4597 C C . GLU F 1 90 ? -3.436 -3.775 -53.461 1.00 46.18 90 GLU F C 1
ATOM 4598 O O . GLU F 1 90 ? -3.119 -4.196 -54.568 1.00 47.12 90 GLU F O 1
ATOM 4604 N N . VAL F 1 91 ? -4.244 -4.439 -52.629 1.00 44.78 91 VAL F N 1
ATOM 4605 C CA . VAL F 1 91 ? -4.925 -5.667 -53.020 1.00 44.30 91 VAL F CA 1
ATOM 4606 C C . VAL F 1 91 ? -6.331 -5.297 -53.459 1.00 44.02 91 VAL F C 1
ATOM 4607 O O . VAL F 1 91 ? -7.059 -4.623 -52.726 1.00 43.47 91 VAL F O 1
ATOM 4611 N N . MET F 1 92 ? -6.717 -5.743 -54.649 1.00 44.68 92 MET F N 1
ATOM 4612 C CA . MET F 1 92 ? -7.994 -5.352 -55.242 1.00 44.96 92 MET F CA 1
ATOM 4613 C C . MET F 1 92 ? -9.111 -6.332 -54.916 1.00 44.45 92 MET F C 1
ATOM 4614 O O . MET F 1 92 ? -9.695 -6.945 -55.796 1.00 45.18 92 MET F O 1
ATOM 4619 N N . HIS F 1 93 ? -9.390 -6.451 -53.628 1.00 43.49 93 HIS F N 1
ATOM 4620 C CA . HIS F 1 93 ? -10.556 -7.154 -53.121 1.00 43.31 93 HIS F CA 1
ATOM 4621 C C . HIS F 1 93 ? -10.990 -6.347 -51.903 1.00 42.74 93 HIS F C 1
ATOM 4622 O O . HIS F 1 93 ? -10.143 -5.915 -51.119 1.00 42.17 93 HIS F O 1
ATOM 4629 N N . LEU F 1 94 ? -12.290 -6.094 -51.779 1.00 43.19 94 LEU F N 1
ATOM 4630 C CA . LEU F 1 94 ? -12.810 -5.271 -50.693 1.00 43.04 94 LEU F CA 1
ATOM 4631 C C . LEU F 1 94 ? -12.310 -5.805 -49.370 1.00 42.18 94 LEU F C 1
ATOM 4632 O O . LEU F 1 94 ? -12.442 -6.984 -49.086 1.00 42.13 94 LEU F O 1
ATOM 4637 N N . HIS F 1 95 ? -11.709 -4.932 -48.574 1.00 41.78 95 HIS F N 1
ATOM 4638 C CA . HIS F 1 95 ? -11.282 -5.313 -47.247 1.00 41.25 95 HIS F CA 1
ATOM 4639 C C . HIS F 1 95 ? -11.259 -4.129 -46.298 1.00 41.34 95 HIS F C 1
ATOM 4640 O O . HIS F 1 95 ? -10.916 -3.011 -46.689 1.00 41.61 95 HIS F O 1
ATOM 4647 N N . PHE F 1 96 ? -11.640 -4.394 -45.054 1.00 41.35 96 PHE F N 1
ATOM 4648 C CA . PHE F 1 96 ? -11.575 -3.407 -43.992 1.00 41.60 96 PHE F CA 1
ATOM 4649 C C . PHE F 1 96 ? -10.419 -3.739 -43.061 1.00 41.30 96 PHE F C 1
ATOM 4650 O O . PHE F 1 96 ? -10.283 -4.875 -42.611 1.00 41.16 96 PHE F O 1
ATOM 4658 N N . HIS F 1 97 ? -9.581 -2.743 -42.792 1.00 41.49 97 HIS F N 1
ATOM 4659 C CA . HIS F 1 97 ? -8.535 -2.861 -41.790 1.00 41.65 97 HIS F CA 1
ATOM 4660 C C . HIS F 1 97 ? -9.148 -2.606 -40.422 1.00 42.15 97 HIS F C 1
ATOM 4661 O O . HIS F 1 97 ? -9.917 -1.657 -40.248 1.00 42.63 97 HIS F O 1
ATOM 4668 N N . ILE F 1 98 ? -8.831 -3.470 -39.464 1.00 42.32 98 ILE F N 1
ATOM 4669 C CA . ILE F 1 98 ? -9.168 -3.233 -38.070 1.00 43.11 98 ILE F CA 1
ATOM 4670 C C . ILE F 1 98 ? -7.865 -3.097 -37.307 1.00 43.67 98 ILE F C 1
ATOM 4671 O O . ILE F 1 98 ? -7.150 -4.074 -37.109 1.00 43.80 98 ILE F O 1
ATOM 4676 N N . LEU F 1 99 ? -7.555 -1.871 -36.905 1.00 44.35 99 LEU F N 1
ATOM 4677 C CA . LEU F 1 99 ? -6.351 -1.582 -36.149 1.00 45.31 99 LEU F CA 1
ATOM 4678 C C . LEU F 1 99 ? -6.729 -1.229 -34.730 1.00 46.42 99 LEU F C 1
ATOM 4679 O O . LEU F 1 99 ? -7.838 -0.792 -34.456 1.00 46.57 99 LEU F O 1
ATOM 4684 N N . SER F 1 100 ? -5.773 -1.388 -33.837 1.00 47.50 100 SER F N 1
ATOM 4685 C CA . SER F 1 100 ? -5.965 -1.119 -32.450 1.00 48.87 100 SER F CA 1
ATOM 4686 C C . SER F 1 100 ? -5.183 0.094 -32.150 1.00 50.08 100 SER F C 1
ATOM 4687 O O . SER F 1 100 ? -3.970 0.147 -32.400 1.00 50.62 100 SER F O 1
ATOM 4690 N N . GLY F 1 101 ? -5.927 1.061 -31.632 1.00 50.80 101 GLY F N 1
ATOM 4691 C CA . GLY F 1 101 ? -5.402 2.338 -31.197 1.00 52.39 101 GLY F CA 1
ATOM 4692 C C . GLY F 1 101 ? -4.509 2.153 -29.994 1.00 54.13 101 GLY F C 1
ATOM 4693 O O . GLY F 1 101 ? -4.969 1.735 -28.936 1.00 54.86 101 GLY F O 1
ATOM 4694 N N . ASP F 1 102 ? -3.231 2.484 -30.154 1.00 55.12 102 ASP F N 1
ATOM 4695 C CA . ASP F 1 102 ? -2.228 2.170 -29.153 1.00 56.99 102 ASP F CA 1
ATOM 4696 C C . ASP F 1 102 ? -1.995 3.300 -28.167 1.00 59.37 102 ASP F C 1
ATOM 4697 O O . ASP F 1 102 ? -1.800 4.428 -28.566 1.00 60.06 102 ASP F O 1
ATOM 4702 N N . MET G 1 1 ? -6.731 -24.878 -7.146 1.00 72.11 1 MET G N 1
ATOM 4703 C CA . MET G 1 1 ? -7.663 -25.805 -7.885 1.00 73.12 1 MET G CA 1
ATOM 4704 C C . MET G 1 1 ? -7.789 -27.216 -7.294 1.00 70.18 1 MET G C 1
ATOM 4705 O O . MET G 1 1 ? -8.579 -27.980 -7.834 1.00 71.26 1 MET G O 1
ATOM 4710 N N . ASN G 1 2 ? -7.077 -27.539 -6.200 1.00 66.99 2 ASN G N 1
ATOM 4711 C CA . ASN G 1 2 ? -7.180 -28.863 -5.530 1.00 64.47 2 ASN G CA 1
ATOM 4712 C C . ASN G 1 2 ? -7.713 -28.552 -4.129 1.00 63.95 2 ASN G C 1
ATOM 4713 O O . ASN G 1 2 ? -7.612 -27.408 -3.658 1.00 64.80 2 ASN G O 1
ATOM 4718 N N . VAL G 1 3 ? -8.293 -29.546 -3.473 1.00 62.92 3 VAL G N 1
ATOM 4719 C CA . VAL G 1 3 ? -9.070 -29.292 -2.252 1.00 63.25 3 VAL G CA 1
ATOM 4720 C C . VAL G 1 3 ? -8.284 -28.632 -1.107 1.00 61.69 3 VAL G C 1
ATOM 4721 O O . VAL G 1 3 ? -8.801 -27.717 -0.471 1.00 63.19 3 VAL G O 1
ATOM 4725 N N . PHE G 1 4 ? -7.047 -29.068 -0.862 1.00 59.05 4 PHE G N 1
ATOM 4726 C CA . PHE G 1 4 ? -6.220 -28.456 0.188 1.00 57.86 4 PHE G CA 1
ATOM 4727 C C . PHE G 1 4 ? -5.696 -27.082 -0.218 1.00 59.31 4 PHE G C 1
ATOM 4728 O O . PHE G 1 4 ? -5.542 -26.204 0.625 1.00 59.81 4 PHE G O 1
ATOM 4736 N N . GLU G 1 5 ? -5.429 -26.898 -1.507 1.00 60.29 5 GLU G N 1
ATOM 4737 C CA . GLU G 1 5 ? -5.001 -25.593 -2.033 1.00 62.26 5 GLU G CA 1
ATOM 4738 C C . GLU G 1 5 ? -6.116 -24.567 -1.860 1.00 65.25 5 GLU G C 1
ATOM 4739 O O . GLU G 1 5 ? -5.857 -23.416 -1.538 1.00 66.71 5 GLU G O 1
ATOM 4745 N N . LYS G 1 6 ? -7.354 -25.008 -2.064 1.00 66.46 6 LYS G N 1
ATOM 4746 C CA . LYS G 1 6 ? -8.531 -24.171 -1.841 1.00 69.63 6 LYS G CA 1
ATOM 4747 C C . LYS G 1 6 ? -8.649 -23.735 -0.385 1.00 69.29 6 LYS G C 1
ATOM 4748 O O . LYS G 1 6 ? -8.998 -22.591 -0.106 1.00 71.88 6 LYS G O 1
ATOM 4754 N N . ILE G 1 7 ? -8.355 -24.650 0.533 1.00 66.43 7 ILE G N 1
ATOM 4755 C CA . ILE G 1 7 ? -8.361 -24.341 1.958 1.00 66.04 7 ILE G CA 1
ATOM 4756 C C . ILE G 1 7 ? -7.305 -23.288 2.270 1.00 66.16 7 ILE G C 1
ATOM 4757 O O . ILE G 1 7 ? -7.582 -22.320 2.984 1.00 68.07 7 ILE G O 1
ATOM 4762 N N . ILE G 1 8 ? -6.107 -23.477 1.718 1.00 64.45 8 ILE G N 1
ATOM 4763 C CA . ILE G 1 8 ? -4.988 -22.552 1.919 1.00 64.70 8 ILE G CA 1
ATOM 4764 C C . ILE G 1 8 ? -5.329 -21.154 1.424 1.00 68.29 8 ILE G C 1
ATOM 4765 O O . ILE G 1 8 ? -5.008 -20.160 2.076 1.00 69.70 8 ILE G O 1
ATOM 4770 N N . GLN G 1 9 ? -5.998 -21.091 0.276 1.00 70.08 9 GLN G N 1
ATOM 4771 C CA . GLN G 1 9 ? -6.292 -19.838 -0.394 1.00 73.85 9 GLN G CA 1
ATOM 4772 C C . GLN G 1 9 ? -7.649 -19.284 0.139 1.00 76.74 9 GLN G C 1
ATOM 4773 O O . GLN G 1 9 ? -8.043 -18.160 -0.173 1.00 80.44 9 GLN G O 1
ATOM 4779 N N . GLY G 1 10 ? -8.288 -20.033 1.047 1.00 75.30 10 GLY G N 1
ATOM 4780 C CA . GLY G 1 10 ? -9.448 -19.568 1.807 1.00 77.87 10 GLY G CA 1
ATOM 4781 C C . GLY G 1 10 ? -10.755 -19.632 1.037 1.00 80.76 10 GLY G C 1
ATOM 4782 O O . GLY G 1 10 ? -11.744 -19.016 1.432 1.00 84.00 10 GLY G O 1
ATOM 4783 N N . GLU G 1 11 ? -10.757 -20.388 -0.057 1.00 79.89 11 GLU G N 1
ATOM 4784 C CA . GLU G 1 11 ? -11.954 -20.599 -0.869 1.00 82.66 11 GLU G CA 1
ATOM 4785 C C . GLU G 1 11 ? -12.976 -21.488 -0.159 1.00 82.31 11 GLU G C 1
ATOM 4786 O O . GLU G 1 11 ? -14.179 -21.269 -0.270 1.00 85.77 11 GLU G O 1
ATOM 4792 N N . ILE G 1 12 ? -12.493 -22.489 0.569 1.00 78.47 12 ILE G N 1
ATOM 4793 C CA . ILE G 1 12 ? -13.348 -23.407 1.311 1.00 78.04 12 ILE G CA 1
ATOM 4794 C C . ILE G 1 12 ? -13.019 -23.340 2.780 1.00 76.46 12 ILE G C 1
ATOM 4795 O O . ILE G 1 12 ? -11.841 -23.299 3.125 1.00 73.79 12 ILE G O 1
ATOM 4800 N N . PRO G 1 13 ? -14.050 -23.410 3.646 1.00 78.27 13 PRO G N 1
ATOM 4801 C CA . PRO G 1 13 ? -13.794 -23.430 5.082 1.00 77.04 13 PRO G CA 1
ATOM 4802 C C . PRO G 1 13 ? -13.130 -24.713 5.569 1.00 73.07 13 PRO G C 1
ATOM 4803 O O . PRO G 1 13 ? -13.010 -25.685 4.821 1.00 71.40 13 PRO G O 1
ATOM 4807 N N . CYS G 1 14 ? -12.687 -24.693 6.819 1.00 71.89 14 CYS G N 1
ATOM 4808 C CA . CYS G 1 14 ? -12.174 -25.885 7.482 1.00 68.81 14 CYS G CA 1
ATOM 4809 C C . CYS G 1 14 ? -12.216 -25.689 8.997 1.00 69.26 14 CYS G C 1
ATOM 4810 O O . CYS G 1 14 ? -12.479 -24.587 9.481 1.00 71.65 14 CYS G O 1
ATOM 4813 N N . SER G 1 15 ? -11.969 -26.764 9.736 1.00 67.29 15 SER G N 1
ATOM 4814 C CA . SER G 1 15 ? -11.873 -26.690 11.192 1.00 67.63 15 SER G CA 1
ATOM 4815 C C . SER G 1 15 ? -10.403 -26.546 11.575 1.00 65.24 15 SER G C 1
ATOM 4816 O O . SER G 1 15 ? -9.752 -27.542 11.915 1.00 62.94 15 SER G O 1
ATOM 4819 N N . LYS G 1 16 ? -9.893 -25.310 11.498 1.00 66.14 16 LYS G N 1
ATOM 4820 C CA . LYS G 1 16 ? -8.460 -25.026 11.768 1.00 64.40 16 LYS G CA 1
ATOM 4821 C C . LYS G 1 16 ? -8.101 -25.366 13.202 1.00 64.11 16 LYS G C 1
ATOM 4822 O O . LYS G 1 16 ? -8.715 -24.855 14.131 1.00 66.41 16 LYS G O 1
ATOM 4828 N N . ILE G 1 17 ? -7.076 -26.193 13.357 1.00 61.61 17 ILE G N 1
ATOM 4829 C CA . ILE G 1 17 ? -6.555 -26.562 14.658 1.00 61.41 17 ILE G CA 1
ATOM 4830 C C . ILE G 1 17 ? -5.472 -25.569 15.057 1.00 61.91 17 ILE G C 1
ATOM 4831 O O . ILE G 1 17 ? -5.543 -24.960 16.124 1.00 63.84 17 ILE G O 1
ATOM 4836 N N . LEU G 1 18 ? -4.477 -25.417 14.186 1.00 60.47 18 LEU G N 1
ATOM 4837 C CA . LEU G 1 18 ? -3.380 -24.473 14.388 1.00 61.14 18 LEU G CA 1
ATOM 4838 C C . LEU G 1 18 ? -2.907 -23.959 13.041 1.00 60.67 18 LEU G C 1
ATOM 4839 O O . LEU G 1 18 ? -3.062 -24.633 12.031 1.00 59.08 18 LEU G O 1
ATOM 4844 N N . GLU G 1 19 ? -2.341 -22.758 13.033 1.00 62.34 19 GLU G N 1
ATOM 4845 C CA . GLU G 1 19 ? -1.814 -22.158 11.813 1.00 62.42 19 GLU G CA 1
ATOM 4846 C C . GLU G 1 19 ? -0.602 -21.283 12.116 1.00 63.67 19 GLU G C 1
ATOM 4847 O O . GLU G 1 19 ? -0.475 -20.717 13.202 1.00 65.41 19 GLU G O 1
ATOM 4853 N N . ASN G 1 20 ? 0.280 -21.169 11.134 1.00 63.06 20 ASN G N 1
ATOM 4854 C CA . ASN G 1 20 ? 1.401 -20.253 11.225 1.00 64.72 20 ASN G CA 1
ATOM 4855 C C . ASN G 1 20 ? 1.831 -19.856 9.815 1.00 64.94 20 ASN G C 1
ATOM 4856 O O . ASN G 1 20 ? 1.205 -20.253 8.839 1.00 63.94 20 ASN G O 1
ATOM 4861 N N . GLU G 1 21 ? 2.879 -19.054 9.716 1.00 66.63 21 GLU G N 1
ATOM 4862 C CA . GLU G 1 21 ? 3.264 -18.447 8.446 1.00 67.72 21 GLU G CA 1
ATOM 4863 C C . GLU G 1 21 ? 3.547 -19.455 7.323 1.00 65.27 21 GLU G C 1
ATOM 4864 O O . GLU G 1 21 ? 3.295 -19.161 6.154 1.00 65.90 21 GLU G O 1
ATOM 4870 N N . ARG G 1 22 ? 4.040 -20.640 7.679 1.00 62.81 22 ARG G N 1
ATOM 4871 C CA . ARG G 1 22 ? 4.399 -21.664 6.691 1.00 60.71 22 ARG G CA 1
ATOM 4872 C C . ARG G 1 22 ? 3.515 -22.917 6.680 1.00 58.23 22 ARG G C 1
ATOM 4873 O O . ARG G 1 22 ? 3.543 -23.670 5.708 1.00 56.89 22 ARG G O 1
ATOM 4881 N N . PHE G 1 23 ? 2.753 -23.157 7.746 1.00 57.87 23 PHE G N 1
ATOM 4882 C CA . PHE G 1 23 ? 1.962 -24.385 7.862 1.00 55.85 23 PHE G CA 1
ATOM 4883 C C . PHE G 1 23 ? 0.547 -24.128 8.338 1.00 56.65 23 PHE G C 1
ATOM 4884 O O . PHE G 1 23 ? 0.237 -23.072 8.891 1.00 58.68 23 PHE G O 1
ATOM 4892 N N . LEU G 1 24 ? -0.298 -25.131 8.140 1.00 55.30 24 LEU G N 1
ATOM 4893 C CA . LEU G 1 24 ? -1.686 -25.078 8.567 1.00 56.15 24 LEU G CA 1
ATOM 4894 C C . LEU G 1 24 ? -2.150 -26.482 8.946 1.00 54.49 24 LEU G C 1
ATOM 4895 O O . LEU G 1 24 ? -1.828 -27.448 8.258 1.00 52.85 24 LEU G O 1
ATOM 4900 N N . SER G 1 25 ? -2.898 -26.586 10.042 1.00 55.19 25 SER G N 1
ATOM 4901 C CA . SER G 1 25 ? -3.465 -27.859 10.468 1.00 54.17 25 SER G CA 1
ATOM 4902 C C . SER G 1 25 ? -4.969 -27.743 10.644 1.00 55.75 25 SER G C 1
ATOM 4903 O O . SER G 1 25 ? -5.480 -26.691 11.032 1.00 57.78 25 SER G O 1
ATOM 4906 N N . PHE G 1 26 ? -5.671 -28.833 10.355 1.00 55.12 26 PHE G N 1
ATOM 4907 C CA . PHE G 1 26 ? -7.125 -28.872 10.470 1.00 56.86 26 PHE G CA 1
ATOM 4908 C C . PHE G 1 26 ? -7.631 -30.306 10.542 1.00 56.13 26 PHE G C 1
ATOM 4909 O O . PHE G 1 26 ? -6.924 -31.240 10.163 1.00 54.25 26 PHE G O 1
ATOM 4917 N N . TYR G 1 27 ? -8.864 -30.466 11.015 1.00 57.96 27 TYR G N 1
ATOM 4918 C CA . TYR G 1 27 ? -9.477 -31.785 11.155 1.00 57.90 27 TYR G CA 1
ATOM 4919 C C . TYR G 1 27 ? -9.866 -32.384 9.807 1.00 57.61 27 TYR G C 1
ATOM 4920 O O . TYR G 1 27 ? -10.294 -31.677 8.897 1.00 58.64 27 TYR G O 1
ATOM 4929 N N . ASP G 1 28 ? -9.705 -33.699 9.695 1.00 56.54 28 ASP G N 1
ATOM 4930 C CA . ASP G 1 28 ? -10.124 -34.443 8.514 1.00 56.61 28 ASP G CA 1
ATOM 4931 C C . ASP G 1 28 ? -11.636 -34.635 8.583 1.00 59.28 28 ASP G C 1
ATOM 4932 O O . ASP G 1 28 ? -12.171 -35.016 9.627 1.00 60.40 28 ASP G O 1
ATOM 4937 N N . ILE G 1 29 ? -12.311 -34.370 7.466 1.00 60.60 29 ILE G N 1
ATOM 4938 C CA . ILE G 1 29 ? -13.774 -34.423 7.399 1.00 63.69 29 ILE G CA 1
ATOM 4939 C C . ILE G 1 29 ? -14.319 -35.872 7.371 1.00 64.37 29 ILE G C 1
ATOM 4940 O O . ILE G 1 29 ? -15.491 -36.096 7.675 1.00 67.10 29 ILE G O 1
ATOM 4945 N N . ASN G 1 30 ? -13.464 -36.840 7.027 1.00 62.23 30 ASN G N 1
ATOM 4946 C CA . ASN G 1 30 ? -13.767 -38.276 7.182 1.00 62.79 30 ASN G CA 1
ATOM 4947 C C . ASN G 1 30 ? -12.767 -38.942 8.121 1.00 60.81 30 ASN G C 1
ATOM 4948 O O . ASN G 1 30 ? -11.846 -39.622 7.661 1.00 59.03 30 ASN G O 1
ATOM 4953 N N . PRO G 1 31 ? -12.946 -38.746 9.441 1.00 61.44 31 PRO G N 1
ATOM 4954 C CA . PRO G 1 31 ? -11.999 -39.274 10.425 1.00 59.98 31 PRO G CA 1
ATOM 4955 C C . PRO G 1 31 ? -11.852 -40.791 10.383 1.00 60.12 31 PRO G C 1
ATOM 4956 O O . PRO G 1 31 ? -12.824 -41.504 10.126 1.00 62.21 31 PRO G O 1
ATOM 4960 N N . LYS G 1 32 ? -10.635 -41.260 10.643 1.00 58.25 32 LYS G N 1
ATOM 4961 C CA . LYS G 1 32 ? -10.302 -42.680 10.707 1.00 58.51 32 LYS G CA 1
ATOM 4962 C C . LYS G 1 32 ? -9.823 -43.034 12.114 1.00 58.77 32 LYS G C 1
ATOM 4963 O O . LYS G 1 32 ? -9.396 -44.159 12.372 1.00 59.18 32 LYS G O 1
ATOM 4969 N N . ALA G 1 33 ? -9.908 -42.061 13.021 1.00 58.92 33 ALA G N 1
ATOM 4970 C CA . ALA G 1 33 ? -9.531 -42.237 14.419 1.00 59.59 33 ALA G CA 1
ATOM 4971 C C . ALA G 1 33 ? -10.262 -41.188 15.247 1.00 60.88 33 ALA G C 1
ATOM 4972 O O . ALA G 1 33 ? -10.775 -40.213 14.693 1.00 60.81 33 ALA G O 1
ATOM 4974 N N . LYS G 1 34 ? -10.305 -41.398 16.562 1.00 62.41 34 LYS G N 1
ATOM 4975 C CA . LYS G 1 34 ? -11.008 -40.496 17.481 1.00 64.18 34 LYS G CA 1
ATOM 4976 C C . LYS G 1 34 ? -10.608 -39.041 17.197 1.00 62.71 34 LYS G C 1
ATOM 4977 O O . LYS G 1 34 ? -11.466 -38.173 16.991 1.00 63.77 34 LYS G O 1
ATOM 4983 N N . VAL G 1 35 ? -9.305 -38.787 17.155 1.00 60.58 35 VAL G N 1
ATOM 4984 C CA . VAL G 1 35 ? -8.778 -37.509 16.688 1.00 59.15 35 VAL G CA 1
ATOM 4985 C C . VAL G 1 35 ? -7.998 -37.756 15.405 1.00 56.80 35 VAL G C 1
ATOM 4986 O O . VAL G 1 35 ? -7.066 -38.560 15.375 1.00 55.73 35 VAL G O 1
ATOM 4990 N N . HIS G 1 36 ? -8.399 -37.062 14.346 1.00 56.36 36 HIS G N 1
ATOM 4991 C CA . HIS G 1 36 ? -7.735 -37.151 13.054 1.00 54.45 36 HIS G CA 1
ATOM 4992 C C . HIS G 1 36 ? -7.483 -35.749 12.498 1.00 53.91 36 HIS G C 1
ATOM 4993 O O . HIS G 1 36 ? -8.409 -35.083 12.033 1.00 55.03 36 HIS G O 1
ATOM 5000 N N . ALA G 1 37 ? -6.225 -35.318 12.546 1.00 52.53 37 ALA G N 1
ATOM 5001 C CA . ALA G 1 37 ? -5.826 -34.018 12.018 1.00 52.19 37 ALA G CA 1
ATOM 5002 C C . ALA G 1 37 ? -4.935 -34.169 10.791 1.00 50.57 37 ALA G C 1
ATOM 5003 O O . ALA G 1 37 ? -4.333 -35.220 10.566 1.00 49.55 37 ALA G O 1
ATOM 5005 N N . LEU G 1 38 ? -4.870 -33.102 10.001 1.00 50.67 38 LEU G N 1
ATOM 5006 C CA . LEU G 1 38 ? -4.005 -33.035 8.833 1.00 49.52 38 LEU G CA 1
ATOM 5007 C C . LEU G 1 38 ? -3.076 -31.848 8.996 1.00 49.57 38 LEU G C 1
ATOM 5008 O O . LEU G 1 38 ? -3.519 -30.776 9.384 1.00 50.85 38 LEU G O 1
ATOM 5013 N N . VAL G 1 39 ? -1.794 -32.040 8.705 1.00 48.53 39 VAL G N 1
ATOM 5014 C CA . VAL G 1 39 ? -0.824 -30.946 8.719 1.00 48.84 39 VAL G CA 1
ATOM 5015 C C . VAL G 1 39 ? -0.326 -30.707 7.298 1.00 48.53 39 VAL G C 1
ATOM 5016 O O . VAL G 1 39 ? 0.213 -31.627 6.665 1.00 47.55 39 VAL G O 1
ATOM 5020 N N . ILE G 1 40 ? -0.475 -29.471 6.813 1.00 49.68 40 ILE G N 1
ATOM 5021 C CA . ILE G 1 40 ? -0.081 -29.140 5.444 1.00 49.86 40 ILE G CA 1
ATOM 5022 C C . ILE G 1 40 ? 0.791 -27.897 5.371 1.00 50.98 40 ILE G C 1
ATOM 5023 O O . ILE G 1 40 ? 0.619 -26.959 6.150 1.00 52.18 40 ILE G O 1
ATOM 5028 N N . PRO G 1 41 ? 1.767 -27.910 4.456 1.00 50.87 41 PRO G N 1
ATOM 5029 C CA . PRO G 1 41 ? 2.532 -26.713 4.179 1.00 52.36 41 PRO G CA 1
ATOM 5030 C C . PRO G 1 41 ? 1.704 -25.768 3.324 1.00 54.02 41 PRO G C 1
ATOM 5031 O O . PRO G 1 41 ? 1.042 -26.205 2.382 1.00 53.86 41 PRO G O 1
ATOM 5035 N N . LYS G 1 42 ? 1.736 -24.480 3.646 1.00 55.95 42 LYS G N 1
ATOM 5036 C CA . LYS G 1 42 ? 1.035 -23.475 2.844 1.00 58.12 42 LYS G CA 1
ATOM 5037 C C . LYS G 1 42 ? 1.653 -23.361 1.448 1.00 58.78 42 LYS G C 1
ATOM 5038 O O . LYS G 1 42 ? 0.957 -23.062 0.473 1.00 60.10 42 LYS G O 1
ATOM 5044 N N . GLN G 1 43 ? 2.962 -23.591 1.368 1.00 58.22 43 GLN G N 1
ATOM 5045 C CA . GLN G 1 43 ? 3.677 -23.615 0.102 1.00 58.89 43 GLN G CA 1
ATOM 5046 C C . GLN G 1 43 ? 3.145 -24.745 -0.773 1.00 57.54 43 GLN G C 1
ATOM 5047 O O . GLN G 1 43 ? 2.743 -25.798 -0.272 1.00 55.56 43 GLN G O 1
ATOM 5053 N N . SER G 1 44 ? 3.139 -24.515 -2.081 1.00 58.96 44 SER G N 1
ATOM 5054 C CA . SER G 1 44 ? 2.596 -25.478 -3.029 1.00 58.31 44 SER G CA 1
ATOM 5055 C C . SER G 1 44 ? 3.587 -26.607 -3.258 1.00 56.75 44 SER G C 1
ATOM 5056 O O . SER G 1 44 ? 4.492 -26.481 -4.081 1.00 57.80 44 SER G O 1
ATOM 5059 N N . ILE G 1 45 ? 3.414 -27.708 -2.528 1.00 54.57 45 ILE G N 1
ATOM 5060 C CA . ILE G 1 45 ? 4.226 -28.919 -2.773 1.00 53.35 45 ILE G CA 1
ATOM 5061 C C . ILE G 1 45 ? 3.370 -30.181 -2.691 1.00 51.90 45 ILE G C 1
ATOM 5062 O O . ILE G 1 45 ? 2.456 -30.294 -1.872 1.00 51.16 45 ILE G O 1
ATOM 5067 N N . GLN G 1 46 ? 3.664 -31.108 -3.593 1.00 51.86 46 GLN G N 1
ATOM 5068 C CA . GLN G 1 46 ? 2.750 -32.192 -3.933 1.00 51.33 46 GLN G CA 1
ATOM 5069 C C . GLN G 1 46 ? 2.809 -33.381 -2.987 1.00 49.66 46 GLN G C 1
ATOM 5070 O O . GLN G 1 46 ? 1.778 -33.981 -2.687 1.00 49.21 46 GLN G O 1
ATOM 5076 N N . ASP G 1 47 ? 4.011 -33.730 -2.542 1.00 49.14 47 ASP G N 1
ATOM 5077 C CA . ASP G 1 47 ? 4.206 -34.888 -1.677 1.00 47.99 47 ASP G CA 1
ATOM 5078 C C . ASP G 1 47 ? 5.511 -34.771 -0.894 1.00 47.87 47 ASP G C 1
ATOM 5079 O O . ASP G 1 47 ? 6.209 -33.758 -0.985 1.00 48.63 47 ASP G O 1
ATOM 5084 N N . PHE G 1 48 ? 5.828 -35.798 -0.114 1.00 47.25 48 PHE G N 1
ATOM 5085 C CA . PHE G 1 48 ? 6.999 -35.763 0.754 1.00 47.46 48 PHE G CA 1
ATOM 5086 C C . PHE G 1 48 ? 8.296 -35.638 -0.036 1.00 48.71 48 PHE G C 1
ATOM 5087 O O . PHE G 1 48 ? 9.235 -34.989 0.408 1.00 49.46 48 PHE G O 1
ATOM 5095 N N . ASN G 1 49 ? 8.355 -36.277 -1.197 1.00 49.24 49 ASN G N 1
ATOM 5096 C CA . ASN G 1 49 ? 9.540 -36.155 -2.053 1.00 50.78 49 ASN G CA 1
ATOM 5097 C C . ASN G 1 49 ? 9.938 -34.717 -2.384 1.00 51.75 49 ASN G C 1
ATOM 5098 O O . ASN G 1 49 ? 11.121 -34.436 -2.585 1.00 53.23 49 ASN G O 1
ATOM 5103 N N . GLY G 1 50 ? 8.955 -33.818 -2.430 1.00 51.30 50 GLY G N 1
ATOM 5104 C CA . GLY G 1 50 ? 9.181 -32.430 -2.822 1.00 52.56 50 GLY G CA 1
ATOM 5105 C C . GLY G 1 50 ? 9.273 -31.429 -1.678 1.00 52.52 50 GLY G C 1
ATOM 5106 O O . GLY G 1 50 ? 9.061 -30.243 -1.895 1.00 53.51 50 GLY G O 1
ATOM 5107 N N . ILE G 1 51 ? 9.591 -31.888 -0.470 1.00 51.74 51 ILE G N 1
ATOM 5108 C CA . ILE G 1 51 ? 9.820 -30.980 0.666 1.00 52.10 51 ILE G CA 1
ATOM 5109 C C . ILE G 1 51 ? 11.310 -30.936 0.956 1.00 53.58 51 ILE G C 1
ATOM 5110 O O . ILE G 1 51 ? 11.972 -31.963 0.894 1.00 53.66 51 ILE G O 1
ATOM 5115 N N . THR G 1 52 ? 11.826 -29.750 1.275 1.00 55.10 52 THR G N 1
ATOM 5116 C CA . THR G 1 52 ? 13.226 -29.556 1.591 1.00 57.04 52 THR G CA 1
ATOM 5117 C C . THR G 1 52 ? 13.469 -30.020 3.026 1.00 56.67 52 THR G C 1
ATOM 5118 O O . THR G 1 52 ? 12.566 -29.918 3.851 1.00 55.40 52 THR G O 1
ATOM 5122 N N . PRO G 1 53 ? 14.695 -30.480 3.352 1.00 58.17 53 PRO G N 1
ATOM 5123 C CA . PRO G 1 53 ? 14.904 -30.822 4.760 1.00 58.27 53 PRO G CA 1
ATOM 5124 C C . PRO G 1 53 ? 14.643 -29.675 5.728 1.00 58.86 53 PRO G C 1
ATOM 5125 O O . PRO G 1 53 ? 13.973 -29.860 6.740 1.00 57.81 53 PRO G O 1
ATOM 5129 N N . GLU G 1 54 ? 15.170 -28.501 5.413 1.00 60.84 54 GLU G N 1
ATOM 5130 C CA . GLU G 1 54 ? 14.956 -27.294 6.211 1.00 61.91 54 GLU G CA 1
ATOM 5131 C C . GLU G 1 54 ? 13.518 -26.987 6.591 1.00 60.04 54 GLU G C 1
ATOM 5132 O O . GLU G 1 54 ? 13.258 -26.455 7.668 1.00 60.61 54 GLU G O 1
ATOM 5138 N N . LEU G 1 55 ? 12.600 -27.304 5.690 1.00 58.19 55 LEU G N 1
ATOM 5139 C CA . LEU G 1 55 ? 11.189 -27.026 5.887 1.00 56.76 55 LEU G CA 1
ATOM 5140 C C . LEU G 1 55 ? 10.533 -28.129 6.713 1.00 54.84 55 LEU G C 1
ATOM 5141 O O . LEU G 1 55 ? 9.574 -27.883 7.441 1.00 54.29 55 LEU G O 1
ATOM 5146 N N . MET G 1 56 ? 11.055 -29.343 6.592 1.00 54.18 56 MET G N 1
ATOM 5147 C CA . MET G 1 56 ? 10.557 -30.474 7.350 1.00 52.81 56 MET G CA 1
ATOM 5148 C C . MET G 1 56 ? 11.010 -30.372 8.804 1.00 53.97 56 MET G C 1
ATOM 5149 O O . MET G 1 56 ? 10.361 -30.920 9.699 1.00 53.22 56 MET G O 1
ATOM 5154 N N . ALA G 1 57 ? 12.128 -29.685 9.035 1.00 56.07 57 ALA G N 1
ATOM 5155 C CA . ALA G 1 57 ? 12.549 -29.337 10.391 1.00 57.72 57 ALA G CA 1
ATOM 5156 C C . ALA G 1 57 ? 11.493 -28.452 11.038 1.00 57.52 57 ALA G C 1
ATOM 5157 O O . ALA G 1 57 ? 11.073 -28.693 12.169 1.00 57.57 57 ALA G O 1
ATOM 5159 N N . GLN G 1 58 ? 11.054 -27.443 10.296 1.00 57.60 58 GLN G N 1
ATOM 5160 C CA . GLN G 1 58 ? 10.071 -26.487 10.795 1.00 57.90 58 GLN G CA 1
ATOM 5161 C C . GLN G 1 58 ? 8.685 -27.119 10.929 1.00 55.84 58 GLN G C 1
ATOM 5162 O O . GLN G 1 58 ? 7.897 -26.723 11.790 1.00 56.22 58 GLN G O 1
ATOM 5168 N N . MET G 1 59 ? 8.390 -28.095 10.073 1.00 53.99 59 MET G N 1
ATOM 5169 C CA . MET G 1 59 ? 7.138 -28.846 10.155 1.00 52.30 59 MET G CA 1
ATOM 5170 C C . MET G 1 59 ? 7.118 -29.761 11.372 1.00 52.15 59 MET G C 1
ATOM 5171 O O . MET G 1 59 ? 6.088 -29.914 12.018 1.00 51.81 59 MET G O 1
ATOM 5176 N N . THR G 1 60 ? 8.255 -30.386 11.661 1.00 52.73 60 THR G N 1
ATOM 5177 C CA . THR G 1 60 ? 8.395 -31.242 12.836 1.00 53.16 60 THR G CA 1
ATOM 5178 C C . THR G 1 60 ? 8.084 -30.441 14.092 1.00 54.57 60 THR G C 1
ATOM 5179 O O . THR G 1 60 ? 7.383 -30.910 14.994 1.00 54.56 60 THR G O 1
ATOM 5183 N N . SER G 1 61 ? 8.621 -29.224 14.135 1.00 56.10 61 SER G N 1
ATOM 5184 C CA . SER G 1 61 ? 8.356 -28.286 15.219 1.00 57.84 61 SER G CA 1
ATOM 5185 C C . SER G 1 61 ? 6.865 -27.975 15.294 1.00 57.04 61 SER G C 1
ATOM 5186 O O . SER G 1 61 ? 6.275 -27.978 16.374 1.00 57.83 61 SER G O 1
ATOM 5189 N N . PHE G 1 62 ? 6.265 -27.723 14.134 1.00 55.79 62 PHE G N 1
ATOM 5190 C CA . PHE G 1 62 ? 4.835 -27.440 14.032 1.00 55.29 62 PHE G CA 1
ATOM 5191 C C . PHE G 1 62 ? 3.976 -28.635 14.442 1.00 54.08 62 PHE G C 1
ATOM 5192 O O . PHE G 1 62 ? 2.927 -28.464 15.054 1.00 54.61 62 PHE G O 1
ATOM 5200 N N . ILE G 1 63 ? 4.426 -29.839 14.099 1.00 52.80 63 ILE G N 1
ATOM 5201 C CA . ILE G 1 63 ? 3.701 -31.063 14.445 1.00 51.95 63 ILE G CA 1
ATOM 5202 C C . ILE G 1 63 ? 3.626 -31.254 15.958 1.00 53.35 63 ILE G C 1
ATOM 5203 O O . ILE G 1 63 ? 2.581 -31.644 16.482 1.00 53.48 63 ILE G O 1
ATOM 5208 N N . PHE G 1 64 ? 4.723 -30.965 16.652 1.00 54.75 64 PHE G N 1
ATOM 5209 C CA . PHE G 1 64 ? 4.738 -31.016 18.115 1.00 56.58 64 PHE G CA 1
ATOM 5210 C C . PHE G 1 64 ? 3.726 -30.042 18.718 1.00 57.70 64 PHE G C 1
ATOM 5211 O O . PHE G 1 64 ? 3.088 -30.346 19.729 1.00 58.75 64 PHE G O 1
ATOM 5219 N N . GLU G 1 65 ? 3.575 -28.876 18.095 1.00 57.82 65 GLU G N 1
ATOM 5220 C CA . GLU G 1 65 ? 2.596 -27.894 18.550 1.00 59.19 65 GLU G CA 1
ATOM 5221 C C . GLU G 1 65 ? 1.157 -28.373 18.365 1.00 58.38 65 GLU G C 1
ATOM 5222 O O . GLU G 1 65 ? 0.304 -28.100 19.205 1.00 59.89 65 GLU G O 1
ATOM 5228 N N . VAL G 1 66 ? 0.894 -29.096 17.280 1.00 56.34 66 VAL G N 1
ATOM 5229 C CA . VAL G 1 66 ? -0.453 -29.574 16.977 1.00 55.81 66 VAL G CA 1
ATOM 5230 C C . VAL G 1 66 ? -0.861 -30.652 17.976 1.00 56.25 66 VAL G C 1
ATOM 5231 O O . VAL G 1 66 ? -1.883 -30.529 18.645 1.00 57.61 66 VAL G O 1
ATOM 5235 N N . VAL G 1 67 ? -0.058 -31.710 18.064 1.00 55.45 67 VAL G N 1
ATOM 5236 C CA . VAL G 1 67 ? -0.363 -32.831 18.962 1.00 56.11 67 VAL G CA 1
ATOM 5237 C C . VAL G 1 67 ? -0.501 -32.399 20.419 1.00 58.48 67 VAL G C 1
ATOM 5238 O O . VAL G 1 67 ? -1.235 -33.021 21.186 1.00 59.61 67 VAL G O 1
ATOM 5242 N N . GLU G 1 68 ? 0.201 -31.333 20.791 1.00 59.53 68 GLU G N 1
ATOM 5243 C CA . GLU G 1 68 ? 0.121 -30.809 22.143 1.00 62.10 68 GLU G CA 1
ATOM 5244 C C . GLU G 1 68 ? -1.171 -30.023 22.323 1.00 63.27 68 GLU G C 1
ATOM 5245 O O . GLU G 1 68 ? -1.834 -30.138 23.354 1.00 65.23 68 GLU G O 1
ATOM 5251 N N . LYS G 1 69 ? -1.539 -29.246 21.310 1.00 62.38 69 LYS G N 1
ATOM 5252 C CA . LYS G 1 69 ? -2.837 -28.581 21.299 1.00 63.61 69 LYS G CA 1
ATOM 5253 C C . LYS G 1 69 ? -3.985 -29.581 21.347 1.00 63.51 69 LYS G C 1
ATOM 5254 O O . LYS G 1 69 ? -4.961 -29.362 22.050 1.00 65.58 69 LYS G O 1
ATOM 5260 N N . LEU G 1 70 ? -3.879 -30.660 20.584 1.00 61.39 70 LEU G N 1
ATOM 5261 C CA . LEU G 1 70 ? -4.919 -31.685 20.598 1.00 61.52 70 LEU G CA 1
ATOM 5262 C C . LEU G 1 70 ? -4.900 -32.537 21.859 1.00 63.00 70 LEU G C 1
ATOM 5263 O O . LEU G 1 70 ? -5.859 -33.245 22.117 1.00 63.95 70 LEU G O 1
ATOM 5268 N N . GLY G 1 71 ? -3.815 -32.491 22.629 1.00 63.51 71 GLY G N 1
ATOM 5269 C CA . GLY G 1 71 ? -3.753 -33.224 23.899 1.00 65.44 71 GLY G CA 1
ATOM 5270 C C . GLY G 1 71 ? -3.548 -34.717 23.719 1.00 64.56 71 GLY G C 1
ATOM 5271 O O . GLY G 1 71 ? -3.856 -35.503 24.609 1.00 66.34 71 GLY G O 1
ATOM 5272 N N . ILE G 1 72 ? -3.008 -35.102 22.568 1.00 62.10 72 ILE G N 1
ATOM 5273 C CA . ILE G 1 72 ? -2.694 -36.503 22.274 1.00 61.34 72 ILE G CA 1
ATOM 5274 C C . ILE G 1 72 ? -1.187 -36.766 22.276 1.00 60.80 72 ILE G C 1
ATOM 5275 O O . ILE G 1 72 ? -0.755 -37.893 22.038 1.00 60.43 72 ILE G O 1
ATOM 5280 N N . LYS G 1 73 ? -0.392 -35.729 22.537 1.00 61.08 73 LYS G N 1
ATOM 5281 C CA . LYS G 1 73 ? 1.067 -35.848 22.513 1.00 60.94 73 LYS G CA 1
ATOM 5282 C C . LYS G 1 73 ? 1.567 -36.980 23.406 1.00 62.73 73 LYS G C 1
ATOM 5283 O O . LYS G 1 73 ? 2.403 -37.780 22.983 1.00 62.22 73 LYS G O 1
ATOM 5289 N N . GLU G 1 74 ? 1.026 -37.044 24.620 1.00 65.08 74 GLU G N 1
ATOM 5290 C CA . GLU G 1 74 ? 1.469 -38.000 25.638 1.00 67.48 74 GLU G CA 1
ATOM 5291 C C . GLU G 1 74 ? 0.535 -39.255 25.684 1.00 67.94 74 GLU G C 1
ATOM 5292 O O . GLU G 1 74 ? 0.945 -40.322 26.156 1.00 69.55 74 GLU G O 1
ATOM 5298 N N . LYS G 1 75 ? -0.683 -39.163 25.137 1.00 66.79 75 LYS G N 1
ATOM 5299 C CA . LYS G 1 75 ? -1.570 -40.335 25.013 1.00 67.27 75 LYS G CA 1
ATOM 5300 C C . LYS G 1 75 ? -1.108 -41.297 23.915 1.00 65.51 75 LYS G C 1
ATOM 5301 O O . LYS G 1 75 ? -1.217 -42.515 24.061 1.00 66.72 75 LYS G O 1
ATOM 5307 N N . GLY G 1 76 ? -0.608 -40.744 22.812 1.00 62.95 76 GLY G N 1
ATOM 5308 C CA . GLY G 1 76 ? -0.098 -41.543 21.706 1.00 61.39 76 GLY G CA 1
ATOM 5309 C C . GLY G 1 76 ? -0.778 -41.189 20.401 1.00 59.03 76 GLY G C 1
ATOM 5310 O O . GLY G 1 76 ? -1.987 -40.936 20.362 1.00 59.17 76 GLY G O 1
ATOM 5311 N N . TYR G 1 77 ? 0.002 -41.180 19.324 1.00 57.23 77 TYR G N 1
ATOM 5312 C CA . TYR G 1 77 ? -0.513 -40.848 18.002 1.00 55.21 77 TYR G CA 1
ATOM 5313 C C . TYR G 1 77 ? 0.318 -41.461 16.882 1.00 53.96 77 TYR G C 1
ATOM 5314 O O . TYR G 1 77 ? 1.476 -41.825 17.081 1.00 54.44 77 TYR G O 1
ATOM 5323 N N . LYS G 1 78 ? -0.290 -41.554 15.703 1.00 52.69 78 LYS G N 1
ATOM 5324 C CA . LYS G 1 78 ? 0.380 -42.038 14.504 1.00 51.61 78 LYS G CA 1
ATOM 5325 C C . LYS G 1 78 ? 0.697 -40.868 13.586 1.00 49.99 78 LYS G C 1
ATOM 5326 O O . LYS G 1 78 ? -0.073 -39.915 13.486 1.00 49.57 78 LYS G O 1
ATOM 5332 N N . LEU G 1 79 ? 1.839 -40.949 12.919 1.00 49.43 79 LEU G N 1
ATOM 5333 C CA . LEU G 1 79 ? 2.194 -39.990 11.886 1.00 48.18 79 LEU G CA 1
ATOM 5334 C C . LEU G 1 79 ? 2.344 -40.696 10.573 1.00 47.60 79 LEU G C 1
ATOM 5335 O O . LEU G 1 79 ? 3.095 -41.661 10.482 1.00 48.18 79 LEU G O 1
ATOM 5340 N N . LEU G 1 80 ? 1.626 -40.211 9.570 1.00 46.78 80 LEU G N 1
ATOM 5341 C CA . LEU G 1 80 ? 1.578 -40.869 8.275 1.00 46.51 80 LEU G CA 1
ATOM 5342 C C . LEU G 1 80 ? 1.531 -39.851 7.152 1.00 45.75 80 LEU G C 1
ATOM 5343 O O . LEU G 1 80 ? 0.831 -38.847 7.247 1.00 45.59 80 LEU G O 1
ATOM 5348 N N . THR G 1 81 ? 2.280 -40.117 6.089 1.00 45.62 81 THR G N 1
ATOM 5349 C CA . THR G 1 81 ? 2.105 -39.390 4.841 1.00 45.30 81 THR G CA 1
ATOM 5350 C C . THR G 1 81 ? 2.251 -40.361 3.671 1.00 45.67 81 THR G C 1
ATOM 5351 O O . THR G 1 81 ? 3.132 -41.218 3.674 1.00 46.08 81 THR G O 1
ATOM 5355 N N . ASN G 1 82 ? 1.355 -40.233 2.695 1.00 45.85 82 ASN G N 1
ATOM 5356 C CA . ASN G 1 82 ? 1.371 -41.069 1.508 1.00 46.50 82 ASN G CA 1
ATOM 5357 C C . ASN G 1 82 ? 2.037 -40.329 0.363 1.00 46.59 82 ASN G C 1
ATOM 5358 O O . ASN G 1 82 ? 1.649 -39.214 0.025 1.00 46.53 82 ASN G O 1
ATOM 5363 N N . VAL G 1 83 ? 3.038 -40.961 -0.238 1.00 47.12 83 VAL G N 1
ATOM 5364 C CA . VAL G 1 83 ? 3.781 -40.363 -1.337 1.00 47.58 83 VAL G CA 1
ATOM 5365 C C . VAL G 1 83 ? 3.377 -41.033 -2.649 1.00 48.67 83 VAL G C 1
ATOM 5366 O O . VAL G 1 83 ? 3.804 -42.146 -2.952 1.00 49.48 83 VAL G O 1
ATOM 5370 N N . GLY G 1 84 ? 2.527 -40.349 -3.410 1.00 49.04 84 GLY G N 1
ATOM 5371 C CA . GLY G 1 84 ? 2.078 -40.830 -4.709 1.00 50.42 84 GLY G CA 1
ATOM 5372 C C . GLY G 1 84 ? 0.782 -41.601 -4.634 1.00 50.92 84 GLY G C 1
ATOM 5373 O O . GLY G 1 84 ? 0.414 -42.173 -3.617 1.00 50.35 84 GLY G O 1
ATOM 5374 N N . LYS G 1 85 ? 0.078 -41.641 -5.743 1.00 52.36 85 LYS G N 1
ATOM 5375 C CA . LYS G 1 85 ? -1.149 -42.380 -5.808 1.00 53.37 85 LYS G CA 1
ATOM 5376 C C . LYS G 1 85 ? -1.084 -43.857 -5.505 1.00 53.89 85 LYS G C 1
ATOM 5377 O O . LYS G 1 85 ? -2.051 -44.446 -5.029 1.00 54.40 85 LYS G O 1
ATOM 5383 N N . ASN G 1 86 ? 0.031 -44.465 -5.875 1.00 54.19 86 ASN G N 1
ATOM 5384 C CA . ASN G 1 86 ? 0.237 -45.888 -5.670 1.00 55.13 86 ASN G CA 1
ATOM 5385 C C . ASN G 1 86 ? 0.416 -46.262 -4.197 1.00 54.00 86 ASN G C 1
ATOM 5386 O O . ASN G 1 86 ? 0.297 -47.432 -3.838 1.00 54.99 86 ASN G O 1
ATOM 5391 N N . ALA G 1 87 ? 0.710 -45.270 -3.358 1.00 52.24 87 ALA G N 1
ATOM 5392 C CA . ALA G 1 87 ? 0.777 -45.456 -1.912 1.00 51.32 87 ALA G CA 1
ATOM 5393 C C . ALA G 1 87 ? -0.479 -44.928 -1.221 1.00 50.81 87 ALA G C 1
ATOM 5394 O O . ALA G 1 87 ? -0.502 -44.793 -0.003 1.00 50.03 87 ALA G O 1
ATOM 5396 N N . GLY G 1 88 ? -1.522 -44.648 -1.998 1.00 51.60 88 GLY G N 1
ATOM 5397 C CA . GLY G 1 88 ? -2.827 -44.283 -1.456 1.00 51.79 88 GLY G CA 1
ATOM 5398 C C . GLY G 1 88 ? -3.100 -42.795 -1.343 1.00 50.90 88 GLY G C 1
ATOM 5399 O O . GLY G 1 88 ? -4.124 -42.402 -0.786 1.00 51.20 88 GLY G O 1
ATOM 5400 N N . GLN G 1 89 ? -2.214 -41.960 -1.882 1.00 50.19 89 GLN G N 1
ATOM 5401 C CA . GLN G 1 89 ? -2.428 -40.515 -1.849 1.00 49.77 89 GLN G CA 1
ATOM 5402 C C . GLN G 1 89 ? -3.574 -40.134 -2.784 1.00 51.34 89 GLN G C 1
ATOM 5403 O O . GLN G 1 89 ? -3.561 -40.470 -3.971 1.00 52.51 89 GLN G O 1
ATOM 5409 N N . GLU G 1 90 ? -4.559 -39.423 -2.241 1.00 51.70 90 GLU G N 1
ATOM 5410 C CA . GLU G 1 90 ? -5.762 -39.044 -2.990 1.00 53.67 90 GLU G CA 1
ATOM 5411 C C . GLU G 1 90 ? -5.755 -37.554 -3.338 1.00 54.03 90 GLU G C 1
ATOM 5412 O O . GLU G 1 90 ? -6.083 -37.185 -4.463 1.00 55.66 90 GLU G O 1
ATOM 5418 N N . VAL G 1 91 ? -5.394 -36.709 -2.370 1.00 52.84 91 VAL G N 1
ATOM 5419 C CA . VAL G 1 91 ? -5.230 -35.273 -2.604 1.00 53.31 91 VAL G CA 1
ATOM 5420 C C . VAL G 1 91 ? -3.752 -35.009 -2.850 1.00 52.07 91 VAL G C 1
ATOM 5421 O O . VAL G 1 91 ? -2.906 -35.413 -2.055 1.00 50.46 91 VAL G O 1
ATOM 5425 N N . MET G 1 92 ? -3.446 -34.334 -3.952 1.00 53.17 92 MET G N 1
ATOM 5426 C CA . MET G 1 92 ? -2.061 -34.130 -4.377 1.00 52.56 92 MET G CA 1
ATOM 5427 C C . MET G 1 92 ? -1.476 -32.832 -3.844 1.00 52.39 92 MET G C 1
ATOM 5428 O O . MET G 1 92 ? -1.097 -31.946 -4.596 1.00 53.62 92 MET G O 1
ATOM 5433 N N . HIS G 1 93 ? -1.420 -32.746 -2.524 1.00 51.16 93 HIS G N 1
ATOM 5434 C CA . HIS G 1 93 ? -0.713 -31.687 -1.816 1.00 50.93 93 HIS G CA 1
ATOM 5435 C C . HIS G 1 93 ? -0.133 -32.379 -0.590 1.00 49.21 93 HIS G C 1
ATOM 5436 O O . HIS G 1 93 ? -0.822 -33.181 0.045 1.00 48.63 93 HIS G O 1
ATOM 5443 N N . LEU G 1 94 ? 1.134 -32.107 -0.287 1.00 48.76 94 LEU G N 1
ATOM 5444 C CA . LEU G 1 94 ? 1.812 -32.763 0.825 1.00 47.56 94 LEU G CA 1
ATOM 5445 C C . LEU G 1 94 ? 0.988 -32.615 2.090 1.00 47.29 94 LEU G C 1
ATOM 5446 O O . LEU G 1 94 ? 0.590 -31.507 2.446 1.00 48.05 94 LEU G O 1
ATOM 5451 N N . HIS G 1 95 ? 0.706 -33.731 2.749 1.00 46.51 95 HIS G N 1
ATOM 5452 C CA . HIS G 1 95 ? 0.010 -33.681 4.015 1.00 46.46 95 HIS G CA 1
ATOM 5453 C C . HIS G 1 95 ? 0.361 -34.865 4.889 1.00 45.75 95 HIS G C 1
ATOM 5454 O O . HIS G 1 95 ? 0.549 -35.980 4.401 1.00 45.45 95 HIS G O 1
ATOM 5461 N N . PHE G 1 96 ? 0.457 -34.600 6.188 1.00 45.84 96 PHE G N 1
ATOM 5462 C CA . PHE G 1 96 ? 0.677 -35.634 7.187 1.00 45.62 96 PHE G CA 1
ATOM 5463 C C . PHE G 1 96 ? -0.612 -35.889 7.951 1.00 46.12 96 PHE G C 1
ATOM 5464 O O . PHE G 1 96 ? -1.252 -34.954 8.425 1.00 46.75 96 PHE G O 1
ATOM 5472 N N . HIS G 1 97 ? -0.995 -37.157 8.045 1.00 46.18 97 HIS G N 1
ATOM 5473 C CA . HIS G 1 97 ? -2.110 -37.564 8.882 1.00 46.99 97 HIS G CA 1
ATOM 5474 C C . HIS G 1 97 ? -1.611 -37.700 10.311 1.00 47.36 97 HIS G C 1
ATOM 5475 O O . HIS G 1 97 ? -0.552 -38.280 10.549 1.00 47.13 97 HIS G O 1
ATOM 5482 N N . ILE G 1 98 ? -2.361 -37.137 11.251 1.00 48.26 98 ILE G N 1
ATOM 5483 C CA . ILE G 1 98 ? -2.121 -37.367 12.660 1.00 49.09 98 ILE G CA 1
ATOM 5484 C C . ILE G 1 98 ? -3.338 -38.084 13.207 1.00 50.30 98 ILE G C 1
ATOM 5485 O O . ILE G 1 98 ? -4.405 -37.491 13.356 1.00 51.16 98 ILE G O 1
ATOM 5490 N N . LEU G 1 99 ? -3.168 -39.367 13.499 1.00 50.69 99 LEU G N 1
ATOM 5491 C CA . LEU G 1 99 ? -4.234 -40.182 14.061 1.00 52.21 99 LEU G CA 1
ATOM 5492 C C . LEU G 1 99 ? -3.918 -40.469 15.511 1.00 53.52 99 LEU G C 1
ATOM 5493 O O . LEU G 1 99 ? -2.757 -40.505 15.912 1.00 53.25 99 LEU G O 1
ATOM 5498 N N . SER G 1 100 ? -4.960 -40.719 16.286 1.00 55.30 100 SER G N 1
ATOM 5499 C CA . SER G 1 100 ? -4.834 -40.827 17.736 1.00 57.01 100 SER G CA 1
ATOM 5500 C C . SER G 1 100 ? -5.929 -41.740 18.228 1.00 59.13 100 SER 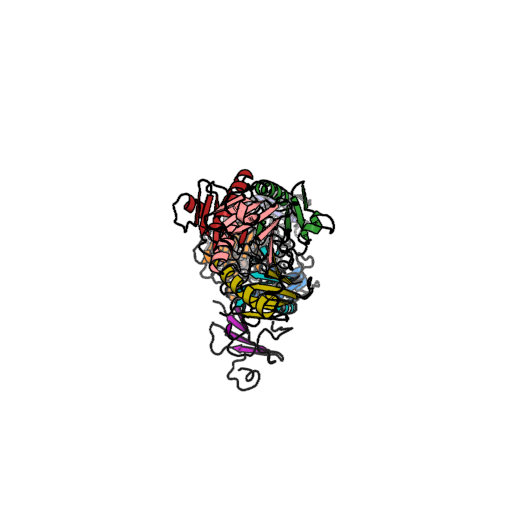G C 1
ATOM 5501 O O . SER G 1 100 ? -7.093 -41.396 18.080 1.00 59.92 100 SER G O 1
ATOM 5504 N N . GLY G 1 101 ? -5.562 -42.882 18.806 1.00 60.38 101 GLY G N 1
ATOM 5505 C CA . GLY G 1 101 ? -6.518 -43.739 19.531 1.00 63.04 101 GLY G CA 1
ATOM 5506 C C . GLY G 1 101 ? -7.852 -44.044 18.851 1.00 63.79 101 GLY G C 1
ATOM 5507 O O . GLY G 1 101 ? -7.917 -44.418 17.674 1.00 62.64 101 GLY G O 1
ATOM 5508 N N . MET H 1 1 ? 19.793 -52.728 25.129 1.00 55.48 1 MET H N 1
ATOM 5509 C CA . MET H 1 1 ? 18.667 -53.215 25.997 1.00 56.75 1 MET H CA 1
ATOM 5510 C C . MET H 1 1 ? 17.272 -53.274 25.269 1.00 55.13 1 MET H C 1
ATOM 5511 O O . MET H 1 1 ? 16.269 -53.734 25.816 1.00 56.34 1 MET H O 1
ATOM 5516 N N . ASN H 1 2 ? 17.237 -52.971 23.974 1.00 52.81 2 ASN H N 1
ATOM 5517 C CA . ASN H 1 2 ? 16.049 -53.269 23.140 1.00 51.64 2 ASN H CA 1
ATOM 5518 C C . ASN H 1 2 ? 16.511 -53.704 21.731 1.00 50.20 2 ASN H C 1
ATOM 5519 O O . ASN H 1 2 ? 17.677 -53.519 21.349 1.00 49.91 2 ASN H O 1
ATOM 5524 N N . VAL H 1 3 ? 15.597 -54.268 20.954 1.00 49.66 3 VAL H N 1
ATOM 5525 C CA . VAL H 1 3 ? 15.980 -54.935 19.704 1.00 49.01 3 VAL H CA 1
ATOM 5526 C C . VAL H 1 3 ? 16.690 -54.031 18.681 1.00 47.23 3 VAL H C 1
ATOM 5527 O O . VAL H 1 3 ? 17.670 -54.463 18.070 1.00 47.47 3 VAL H O 1
ATOM 5531 N N . PHE H 1 4 ? 16.216 -52.799 18.496 1.00 45.85 4 PHE H N 1
ATOM 5532 C CA . PHE H 1 4 ? 16.863 -51.873 17.550 1.00 44.57 4 PHE H CA 1
ATOM 5533 C C . PHE H 1 4 ? 18.174 -51.322 18.101 1.00 45.24 4 PHE H C 1
ATOM 5534 O O . PHE H 1 4 ? 19.106 -51.068 17.340 1.00 45.10 4 PHE H O 1
ATOM 5542 N N . GLU H 1 5 ? 18.241 -51.141 19.417 1.00 46.32 5 GLU H N 1
ATOM 5543 C CA . GLU H 1 5 ? 19.480 -50.706 20.068 1.00 47.44 5 GLU H CA 1
ATOM 5544 C C . GLU H 1 5 ? 20.566 -51.760 19.887 1.00 48.70 5 GLU H C 1
ATOM 5545 O O . GLU H 1 5 ? 21.734 -51.431 19.683 1.00 49.36 5 GLU H O 1
ATOM 5551 N N . LYS H 1 6 ? 20.170 -53.027 19.965 1.00 49.38 6 LYS H N 1
ATOM 5552 C CA . LYS H 1 6 ? 21.080 -54.147 19.729 1.00 50.91 6 LYS H CA 1
ATOM 5553 C C . LYS H 1 6 ? 21.635 -54.129 18.311 1.00 50.19 6 LYS H C 1
ATOM 5554 O O . LYS H 1 6 ? 22.814 -54.411 18.098 1.00 51.57 6 LYS H O 1
ATOM 5560 N N . ILE H 1 7 ? 20.778 -53.803 17.348 1.00 48.38 7 ILE H N 1
ATOM 5561 C CA . ILE H 1 7 ? 21.194 -53.691 15.952 1.00 47.84 7 ILE H CA 1
ATOM 5562 C C . ILE H 1 7 ? 22.220 -52.571 15.804 1.00 47.99 7 ILE H C 1
ATOM 5563 O O . ILE H 1 7 ? 23.250 -52.753 15.153 1.00 49.12 7 ILE H O 1
ATOM 5568 N N . ILE H 1 8 ? 21.937 -51.429 16.427 1.00 47.26 8 ILE H N 1
ATOM 5569 C CA . ILE H 1 8 ? 22.824 -50.262 16.382 1.00 47.71 8 ILE H CA 1
ATOM 5570 C C . ILE H 1 8 ? 24.193 -50.587 16.961 1.00 49.95 8 ILE H C 1
ATOM 5571 O O . ILE H 1 8 ? 25.223 -50.176 16.429 1.00 51.05 8 ILE H O 1
ATOM 5576 N N . GLN H 1 9 ? 24.196 -51.351 18.043 1.00 50.97 9 GLN H N 1
ATOM 5577 C CA . GLN H 1 9 ? 25.422 -51.680 18.734 1.00 53.42 9 GLN H CA 1
ATOM 5578 C C . GLN H 1 9 ? 26.098 -52.884 18.135 1.00 54.88 9 GLN H C 1
ATOM 5579 O O . GLN H 1 9 ? 27.184 -53.255 18.570 1.00 57.28 9 GLN H O 1
ATOM 5585 N N . GLY H 1 10 ? 25.437 -53.501 17.158 1.00 53.72 10 GLY H N 1
ATOM 5586 C CA . GLY H 1 10 ? 26.000 -54.585 16.384 1.00 55.18 10 GLY H CA 1
ATOM 5587 C C . GLY H 1 10 ? 25.944 -55.938 17.067 1.00 56.85 10 GLY H C 1
ATOM 5588 O O . GLY H 1 10 ? 26.642 -56.865 16.662 1.00 58.90 10 GLY H O 1
ATOM 5589 N N . GLU H 1 11 ? 25.109 -56.050 18.100 1.00 56.32 11 GLU H N 1
ATOM 5590 C CA . GLU H 1 11 ? 24.903 -57.303 18.821 1.00 58.13 11 GLU H CA 1
ATOM 5591 C C . GLU H 1 11 ? 24.130 -58.317 17.983 1.00 57.86 11 GLU H C 1
ATOM 5592 O O . GLU H 1 11 ? 24.425 -59.514 18.024 1.00 60.13 11 GLU H O 1
ATOM 5598 N N . ILE H 1 12 ? 23.146 -57.842 17.222 1.00 55.42 12 ILE H N 1
ATOM 5599 C CA . ILE H 1 12 ? 22.365 -58.717 16.352 1.00 55.25 12 ILE H CA 1
ATOM 5600 C C . ILE H 1 12 ? 22.435 -58.231 14.903 1.00 53.90 12 ILE H C 1
ATOM 5601 O O . ILE H 1 12 ? 22.482 -57.024 14.644 1.00 52.22 12 ILE H O 1
ATOM 5606 N N . PRO H 1 13 ? 22.509 -59.178 13.950 1.00 55.05 13 PRO H N 1
ATOM 5607 C CA . PRO H 1 13 ? 22.605 -58.809 12.538 1.00 54.29 13 PRO H CA 1
ATOM 5608 C C . PRO H 1 13 ? 21.334 -58.167 11.996 1.00 51.84 13 PRO H C 1
ATOM 5609 O O . PRO H 1 13 ? 20.301 -58.158 12.664 1.00 50.90 13 PRO H O 1
ATOM 5613 N N . CYS H 1 14 ? 21.426 -57.633 10.785 1.00 51.16 14 CYS H N 1
ATOM 5614 C CA . CYS H 1 14 ? 20.258 -57.130 10.067 1.00 49.36 14 CYS H CA 1
ATOM 5615 C C . CYS H 1 14 ? 20.559 -57.052 8.575 1.00 49.85 14 CYS H C 1
ATOM 5616 O O . CYS H 1 14 ? 21.708 -57.236 8.158 1.00 51.49 14 CYS H O 1
ATOM 5619 N N . SER H 1 15 ? 19.526 -56.797 7.776 1.00 48.78 15 SER H N 1
ATOM 5620 C CA . SER H 1 15 ? 19.695 -56.592 6.344 1.00 49.31 15 SER H CA 1
ATOM 5621 C C . SER H 1 15 ? 19.791 -55.103 6.085 1.00 47.98 15 SER H C 1
ATOM 5622 O O . SER H 1 15 ? 18.825 -54.455 5.706 1.00 46.70 15 SER H O 1
ATOM 5625 N N . LYS H 1 16 ? 20.986 -54.573 6.292 1.00 48.67 16 LYS H N 1
ATOM 5626 C CA . LYS H 1 16 ? 21.243 -53.158 6.156 1.00 47.97 16 LYS H CA 1
ATOM 5627 C C . LYS H 1 16 ? 21.029 -52.660 4.720 1.00 48.37 16 LYS H C 1
ATOM 5628 O O . LYS H 1 16 ? 21.616 -53.170 3.769 1.00 50.22 16 LYS H O 1
ATOM 5634 N N . ILE H 1 17 ? 20.176 -51.650 4.580 1.00 46.92 17 ILE H N 1
ATOM 5635 C CA . ILE H 1 17 ? 19.884 -51.033 3.285 1.00 47.44 17 ILE H CA 1
ATOM 5636 C C . ILE H 1 17 ? 20.877 -49.909 3.067 1.00 48.46 17 ILE H C 1
ATOM 5637 O O . ILE H 1 17 ? 21.562 -49.804 2.061 1.00 50.40 17 ILE H O 1
ATOM 5642 N N . LEU H 1 18 ? 20.991 -49.049 4.042 1.00 47.55 18 LEU H N 1
ATOM 5643 C CA . LEU H 1 18 ? 22.150 -48.189 4.004 1.00 49.08 18 LEU H CA 1
ATOM 5644 C C . LEU H 1 18 ? 22.287 -47.520 5.392 1.00 48.12 18 LEU H C 1
ATOM 5645 O O . LEU H 1 18 ? 21.437 -47.671 6.318 1.00 46.31 18 LEU H O 1
ATOM 5650 N N . GLU H 1 19 ? 23.405 -46.844 5.537 1.00 49.77 19 GLU H N 1
ATOM 5651 C CA . GLU H 1 19 ? 23.853 -46.358 6.821 1.00 49.64 19 GLU H CA 1
ATOM 5652 C C . GLU H 1 19 ? 24.686 -45.102 6.666 1.00 51.53 19 GLU H C 1
ATOM 5653 O O . GLU H 1 19 ? 25.312 -44.872 5.635 1.00 53.55 19 GLU H O 1
ATOM 5659 N N . ASN H 1 20 ? 24.683 -44.289 7.712 1.00 51.20 20 ASN H N 1
ATOM 5660 C CA . ASN H 1 20 ? 25.549 -43.129 7.773 1.00 53.37 20 ASN H CA 1
ATOM 5661 C C . ASN H 1 20 ? 25.818 -42.789 9.234 1.00 53.30 20 ASN H C 1
ATOM 5662 O O . ASN H 1 20 ? 25.370 -43.501 10.135 1.00 51.68 20 ASN H O 1
ATOM 5667 N N . GLU H 1 21 ? 26.564 -41.723 9.472 1.00 55.41 21 GLU H N 1
ATOM 5668 C CA . GLU H 1 21 ? 27.048 -41.414 10.815 1.00 56.09 21 GLU H CA 1
ATOM 5669 C C . GLU H 1 21 ? 25.939 -41.263 11.869 1.00 53.83 21 GLU H C 1
ATOM 5670 O O . GLU H 1 21 ? 26.158 -41.576 13.041 1.00 53.83 21 GLU H O 1
ATOM 5676 N N . ARG H 1 22 ? 24.757 -40.805 11.451 1.00 52.25 22 ARG H N 1
ATOM 5677 C CA . ARG H 1 22 ? 23.651 -40.542 12.382 1.00 50.59 22 ARG H CA 1
ATOM 5678 C C . ARG H 1 22 ? 22.435 -41.442 12.230 1.00 48.09 22 ARG H C 1
ATOM 5679 O O . ARG H 1 22 ? 21.621 -41.525 13.149 1.00 47.00 22 ARG H O 1
ATOM 5687 N N . PHE H 1 23 ? 22.315 -42.131 11.097 1.00 47.55 23 PHE H N 1
ATOM 5688 C CA . PHE H 1 23 ? 21.139 -42.967 10.824 1.00 45.57 23 PHE H CA 1
ATOM 5689 C C . PHE H 1 23 ? 21.498 -44.337 10.265 1.00 45.41 23 PHE H C 1
ATOM 5690 O O . PHE H 1 23 ? 22.609 -44.567 9.792 1.00 46.91 23 PHE H O 1
ATOM 5698 N N . LEU H 1 24 ? 20.524 -45.235 10.325 1.00 43.95 24 LEU H N 1
ATOM 5699 C CA . LEU H 1 24 ? 20.673 -46.585 9.815 1.00 43.92 24 LEU H CA 1
ATOM 5700 C C . LEU H 1 24 ? 19.325 -47.072 9.295 1.00 42.65 24 LEU H C 1
ATOM 5701 O O . LEU H 1 24 ? 18.293 -46.839 9.921 1.00 41.66 24 LEU H O 1
ATOM 5706 N N . SER H 1 25 ? 19.339 -47.735 8.138 1.00 43.02 25 SER H N 1
ATOM 5707 C CA . SER H 1 25 ? 18.127 -48.317 7.563 1.00 42.23 25 SER H CA 1
ATOM 5708 C C . SER H 1 25 ? 18.322 -49.800 7.290 1.00 42.78 25 SER H C 1
ATOM 5709 O O . SER H 1 25 ? 19.424 -50.235 6.960 1.00 44.04 25 SER H O 1
ATOM 5712 N N . PHE H 1 26 ? 17.246 -50.565 7.449 1.00 42.18 26 PHE H N 1
ATOM 5713 C CA . PHE H 1 26 ? 17.278 -52.002 7.227 1.00 42.98 26 PHE H CA 1
ATOM 5714 C C . PHE H 1 26 ? 15.877 -52.554 7.005 1.00 42.65 26 PHE H C 1
ATOM 5715 O O . PHE H 1 26 ? 14.885 -51.914 7.348 1.00 41.73 26 PHE H O 1
ATOM 5723 N N . TYR H 1 27 ? 15.810 -53.751 6.431 1.00 43.73 27 TYR H N 1
ATOM 5724 C CA . TYR H 1 27 ? 14.533 -54.398 6.134 1.00 43.94 27 TYR H CA 1
ATOM 5725 C C . TYR H 1 27 ? 13.844 -54.910 7.396 1.00 43.83 27 TYR H C 1
ATOM 5726 O O . TYR H 1 27 ? 14.499 -55.382 8.323 1.00 44.20 27 TYR H O 1
ATOM 5735 N N . ASP H 1 28 ? 12.517 -54.808 7.409 1.00 43.66 28 ASP H N 1
ATOM 5736 C CA . ASP H 1 28 ? 11.700 -55.345 8.484 1.00 44.09 28 ASP H CA 1
ATOM 5737 C C . ASP H 1 28 ? 11.579 -56.852 8.297 1.00 45.90 28 ASP H C 1
ATOM 5738 O O . ASP H 1 28 ? 11.316 -57.325 7.189 1.00 46.75 28 ASP H O 1
ATOM 5743 N N . ILE H 1 29 ? 11.774 -57.595 9.385 1.00 46.78 29 ILE H N 1
ATOM 5744 C CA . ILE H 1 29 ? 11.768 -59.063 9.340 1.00 48.94 29 ILE H CA 1
ATOM 5745 C C . ILE H 1 29 ? 10.364 -59.665 9.208 1.00 50.34 29 ILE H C 1
ATOM 5746 O O . ILE H 1 29 ? 10.238 -60.820 8.801 1.00 52.36 29 ILE H O 1
ATOM 5751 N N . ASN H 1 30 ? 9.325 -58.899 9.552 1.00 49.65 30 ASN H N 1
ATOM 5752 C CA . ASN H 1 30 ? 7.921 -59.307 9.270 1.00 51.19 30 ASN H CA 1
ATOM 5753 C C . ASN H 1 30 ? 7.270 -58.229 8.335 1.00 49.98 30 ASN H C 1
ATOM 5754 O O . ASN H 1 30 ? 6.554 -57.337 8.776 1.00 49.35 30 ASN H O 1
ATOM 5759 N N . PRO H 1 31 ? 7.600 -58.282 7.014 1.00 49.90 31 PRO H N 1
ATOM 5760 C CA . PRO H 1 31 ? 7.125 -57.266 6.060 1.00 49.03 31 PRO H CA 1
ATOM 5761 C C . PRO H 1 31 ? 5.607 -57.177 5.978 1.00 50.28 31 PRO H C 1
ATOM 5762 O O . PRO H 1 31 ? 4.921 -58.193 6.103 1.00 52.37 31 PRO H O 1
ATOM 5766 N N . LYS H 1 32 ? 5.107 -55.960 5.771 1.00 49.32 32 LYS H N 1
ATOM 5767 C CA . LYS H 1 32 ? 3.682 -55.680 5.619 1.00 50.67 32 LYS H CA 1
ATOM 5768 C C . LYS H 1 32 ? 3.419 -55.106 4.224 1.00 50.82 32 LYS H C 1
ATOM 5769 O O . LYS H 1 32 ? 2.302 -54.710 3.905 1.00 52.02 32 LYS H O 1
ATOM 5775 N N . ALA H 1 33 ? 4.462 -55.083 3.398 1.00 49.96 33 ALA H N 1
ATOM 5776 C CA . ALA H 1 33 ? 4.380 -54.610 2.024 1.00 50.42 33 ALA H CA 1
ATOM 5777 C C . ALA H 1 33 ? 5.523 -55.230 1.235 1.00 50.50 33 ALA H C 1
ATOM 5778 O O . ALA H 1 33 ? 6.475 -55.747 1.821 1.00 49.82 33 ALA H O 1
ATOM 5780 N N . LYS H 1 34 ? 5.425 -55.169 -0.090 1.00 51.67 34 LYS H N 1
ATOM 5781 C CA . LYS H 1 34 ? 6.427 -55.756 -0.978 1.00 52.36 34 LYS H CA 1
ATOM 5782 C C . LYS H 1 34 ? 7.831 -55.332 -0.558 1.00 50.63 34 LYS H C 1
ATOM 5783 O O . LYS H 1 34 ? 8.712 -56.172 -0.354 1.00 50.90 34 LYS H O 1
ATOM 5789 N N . VAL H 1 35 ? 8.024 -54.031 -0.398 1.00 49.18 35 VAL H N 1
ATOM 5790 C CA . VAL H 1 35 ? 9.237 -53.497 0.211 1.00 47.64 35 VAL H CA 1
ATOM 5791 C C . VAL H 1 35 ? 8.856 -52.830 1.528 1.00 46.08 35 VAL H C 1
ATOM 5792 O O . VAL H 1 35 ? 8.010 -51.934 1.558 1.00 45.88 35 VAL H O 1
ATOM 5796 N N . HIS H 1 36 ? 9.480 -53.288 2.610 1.00 45.30 36 HIS H N 1
ATOM 5797 C CA . HIS H 1 36 ? 9.258 -52.728 3.932 1.00 44.11 36 HIS H CA 1
ATOM 5798 C C . HIS H 1 36 ? 10.600 -52.468 4.612 1.00 43.11 36 HIS H C 1
ATOM 5799 O O . HIS H 1 36 ? 11.270 -53.398 5.060 1.00 43.42 36 HIS H O 1
ATOM 5806 N N . ALA H 1 37 ? 10.980 -51.195 4.690 1.00 42.28 37 ALA H N 1
ATOM 5807 C CA . ALA H 1 37 ? 12.217 -50.786 5.351 1.00 41.61 37 ALA H CA 1
ATOM 5808 C C . ALA H 1 37 ? 11.929 -50.004 6.630 1.00 40.76 37 ALA H C 1
ATOM 5809 O O . ALA H 1 37 ? 10.839 -49.461 6.814 1.00 40.68 37 ALA H O 1
ATOM 5811 N N . LEU H 1 38 ? 12.925 -49.961 7.509 1.00 40.43 38 LEU H N 1
ATOM 5812 C CA . LEU H 1 38 ? 12.861 -49.187 8.741 1.00 39.92 38 LEU H CA 1
ATOM 5813 C C . LEU H 1 38 ? 14.014 -48.198 8.740 1.00 39.85 38 LEU H C 1
ATOM 5814 O O . LEU H 1 38 ? 15.138 -48.568 8.411 1.00 40.28 38 LEU H O 1
ATOM 5819 N N . VAL H 1 39 ? 13.742 -46.948 9.107 1.00 39.71 39 VAL H N 1
ATOM 5820 C CA . VAL H 1 39 ? 14.792 -45.933 9.256 1.00 40.04 39 VAL H CA 1
ATOM 5821 C C . VAL H 1 39 ? 14.902 -45.517 10.720 1.00 40.00 39 VAL H C 1
ATOM 5822 O O . VAL H 1 39 ? 13.917 -45.099 11.323 1.00 39.90 39 VAL H O 1
ATOM 5826 N N . ILE H 1 40 ? 16.106 -45.635 11.274 1.00 40.40 40 ILE H N 1
ATOM 5827 C CA . ILE H 1 40 ? 16.350 -45.415 12.673 1.00 40.68 40 ILE H CA 1
ATOM 5828 C C . ILE H 1 40 ? 17.488 -44.439 12.902 1.00 41.60 40 ILE H C 1
ATOM 5829 O O . ILE H 1 40 ? 18.508 -44.535 12.230 1.00 42.19 40 ILE H O 1
ATOM 5834 N N . PRO H 1 41 ? 17.357 -43.559 13.913 1.00 42.10 41 PRO H N 1
ATOM 5835 C CA . PRO H 1 41 ? 18.509 -42.773 14.356 1.00 43.38 41 PRO H CA 1
ATOM 5836 C C . PRO H 1 41 ? 19.432 -43.616 15.227 1.00 43.93 41 PRO H C 1
ATOM 5837 O O . PRO H 1 41 ? 18.952 -44.379 16.070 1.00 43.60 41 PRO H O 1
ATOM 5841 N N . LYS H 1 42 ? 20.740 -43.502 15.014 1.00 45.12 42 LYS H N 1
ATOM 5842 C CA . LYS H 1 42 ? 21.712 -44.232 15.836 1.00 46.14 42 LYS H CA 1
ATOM 5843 C C . LYS H 1 42 ? 21.695 -43.722 17.277 1.00 47.00 42 LYS H C 1
ATOM 5844 O O . LYS H 1 42 ? 21.939 -44.476 18.217 1.00 47.54 42 LYS H O 1
ATOM 5850 N N . GLN H 1 43 ? 21.396 -42.439 17.433 1.00 47.44 43 GLN H N 1
ATOM 5851 C CA . GLN H 1 43 ? 21.227 -41.830 18.744 1.00 48.48 43 GLN H CA 1
ATOM 5852 C C . GLN H 1 43 ? 20.055 -42.471 19.482 1.00 47.56 43 GLN H C 1
ATOM 5853 O O . GLN H 1 43 ? 19.070 -42.877 18.869 1.00 46.10 43 GLN H O 1
ATOM 5859 N N . SER H 1 44 ? 20.179 -42.561 20.803 1.00 48.80 44 SER H N 1
ATOM 5860 C CA . SER H 1 44 ? 19.177 -43.218 21.629 1.00 48.59 44 SER H CA 1
ATOM 5861 C C . SER H 1 44 ? 17.978 -42.313 21.832 1.00 48.59 44 SER H C 1
ATOM 5862 O O . SER H 1 44 ? 17.971 -41.458 22.709 1.00 50.13 44 SER H O 1
ATOM 5865 N N . ILE H 1 45 ? 16.966 -42.503 21.002 1.00 47.14 45 ILE H N 1
ATOM 5866 C CA . ILE H 1 45 ? 15.749 -41.743 21.087 1.00 47.33 45 ILE H CA 1
ATOM 5867 C C . ILE H 1 45 ? 14.536 -42.649 20.959 1.00 46.55 45 ILE H C 1
ATOM 5868 O O . ILE H 1 45 ? 14.490 -43.480 20.067 1.00 45.23 45 ILE H O 1
ATOM 5873 N N . GLN H 1 46 ? 13.533 -42.435 21.807 1.00 47.72 46 GLN H N 1
ATOM 5874 C CA . GLN H 1 46 ? 12.452 -43.402 21.994 1.00 47.76 46 GLN H CA 1
ATOM 5875 C C . GLN H 1 46 ? 11.330 -43.323 20.961 1.00 46.91 46 GLN H C 1
ATOM 5876 O O . GLN H 1 46 ? 10.793 -44.350 20.550 1.00 46.35 46 GLN H O 1
ATOM 5882 N N . ASP H 1 47 ? 10.957 -42.107 20.575 1.00 47.20 47 ASP H N 1
ATOM 5883 C CA . ASP H 1 47 ? 9.853 -41.893 19.643 1.00 46.87 47 ASP H CA 1
ATOM 5884 C C . ASP H 1 47 ? 9.970 -40.529 18.966 1.00 47.03 47 ASP H C 1
ATOM 5885 O O . ASP H 1 47 ? 10.938 -39.797 19.195 1.00 47.38 47 ASP H O 1
ATOM 5890 N N . PHE H 1 48 ? 8.991 -40.193 18.131 1.00 47.11 48 PHE H N 1
ATOM 5891 C CA . PHE H 1 48 ? 9.034 -38.958 17.360 1.00 47.55 48 PHE H CA 1
ATOM 5892 C C . PHE H 1 48 ? 9.035 -37.723 18.250 1.00 49.59 48 PHE H C 1
ATOM 5893 O O . PHE H 1 48 ? 9.678 -36.726 17.934 1.00 50.13 48 PHE H O 1
ATOM 5901 N N . ASN H 1 49 ? 8.309 -37.777 19.360 1.00 51.10 49 ASN H N 1
ATOM 5902 C CA . ASN H 1 49 ? 8.313 -36.659 20.312 1.00 53.44 49 ASN H CA 1
ATOM 5903 C C . ASN H 1 49 ? 9.703 -36.233 20.789 1.00 53.55 49 ASN H C 1
ATOM 5904 O O . ASN H 1 49 ? 9.913 -35.056 21.095 1.00 55.41 49 ASN H O 1
ATOM 5909 N N . GLY H 1 50 ? 10.642 -37.179 20.834 1.00 51.91 50 GLY H N 1
ATOM 5910 C CA . GLY H 1 50 ? 11.985 -36.926 21.350 1.00 52.28 50 GLY H CA 1
ATOM 5911 C C . GLY H 1 50 ? 13.066 -36.710 20.303 1.00 51.18 50 GLY H C 1
ATOM 5912 O O . GLY H 1 50 ? 14.236 -36.907 20.590 1.00 51.18 50 GLY H O 1
ATOM 5913 N N . ILE H 1 51 ? 12.686 -36.313 19.090 1.00 50.62 51 ILE H N 1
ATOM 5914 C CA . ILE H 1 51 ? 13.666 -35.962 18.043 1.00 50.17 51 ILE H CA 1
ATOM 5915 C C . ILE H 1 51 ? 13.666 -34.454 17.869 1.00 52.31 51 ILE H C 1
ATOM 5916 O O . ILE H 1 51 ? 12.605 -33.844 17.897 1.00 53.37 51 ILE H O 1
ATOM 5921 N N . THR H 1 52 ? 14.847 -33.862 17.688 1.00 53.30 52 THR H N 1
ATOM 5922 C CA . THR H 1 52 ? 14.964 -32.418 17.494 1.00 55.77 52 THR H CA 1
ATOM 5923 C C . THR H 1 52 ? 14.653 -32.097 16.043 1.00 55.54 52 THR H C 1
ATOM 5924 O O . THR H 1 52 ? 14.848 -32.944 15.168 1.00 53.65 52 THR H O 1
ATOM 5928 N N . PRO H 1 53 ? 14.166 -30.876 15.771 1.00 57.80 53 PRO H N 1
ATOM 5929 C CA . PRO H 1 53 ? 13.926 -30.570 14.368 1.00 57.93 53 PRO H CA 1
ATOM 5930 C C . PRO H 1 53 ? 15.174 -30.718 13.486 1.00 57.76 53 PRO H C 1
ATOM 5931 O O . PRO H 1 53 ? 15.071 -31.311 12.409 1.00 56.39 53 PRO H O 1
ATOM 5935 N N . GLU H 1 54 ? 16.310 -30.174 13.943 1.00 59.53 54 GLU H N 1
ATOM 5936 C CA . GLU H 1 54 ? 17.622 -30.255 13.257 1.00 60.08 54 GLU H CA 1
ATOM 5937 C C . GLU H 1 54 ? 17.980 -31.655 12.769 1.00 57.35 54 GLU H C 1
ATOM 5938 O O . GLU H 1 54 ? 18.562 -31.821 11.697 1.00 57.56 54 GLU H O 1
ATOM 5944 N N . LEU H 1 55 ? 17.617 -32.654 13.560 1.00 55.14 55 LEU H N 1
ATOM 5945 C CA . LEU H 1 55 ? 17.952 -34.041 13.270 1.00 52.83 55 LEU H CA 1
ATOM 5946 C C . LEU H 1 55 ? 16.941 -34.676 12.310 1.00 51.05 55 LEU H C 1
ATOM 5947 O O . LEU H 1 55 ? 17.287 -35.565 11.535 1.00 49.89 55 LEU H O 1
ATOM 5952 N N . MET H 1 56 ? 15.695 -34.216 12.374 1.00 51.16 56 MET H N 1
ATOM 5953 C CA . MET H 1 56 ? 14.648 -34.697 11.493 1.00 49.97 56 MET H CA 1
ATOM 5954 C C . MET H 1 56 ? 14.838 -34.126 10.089 1.00 51.18 56 MET H C 1
ATOM 5955 O O . MET H 1 56 ? 14.395 -34.726 9.110 1.00 50.26 56 MET H O 1
ATOM 5960 N N . ALA H 1 57 ? 15.488 -32.968 9.994 1.00 53.56 57 ALA H N 1
ATOM 5961 C CA . ALA H 1 57 ? 15.920 -32.435 8.710 1.00 55.24 57 ALA H CA 1
ATOM 5962 C C . ALA H 1 57 ? 16.899 -33.398 8.062 1.00 54.30 57 ALA H C 1
ATOM 5963 O O . ALA H 1 57 ? 16.773 -33.737 6.886 1.00 54.24 57 ALA H O 1
ATOM 5965 N N . GLN H 1 58 ? 17.870 -33.850 8.847 1.00 53.87 58 GLN H N 1
ATOM 5966 C CA . GLN H 1 58 ? 18.910 -34.757 8.356 1.00 53.44 58 GLN H CA 1
ATOM 5967 C C . GLN H 1 58 ? 18.360 -36.157 8.071 1.00 50.82 58 GLN H C 1
ATOM 5968 O O . GLN H 1 58 ? 18.854 -36.854 7.186 1.00 50.75 58 GLN H O 1
ATOM 5974 N N . MET H 1 59 ? 17.336 -36.555 8.823 1.00 49.09 59 MET H N 1
ATOM 5975 C CA . MET H 1 59 ? 16.648 -37.821 8.587 1.00 46.98 59 MET H CA 1
ATOM 5976 C C . MET H 1 59 ? 15.831 -37.778 7.301 1.00 47.13 59 MET H C 1
ATOM 5977 O O . MET H 1 59 ? 15.774 -38.762 6.569 1.00 46.31 59 MET H O 1
ATOM 5982 N N . THR H 1 60 ? 15.181 -36.646 7.046 1.00 48.48 60 THR H N 1
ATOM 5983 C CA . THR H 1 60 ? 14.416 -36.448 5.819 1.00 49.17 60 THR H CA 1
ATOM 5984 C C . THR H 1 60 ? 15.323 -36.624 4.608 1.00 50.23 60 THR H C 1
ATOM 5985 O O . THR H 1 60 ? 14.957 -37.277 3.626 1.00 49.96 60 THR H O 1
ATOM 5989 N N . SER H 1 61 ? 16.511 -36.040 4.702 1.00 51.77 61 SER H N 1
ATOM 5990 C CA . SER H 1 61 ? 17.541 -36.188 3.688 1.00 53.29 61 SER H CA 1
ATOM 5991 C C . SER H 1 61 ? 17.931 -37.653 3.522 1.00 51.67 61 SER H C 1
ATOM 5992 O O . SER H 1 61 ? 18.034 -38.159 2.406 1.00 52.28 61 SER H O 1
ATOM 5995 N N . PHE H 1 62 ? 18.122 -38.330 4.651 1.00 49.92 62 PHE H N 1
ATOM 5996 C CA . PHE H 1 62 ? 18.453 -39.756 4.670 1.00 48.56 62 PHE H CA 1
ATOM 5997 C C . PHE H 1 62 ? 17.329 -40.629 4.111 1.00 47.17 62 PHE H C 1
ATOM 5998 O O . PHE H 1 62 ? 17.593 -41.618 3.431 1.00 47.13 62 PHE H O 1
ATOM 6006 N N . ILE H 1 63 ? 16.082 -40.258 4.391 1.00 46.40 63 ILE H N 1
ATOM 6007 C CA . ILE H 1 63 ? 14.923 -40.999 3.891 1.00 45.49 63 ILE H CA 1
ATOM 6008 C C . ILE H 1 63 ? 14.858 -40.963 2.362 1.00 46.91 63 ILE H C 1
ATOM 6009 O O . ILE H 1 63 ? 14.553 -41.976 1.734 1.00 46.57 63 ILE H O 1
ATOM 6014 N N . PHE H 1 64 ? 15.154 -39.804 1.773 1.00 48.83 64 PHE H N 1
ATOM 6015 C CA . PHE H 1 64 ? 15.208 -39.679 0.318 1.00 50.72 64 PHE H CA 1
ATOM 6016 C C . PHE H 1 64 ? 16.266 -40.606 -0.272 1.00 51.25 64 PHE H C 1
ATOM 6017 O O . PHE H 1 64 ? 16.075 -41.168 -1.353 1.00 52.09 64 PHE H O 1
ATOM 6025 N N . GLU H 1 65 ? 17.383 -40.759 0.432 1.00 51.08 65 GLU H N 1
ATOM 6026 C CA . GLU H 1 65 ? 18.445 -41.656 -0.020 1.00 51.89 65 GLU H CA 1
ATOM 6027 C C . GLU H 1 65 ? 18.023 -43.122 0.022 1.00 50.29 65 GLU H C 1
ATOM 6028 O O . GLU H 1 65 ? 18.396 -43.893 -0.859 1.00 51.39 65 GLU H O 1
ATOM 6034 N N . VAL H 1 66 ? 17.231 -43.494 1.024 1.00 48.07 66 VAL H N 1
ATOM 6035 C CA . VAL H 1 66 ? 16.792 -44.872 1.183 1.00 46.81 66 VAL H CA 1
ATOM 6036 C C . VAL H 1 66 ? 15.821 -45.239 0.069 1.00 47.32 66 VAL H C 1
ATOM 6037 O O . VAL H 1 66 ? 16.033 -46.208 -0.656 1.00 48.08 66 VAL H O 1
ATOM 6041 N N . VAL H 1 67 ? 14.739 -44.474 -0.044 1.00 47.15 67 VAL H N 1
ATOM 6042 C CA . VAL H 1 67 ? 13.699 -44.755 -1.046 1.00 47.85 67 VAL H CA 1
ATOM 6043 C C . VAL H 1 67 ? 14.249 -44.767 -2.471 1.00 50.12 67 VAL H C 1
ATOM 6044 O O . VAL H 1 67 ? 13.720 -45.466 -3.335 1.00 50.92 67 VAL H O 1
ATOM 6048 N N . GLU H 1 68 ? 15.311 -44.001 -2.703 1.00 51.47 68 GLU H N 1
ATOM 6049 C CA . GLU H 1 68 ? 15.953 -43.969 -4.002 1.00 54.10 68 GLU H CA 1
ATOM 6050 C C . GLU H 1 68 ? 16.830 -45.222 -4.201 1.00 54.53 68 GLU H C 1
ATOM 6051 O O . GLU H 1 68 ? 16.791 -45.793 -5.297 1.00 56.27 68 GLU H O 1
ATOM 6057 N N . LYS H 1 69 ? 17.570 -45.647 -3.155 1.00 53.27 69 LYS H N 1
ATOM 6058 C CA . LYS H 1 69 ? 18.326 -46.953 -3.174 1.00 53.69 69 LYS H CA 1
ATOM 6059 C C . LYS H 1 69 ? 17.335 -48.111 -3.380 1.00 52.91 69 LYS H C 1
ATOM 6060 O O . LYS H 1 69 ? 17.579 -48.991 -4.214 1.00 54.57 69 LYS H O 1
ATOM 6066 N N . LEU H 1 70 ? 16.180 -48.071 -2.714 1.00 50.88 70 LEU H N 1
ATOM 6067 C CA . LEU H 1 70 ? 15.179 -49.127 -2.907 1.00 50.54 70 LEU H CA 1
ATOM 6068 C C . LEU H 1 70 ? 14.418 -49.047 -4.233 1.00 52.24 70 LEU H C 1
ATOM 6069 O O . LEU H 1 70 ? 13.768 -50.014 -4.617 1.00 52.70 70 LEU H O 1
ATOM 6074 N N . GLY H 1 71 ? 14.474 -47.907 -4.916 1.00 53.42 71 GLY H N 1
ATOM 6075 C CA . GLY H 1 71 ? 13.844 -47.779 -6.228 1.00 55.49 71 GLY H CA 1
ATOM 6076 C C . GLY H 1 71 ? 12.336 -47.648 -6.149 1.00 54.77 71 GLY H C 1
ATOM 6077 O O . GLY H 1 71 ? 11.636 -47.910 -7.125 1.00 56.43 71 GLY H O 1
ATOM 6078 N N . ILE H 1 72 ? 11.839 -47.212 -4.997 1.00 52.64 72 ILE H N 1
ATOM 6079 C CA . ILE H 1 72 ? 10.409 -46.974 -4.795 1.00 52.19 72 ILE H CA 1
ATOM 6080 C C . ILE H 1 72 ? 10.080 -45.482 -4.698 1.00 52.42 72 ILE H C 1
ATOM 6081 O O . ILE H 1 72 ? 8.913 -45.114 -4.539 1.00 52.44 72 ILE H O 1
ATOM 6086 N N . LYS H 1 73 ? 11.099 -44.630 -4.808 1.00 52.99 73 LYS H N 1
ATOM 6087 C CA . LYS H 1 73 ? 10.908 -43.187 -4.696 1.00 53.60 73 LYS H CA 1
ATOM 6088 C C . LYS H 1 73 ? 9.813 -42.690 -5.632 1.00 55.55 73 LYS H C 1
ATOM 6089 O O . LYS H 1 73 ? 8.959 -41.896 -5.234 1.00 55.55 73 LYS H O 1
ATOM 6095 N N . GLU H 1 74 ? 9.850 -43.166 -6.872 1.00 57.52 74 GLU H N 1
ATOM 6096 C CA . GLU H 1 74 ? 8.946 -42.707 -7.919 1.00 59.97 74 GLU H CA 1
ATOM 6097 C C . GLU H 1 74 ? 7.752 -43.627 -8.133 1.00 60.01 74 GLU H C 1
ATOM 6098 O O . GLU H 1 74 ? 6.755 -43.210 -8.717 1.00 61.81 74 GLU H O 1
ATOM 6104 N N . LYS H 1 75 ? 7.860 -44.874 -7.684 1.00 58.42 75 LYS H N 1
ATOM 6105 C CA . LYS H 1 75 ? 6.740 -45.812 -7.743 1.00 58.58 75 LYS H CA 1
ATOM 6106 C C . LYS H 1 75 ? 5.683 -45.476 -6.700 1.00 57.31 75 LYS H C 1
ATOM 6107 O O . LYS H 1 75 ? 4.491 -45.602 -6.962 1.00 58.57 75 LYS H O 1
ATOM 6113 N N . GLY H 1 76 ? 6.124 -45.036 -5.526 1.00 55.18 76 GLY H N 1
ATOM 6114 C CA . GLY H 1 76 ? 5.214 -44.629 -4.458 1.00 54.23 76 GLY H CA 1
ATOM 6115 C C . GLY H 1 76 ? 5.490 -45.392 -3.177 1.00 51.88 76 GLY H C 1
ATOM 6116 O O . GLY H 1 76 ? 5.804 -46.586 -3.211 1.00 51.41 76 GLY H O 1
ATOM 6117 N N . TYR H 1 77 ? 5.387 -44.696 -2.047 1.00 50.70 77 TYR H N 1
ATOM 6118 C CA . TYR H 1 77 ? 5.644 -45.295 -0.747 1.00 48.75 77 TYR H CA 1
ATOM 6119 C C . TYR H 1 77 ? 4.913 -44.572 0.383 1.00 48.41 77 TYR H C 1
ATOM 6120 O O . TYR H 1 77 ? 4.512 -43.418 0.240 1.00 49.45 77 TYR H O 1
ATOM 6129 N N . LYS H 1 78 ? 4.760 -45.269 1.506 1.00 47.29 78 LYS H N 1
ATOM 6130 C CA . LYS H 1 78 ? 4.148 -44.713 2.705 1.00 47.14 78 LYS H CA 1
ATOM 6131 C C . LYS H 1 78 ? 5.229 -44.417 3.730 1.00 45.53 78 LYS H C 1
ATOM 6132 O O . LYS H 1 78 ? 6.197 -45.166 3.851 1.00 44.41 78 LYS H O 1
ATOM 6138 N N . LEU H 1 79 ? 5.055 -43.321 4.460 1.00 45.76 79 LEU H N 1
ATOM 6139 C CA . LEU H 1 79 ? 5.932 -42.980 5.569 1.00 44.62 79 LEU H CA 1
ATOM 6140 C C . LEU H 1 79 ? 5.107 -42.999 6.853 1.00 44.92 79 LEU H C 1
ATOM 6141 O O . LEU H 1 79 ? 4.090 -42.316 6.941 1.00 46.35 79 LEU H O 1
ATOM 6146 N N . LEU H 1 80 ? 5.534 -43.792 7.835 1.00 43.92 80 LEU H N 1
ATOM 6147 C CA . LEU H 1 80 ? 4.779 -43.972 9.074 1.00 44.53 80 LEU H CA 1
ATOM 6148 C C . LEU H 1 80 ? 5.706 -44.069 10.273 1.00 43.61 80 LEU H C 1
ATOM 6149 O O . LEU H 1 80 ? 6.742 -44.721 10.212 1.00 42.44 80 LEU H O 1
ATOM 6154 N N . THR H 1 81 ? 5.323 -43.425 11.368 1.00 44.44 81 THR H N 1
ATOM 6155 C CA . THR H 1 81 ? 5.962 -43.671 12.659 1.00 44.08 81 THR H CA 1
ATOM 6156 C C . THR H 1 81 ? 4.907 -43.656 13.760 1.00 45.74 81 THR H C 1
ATOM 6157 O O . THR H 1 81 ? 4.006 -42.811 13.755 1.00 47.19 81 THR H O 1
ATOM 6161 N N . ASN H 1 82 ? 5.001 -44.618 14.674 1.00 45.87 82 ASN H N 1
ATOM 6162 C CA . ASN H 1 82 ? 4.067 -44.728 15.794 1.00 47.81 82 ASN H CA 1
ATOM 6163 C C . ASN H 1 82 ? 4.679 -44.126 17.049 1.00 48.22 82 ASN H C 1
ATOM 6164 O O . ASN H 1 82 ? 5.790 -44.484 17.434 1.00 47.15 82 ASN H O 1
ATOM 6169 N N . VAL H 1 83 ? 3.956 -43.201 17.669 1.00 50.07 83 VAL H N 1
ATOM 6170 C CA . VAL H 1 83 ? 4.442 -42.514 18.852 1.00 50.94 83 VAL H CA 1
ATOM 6171 C C . VAL H 1 83 ? 3.691 -43.041 20.073 1.00 53.21 83 VAL H C 1
ATOM 6172 O O . VAL H 1 83 ? 2.540 -42.674 20.312 1.00 55.45 83 VAL H O 1
ATOM 6176 N N . GLY H 1 84 ? 4.353 -43.916 20.829 1.00 52.97 84 GLY H N 1
ATOM 6177 C CA . GLY H 1 84 ? 3.801 -44.472 22.064 1.00 55.40 84 GLY H CA 1
ATOM 6178 C C . GLY H 1 84 ? 3.123 -45.811 21.866 1.00 56.05 84 GLY H C 1
ATOM 6179 O O . GLY H 1 84 ? 2.622 -46.091 20.743 1.00 55.25 84 GLY H O 1
ATOM 6180 N N . LYS H 1 85 ? 3.080 -46.615 22.950 1.00 57.89 85 LYS H N 1
ATOM 6181 C CA . LYS H 1 85 ? 2.351 -47.885 22.931 1.00 59.37 85 LYS H CA 1
ATOM 6182 C C . LYS H 1 85 ? 0.856 -47.997 22.617 1.00 61.66 85 LYS H C 1
ATOM 6183 O O . LYS H 1 85 ? 0.332 -49.119 22.493 1.00 62.94 85 LYS H O 1
ATOM 6189 N N . ASN H 1 86 ? 0.178 -46.876 22.532 1.00 62.60 86 ASN H N 1
ATOM 6190 C CA . ASN H 1 86 ? -1.330 -46.835 22.264 1.00 65.39 86 ASN H CA 1
ATOM 6191 C C . ASN H 1 86 ? -1.593 -46.217 20.925 1.00 63.78 86 ASN H C 1
ATOM 6192 O O . ASN H 1 86 ? -2.746 -45.889 20.601 1.00 65.97 86 ASN H O 1
ATOM 6197 N N . ALA H 1 87 ? -0.505 -45.887 20.237 1.00 60.40 87 ALA H N 1
ATOM 6198 C CA . ALA H 1 87 ? -0.551 -45.737 18.800 1.00 58.59 87 ALA H CA 1
ATOM 6199 C C . ALA H 1 87 ? 0.227 -46.885 18.146 1.00 56.33 87 ALA H C 1
ATOM 6200 O O . ALA H 1 87 ? 0.822 -46.697 17.089 1.00 54.03 87 ALA H O 1
ATOM 6202 N N . GLY H 1 88 ? 0.231 -48.056 18.785 1.00 57.33 88 GLY H N 1
ATOM 6203 C CA . GLY H 1 88 ? 0.814 -49.260 18.216 1.00 55.97 88 GLY H CA 1
ATOM 6204 C C . GLY H 1 88 ? 2.314 -49.484 18.232 1.00 53.41 88 GLY H C 1
ATOM 6205 O O . GLY H 1 88 ? 2.795 -50.449 17.630 1.00 52.46 88 GLY H O 1
ATOM 6206 N N . GLN H 1 89 ? 3.067 -48.602 18.885 1.00 52.60 89 GLN H N 1
ATOM 6207 C CA . GLN H 1 89 ? 4.522 -48.742 18.932 1.00 50.56 89 GLN H CA 1
ATOM 6208 C C . GLN H 1 89 ? 4.889 -49.925 19.816 1.00 51.67 89 GLN H C 1
ATOM 6209 O O . GLN H 1 89 ? 4.463 -50.007 20.963 1.00 53.84 89 GLN H O 1
ATOM 6215 N N . GLU H 1 90 ? 5.681 -50.836 19.260 1.00 50.48 90 GLU H N 1
ATOM 6216 C CA . GLU H 1 90 ? 6.027 -52.107 19.908 1.00 51.76 90 GLU H CA 1
ATOM 6217 C C . GLU H 1 90 ? 7.511 -52.083 20.370 1.00 50.68 90 GLU H C 1
ATOM 6218 O O . GLU H 1 90 ? 7.822 -52.429 21.516 1.00 52.22 90 GLU H O 1
ATOM 6224 N N . VAL H 1 91 ? 8.404 -51.599 19.506 1.00 48.41 91 VAL H N 1
ATOM 6225 C CA . VAL H 1 91 ? 9.806 -51.384 19.863 1.00 47.62 91 VAL H CA 1
ATOM 6226 C C . VAL H 1 91 ? 9.983 -49.915 20.240 1.00 47.10 91 VAL H C 1
ATOM 6227 O O . VAL H 1 91 ? 9.613 -49.027 19.473 1.00 46.07 91 VAL H O 1
ATOM 6231 N N . MET H 1 92 ? 10.570 -49.665 21.409 1.00 48.09 92 MET H N 1
ATOM 6232 C CA . MET H 1 92 ? 10.691 -48.307 21.946 1.00 48.24 92 MET H CA 1
ATOM 6233 C C . MET H 1 92 ? 11.999 -47.637 21.556 1.00 46.94 92 MET H C 1
ATOM 6234 O O . MET H 1 92 ? 12.810 -47.283 22.397 1.00 47.73 92 MET H O 1
ATOM 6239 N N . HIS H 1 93 ? 12.176 -47.477 20.250 1.00 45.28 93 HIS H N 1
ATOM 6240 C CA . HIS H 1 93 ? 13.246 -46.676 19.677 1.00 44.33 93 HIS H CA 1
ATOM 6241 C C . HIS H 1 93 ? 12.624 -46.037 18.451 1.00 43.25 93 HIS H C 1
ATOM 6242 O O . HIS H 1 93 ? 11.904 -46.702 17.705 1.00 42.78 93 HIS H O 1
ATOM 6249 N N . LEU H 1 94 ? 12.857 -44.741 18.270 1.00 43.24 94 LEU H N 1
ATOM 6250 C CA . LEU H 1 94 ? 12.262 -44.004 17.158 1.00 42.67 94 LEU H CA 1
ATOM 6251 C C . LEU H 1 94 ? 12.550 -44.724 15.848 1.00 41.52 94 LEU H C 1
ATOM 6252 O O . LEU H 1 94 ? 13.697 -45.045 15.553 1.00 41.19 94 LEU H O 1
ATOM 6257 N N . HIS H 1 95 ? 11.501 -44.999 15.083 1.00 41.24 95 HIS H N 1
ATOM 6258 C CA . HIS H 1 95 ? 11.678 -45.591 13.777 1.00 40.47 95 HIS H CA 1
ATOM 6259 C C . HIS H 1 95 ? 10.548 -45.218 12.840 1.00 40.55 95 HIS H C 1
ATOM 6260 O O . HIS H 1 95 ? 9.390 -45.115 13.252 1.00 41.24 95 HIS H O 1
ATOM 6267 N N . PHE H 1 96 ? 10.908 -45.008 11.578 1.00 40.18 96 PHE H N 1
ATOM 6268 C CA . PHE H 1 96 ? 9.942 -44.753 10.524 1.00 40.47 96 PHE H CA 1
ATOM 6269 C C . PHE H 1 96 ? 9.805 -45.989 9.644 1.00 40.26 96 PHE H C 1
ATOM 6270 O O . PHE H 1 96 ? 10.804 -46.548 9.194 1.00 39.88 96 PHE H O 1
ATOM 6278 N N . HIS H 1 97 ? 8.567 -46.415 9.419 1.00 40.82 97 HIS H N 1
ATOM 6279 C CA . HIS H 1 97 ? 8.277 -47.473 8.467 1.00 41.04 97 HIS H CA 1
ATOM 6280 C C . HIS H 1 97 ? 8.236 -46.864 7.075 1.00 41.33 97 HIS H C 1
ATOM 6281 O O . HIS H 1 97 ? 7.622 -45.815 6.869 1.00 41.87 97 HIS H O 1
ATOM 6288 N N . ILE H 1 98 ? 8.903 -47.514 6.127 1.00 41.29 98 ILE H N 1
ATOM 6289 C CA . ILE H 1 98 ? 8.771 -47.175 4.713 1.00 42.01 98 ILE H CA 1
ATOM 6290 C C . ILE H 1 98 ? 8.154 -48.369 4.008 1.00 42.79 98 ILE H C 1
ATOM 6291 O O . ILE H 1 98 ? 8.798 -49.401 3.848 1.00 42.77 98 ILE H O 1
ATOM 6296 N N . LEU H 1 99 ? 6.891 -48.228 3.630 1.00 43.77 99 LEU H N 1
ATOM 6297 C CA . LEU H 1 99 ? 6.170 -49.278 2.938 1.00 44.95 99 LEU H CA 1
ATOM 6298 C C . LEU H 1 99 ? 5.983 -48.862 1.497 1.00 46.08 99 LEU H C 1
ATOM 6299 O O . LEU H 1 99 ? 5.922 -47.675 1.189 1.00 46.28 99 LEU H O 1
ATOM 6304 N N . SER H 1 100 ? 5.841 -49.850 0.625 1.00 47.20 100 SER H N 1
ATOM 6305 C CA . SER H 1 100 ? 5.846 -49.615 -0.817 1.00 48.58 100 SER H CA 1
ATOM 6306 C C . SER H 1 100 ? 5.035 -50.699 -1.489 1.00 50.32 100 SER H C 1
ATOM 6307 O O . SER H 1 100 ? 5.395 -51.860 -1.370 1.00 50.45 100 SER H O 1
ATOM 6310 N N . GLY H 1 101 ? 3.940 -50.326 -2.152 1.00 51.97 101 GLY H N 1
ATOM 6311 C CA . GLY H 1 101 ? 3.205 -51.233 -3.051 1.00 54.19 101 GLY H CA 1
ATOM 6312 C C . GLY H 1 101 ? 2.869 -52.624 -2.506 1.00 54.69 101 GLY H C 1
ATOM 6313 O O . GLY H 1 101 ? 2.089 -52.792 -1.556 1.00 54.69 101 GLY H O 1
ATOM 6314 N N . MET I 1 1 ? -18.993 -16.296 -92.610 1.00 82.50 1 MET I N 1
ATOM 6315 C CA . MET I 1 1 ? -20.471 -16.013 -92.502 1.00 83.47 1 MET I CA 1
ATOM 6316 C C . MET I 1 1 ? -21.019 -14.984 -93.510 1.00 80.37 1 MET I C 1
ATOM 6317 O O . MET I 1 1 ? -22.200 -14.691 -93.422 1.00 81.27 1 MET I O 1
ATOM 6322 N N . ASN I 1 2 ? -20.190 -14.457 -94.429 1.00 77.14 2 ASN I N 1
ATOM 6323 C CA . ASN I 1 2 ? -20.618 -13.475 -95.466 1.00 74.32 2 ASN I CA 1
ATOM 6324 C C . ASN I 1 2 ? -20.651 -14.021 -96.964 1.00 73.34 2 ASN I C 1
ATOM 6325 O O . ASN I 1 2 ? -19.860 -14.904 -97.381 1.00 73.67 2 ASN I O 1
ATOM 6330 N N . VAL I 1 3 ? -21.531 -13.458 -97.796 1.00 72.28 3 VAL I N 1
ATOM 6331 C CA . VAL I 1 3 ? -21.879 -14.087 -99.083 1.00 72.31 3 VAL I CA 1
ATOM 6332 C C . VAL I 1 3 ? -20.721 -14.291 -100.079 1.00 70.39 3 VAL I C 1
ATOM 6333 O O . VAL I 1 3 ? -20.631 -15.346 -100.699 1.00 71.63 3 VAL I O 1
ATOM 6337 N N . PHE I 1 4 ? -19.857 -13.292 -100.249 1.00 67.68 4 PHE I N 1
ATOM 6338 C CA . PHE I 1 4 ? -18.722 -13.420 -101.180 1.00 66.06 4 PHE I CA 1
ATOM 6339 C C . PHE I 1 4 ? -17.628 -14.318 -100.617 1.00 67.30 4 PHE I C 1
ATOM 6340 O O . PHE I 1 4 ? -16.950 -15.020 -101.372 1.00 67.43 4 PHE I O 1
ATOM 6348 N N . GLU I 1 5 ? -17.455 -14.296 -99.299 1.00 68.47 5 GLU I N 1
ATOM 6349 C CA . GLU I 1 5 ? -16.495 -15.196 -98.653 1.00 70.22 5 GLU I CA 1
ATOM 6350 C C . GLU I 1 5 ? -16.917 -16.645 -98.844 1.00 73.08 5 GLU I C 1
ATOM 6351 O O . GLU I 1 5 ? -16.077 -17.524 -99.035 1.00 74.20 5 GLU I O 1
ATOM 6357 N N . LYS I 1 6 ? -18.225 -16.884 -98.779 1.00 74.54 6 LYS I N 1
ATOM 6358 C CA . LYS I 1 6 ? -18.781 -18.213 -99.029 1.00 77.55 6 LYS I CA 1
ATOM 6359 C C . LYS I 1 6 ? -18.484 -18.688 -100.450 1.00 76.85 6 LYS I C 1
ATOM 6360 O O . LYS I 1 6 ? -18.178 -19.864 -100.666 1.00 79.12 6 LYS I O 1
ATOM 6366 N N . ILE I 1 7 ? -18.582 -17.774 -101.412 1.00 74.00 7 ILE I N 1
ATOM 6367 C CA . ILE I 1 7 ? -18.267 -18.086 -102.804 1.00 73.22 7 ILE I CA 1
ATOM 6368 C C . ILE I 1 7 ? -16.794 -18.464 -102.935 1.00 72.92 7 ILE I C 1
ATOM 6369 O O . ILE I 1 7 ? -16.459 -19.462 -103.584 1.00 74.45 7 ILE I O 1
ATOM 6374 N N . ILE I 1 8 ? -15.930 -17.681 -102.289 1.00 71.28 8 ILE I N 1
ATOM 6375 C CA . ILE I 1 8 ? -14.482 -17.919 -102.310 1.00 71.14 8 ILE I CA 1
ATOM 6376 C C . ILE I 1 8 ? -14.137 -19.286 -101.736 1.00 74.52 8 ILE I C 1
ATOM 6377 O O . ILE I 1 8 ? -13.279 -19.996 -102.258 1.00 75.46 8 ILE I O 1
ATOM 6382 N N . GLN I 1 9 ? -14.829 -19.655 -100.666 1.00 76.64 9 GLN I N 1
ATOM 6383 C CA . GLN I 1 9 ? -14.557 -20.897 -99.969 1.00 80.25 9 GLN I CA 1
ATOM 6384 C C . GLN I 1 9 ? -15.300 -22.058 -100.587 1.00 82.87 9 GLN I C 1
ATOM 6385 O O . GLN I 1 9 ? -15.127 -23.193 -100.160 1.00 86.28 9 GLN I O 1
ATOM 6391 N N . GLY I 1 10 ? -16.136 -21.755 -101.578 1.00 81.55 10 GLY I N 1
ATOM 6392 C CA . GLY I 1 10 ? -16.819 -22.755 -102.373 1.00 83.86 10 GLY I CA 1
ATOM 6393 C C . GLY I 1 10 ? -18.057 -23.337 -101.717 1.00 86.93 10 GLY I C 1
ATOM 6394 O O . GLY I 1 10 ? -18.547 -24.383 -102.135 1.00 89.89 10 GLY I O 1
ATOM 6395 N N . GLU I 1 11 ? -18.560 -22.655 -100.690 1.00 86.50 11 GLU I N 1
ATOM 6396 C CA . GLU I 1 11 ? -19.780 -23.059 -99.998 1.00 89.45 11 GLU I CA 1
ATOM 6397 C C . GLU I 1 11 ? -21.022 -22.841 -100.868 1.00 89.23 11 GLU I C 1
ATOM 6398 O O . GLU I 1 11 ? -21.955 -23.639 -100.838 1.00 92.57 11 GLU I O 1
ATOM 6404 N N . ILE I 1 12 ? -21.032 -21.757 -101.634 1.00 85.59 12 ILE I N 1
ATOM 6405 C CA . ILE I 1 12 ? -22.138 -21.428 -102.523 1.00 85.21 12 ILE I CA 1
ATOM 6406 C C . ILE I 1 12 ? -21.652 -21.344 -103.947 1.00 83.26 12 ILE I C 1
ATOM 6407 O O . ILE I 1 12 ? -20.582 -20.790 -104.179 1.00 80.52 12 ILE I O 1
ATOM 6412 N N . PRO I 1 13 ? -22.464 -21.836 -104.905 1.00 84.83 13 PRO I N 1
ATOM 6413 C CA . PRO I 1 13 ? -22.085 -21.731 -106.306 1.00 83.23 13 PRO I CA 1
ATOM 6414 C C . PRO I 1 13 ? -22.113 -20.300 -106.835 1.00 79.44 13 PRO I C 1
ATOM 6415 O O . PRO I 1 13 ? -22.585 -19.383 -106.162 1.00 78.21 13 PRO I O 1
ATOM 6419 N N . CYS I 1 14 ? -21.575 -20.123 -108.035 1.00 77.85 14 CYS I N 1
ATOM 6420 C CA . CYS I 1 14 ? -21.653 -18.851 -108.744 1.00 74.78 14 CYS I CA 1
ATOM 6421 C C . CYS I 1 14 ? -21.409 -19.079 -110.235 1.00 74.64 14 CYS I C 1
ATOM 6422 O O . CYS I 1 14 ? -21.025 -20.175 -110.649 1.00 76.63 14 CYS I O 1
ATOM 6425 N N . SER I 1 15 ? -21.652 -18.046 -111.036 1.00 72.55 15 SER I N 1
ATOM 6426 C CA . SER I 1 15 ? -21.360 -18.099 -112.465 1.00 72.26 15 SER I CA 1
ATOM 6427 C C . SER I 1 15 ? -19.986 -17.484 -112.706 1.00 69.61 15 SER I C 1
ATOM 6428 O O . SER I 1 15 ? -19.890 -16.308 -113.066 1.00 67.28 15 SER I O 1
ATOM 6431 N N . LYS I 1 16 ? -18.938 -18.289 -112.488 1.00 70.31 16 LYS I N 1
ATOM 6432 C CA . LYS I 1 16 ? -17.535 -17.814 -112.604 1.00 68.29 16 LYS I CA 1
ATOM 6433 C C . LYS I 1 16 ? -17.227 -17.380 -114.018 1.00 67.34 16 LYS I C 1
ATOM 6434 O O . LYS I 1 16 ? -17.390 -18.151 -114.953 1.00 69.15 16 LYS I O 1
ATOM 6440 N N . ILE I 1 17 ? -16.742 -16.151 -114.146 1.00 64.77 17 ILE I N 1
ATOM 6441 C CA . ILE I 1 17 ? -16.328 -15.595 -115.427 1.00 63.86 17 ILE I CA 1
ATOM 6442 C C . ILE I 1 17 ? -14.856 -15.905 -115.648 1.00 63.81 17 ILE I C 1
ATOM 6443 O O . ILE I 1 17 ? -14.489 -16.497 -116.660 1.00 65.08 17 ILE I O 1
ATOM 6448 N N . LEU I 1 18 ? -14.031 -15.513 -114.682 1.00 62.61 18 LEU I N 1
ATOM 6449 C CA . LEU I 1 18 ? -12.598 -15.776 -114.708 1.00 62.79 18 LEU I CA 1
ATOM 6450 C C . LEU I 1 18 ? -12.094 -15.946 -113.281 1.00 62.81 18 LEU I C 1
ATOM 6451 O O . LEU I 1 18 ? -12.684 -15.411 -112.348 1.00 61.88 18 LEU I O 1
ATOM 6456 N N . GLU I 1 19 ? -11.006 -16.693 -113.121 1.00 64.12 19 GLU I N 1
ATOM 6457 C CA . GLU I 1 19 ? -10.396 -16.907 -111.816 1.00 64.54 19 GLU I CA 1
ATOM 6458 C C . GLU I 1 19 ? -8.889 -17.050 -111.939 1.00 65.09 19 GLU I C 1
ATOM 6459 O O . GLU I 1 19 ? -8.365 -17.495 -112.962 1.00 66.13 19 GLU I O 1
ATOM 6465 N N . ASN I 1 20 ? -8.194 -16.674 -110.878 1.00 64.68 20 ASN I N 1
ATOM 6466 C CA . ASN I 1 20 ? -6.763 -16.893 -110.799 1.00 65.72 20 ASN I CA 1
ATOM 6467 C C . ASN I 1 20 ? -6.358 -16.985 -109.331 1.00 66.35 20 ASN I C 1
ATOM 6468 O O . ASN I 1 20 ? -7.206 -16.925 -108.446 1.00 66.04 20 ASN I O 1
ATOM 6473 N N . GLU I 1 21 ? -5.068 -17.140 -109.076 1.00 67.51 21 GLU I N 1
ATOM 6474 C CA . GLU I 1 21 ? -4.583 -17.420 -107.730 1.00 68.81 21 GLU I CA 1
ATOM 6475 C C . GLU I 1 21 ? -4.980 -16.377 -106.671 1.00 66.99 21 GLU I C 1
ATOM 6476 O O . GLU I 1 21 ? -5.182 -16.727 -105.508 1.00 68.07 21 GLU I O 1
ATOM 6482 N N . ARG I 1 22 ? -5.112 -15.114 -107.077 1.00 64.50 22 ARG I N 1
ATOM 6483 C CA . ARG I 1 22 ? -5.426 -14.026 -106.147 1.00 62.93 22 ARG I CA 1
ATOM 6484 C C . ARG I 1 22 ? -6.817 -13.398 -106.319 1.00 61.05 22 ARG I C 1
ATOM 6485 O O . ARG I 1 22 ? -7.291 -12.713 -105.410 1.00 60.23 22 ARG I O 1
ATOM 6493 N N . PHE I 1 23 ? -7.465 -13.609 -107.464 1.00 60.60 23 PHE I N 1
ATOM 6494 C CA . PHE I 1 23 ? -8.749 -12.958 -107.751 1.00 59.03 23 PHE I CA 1
ATOM 6495 C C . PHE I 1 23 ? -9.777 -13.910 -108.334 1.00 60.02 23 PHE I C 1
ATOM 6496 O O . PHE I 1 23 ? -9.447 -14.993 -108.813 1.00 61.72 23 PHE I O 1
ATOM 6504 N N . LEU I 1 24 ? -11.029 -13.473 -108.297 1.00 59.19 24 LEU I N 1
ATOM 6505 C CA . LEU I 1 24 ? -12.139 -14.239 -108.830 1.00 60.24 24 LEU I CA 1
ATOM 6506 C C . LEU I 1 24 ? -13.195 -13.278 -109.359 1.00 58.76 24 LEU I C 1
ATOM 6507 O O . LEU I 1 24 ? -13.490 -12.264 -108.725 1.00 57.47 24 LEU I O 1
ATOM 6512 N N . SER I 1 25 ? -13.760 -13.598 -110.522 1.00 59.18 25 SER I N 1
ATOM 6513 C CA . SER I 1 25 ? -14.837 -12.804 -111.098 1.00 58.26 25 SER I CA 1
ATOM 6514 C C . SER I 1 25 ? -16.047 -13.675 -111.389 1.00 60.05 25 SER I C 1
ATOM 6515 O O . SER I 1 25 ? -15.908 -14.846 -111.740 1.00 61.87 25 SER I O 1
ATOM 6518 N N . PHE I 1 26 ? -17.233 -13.089 -111.249 1.00 59.82 26 PHE I N 1
ATOM 6519 C CA . PHE I 1 26 ? -18.483 -13.796 -111.499 1.00 61.75 26 PHE I CA 1
ATOM 6520 C C . PHE I 1 26 ? -19.631 -12.820 -111.729 1.00 61.19 26 PHE I C 1
ATOM 6521 O O . PHE I 1 26 ? -19.538 -11.642 -111.381 1.00 59.45 26 PHE I O 1
ATOM 6529 N N . TYR I 1 27 ? -20.710 -13.321 -112.323 1.00 62.96 27 TYR I N 1
ATOM 6530 C CA . TYR I 1 27 ? -21.876 -12.497 -112.633 1.00 62.98 27 TYR I CA 1
ATOM 6531 C C . TYR I 1 27 ? -22.665 -12.138 -111.383 1.00 63.33 27 TYR I C 1
ATOM 6532 O O . TYR I 1 27 ? -22.792 -12.945 -110.463 1.00 64.75 27 TYR I O 1
ATOM 6541 N N . ASP I 1 28 ? -23.203 -10.923 -111.369 1.00 62.34 28 ASP I N 1
ATOM 6542 C CA . ASP I 1 28 ? -24.083 -10.468 -110.300 1.00 62.96 28 ASP I CA 1
ATOM 6543 C C . ASP I 1 28 ? -25.465 -11.080 -110.514 1.00 65.71 28 ASP I C 1
ATOM 6544 O O . ASP I 1 28 ? -25.995 -11.051 -111.629 1.00 66.42 28 ASP I O 1
ATOM 6549 N N . ILE I 1 29 ? -26.046 -11.623 -109.445 1.00 67.48 29 ILE I N 1
ATOM 6550 C CA . ILE I 1 29 ? -27.344 -12.315 -109.528 1.00 70.62 29 ILE I CA 1
ATOM 6551 C C . ILE I 1 29 ? -28.516 -11.357 -109.691 1.00 71.29 29 ILE I C 1
ATOM 6552 O O . ILE I 1 29 ? -29.612 -11.763 -110.075 1.00 73.89 29 ILE I O 1
ATOM 6557 N N . ASN I 1 30 ? -28.286 -10.090 -109.375 1.00 69.23 30 ASN I N 1
ATOM 6558 C CA . ASN I 1 30 ? -29.241 -9.042 -109.636 1.00 69.71 30 ASN I CA 1
ATOM 6559 C C . ASN I 1 30 ? -28.634 -7.948 -110.516 1.00 67.31 30 ASN I C 1
ATOM 6560 O O . ASN I 1 30 ? -28.263 -6.868 -110.031 1.00 65.66 30 ASN I O 1
ATOM 6565 N N . PRO I 1 31 ? -28.537 -8.228 -111.830 1.00 67.41 31 PRO I N 1
ATOM 6566 C CA . PRO I 1 31 ? -27.889 -7.320 -112.770 1.00 65.47 31 PRO I CA 1
ATOM 6567 C C . PRO I 1 31 ? -28.538 -5.938 -112.843 1.00 65.49 31 PRO I C 1
ATOM 6568 O O . PRO I 1 31 ? -29.758 -5.817 -112.724 1.00 67.65 31 PRO I O 1
ATOM 6572 N N . LYS I 1 32 ? -27.704 -4.919 -113.030 1.00 63.36 32 LYS I N 1
ATOM 6573 C CA . LYS I 1 32 ? -28.133 -3.533 -113.175 1.00 63.37 32 LYS I CA 1
ATOM 6574 C C . LYS I 1 32 ? -27.733 -3.024 -114.562 1.00 62.84 32 LYS I C 1
ATOM 6575 O O . LYS I 1 32 ? -27.900 -1.847 -114.874 1.00 62.83 32 LYS I O 1
ATOM 6581 N N . ALA I 1 33 ? -27.204 -3.927 -115.385 1.00 62.67 33 ALA I N 1
ATOM 6582 C CA . ALA I 1 33 ? -26.801 -3.619 -116.747 1.00 62.50 33 ALA I CA 1
ATOM 6583 C C . ALA I 1 33 ? -26.799 -4.911 -117.546 1.00 63.58 33 ALA I C 1
ATOM 6584 O O . ALA I 1 33 ? -26.812 -6.000 -116.970 1.00 63.97 33 ALA I O 1
ATOM 6586 N N . LYS I 1 34 ? -26.775 -4.785 -118.867 1.00 64.29 34 LYS I N 1
ATOM 6587 C CA . LYS I 1 34 ? -26.798 -5.950 -119.750 1.00 65.65 34 LYS I CA 1
ATOM 6588 C C . LYS I 1 34 ? -25.775 -6.986 -119.317 1.00 64.52 34 LYS I C 1
ATOM 6589 O O . LYS I 1 34 ? -26.103 -8.160 -119.147 1.00 65.88 34 LYS I O 1
ATOM 6595 N N . VAL I 1 35 ? -24.537 -6.541 -119.144 1.00 62.30 35 VAL I N 1
ATOM 6596 C CA . VAL I 1 35 ? -23.502 -7.363 -118.537 1.00 61.19 35 VAL I CA 1
ATOM 6597 C C . VAL I 1 35 ? -23.117 -6.720 -117.218 1.00 59.45 35 VAL I C 1
ATOM 6598 O O . VAL I 1 35 ? -22.723 -5.550 -117.176 1.00 58.17 35 VAL I O 1
ATOM 6602 N N . HIS I 1 36 ? -23.240 -7.493 -116.145 1.00 59.71 36 HIS I N 1
ATOM 6603 C CA . HIS I 1 36 ? -22.869 -7.045 -114.814 1.00 58.40 36 HIS I CA 1
ATOM 6604 C C . HIS I 1 36 ? -22.013 -8.108 -114.128 1.00 58.15 36 HIS I C 1
ATOM 6605 O O . HIS I 1 36 ? -22.523 -9.141 -113.692 1.00 59.65 36 HIS I O 1
ATOM 6612 N N . ALA I 1 37 ? -20.713 -7.841 -114.026 1.00 56.56 37 ALA I N 1
ATOM 6613 C CA . ALA I 1 37 ? -19.779 -8.743 -113.357 1.00 56.42 37 ALA I CA 1
ATOM 6614 C C . ALA I 1 37 ? -19.239 -8.125 -112.067 1.00 55.21 37 ALA I C 1
ATOM 6615 O O . ALA I 1 37 ? -19.276 -6.910 -111.879 1.00 54.16 37 ALA I O 1
ATOM 6617 N N . LEU I 1 38 ? -18.740 -8.988 -111.187 1.00 55.64 38 LEU I N 1
ATOM 6618 C CA . LEU I 1 38 ? -18.104 -8.576 -109.945 1.00 54.84 38 LEU I CA 1
ATOM 6619 C C . LEU I 1 38 ? -16.690 -9.134 -109.921 1.00 54.56 38 LEU I C 1
ATOM 6620 O O . LEU I 1 38 ? -16.482 -10.291 -110.264 1.00 55.72 38 LEU I O 1
ATOM 6625 N N . VAL I 1 39 ? -15.721 -8.306 -109.535 1.00 53.32 39 VAL I N 1
ATOM 6626 C CA . VAL I 1 39 ? -14.338 -8.752 -109.374 1.00 53.32 39 VAL I CA 1
ATOM 6627 C C . VAL I 1 39 ? -13.957 -8.665 -107.903 1.00 53.45 39 VAL I C 1
ATOM 6628 O O . VAL I 1 39 ? -14.038 -7.588 -107.305 1.00 52.60 39 VAL I O 1
ATOM 6632 N N . ILE I 1 40 ? -13.518 -9.790 -107.335 1.00 54.72 40 ILE I N 1
ATOM 6633 C CA . ILE I 1 40 ? -13.181 -9.840 -105.914 1.00 55.28 40 ILE I CA 1
ATOM 6634 C C . ILE I 1 40 ? -11.815 -10.464 -105.664 1.00 56.04 40 ILE I C 1
ATOM 6635 O O . ILE I 1 40 ? -11.399 -11.383 -106.376 1.00 56.88 40 ILE I O 1
ATOM 6640 N N . PRO I 1 41 ? -11.093 -9.930 -104.670 1.00 55.94 41 PRO I N 1
ATOM 6641 C CA . PRO I 1 41 ? -9.866 -10.568 -104.228 1.00 57.13 41 PRO I CA 1
ATOM 6642 C C . PRO I 1 41 ? -10.193 -11.786 -103.370 1.00 59.19 41 PRO I C 1
ATOM 6643 O O . PRO I 1 41 ? -11.101 -11.723 -102.538 1.00 59.60 41 PRO I O 1
ATOM 6647 N N . LYS I 1 42 ? -9.476 -12.884 -103.578 1.00 60.79 42 LYS I N 1
ATOM 6648 C CA . LYS I 1 42 ? -9.674 -14.087 -102.768 1.00 63.21 42 LYS I CA 1
ATOM 6649 C C . LYS I 1 42 ? -9.255 -13.839 -101.324 1.00 64.07 42 LYS I C 1
ATOM 6650 O O . LYS I 1 42 ? -9.815 -14.421 -100.394 1.00 65.77 42 LYS I O 1
ATOM 6656 N N . GLN I 1 43 ? -8.259 -12.977 -101.150 1.00 63.17 43 GLN I N 1
ATOM 6657 C CA . GLN I 1 43 ? -7.808 -12.555 -99.831 1.00 63.93 43 GLN I CA 1
ATOM 6658 C C . GLN I 1 43 ? -8.934 -11.826 -99.100 1.00 63.20 43 GLN I C 1
ATOM 6659 O O . GLN I 1 43 ? -9.750 -11.139 -99.718 1.00 61.42 43 GLN I O 1
ATOM 6665 N N . SER I 1 44 ? -8.973 -11.990 -97.782 1.00 64.86 44 SER I N 1
ATOM 6666 C CA . SER I 1 44 ? -10.035 -11.417 -96.964 1.00 64.76 44 SER I CA 1
ATOM 6667 C C . SER I 1 44 ? -9.787 -9.933 -96.741 1.00 63.11 44 SER I C 1
ATOM 6668 O O . SER I 1 44 ? -9.035 -9.560 -95.841 1.00 63.97 44 SER I O 1
ATOM 6671 N N . ILE I 1 45 ? -10.409 -9.095 -97.569 1.00 61.03 45 ILE I N 1
ATOM 6672 C CA . ILE I 1 45 ? -10.356 -7.640 -97.356 1.00 59.73 45 ILE I CA 1
ATOM 6673 C C . ILE I 1 45 ? -11.716 -6.997 -97.617 1.00 58.70 45 ILE I C 1
ATOM 6674 O O . ILE I 1 45 ? -12.455 -7.383 -98.523 1.00 58.10 45 ILE I O 1
ATOM 6679 N N . GLN I 1 46 ? -12.040 -6.029 -96.773 1.00 58.82 46 GLN I N 1
ATOM 6680 C CA . GLN I 1 46 ? -13.406 -5.557 -96.608 1.00 58.74 46 GLN I CA 1
ATOM 6681 C C . GLN I 1 46 ? -13.843 -4.526 -97.636 1.00 56.92 46 GLN I C 1
ATOM 6682 O O . GLN I 1 46 ? -14.992 -4.541 -98.075 1.00 56.75 46 GLN I O 1
ATOM 6688 N N . ASP I 1 47 ? -12.938 -3.623 -97.996 1.00 55.87 47 ASP I N 1
ATOM 6689 C CA . ASP I 1 47 ? -13.249 -2.546 -98.931 1.00 54.46 47 ASP I CA 1
ATOM 6690 C C . ASP I 1 47 ? -11.979 -1.999 -99.585 1.00 53.60 47 ASP I C 1
ATOM 6691 O O . ASP I 1 47 ? -10.883 -2.515 -99.353 1.00 54.11 47 ASP I O 1
ATOM 6696 N N . PHE I 1 48 ? -12.132 -0.974 -100.418 1.00 52.63 48 PHE I N 1
ATOM 6697 C CA . PHE I 1 48 ? -11.011 -0.431 -101.176 1.00 52.05 48 PHE I CA 1
ATOM 6698 C C . PHE I 1 48 ? -9.932 0.138 -100.267 1.00 52.93 48 PHE I C 1
ATOM 6699 O O . PHE I 1 48 ? -8.749 0.051 -100.566 1.00 53.11 48 PHE I O 1
ATOM 6707 N N . ASN I 1 49 ? -10.341 0.746 -99.162 1.00 53.74 49 ASN I N 1
ATOM 6708 C CA . ASN I 1 49 ? -9.368 1.265 -98.197 1.00 54.93 49 ASN I CA 1
ATOM 6709 C C . ASN I 1 49 ? -8.342 0.238 -97.715 1.00 55.83 49 ASN I C 1
ATOM 6710 O O . ASN I 1 49 ? -7.212 0.609 -97.381 1.00 56.73 49 ASN I O 1
ATOM 6715 N N . GLY I 1 50 ? -8.734 -1.035 -97.685 1.00 55.88 50 GLY I N 1
ATOM 6716 C CA . GLY I 1 50 ? -7.889 -2.101 -97.158 1.00 57.10 50 GLY I CA 1
ATOM 6717 C C . GLY I 1 50 ? -7.169 -2.938 -98.203 1.00 56.70 50 GLY I C 1
ATOM 6718 O O . GLY I 1 50 ? -6.776 -4.055 -97.912 1.00 57.76 50 GLY I O 1
ATOM 6719 N N . ILE I 1 51 ? -6.987 -2.411 -99.412 1.00 55.45 51 ILE I N 1
ATOM 6720 C CA . ILE I 1 51 ? -6.194 -3.102 -100.448 1.00 55.31 51 ILE I CA 1
ATOM 6721 C C . ILE I 1 51 ? -4.860 -2.385 -100.600 1.00 55.92 51 ILE I C 1
ATOM 6722 O O . ILE I 1 51 ? -4.827 -1.162 -100.564 1.00 55.68 51 ILE I O 1
ATOM 6727 N N . THR I 1 52 ? -3.774 -3.147 -100.766 1.00 57.00 52 THR I N 1
ATOM 6728 C CA . THR I 1 52 ? -2.426 -2.593 -100.924 1.00 58.04 52 THR I CA 1
ATOM 6729 C C . THR I 1 52 ? -2.270 -2.146 -102.390 1.00 57.06 52 THR I C 1
ATOM 6730 O O . THR I 1 52 ? -2.938 -2.693 -103.281 1.00 55.95 52 THR I O 1
ATOM 6734 N N . PRO I 1 53 ? -1.428 -1.128 -102.650 1.00 57.67 53 PRO I N 1
ATOM 6735 C CA . PRO I 1 53 ? -1.269 -0.748 -104.053 1.00 57.07 53 PRO I CA 1
ATOM 6736 C C . PRO I 1 53 ? -0.793 -1.901 -104.945 1.00 57.40 53 PRO I C 1
ATOM 6737 O O . PRO I 1 53 ? -1.359 -2.097 -106.017 1.00 56.32 53 PRO I O 1
ATOM 6741 N N . GLU I 1 54 ? 0.217 -2.645 -104.483 1.00 59.11 54 GLU I N 1
ATOM 6742 C CA . GLU I 1 54 ? 0.771 -3.839 -105.164 1.00 59.97 54 GLU I CA 1
ATOM 6743 C C . GLU I 1 54 ? -0.292 -4.816 -105.666 1.00 58.73 54 GLU I C 1
ATOM 6744 O O . GLU I 1 54 ? -0.145 -5.410 -106.731 1.00 58.87 54 GLU I O 1
ATOM 6750 N N . LEU I 1 55 ? -1.353 -4.979 -104.883 1.00 57.83 55 LEU I N 1
ATOM 6751 C CA . LEU I 1 55 ? -2.411 -5.933 -105.187 1.00 57.05 55 LEU I CA 1
ATOM 6752 C C . LEU I 1 55 ? -3.433 -5.338 -106.151 1.00 55.27 55 LEU I C 1
ATOM 6753 O O . LEU I 1 55 ? -4.044 -6.057 -106.941 1.00 54.88 55 LEU I O 1
ATOM 6758 N N . MET I 1 56 ? -3.616 -4.023 -106.082 1.00 54.45 56 MET I N 1
ATOM 6759 C CA . MET I 1 56 ? -4.522 -3.323 -106.976 1.00 53.09 56 MET I CA 1
ATOM 6760 C C . MET I 1 56 ? -3.916 -3.206 -108.373 1.00 53.30 56 MET I C 1
ATOM 6761 O O . MET I 1 56 ? -4.640 -3.098 -109.361 1.00 52.51 56 MET I O 1
ATOM 6766 N N . ALA I 1 57 ? -2.586 -3.231 -108.451 1.00 54.62 57 ALA I N 1
ATOM 6767 C CA . ALA I 1 57 ? -1.889 -3.356 -109.730 1.00 55.32 57 ALA I CA 1
ATOM 6768 C C . ALA I 1 57 ? -2.263 -4.674 -110.395 1.00 55.37 57 ALA I C 1
ATOM 6769 O O . ALA I 1 57 ? -2.615 -4.711 -111.570 1.00 55.07 57 ALA I O 1
ATOM 6771 N N . GLN I 1 58 ? -2.210 -5.748 -109.615 1.00 56.00 58 GLN I N 1
ATOM 6772 C CA . GLN I 1 58 ? -2.516 -7.082 -110.115 1.00 56.50 58 GLN I CA 1
ATOM 6773 C C . GLN I 1 58 ? -4.010 -7.250 -110.419 1.00 55.17 58 GLN I C 1
ATOM 6774 O O . GLN I 1 58 ? -4.382 -8.017 -111.312 1.00 55.45 58 GLN I O 1
ATOM 6780 N N . MET I 1 59 ? -4.857 -6.542 -109.672 1.00 53.99 59 MET I N 1
ATOM 6781 C CA . MET I 1 59 ? -6.298 -6.538 -109.922 1.00 52.92 59 MET I CA 1
ATOM 6782 C C . MET I 1 59 ? -6.629 -5.792 -111.206 1.00 52.24 59 MET I C 1
ATOM 6783 O O . MET I 1 59 ? -7.511 -6.205 -111.956 1.00 52.05 59 MET I O 1
ATOM 6788 N N . THR I 1 60 ? -5.935 -4.681 -111.444 1.00 52.13 60 THR I N 1
ATOM 6789 C CA . THR I 1 60 ? -6.105 -3.905 -112.670 1.00 51.87 60 THR I CA 1
ATOM 6790 C C . THR I 1 60 ? -5.812 -4.779 -113.885 1.00 52.72 60 THR I C 1
ATOM 6791 O O . THR I 1 60 ? -6.551 -4.763 -114.877 1.00 52.54 60 THR I O 1
ATOM 6795 N N . SER I 1 61 ? -4.733 -5.550 -113.785 1.00 53.88 61 SER I N 1
ATOM 6796 C CA . SER I 1 61 ? -4.367 -6.526 -114.800 1.00 55.06 61 SER I CA 1
ATOM 6797 C C . SER I 1 61 ? -5.474 -7.566 -114.983 1.00 54.95 61 SER I C 1
ATOM 6798 O O . SER I 1 61 ? -5.858 -7.888 -116.104 1.00 55.37 61 SER I O 1
ATOM 6801 N N . PHE I 1 62 ? -5.994 -8.062 -113.867 1.00 54.64 62 PHE I N 1
ATOM 6802 C CA . PHE I 1 62 ? -7.092 -9.025 -113.869 1.00 54.82 62 PHE I CA 1
ATOM 6803 C C . PHE I 1 62 ? -8.383 -8.444 -114.444 1.00 53.84 62 PHE I C 1
ATOM 6804 O O . PHE I 1 62 ? -9.126 -9.142 -115.130 1.00 54.42 62 PHE I O 1
ATOM 6812 N N . ILE I 1 63 ? -8.650 -7.173 -114.158 1.00 52.63 63 ILE I N 1
ATOM 6813 C CA . ILE I 1 63 ? -9.848 -6.496 -114.666 1.00 51.94 63 ILE I CA 1
ATOM 6814 C C . ILE I 1 63 ? -9.830 -6.413 -116.189 1.00 52.50 63 ILE I C 1
ATOM 6815 O O . ILE I 1 63 ? -10.855 -6.620 -116.834 1.00 52.74 63 ILE I O 1
ATOM 6820 N N . PHE I 1 64 ? -8.662 -6.120 -116.756 1.00 52.98 64 PHE I N 1
ATOM 6821 C CA . PHE I 1 64 ? -8.498 -6.103 -118.213 1.00 53.88 64 PHE I CA 1
ATOM 6822 C C . PHE I 1 64 ? -8.805 -7.475 -118.821 1.00 55.03 64 PHE I C 1
ATOM 6823 O O . PHE I 1 64 ? -9.380 -7.561 -119.907 1.00 55.68 64 PHE I O 1
ATOM 6831 N N . GLU I 1 65 ? -8.421 -8.540 -118.119 1.00 55.55 65 GLU I N 1
ATOM 6832 C CA . GLU I 1 65 ? -8.707 -9.894 -118.576 1.00 56.95 65 GLU I CA 1
ATOM 6833 C C . GLU I 1 65 ? -10.200 -10.214 -118.555 1.00 56.85 65 GLU I C 1
ATOM 6834 O O . GLU I 1 65 ? -10.695 -10.898 -119.452 1.00 58.08 65 GLU I O 1
ATOM 6840 N N . VAL I 1 66 ? -10.917 -9.695 -117.561 1.00 55.64 66 VAL I N 1
ATOM 6841 C CA . VAL I 1 66 ? -12.347 -9.954 -117.425 1.00 55.77 66 VAL I CA 1
ATOM 6842 C C . VAL I 1 66 ? -13.121 -9.261 -118.542 1.00 55.78 66 VAL I C 1
ATOM 6843 O O . VAL I 1 66 ? -13.856 -9.907 -119.289 1.00 57.02 66 VAL I O 1
ATOM 6847 N N . VAL I 1 67 ? -12.953 -7.943 -118.648 1.00 54.69 67 VAL I N 1
ATOM 6848 C CA . VAL I 1 67 ? -13.671 -7.157 -119.657 1.00 54.89 67 VAL I CA 1
ATOM 6849 C C . VAL I 1 67 ? -13.398 -7.638 -121.077 1.00 56.33 67 VAL I C 1
ATOM 6850 O O . VAL I 1 67 ? -14.250 -7.498 -121.958 1.00 57.15 67 VAL I O 1
ATOM 6854 N N . GLU I 1 68 ? -12.217 -8.209 -121.297 1.00 56.86 68 GLU I N 1
ATOM 6855 C CA . GLU I 1 68 ? -11.862 -8.738 -122.604 1.00 58.50 68 GLU I CA 1
ATOM 6856 C C . GLU I 1 68 ? -12.550 -10.080 -122.835 1.00 59.96 68 GLU I C 1
ATOM 6857 O O . GLU I 1 68 ? -13.054 -10.341 -123.927 1.00 61.39 68 GLU I O 1
ATOM 6863 N N . LYS I 1 69 ? -12.593 -10.913 -121.801 1.00 59.87 69 LYS I N 1
ATOM 6864 C CA . LYS I 1 69 ? -13.372 -12.144 -121.850 1.00 61.45 69 LYS I CA 1
ATOM 6865 C C . LYS I 1 69 ? -14.853 -11.870 -122.075 1.00 61.66 69 LYS I C 1
ATOM 6866 O O . LYS I 1 69 ? -15.498 -12.565 -122.850 1.00 63.48 69 LYS I O 1
ATOM 6872 N N . LEU I 1 70 ? -15.396 -10.869 -121.393 1.00 60.09 70 LEU I N 1
ATOM 6873 C CA . LEU I 1 70 ? -16.801 -10.509 -121.590 1.00 60.51 70 LEU I CA 1
ATOM 6874 C C . LEU I 1 70 ? -17.061 -9.794 -122.912 1.00 61.12 70 LEU I C 1
ATOM 6875 O O . LEU I 1 70 ? -18.209 -9.681 -123.316 1.00 62.12 70 LEU I O 1
ATOM 6880 N N . GLY I 1 71 ? -16.018 -9.301 -123.575 1.00 60.80 71 GLY I N 1
ATOM 6881 C CA . GLY I 1 71 ? -16.181 -8.670 -124.889 1.00 61.78 71 GLY I CA 1
ATOM 6882 C C . GLY I 1 71 ? -16.773 -7.276 -124.817 1.00 60.91 71 GLY I C 1
ATOM 6883 O O . GLY I 1 71 ? -17.329 -6.782 -125.794 1.00 62.05 71 GLY I O 1
ATOM 6884 N N . ILE I 1 72 ? -16.646 -6.641 -123.657 1.00 59.13 72 ILE I N 1
ATOM 6885 C CA . ILE I 1 72 ? -17.118 -5.271 -123.452 1.00 58.39 72 ILE I CA 1
ATOM 6886 C C . ILE I 1 72 ? -15.958 -4.285 -123.328 1.00 57.31 72 ILE I C 1
ATOM 6887 O O . ILE I 1 72 ? -16.186 -3.083 -123.162 1.00 56.89 72 ILE I O 1
ATOM 6892 N N . LYS I 1 73 ? -14.725 -4.783 -123.425 1.00 57.23 73 LYS I N 1
ATOM 6893 C CA . LYS I 1 73 ? -13.541 -3.936 -123.287 1.00 56.55 73 LYS I CA 1
ATOM 6894 C C . LYS I 1 73 ? -13.594 -2.726 -124.217 1.00 57.34 73 LYS I C 1
ATOM 6895 O O . LYS I 1 73 ? -13.314 -1.602 -123.806 1.00 56.74 73 LYS I O 1
ATOM 6901 N N . GLU I 1 74 ? -13.976 -2.972 -125.463 1.00 58.95 74 GLU I N 1
ATOM 6902 C CA . GLU I 1 74 ? -13.988 -1.947 -126.507 1.00 60.23 74 GLU I CA 1
ATOM 6903 C C . GLU I 1 74 ? -15.360 -1.326 -126.739 1.00 60.85 74 GLU I C 1
ATOM 6904 O O . GLU I 1 74 ? -15.454 -0.246 -127.311 1.00 61.79 74 GLU I O 1
ATOM 6910 N N . LYS I 1 75 ? -16.417 -2.015 -126.316 1.00 60.65 75 LYS I N 1
ATOM 6911 C CA . LYS I 1 75 ? -17.767 -1.467 -126.389 1.00 61.39 75 LYS I CA 1
ATOM 6912 C C . LYS I 1 75 ? -17.976 -0.377 -125.341 1.00 60.17 75 LYS I C 1
ATOM 6913 O O . LYS I 1 75 ? -18.656 0.608 -125.598 1.00 61.06 75 LYS I O 1
ATOM 6919 N N . GLY I 1 76 ? -17.403 -0.570 -124.157 1.00 58.37 76 GLY I N 1
ATOM 6920 C CA . GLY I 1 76 ? -17.506 0.406 -123.073 1.00 57.29 76 GLY I CA 1
ATOM 6921 C C . GLY I 1 76 ? -18.070 -0.211 -121.807 1.00 56.21 76 GLY I C 1
ATOM 6922 O O . GLY I 1 76 ? -18.973 -1.050 -121.862 1.00 56.82 76 GLY I O 1
ATOM 6923 N N . TYR I 1 77 ? -17.522 0.201 -120.666 1.00 54.87 77 TYR I N 1
ATOM 6924 C CA . TYR I 1 77 ? -17.948 -0.318 -119.376 1.00 53.96 77 TYR I CA 1
ATOM 6925 C C . TYR I 1 77 ? -17.672 0.656 -118.237 1.00 53.05 77 TYR I C 1
ATOM 6926 O O . TYR I 1 77 ? -16.846 1.561 -118.363 1.00 52.89 77 TYR I O 1
ATOM 6935 N N . LYS I 1 78 ? -18.376 0.453 -117.127 1.00 52.72 78 LYS I N 1
ATOM 6936 C CA . LYS I 1 78 ? -18.196 1.250 -115.921 1.00 52.04 78 LYS I CA 1
ATOM 6937 C C . LYS I 1 78 ? -17.439 0.430 -114.888 1.00 51.03 78 LYS I C 1
ATOM 6938 O O . LYS I 1 78 ? -17.644 -0.773 -114.778 1.00 51.09 78 LYS I O 1
ATOM 6944 N N . LEU I 1 79 ? -16.565 1.095 -114.140 1.00 50.38 79 LEU I N 1
ATOM 6945 C CA . LEU I 1 79 ? -15.862 0.480 -113.026 1.00 49.70 79 LEU I CA 1
ATOM 6946 C C . LEU I 1 79 ? -16.284 1.201 -111.748 1.00 49.66 79 LEU I C 1
ATOM 6947 O O . LEU I 1 79 ? -16.169 2.416 -111.654 1.00 49.85 79 LEU I O 1
ATOM 6952 N N . LEU I 1 80 ? -16.791 0.445 -110.776 1.00 49.70 80 LEU I N 1
ATOM 6953 C CA . LEU I 1 80 ? -17.328 1.017 -109.541 1.00 49.96 80 LEU I CA 1
ATOM 6954 C C . LEU I 1 80 ? -16.991 0.145 -108.342 1.00 49.88 80 LEU I C 1
ATOM 6955 O O . LEU I 1 80 ? -17.079 -1.078 -108.415 1.00 50.03 80 LEU I O 1
ATOM 6960 N N . THR I 1 81 ? -16.614 0.781 -107.240 1.00 49.89 81 THR I N 1
ATOM 6961 C CA . THR I 1 81 ? -16.550 0.099 -105.958 1.00 50.22 81 THR I CA 1
ATOM 6962 C C . THR I 1 81 ? -17.055 1.035 -104.866 1.00 50.87 81 THR I C 1
ATOM 6963 O O . THR I 1 81 ? -16.728 2.221 -104.856 1.00 50.83 81 THR I O 1
ATOM 6967 N N . ASN I 1 82 ? -17.874 0.496 -103.964 1.00 51.73 82 ASN I N 1
ATOM 6968 C CA . ASN I 1 82 ? -18.423 1.260 -102.846 1.00 52.67 82 ASN I CA 1
ATOM 6969 C C . ASN I 1 82 ? -17.615 0.992 -101.589 1.00 52.99 82 ASN I C 1
ATOM 6970 O O . ASN I 1 82 ? -17.417 -0.161 -101.203 1.00 53.24 82 ASN I O 1
ATOM 6975 N N . VAL I 1 83 ? -17.140 2.060 -100.959 1.00 53.23 83 VAL I N 1
ATOM 6976 C CA . VAL I 1 83 ? -16.323 1.946 -99.759 1.00 53.79 83 VAL I CA 1
ATOM 6977 C C . VAL I 1 83 ? -17.155 2.347 -98.540 1.00 55.29 83 VAL I C 1
ATOM 6978 O O . VAL I 1 83 ? -17.385 3.533 -98.296 1.00 55.85 83 VAL I O 1
ATOM 6982 N N . GLY I 1 84 ? -17.630 1.345 -97.802 1.00 56.22 84 GLY I N 1
ATOM 6983 C CA . GLY I 1 84 ? -18.406 1.565 -96.587 1.00 57.97 84 GLY I CA 1
ATOM 6984 C C . GLY I 1 84 ? -19.906 1.577 -96.821 1.00 58.81 84 GLY I C 1
ATOM 6985 O O . GLY I 1 84 ? -20.375 1.848 -97.928 1.00 58.05 84 GLY I O 1
ATOM 6986 N N . LYS I 1 85 ? -20.662 1.278 -95.768 1.00 60.67 85 LYS I N 1
ATOM 6987 C CA . LYS I 1 85 ? -22.118 1.244 -95.841 1.00 62.01 85 LYS I CA 1
ATOM 6988 C C . LYS I 1 85 ? -22.734 2.576 -96.252 1.00 62.20 85 LYS I C 1
ATOM 6989 O O . LYS I 1 85 ? -23.777 2.602 -96.892 1.00 62.71 85 LYS I O 1
ATOM 6995 N N . ASN I 1 86 ? -22.096 3.675 -95.872 1.00 62.09 86 ASN I N 1
ATOM 6996 C CA . ASN I 1 86 ? -22.591 5.010 -96.177 1.00 62.63 86 ASN I CA 1
ATOM 6997 C C . ASN I 1 86 ? -22.468 5.397 -97.654 1.00 61.09 86 ASN I C 1
ATOM 6998 O O . ASN I 1 86 ? -23.115 6.340 -98.105 1.00 61.80 86 ASN I O 1
ATOM 7003 N N . ALA I 1 87 ? -21.639 4.666 -98.399 1.00 59.26 87 ALA I N 1
ATOM 7004 C CA . ALA I 1 87 ? -21.520 4.832 -99.848 1.00 57.95 87 ALA I CA 1
ATOM 7005 C C . ALA I 1 87 ? -22.264 3.730 -100.600 1.00 57.77 87 ALA I C 1
ATOM 7006 O O . ALA I 1 87 ? -22.067 3.554 -101.806 1.00 56.66 87 ALA I O 1
ATOM 7008 N N . GLY I 1 88 ? -23.103 2.980 -99.884 1.00 59.11 88 GLY I N 1
ATOM 7009 C CA . GLY I 1 88 ? -23.974 1.980 -100.498 1.00 59.55 88 GLY I CA 1
ATOM 7010 C C . GLY I 1 88 ? -23.460 0.550 -100.508 1.00 58.98 88 GLY I C 1
ATOM 7011 O O . GLY I 1 88 ? -24.074 -0.316 -101.126 1.00 59.41 88 GLY I O 1
ATOM 7012 N N . GLN I 1 89 ? -22.338 0.288 -99.838 1.00 58.28 89 GLN I N 1
ATOM 7013 C CA . GLN I 1 89 ? -21.787 -1.068 -99.792 1.00 58.04 89 GLN I CA 1
ATOM 7014 C C . GLN I 1 89 ? -22.685 -1.956 -98.938 1.00 60.11 89 GLN I C 1
ATOM 7015 O O . GLN I 1 89 ? -22.973 -1.631 -97.783 1.00 61.47 89 GLN I O 1
ATOM 7021 N N . GLU I 1 90 ? -23.110 -3.078 -99.509 1.00 60.60 90 GLU I N 1
ATOM 7022 C CA . GLU I 1 90 ? -24.035 -3.999 -98.841 1.00 62.95 90 GLU I CA 1
ATOM 7023 C C . GLU I 1 90 ? -23.318 -5.268 -98.380 1.00 63.43 90 GLU I C 1
ATOM 7024 O O . GLU I 1 90 ? -23.541 -5.733 -97.268 1.00 65.31 90 GLU I O 1
ATOM 7030 N N . VAL I 1 91 ? -22.473 -5.833 -99.244 1.00 62.01 91 VAL I N 1
ATOM 7031 C CA . VAL I 1 91 ? -21.642 -6.983 -98.888 1.00 62.49 91 VAL I CA 1
ATOM 7032 C C . VAL I 1 91 ? -20.272 -6.456 -98.485 1.00 61.06 91 VAL I C 1
ATOM 7033 O O . VAL I 1 91 ? -19.651 -5.699 -99.236 1.00 59.11 91 VAL I O 1
ATOM 7037 N N . MET I 1 92 ? -19.794 -6.866 -97.311 1.00 62.30 92 MET I N 1
ATOM 7038 C CA . MET I 1 92 ? -18.553 -6.333 -96.752 1.00 61.47 92 MET I CA 1
ATOM 7039 C C . MET I 1 92 ? -17.344 -7.174 -97.124 1.00 61.03 92 MET I C 1
ATOM 7040 O O . MET I 1 92 ? -16.660 -7.722 -96.272 1.00 62.22 92 MET I O 1
ATOM 7045 N N . HIS I 1 93 ? -17.095 -7.246 -98.424 1.00 59.52 93 HIS I N 1
ATOM 7046 C CA . HIS I 1 93 ? -15.873 -7.805 -98.975 1.00 58.90 93 HIS I CA 1
ATOM 7047 C C . HIS I 1 93 ? -15.577 -6.946 -100.195 1.00 56.78 93 HIS I C 1
ATOM 7048 O O . HIS I 1 93 ? -16.493 -6.617 -100.951 1.00 56.24 93 HIS I O 1
ATOM 7055 N N . LEU I 1 94 ? -14.319 -6.538 -100.358 1.00 55.87 94 LEU I N 1
ATOM 7056 C CA . LEU I 1 94 ? -13.933 -5.652 -101.458 1.00 54.17 94 LEU I CA 1
ATOM 7057 C C . LEU I 1 94 ? -14.411 -6.233 -102.772 1.00 53.77 94 LEU I C 1
ATOM 7058 O O . LEU I 1 94 ? -14.153 -7.396 -103.072 1.00 54.50 94 LEU I O 1
ATOM 7063 N N . HIS I 1 95 ? -15.137 -5.432 -103.539 1.00 52.90 95 HIS I N 1
ATOM 7064 C CA . HIS I 1 95 ? -15.561 -5.858 -104.858 1.00 52.64 95 HIS I CA 1
ATOM 7065 C C . HIS I 1 95 ? -15.759 -4.681 -105.791 1.00 51.51 95 HIS I C 1
ATOM 7066 O O . HIS I 1 95 ? -16.216 -3.615 -105.378 1.00 51.31 95 HIS I O 1
ATOM 7073 N N . PHE I 1 96 ? -15.396 -4.895 -107.051 1.00 51.06 96 PHE I N 1
ATOM 7074 C CA . PHE I 1 96 ? -15.606 -3.914 -108.104 1.00 50.35 96 PHE I CA 1
ATOM 7075 C C . PHE I 1 96 ? -16.742 -4.370 -109.000 1.00 50.92 96 PHE I C 1
ATOM 7076 O O . PHE I 1 96 ? -16.758 -5.516 -109.455 1.00 51.56 96 PHE I O 1
ATOM 7084 N N . HIS I 1 97 ? -17.697 -3.477 -109.234 1.00 50.98 97 HIS I N 1
ATOM 7085 C CA . HIS I 1 97 ? -18.755 -3.718 -110.199 1.00 51.72 97 HIS I CA 1
ATOM 7086 C C . HIS I 1 97 ? -18.225 -3.382 -111.583 1.00 51.27 97 HIS I C 1
ATOM 7087 O O . HIS I 1 97 ? -17.582 -2.351 -111.772 1.00 50.55 97 HIS I O 1
ATOM 7094 N N . ILE I 1 98 ? -18.471 -4.274 -112.540 1.00 51.95 98 ILE I N 1
ATOM 7095 C CA . ILE I 1 98 ? -18.216 -3.990 -113.943 1.00 51.96 98 ILE I CA 1
ATOM 7096 C C . ILE I 1 98 ? -19.555 -4.006 -114.655 1.00 53.16 98 ILE I C 1
ATOM 7097 O O . ILE I 1 98 ? -20.149 -5.063 -114.844 1.00 54.25 98 ILE I O 1
ATOM 7102 N N . LEU I 1 99 ? -20.025 -2.823 -115.033 1.00 53.24 99 LEU I N 1
ATOM 7103 C CA . LEU I 1 99 ? -21.279 -2.675 -115.753 1.00 54.61 99 LEU I CA 1
ATOM 7104 C C . LEU I 1 99 ? -20.994 -2.267 -117.187 1.00 54.98 99 LEU I C 1
ATOM 7105 O O . LEU I 1 99 ? -19.946 -1.698 -117.481 1.00 54.13 99 LEU I O 1
ATOM 7110 N N . SER I 1 100 ? -21.951 -2.544 -118.062 1.00 56.53 100 SER I N 1
ATOM 7111 C CA . SER I 1 100 ? -21.836 -2.310 -119.486 1.00 57.36 100 SER I CA 1
ATOM 7112 C C . SER I 1 100 ? -22.938 -1.259 -119.890 1.00 58.69 100 SER I C 1
ATOM 7113 O O . SER I 1 100 ? -22.620 -0.091 -120.250 1.00 58.61 100 SER I O 1
ATOM 7116 N N . GLY I 1 101 ? -24.224 -1.608 -119.728 1.00 60.16 101 GLY I N 1
ATOM 7117 C CA . GLY I 1 101 ? -25.334 -0.725 -120.129 1.00 61.88 101 GLY I CA 1
ATOM 7118 C C . GLY I 1 101 ? -25.430 -0.609 -121.638 1.00 63.38 101 GLY I C 1
ATOM 7119 O O . GLY I 1 101 ? -25.600 -1.605 -122.351 1.00 64.39 101 GLY I O 1
ATOM 7120 N N . ASP I 1 102 ? -25.301 0.623 -122.118 1.00 63.73 102 ASP I N 1
ATOM 7121 C CA . ASP I 1 102 ? -25.073 0.876 -123.527 1.00 64.96 102 ASP I CA 1
ATOM 7122 C C . ASP I 1 102 ? -23.552 0.755 -123.734 1.00 63.25 102 ASP I C 1
ATOM 7123 O O . ASP I 1 102 ? -22.772 0.525 -122.781 1.00 61.26 102 ASP I O 1
ATOM 7128 N N . MET J 1 1 ? -6.177 20.339 -125.432 1.00 60.54 1 MET J N 1
ATOM 7129 C CA . MET J 1 1 ? -7.317 20.034 -126.376 1.00 61.01 1 MET J CA 1
ATOM 7130 C C . MET J 1 1 ? -8.558 19.424 -125.719 1.00 58.84 1 MET J C 1
ATOM 7131 O O . MET J 1 1 ? -9.493 19.082 -126.417 1.00 59.32 1 MET J O 1
ATOM 7136 N N . ASN J 1 2 ? -8.588 19.297 -124.399 1.00 56.78 2 ASN J N 1
ATOM 7137 C CA . ASN J 1 2 ? -9.829 18.927 -123.704 1.00 55.17 2 ASN J CA 1
ATOM 7138 C C . ASN J 1 2 ? -9.846 19.548 -122.287 1.00 54.03 2 ASN J C 1
ATOM 7139 O O . ASN J 1 2 ? -8.819 20.049 -121.801 1.00 54.26 2 ASN J O 1
ATOM 7144 N N . VAL J 1 3 ? -11.008 19.558 -121.643 1.00 53.22 3 VAL J N 1
ATOM 7145 C CA . VAL J 1 3 ? -11.189 20.350 -120.411 1.00 52.86 3 VAL J CA 1
ATOM 7146 C C . VAL J 1 3 ? -10.237 19.978 -119.264 1.00 51.47 3 VAL J C 1
ATOM 7147 O O . VAL J 1 3 ? -9.703 20.871 -118.605 1.00 52.09 3 VAL J O 1
ATOM 7151 N N . PHE J 1 4 ? -10.009 18.683 -119.040 1.00 49.95 4 PHE J N 1
ATOM 7152 C CA . PHE J 1 4 ? -9.081 18.245 -117.985 1.00 48.91 4 PHE J CA 1
ATOM 7153 C C . PHE J 1 4 ? -7.623 18.472 -118.377 1.00 49.89 4 PHE J C 1
ATOM 7154 O O . PHE J 1 4 ? -6.788 18.759 -117.526 1.00 49.95 4 PHE J O 1
ATOM 7162 N N . GLU J 1 5 ? -7.324 18.357 -119.668 1.00 50.99 5 GLU J N 1
ATOM 7163 C CA . GLU J 1 5 ? -5.973 18.637 -120.176 1.00 52.50 5 GLU J CA 1
ATOM 7164 C C . GLU J 1 5 ? -5.633 20.109 -119.965 1.00 54.04 5 GLU J C 1
ATOM 7165 O O . GLU J 1 5 ? -4.500 20.445 -119.640 1.00 54.98 5 GLU J O 1
ATOM 7171 N N . LYS J 1 6 ? -6.626 20.975 -120.162 1.00 54.62 6 LYS J N 1
ATOM 7172 C CA . LYS J 1 6 ? -6.479 22.410 -119.923 1.00 56.38 6 LYS J CA 1
ATOM 7173 C C . LYS J 1 6 ? -6.168 22.703 -118.463 1.00 55.81 6 LYS J C 1
ATOM 7174 O O . LYS J 1 6 ? -5.339 23.561 -118.165 1.00 57.44 6 LYS J O 1
ATOM 7180 N N . ILE J 1 7 ? -6.826 21.978 -117.562 1.00 53.79 7 ILE J N 1
ATOM 7181 C CA . ILE J 1 7 ? -6.564 22.106 -116.131 1.00 53.31 7 ILE J CA 1
ATOM 7182 C C . ILE J 1 7 ? -5.128 21.695 -115.814 1.00 53.49 7 ILE J C 1
ATOM 7183 O O . ILE J 1 7 ? -4.420 22.403 -115.095 1.00 54.72 7 ILE J O 1
ATOM 7188 N N . ILE J 1 8 ? -4.698 20.570 -116.385 1.00 52.64 8 ILE J N 1
ATOM 7189 C CA . ILE J 1 8 ? -3.339 20.055 -116.193 1.00 53.10 8 ILE J CA 1
ATOM 7190 C C . ILE J 1 8 ? -2.292 21.063 -116.668 1.00 55.65 8 ILE J C 1
ATOM 7191 O O . ILE J 1 8 ? -1.263 21.245 -116.023 1.00 56.71 8 ILE J O 1
ATOM 7196 N N . GLN J 1 9 ? -2.567 21.715 -117.795 1.00 56.92 9 GLN J N 1
ATOM 7197 C CA . GLN J 1 9 ? -1.624 22.637 -118.413 1.00 59.72 9 GLN J CA 1
ATOM 7198 C C . GLN J 1 9 ? -1.760 24.014 -117.798 1.00 61.22 9 GLN J C 1
ATOM 7199 O O . GLN J 1 9 ? -0.997 24.904 -118.135 1.00 63.86 9 GLN J O 1
ATOM 7205 N N . GLY J 1 10 ? -2.756 24.187 -116.931 1.00 59.89 10 GLY J N 1
ATOM 7206 C CA . GLY J 1 10 ? -2.947 25.411 -116.175 1.00 61.45 10 GLY J CA 1
ATOM 7207 C C . GLY J 1 10 ? -3.639 26.522 -116.936 1.00 63.29 10 GLY J C 1
ATOM 7208 O O . GLY J 1 10 ? -3.597 27.684 -116.540 1.00 65.51 10 GLY J O 1
ATOM 7209 N N . GLU J 1 11 ? -4.283 26.181 -118.042 1.00 62.73 11 GLU J N 1
ATOM 7210 C CA . GLU J 1 11 ? -5.013 27.210 -118.786 1.00 64.69 11 GLU J CA 1
ATOM 7211 C C . GLU J 1 11 ? -6.313 27.586 -118.169 1.00 64.22 11 GLU J C 1
ATOM 7212 O O . GLU J 1 11 ? -6.708 28.705 -118.333 1.00 66.54 11 GLU J O 1
ATOM 7218 N N . ILE J 1 12 ? -6.979 26.653 -117.493 1.00 61.59 12 ILE J N 1
ATOM 7219 C CA . ILE J 1 12 ? -8.204 26.982 -116.770 1.00 61.41 12 ILE J CA 1
ATOM 7220 C C . ILE J 1 12 ? -8.053 26.615 -115.292 1.00 60.14 12 ILE J C 1
ATOM 7221 O O . ILE J 1 12 ? -7.390 25.625 -114.946 1.00 58.32 12 ILE J O 1
ATOM 7226 N N . PRO J 1 13 ? -8.602 27.461 -114.405 1.00 61.53 13 PRO J N 1
ATOM 7227 C CA . PRO J 1 13 ? -8.451 27.225 -112.968 1.00 60.87 13 PRO J CA 1
ATOM 7228 C C . PRO J 1 13 ? -9.236 26.014 -112.488 1.00 58.20 13 PRO J C 1
ATOM 7229 O O . PRO J 1 13 ? -10.031 25.448 -113.239 1.00 57.06 13 PRO J O 1
ATOM 7233 N N . CYS J 1 14 ? -8.992 25.621 -111.244 1.00 57.53 14 CYS J N 1
ATOM 7234 C CA . CYS J 1 14 ? -9.776 24.581 -110.592 1.00 55.54 14 CYS J CA 1
ATOM 7235 C C . CYS J 1 14 ? -9.628 24.699 -109.075 1.00 56.15 14 CYS J C 1
ATOM 7236 O O . CYS J 1 14 ? -8.794 25.458 -108.581 1.00 57.89 14 CYS J O 1
ATOM 7239 N N . SER J 1 15 ? -10.452 23.952 -108.345 1.00 55.03 15 SER J N 1
ATOM 7240 C CA . SER J 1 15 ? -10.351 23.880 -106.889 1.00 55.60 15 SER J CA 1
ATOM 7241 C C . SER J 1 15 ? -9.523 22.665 -106.519 1.00 53.72 15 SER J C 1
ATOM 7242 O O . SER J 1 15 ? -10.048 21.599 -106.208 1.00 52.17 15 SER J O 1
ATOM 7245 N N . LYS J 1 16 ? -8.212 22.832 -106.591 1.00 54.17 16 LYS J N 1
ATOM 7246 C CA . LYS J 1 16 ? -7.272 21.752 -106.354 1.00 52.86 16 LYS J CA 1
ATOM 7247 C C . LYS J 1 16 ? -7.345 21.225 -104.915 1.00 52.94 16 LYS J C 1
ATOM 7248 O O . LYS J 1 16 ? -7.228 21.980 -103.956 1.00 54.88 16 LYS J O 1
ATOM 7254 N N . ILE J 1 17 ? -7.555 19.919 -104.790 1.00 51.11 17 ILE J N 1
ATOM 7255 C CA . ILE J 1 17 ? -7.627 19.250 -103.498 1.00 51.20 17 ILE J CA 1
ATOM 7256 C C . ILE J 1 17 ? -6.234 18.780 -103.097 1.00 51.52 17 ILE J C 1
ATOM 7257 O O . ILE J 1 17 ? -5.747 19.121 -102.022 1.00 53.17 17 ILE J O 1
ATOM 7262 N N . LEU J 1 18 ? -5.609 18.000 -103.974 1.00 50.26 18 LEU J N 1
ATOM 7263 C CA . LEU J 1 18 ? -4.255 17.499 -103.773 1.00 50.79 18 LEU J CA 1
ATOM 7264 C C . LEU J 1 18 ? -3.574 17.351 -105.122 1.00 50.28 18 LEU J C 1
ATOM 7265 O O . LEU J 1 18 ? -4.240 17.173 -106.140 1.00 49.02 18 LEU J O 1
ATOM 7270 N N . GLU J 1 19 ? -2.250 17.442 -105.126 1.00 51.61 19 GLU J N 1
ATOM 7271 C CA . GLU J 1 19 ? -1.467 17.293 -106.345 1.00 51.67 19 GLU J CA 1
ATOM 7272 C C . GLU J 1 19 ? -0.116 16.658 -106.047 1.00 52.89 19 GLU J C 1
ATOM 7273 O O . GLU J 1 19 ? 0.437 16.805 -104.955 1.00 54.32 19 GLU J O 1
ATOM 7279 N N . ASN J 1 20 ? 0.419 15.960 -107.037 1.00 52.65 20 ASN J N 1
ATOM 7280 C CA . ASN J 1 20 ? 1.770 15.425 -106.949 1.00 54.28 20 ASN J CA 1
ATOM 7281 C C . ASN J 1 20 ? 2.331 15.263 -108.363 1.00 54.70 20 ASN J C 1
ATOM 7282 O O . ASN J 1 20 ? 1.674 15.637 -109.332 1.00 53.78 20 ASN J O 1
ATOM 7287 N N . GLU J 1 21 ? 3.542 14.733 -108.470 1.00 56.45 21 GLU J N 1
ATOM 7288 C CA . GLU J 1 21 ? 4.278 14.700 -109.742 1.00 57.70 21 GLU J CA 1
ATOM 7289 C C . GLU J 1 21 ? 3.518 14.003 -110.869 1.00 56.01 21 GLU J C 1
ATOM 7290 O O . GLU J 1 21 ? 3.658 14.387 -112.028 1.00 56.65 21 GLU J O 1
ATOM 7296 N N . ARG J 1 22 ? 2.722 12.989 -110.531 1.00 54.18 22 ARG J N 1
ATOM 7297 C CA . ARG J 1 22 ? 2.012 12.185 -111.533 1.00 52.92 22 ARG J CA 1
ATOM 7298 C C . ARG J 1 22 ? 0.485 12.342 -111.540 1.00 50.60 22 ARG J C 1
ATOM 7299 O O . ARG J 1 22 ? -0.155 11.983 -112.530 1.00 49.87 22 ARG J O 1
ATOM 7307 N N . PHE J 1 23 ? -0.099 12.876 -110.469 1.00 49.80 23 PHE J N 1
ATOM 7308 C CA . PHE J 1 23 ? -1.558 12.971 -110.359 1.00 47.97 23 PHE J CA 1
ATOM 7309 C C . PHE J 1 23 ? -2.029 14.323 -109.854 1.00 48.02 23 PHE J C 1
ATOM 7310 O O . PHE J 1 23 ? -1.259 15.107 -109.300 1.00 49.39 23 PHE J O 1
ATOM 7318 N N . LEU J 1 24 ? -3.318 14.575 -110.051 1.00 46.85 24 LEU J N 1
ATOM 7319 C CA . LEU J 1 24 ? -3.949 15.810 -109.616 1.00 47.10 24 LEU J CA 1
ATOM 7320 C C . LEU J 1 24 ? -5.399 15.523 -109.250 1.00 45.84 24 LEU J C 1
ATOM 7321 O O . LEU J 1 24 ? -6.083 14.787 -109.957 1.00 44.87 24 LEU J O 1
ATOM 7326 N N . SER J 1 25 ? -5.858 16.112 -108.148 1.00 46.23 25 SER J N 1
ATOM 7327 C CA . SER J 1 25 ? -7.248 15.983 -107.731 1.00 45.54 25 SER J CA 1
ATOM 7328 C C . SER J 1 25 ? -7.881 17.351 -107.541 1.00 46.59 25 SER J C 1
ATOM 7329 O O . SER J 1 25 ? -7.212 18.300 -107.133 1.00 47.97 25 SER J O 1
ATOM 7332 N N . PHE J 1 26 ? -9.174 17.441 -107.838 1.00 46.26 26 PHE J N 1
ATOM 7333 C CA . PHE J 1 26 ? -9.917 18.688 -107.708 1.00 47.55 26 PHE J CA 1
ATOM 7334 C C . PHE J 1 26 ? -11.416 18.427 -107.651 1.00 47.33 26 PHE J C 1
ATOM 7335 O O . PHE J 1 26 ? -11.887 17.352 -108.037 1.00 46.14 26 PHE J O 1
ATOM 7343 N N . TYR J 1 27 ? -12.159 19.417 -107.167 1.00 48.86 27 TYR J N 1
ATOM 7344 C CA . TYR J 1 27 ? -13.607 19.300 -107.025 1.00 49.25 27 TYR J CA 1
ATOM 7345 C C . TYR J 1 27 ? -14.318 19.366 -108.371 1.00 49.09 27 TYR J C 1
ATOM 7346 O O . TYR J 1 27 ? -13.908 20.098 -109.265 1.00 49.55 27 TYR J O 1
ATOM 7355 N N . ASP J 1 28 ? -15.386 18.585 -108.499 1.00 48.72 28 ASP J N 1
ATOM 7356 C CA . ASP J 1 28 ? -16.237 18.610 -109.678 1.00 49.00 28 ASP J CA 1
ATOM 7357 C C . ASP J 1 28 ? -17.139 19.837 -109.595 1.00 51.22 28 ASP J C 1
ATOM 7358 O O . ASP J 1 28 ? -17.740 20.099 -108.550 1.00 52.44 28 ASP J O 1
ATOM 7363 N N . ILE J 1 29 ? -17.238 20.574 -110.699 1.00 52.06 29 ILE J N 1
ATOM 7364 C CA . ILE J 1 29 ? -18.011 21.823 -110.728 1.00 54.58 29 ILE J CA 1
ATOM 7365 C C . ILE J 1 29 ? -19.516 21.589 -110.729 1.00 55.83 29 ILE J C 1
ATOM 7366 O O . ILE J 1 29 ? -20.291 22.509 -110.462 1.00 58.26 29 ILE J O 1
ATOM 7371 N N . ASN J 1 30 ? -19.924 20.375 -111.077 1.00 54.51 30 ASN J N 1
ATOM 7372 C CA . ASN J 1 30 ? -21.307 19.955 -110.987 1.00 55.75 30 ASN J CA 1
ATOM 7373 C C . ASN J 1 30 ? -21.435 18.729 -110.083 1.00 54.58 30 ASN J C 1
ATOM 7374 O O . ASN J 1 30 ? -21.593 17.601 -110.560 1.00 53.48 30 ASN J O 1
ATOM 7379 N N . PRO J 1 31 ? -21.364 18.957 -108.759 1.00 55.14 31 PRO J N 1
ATOM 7380 C CA . PRO J 1 31 ? -21.375 17.864 -107.793 1.00 54.29 31 PRO J CA 1
ATOM 7381 C C . PRO J 1 31 ? -22.629 16.998 -107.855 1.00 55.23 31 PRO J C 1
ATOM 7382 O O . PRO J 1 31 ? -23.724 17.501 -108.107 1.00 57.41 31 PRO J O 1
ATOM 7386 N N . LYS J 1 32 ? -22.445 15.702 -107.619 1.00 53.87 32 LYS J N 1
ATOM 7387 C CA . LYS J 1 32 ? -23.529 14.724 -107.569 1.00 54.86 32 LYS J CA 1
ATOM 7388 C C . LYS J 1 32 ? -23.604 14.102 -106.166 1.00 55.29 32 LYS J C 1
ATOM 7389 O O . LYS J 1 32 ? -24.379 13.176 -105.928 1.00 56.22 32 LYS J O 1
ATOM 7395 N N . ALA J 1 33 ? -22.798 14.635 -105.249 1.00 54.93 33 ALA J N 1
ATOM 7396 C CA . ALA J 1 33 ? -22.772 14.200 -103.867 1.00 55.62 33 ALA J CA 1
ATOM 7397 C C . ALA J 1 33 ? -22.214 15.336 -103.026 1.00 56.36 33 ALA J C 1
ATOM 7398 O O . ALA J 1 33 ? -21.612 16.273 -103.551 1.00 55.83 33 ALA J O 1
ATOM 7400 N N . LYS J 1 34 ? -22.410 15.250 -101.717 1.00 57.89 34 LYS J N 1
ATOM 7401 C CA . LYS J 1 34 ? -21.929 16.297 -100.815 1.00 59.14 34 LYS J CA 1
ATOM 7402 C C . LYS J 1 34 ? -20.491 16.662 -101.068 1.00 57.16 34 LYS J C 1
ATOM 7403 O O . LYS J 1 34 ? -20.173 17.836 -101.222 1.00 57.87 34 LYS J O 1
ATOM 7409 N N . VAL J 1 35 ? -19.637 15.647 -101.104 1.00 55.05 35 VAL J N 1
ATOM 7410 C CA . VAL J 1 35 ? -18.272 15.818 -101.557 1.00 53.17 35 VAL J CA 1
ATOM 7411 C C . VAL J 1 35 ? -18.110 15.038 -102.849 1.00 51.06 35 VAL J C 1
ATOM 7412 O O . VAL J 1 35 ? -18.362 13.829 -102.896 1.00 50.41 35 VAL J O 1
ATOM 7416 N N . HIS J 1 36 ? -17.702 15.744 -103.897 1.00 50.35 36 HIS J N 1
ATOM 7417 C CA . HIS J 1 36 ? -17.453 15.137 -105.196 1.00 48.66 36 HIS J CA 1
ATOM 7418 C C . HIS J 1 36 ? -16.104 15.609 -105.743 1.00 47.60 36 HIS J C 1
ATOM 7419 O O . HIS J 1 36 ? -15.971 16.747 -106.190 1.00 48.24 36 HIS J O 1
ATOM 7426 N N . ALA J 1 37 ? -15.113 14.720 -105.707 1.00 46.29 37 ALA J N 1
ATOM 7427 C CA . ALA J 1 37 ? -13.782 15.014 -106.227 1.00 45.51 37 ALA J CA 1
ATOM 7428 C C . ALA J 1 37 ? -13.480 14.180 -107.468 1.00 44.30 37 ALA J C 1
ATOM 7429 O O . ALA J 1 37 ? -14.101 13.147 -107.708 1.00 43.93 37 ALA J O 1
ATOM 7431 N N . LEU J 1 38 ? -12.515 14.652 -108.248 1.00 44.02 38 LEU J N 1
ATOM 7432 C CA . LEU J 1 38 ? -12.029 13.945 -109.426 1.00 43.26 38 LEU J CA 1
ATOM 7433 C C . LEU J 1 38 ? -10.538 13.714 -109.268 1.00 43.03 38 LEU J C 1
ATOM 7434 O O . LEU J 1 38 ? -9.819 14.620 -108.853 1.00 43.64 38 LEU J O 1
ATOM 7439 N N . VAL J 1 39 ? -10.080 12.506 -109.577 1.00 42.52 39 VAL J N 1
ATOM 7440 C CA . VAL J 1 39 ? -8.655 12.194 -109.558 1.00 42.67 39 VAL J CA 1
ATOM 7441 C C . VAL J 1 39 ? -8.197 11.894 -110.975 1.00 42.72 39 VAL J C 1
ATOM 7442 O O . VAL J 1 39 ? -8.731 10.992 -111.623 1.00 42.47 39 VAL J O 1
ATOM 7446 N N . ILE J 1 40 ? -7.190 12.634 -111.441 1.00 43.36 40 ILE J N 1
ATOM 7447 C CA . ILE J 1 40 ? -6.705 12.481 -112.812 1.00 43.82 40 ILE J CA 1
ATOM 7448 C C . ILE J 1 40 ? -5.189 12.328 -112.881 1.00 44.75 40 ILE J C 1
ATOM 7449 O O . ILE J 1 40 ? -4.456 12.923 -112.088 1.00 45.30 40 ILE J O 1
ATOM 7454 N N . PRO J 1 41 ? -4.721 11.494 -113.817 1.00 45.30 41 PRO J N 1
ATOM 7455 C CA . PRO J 1 41 ? -3.296 11.412 -114.084 1.00 46.68 41 PRO J CA 1
ATOM 7456 C C . PRO J 1 41 ? -2.869 12.608 -114.919 1.00 47.70 41 PRO J C 1
ATOM 7457 O O . PRO J 1 41 ? -3.575 12.989 -115.850 1.00 47.63 41 PRO J O 1
ATOM 7461 N N . LYS J 1 42 ? -1.730 13.203 -114.584 1.00 48.97 42 LYS J N 1
ATOM 7462 C CA . LYS J 1 42 ? -1.193 14.324 -115.366 1.00 50.45 42 LYS J CA 1
ATOM 7463 C C . LYS J 1 42 ? -0.786 13.871 -116.771 1.00 51.67 42 LYS J C 1
ATOM 7464 O O . LYS J 1 42 ? -0.865 14.635 -117.727 1.00 52.60 42 LYS J O 1
ATOM 7470 N N . GLN J 1 43 ? -0.349 12.619 -116.871 1.00 52.00 43 GLN J N 1
ATOM 7471 C CA . GLN J 1 43 ? -0.027 11.999 -118.144 1.00 53.40 43 GLN J CA 1
ATOM 7472 C C . GLN J 1 43 ? -1.274 11.930 -119.018 1.00 52.53 43 GLN J C 1
ATOM 7473 O O . GLN J 1 43 ? -2.386 11.749 -118.521 1.00 50.69 43 GLN J O 1
ATOM 7479 N N . SER J 1 44 ? -1.073 12.064 -120.325 1.00 54.16 44 SER J N 1
ATOM 7480 C CA . SER J 1 44 ? -2.175 12.084 -121.281 1.00 53.92 44 SER J CA 1
ATOM 7481 C C . SER J 1 44 ? -2.705 10.678 -121.540 1.00 53.65 44 SER J C 1
ATOM 7482 O O . SER J 1 44 ? -2.157 9.933 -122.347 1.00 55.46 44 SER J O 1
ATOM 7485 N N . ILE J 1 45 ? -3.749 10.308 -120.812 1.00 51.71 45 ILE J N 1
ATOM 7486 C CA . ILE J 1 45 ? -4.363 9.006 -120.946 1.00 51.59 45 ILE J CA 1
ATOM 7487 C C . ILE J 1 45 ? -5.871 9.130 -120.981 1.00 50.37 45 ILE J C 1
ATOM 7488 O O . ILE J 1 45 ? -6.438 9.832 -120.156 1.00 48.87 45 ILE J O 1
ATOM 7493 N N . GLN J 1 46 ? -6.513 8.412 -121.899 1.00 51.32 46 GLN J N 1
ATOM 7494 C CA . GLN J 1 46 ? -7.910 8.667 -122.249 1.00 50.89 46 GLN J CA 1
ATOM 7495 C C . GLN J 1 46 ? -8.931 8.022 -121.316 1.00 49.55 46 GLN J C 1
ATOM 7496 O O . GLN J 1 46 ? -9.966 8.620 -121.021 1.00 48.69 46 GLN J O 1
ATOM 7502 N N . ASP J 1 47 ? -8.654 6.797 -120.887 1.00 49.71 47 ASP J N 1
ATOM 7503 C CA . ASP J 1 47 ? -9.575 6.047 -120.045 1.00 48.90 47 ASP J CA 1
ATOM 7504 C C . ASP J 1 47 ? -8.838 4.950 -119.273 1.00 49.05 47 ASP J C 1
ATOM 7505 O O . ASP J 1 47 ? -7.617 4.838 -119.362 1.00 49.75 47 ASP J O 1
ATOM 7510 N N . PHE J 1 48 ? -9.585 4.156 -118.506 1.00 48.69 48 PHE J N 1
ATOM 7511 C CA . PHE J 1 48 ? -8.994 3.137 -117.651 1.00 49.00 48 PHE J CA 1
ATOM 7512 C C . PHE J 1 48 ? -8.251 2.076 -118.451 1.00 51.16 48 PHE J C 1
ATOM 7513 O O . PHE J 1 48 ? -7.224 1.573 -118.018 1.00 51.81 48 PHE J O 1
ATOM 7521 N N . ASN J 1 49 ? -8.771 1.731 -119.621 1.00 52.60 49 ASN J N 1
ATOM 7522 C CA . ASN J 1 49 ? -8.077 0.778 -120.497 1.00 55.14 49 ASN J CA 1
ATOM 7523 C C . ASN J 1 49 ? -6.629 1.143 -120.825 1.00 55.90 49 ASN J C 1
ATOM 7524 O O . ASN J 1 49 ? -5.802 0.249 -121.030 1.00 57.96 49 ASN J O 1
ATOM 7529 N N . GLY J 1 50 ? -6.324 2.440 -120.848 1.00 54.57 50 GLY J N 1
ATOM 7530 C CA . GLY J 1 50 ? -4.999 2.926 -121.223 1.00 55.57 50 GLY J CA 1
ATOM 7531 C C . GLY J 1 50 ? -4.090 3.320 -120.069 1.00 54.53 50 GLY J C 1
ATOM 7532 O O . GLY J 1 50 ? -3.169 4.101 -120.266 1.00 54.95 50 GLY J O 1
ATOM 7533 N N . ILE J 1 51 ? -4.336 2.793 -118.870 1.00 53.47 51 ILE J N 1
ATOM 7534 C CA . ILE J 1 51 ? -3.436 3.010 -117.716 1.00 52.94 51 ILE J CA 1
ATOM 7535 C C . ILE J 1 51 ? -2.671 1.723 -117.440 1.00 54.93 51 ILE J C 1
ATOM 7536 O O . ILE J 1 51 ? -3.255 0.650 -117.522 1.00 55.71 51 ILE J O 1
ATOM 7541 N N . THR J 1 52 ? -1.378 1.841 -117.123 1.00 56.08 52 THR J N 1
ATOM 7542 C CA . THR J 1 52 ? -0.519 0.690 -116.836 1.00 58.39 52 THR J CA 1
ATOM 7543 C C . THR J 1 52 ? -0.788 0.260 -115.384 1.00 57.35 52 THR J C 1
ATOM 7544 O O . THR J 1 52 ? -1.193 1.087 -114.554 1.00 55.16 52 THR J O 1
ATOM 7548 N N . PRO J 1 53 ? -0.609 -1.040 -115.068 1.00 59.21 53 PRO J N 1
ATOM 7549 C CA . PRO J 1 53 ? -0.838 -1.423 -113.670 1.00 58.51 53 PRO J CA 1
ATOM 7550 C C . PRO J 1 53 ? 0.031 -0.658 -112.678 1.00 58.05 53 PRO J C 1
ATOM 7551 O O . PRO J 1 53 ? -0.469 -0.163 -111.679 1.00 56.20 53 PRO J O 1
ATOM 7555 N N . GLU J 1 54 ? 1.315 -0.535 -112.984 1.00 60.02 54 GLU J N 1
ATOM 7556 C CA . GLU J 1 54 ? 2.256 0.240 -112.181 1.00 60.13 54 GLU J CA 1
ATOM 7557 C C . GLU J 1 54 ? 1.817 1.637 -111.786 1.00 57.51 54 GLU J C 1
ATOM 7558 O O . GLU J 1 54 ? 2.149 2.109 -110.702 1.00 57.21 54 GLU J O 1
ATOM 7564 N N . LEU J 1 55 ? 1.099 2.298 -112.683 1.00 56.02 55 LEU J N 1
ATOM 7565 C CA . LEU J 1 55 ? 0.649 3.666 -112.471 1.00 53.90 55 LEU J CA 1
ATOM 7566 C C . LEU J 1 55 ? -0.639 3.687 -111.655 1.00 51.74 55 LEU J C 1
ATOM 7567 O O . LEU J 1 55 ? -0.895 4.632 -110.910 1.00 50.46 55 LEU J O 1
ATOM 7572 N N . MET J 1 56 ? -1.444 2.638 -111.798 1.00 51.71 56 MET J N 1
ATOM 7573 C CA . MET J 1 56 ? -2.681 2.504 -111.041 1.00 50.17 56 MET J CA 1
ATOM 7574 C C . MET J 1 56 ? -2.384 2.132 -109.587 1.00 50.60 56 MET J C 1
ATOM 7575 O O . MET J 1 56 ? -3.177 2.429 -108.696 1.00 49.41 56 MET J O 1
ATOM 7580 N N . ALA J 1 57 ? -1.240 1.487 -109.357 1.00 52.61 57 ALA J N 1
ATOM 7581 C CA . ALA J 1 57 ? -0.733 1.274 -108.006 1.00 53.43 57 ALA J CA 1
ATOM 7582 C C . ALA J 1 57 ? -0.478 2.619 -107.341 1.00 52.45 57 ALA J C 1
ATOM 7583 O O . ALA J 1 57 ? -0.897 2.854 -106.209 1.00 51.89 57 ALA J O 1
ATOM 7585 N N . GLN J 1 58 ? 0.196 3.506 -108.065 1.00 52.56 58 GLN J N 1
ATOM 7586 C CA . GLN J 1 58 ? 0.549 4.822 -107.544 1.00 52.12 58 GLN J CA 1
ATOM 7587 C C . GLN J 1 58 ? -0.679 5.724 -107.404 1.00 49.92 58 GLN J C 1
ATOM 7588 O O . GLN J 1 58 ? -0.721 6.592 -106.530 1.00 49.65 58 GLN J O 1
ATOM 7594 N N . MET J 1 59 ? -1.670 5.519 -108.270 1.00 48.71 59 MET J N 1
ATOM 7595 C CA . MET J 1 59 ? -2.938 6.245 -108.186 1.00 46.95 59 MET J CA 1
ATOM 7596 C C . MET J 1 59 ? -3.752 5.794 -106.978 1.00 46.59 59 MET J C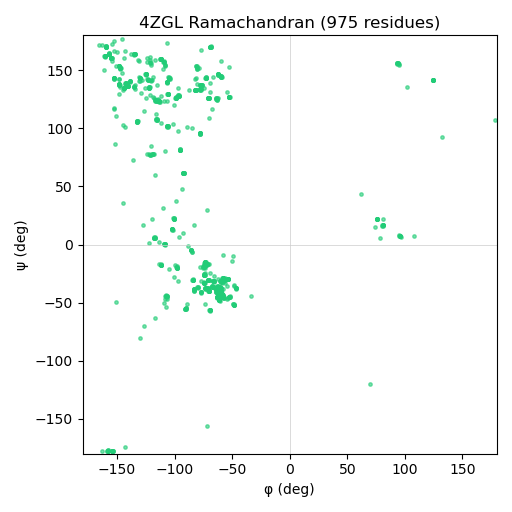 1
ATOM 7597 O O . MET J 1 59 ? -4.389 6.613 -106.320 1.00 45.86 59 MET J O 1
ATOM 7602 N N . THR J 1 60 ? -3.744 4.492 -106.706 1.00 47.42 60 THR J N 1
ATOM 7603 C CA . THR J 1 60 ? -4.425 3.938 -105.541 1.00 47.57 60 THR J CA 1
ATOM 7604 C C . THR J 1 60 ? -3.879 4.575 -104.269 1.00 48.13 60 THR J C 1
ATOM 7605 O O . THR J 1 60 ? -4.636 4.951 -103.368 1.00 47.80 60 THR J O 1
ATOM 7609 N N . SER J 1 61 ? -2.559 4.695 -104.217 1.00 49.35 61 SER J N 1
ATOM 7610 C CA . SER J 1 61 ? -1.877 5.371 -103.124 1.00 50.30 61 SER J CA 1
ATOM 7611 C C . SER J 1 61 ? -2.329 6.826 -103.028 1.00 49.28 61 SER J C 1
ATOM 7612 O O . SER J 1 61 ? -2.619 7.326 -101.945 1.00 49.62 61 SER J O 1
ATOM 7615 N N . PHE J 1 62 ? -2.390 7.492 -104.177 1.00 48.34 62 PHE J N 1
ATOM 7616 C CA . PHE J 1 62 ? -2.839 8.879 -104.261 1.00 47.62 62 PHE J CA 1
ATOM 7617 C C . PHE J 1 62 ? -4.304 9.039 -103.856 1.00 46.55 62 PHE J C 1
ATOM 7618 O O . PHE J 1 62 ? -4.673 10.033 -103.232 1.00 46.69 62 PHE J O 1
ATOM 7626 N N . ILE J 1 63 ? -5.138 8.067 -104.220 1.00 45.82 63 ILE J N 1
ATOM 7627 C CA . ILE J 1 63 ? -6.564 8.100 -103.881 1.00 45.16 63 ILE J CA 1
ATOM 7628 C C . ILE J 1 63 ? -6.770 8.049 -102.368 1.00 46.11 63 ILE J C 1
ATOM 7629 O O . ILE J 1 63 ? -7.622 8.763 -101.839 1.00 46.12 63 ILE J O 1
ATOM 7634 N N . PHE J 1 64 ? -5.984 7.220 -101.683 1.00 47.21 64 PHE J N 1
ATOM 7635 C CA . PHE J 1 64 ? -6.025 7.157 -100.223 1.00 48.52 64 PHE J CA 1
ATOM 7636 C C . PHE J 1 64 ? -5.674 8.509 -99.602 1.00 49.18 64 PHE J C 1
ATOM 7637 O O . PHE J 1 64 ? -6.250 8.900 -98.588 1.00 50.00 64 PHE J O 1
ATOM 7645 N N . GLU J 1 65 ? -4.730 9.221 -100.211 1.00 49.16 65 GLU J N 1
ATOM 7646 C CA . GLU J 1 65 ? -4.350 10.541 -99.726 1.00 50.10 65 GLU J CA 1
ATOM 7647 C C . GLU J 1 65 ? -5.477 11.559 -99.893 1.00 49.44 65 GLU J C 1
ATOM 7648 O O . GLU J 1 65 ? -5.647 12.432 -99.047 1.00 50.65 65 GLU J O 1
ATOM 7654 N N . VAL J 1 66 ? -6.233 11.451 -100.984 1.00 47.88 66 VAL J N 1
ATOM 7655 C CA . VAL J 1 66 ? -7.299 12.405 -101.282 1.00 47.47 66 VAL J CA 1
ATOM 7656 C C . VAL J 1 66 ? -8.437 12.222 -100.293 1.00 48.06 66 VAL J C 1
ATOM 7657 O O . VAL J 1 66 ? -8.831 13.168 -99.609 1.00 49.21 66 VAL J O 1
ATOM 7661 N N . VAL J 1 67 ? -8.969 11.005 -100.228 1.00 47.59 67 VAL J N 1
ATOM 7662 C CA . VAL J 1 67 ? -10.101 10.711 -99.341 1.00 48.40 67 VAL J CA 1
ATOM 7663 C C . VAL J 1 67 ? -9.795 11.012 -97.877 1.00 50.30 67 VAL J C 1
ATOM 7664 O O . VAL J 1 67 ? -10.700 11.347 -97.105 1.00 51.50 67 VAL J O 1
ATOM 7668 N N . GLU J 1 68 ? -8.527 10.907 -97.494 1.00 50.93 68 GLU J N 1
ATOM 7669 C CA . GLU J 1 68 ? -8.160 11.204 -96.116 1.00 53.06 68 GLU J CA 1
ATOM 7670 C C . GLU J 1 68 ? -8.048 12.717 -95.920 1.00 54.08 68 GLU J C 1
ATOM 7671 O O . GLU J 1 68 ? -8.474 13.232 -94.897 1.00 55.93 68 GLU J O 1
ATOM 7677 N N . LYS J 1 69 ? -7.544 13.433 -96.923 1.00 53.15 69 LYS J N 1
ATOM 7678 C CA . LYS J 1 69 ? -7.596 14.897 -96.914 1.00 54.21 69 LYS J CA 1
ATOM 7679 C C . LYS J 1 69 ? -9.029 15.413 -96.868 1.00 54.43 69 LYS J C 1
ATOM 7680 O O . LYS J 1 69 ? -9.319 16.363 -96.148 1.00 56.41 69 LYS J O 1
ATOM 7686 N N . LEU J 1 70 ? -9.917 14.813 -97.654 1.00 52.74 70 LEU J N 1
ATOM 7687 C CA . LEU J 1 70 ? -11.320 15.220 -97.636 1.00 53.24 70 LEU J CA 1
ATOM 7688 C C . LEU J 1 70 ? -12.061 14.767 -96.377 1.00 54.89 70 LEU J C 1
ATOM 7689 O O . LEU J 1 70 ? -13.150 15.259 -96.113 1.00 56.12 70 LEU J O 1
ATOM 7694 N N . GLY J 1 71 ? -11.495 13.831 -95.620 1.00 55.22 71 GLY J N 1
ATOM 7695 C CA . GLY J 1 71 ? -12.105 13.400 -94.362 1.00 57.18 71 GLY J CA 1
ATOM 7696 C C . GLY J 1 71 ? -13.302 12.490 -94.559 1.00 56.71 71 GLY J C 1
ATOM 7697 O O . GLY J 1 71 ? -14.146 12.367 -93.675 1.00 58.64 71 GLY J O 1
ATOM 7698 N N . ILE J 1 72 ? -13.375 11.852 -95.722 1.00 54.49 72 ILE J N 1
ATOM 7699 C CA . ILE J 1 72 ? -14.447 10.901 -96.036 1.00 54.15 72 ILE J CA 1
ATOM 7700 C C . ILE J 1 72 ? -13.940 9.460 -96.065 1.00 53.45 72 ILE J C 1
ATOM 7701 O O . ILE J 1 72 ? -14.717 8.537 -96.308 1.00 53.41 72 ILE J O 1
ATOM 7706 N N . LYS J 1 73 ? -12.645 9.270 -95.814 1.00 53.26 73 LYS J N 1
ATOM 7707 C CA . LYS J 1 73 ? -12.041 7.940 -95.853 1.00 52.94 73 LYS J CA 1
ATOM 7708 C C . LYS J 1 73 ? -12.818 6.949 -94.989 1.00 54.59 73 LYS J C 1
ATOM 7709 O O . LYS J 1 73 ? -13.079 5.825 -95.403 1.00 54.27 73 LYS J O 1
ATOM 7715 N N . GLU J 1 74 ? -13.185 7.383 -93.788 1.00 56.67 74 GLU J N 1
ATOM 7716 C CA . GLU J 1 74 ? -13.854 6.522 -92.815 1.00 58.79 74 GLU J CA 1
ATOM 7717 C C . GLU J 1 74 ? -15.342 6.681 -92.766 1.00 59.74 74 GLU J C 1
ATOM 7718 O O . GLU J 1 74 ? -16.019 5.821 -92.227 1.00 61.39 74 GLU J O 1
ATOM 7724 N N . LYS J 1 75 ? -15.840 7.805 -93.267 1.00 59.13 75 LYS J N 1
ATOM 7725 C CA . LYS J 1 75 ? -17.276 8.024 -93.360 1.00 60.19 75 LYS J CA 1
ATOM 7726 C C . LYS J 1 75 ? -17.876 7.171 -94.468 1.00 58.85 75 LYS J C 1
ATOM 7727 O O . LYS J 1 75 ? -18.984 6.660 -94.326 1.00 60.33 75 LYS J O 1
ATOM 7733 N N . GLY J 1 76 ? -17.140 7.020 -95.567 1.00 56.38 76 GLY J N 1
ATOM 7734 C CA . GLY J 1 76 ? -17.583 6.196 -96.687 1.00 55.26 76 GLY J CA 1
ATOM 7735 C C . GLY J 1 76 ? -17.599 6.979 -97.984 1.00 53.36 76 GLY J C 1
ATOM 7736 O O . GLY J 1 76 ? -17.965 8.156 -98.002 1.00 53.60 76 GLY J O 1
ATOM 7737 N N . TYR J 1 77 ? -17.205 6.319 -99.072 1.00 51.79 77 TYR J N 1
ATOM 7738 C CA . TYR J 1 77 ? -17.161 6.953 -100.380 1.00 50.16 77 TYR J CA 1
ATOM 7739 C C . TYR J 1 77 ? -17.285 5.949 -101.513 1.00 49.43 77 TYR J C 1
ATOM 7740 O O . TYR J 1 77 ? -17.047 4.752 -101.333 1.00 49.88 77 TYR J O 1
ATOM 7749 N N . LYS J 1 78 ? -17.660 6.455 -102.686 1.00 48.60 78 LYS J N 1
ATOM 7750 C CA . LYS J 1 78 ? -17.766 5.648 -103.901 1.00 48.10 78 LYS J CA 1
ATOM 7751 C C . LYS J 1 78 ? -16.599 5.957 -104.819 1.00 46.45 78 LYS J C 1
ATOM 7752 O O . LYS J 1 78 ? -16.132 7.093 -104.893 1.00 45.70 78 LYS J O 1
ATOM 7758 N N . LEU J 1 79 ? -16.115 4.931 -105.502 1.00 46.23 79 LEU J N 1
ATOM 7759 C CA . LEU J 1 79 ? -15.101 5.104 -106.525 1.00 45.10 79 LEU J CA 1
ATOM 7760 C C . LEU J 1 79 ? -15.643 4.653 -107.842 1.00 45.30 79 LEU J C 1
ATOM 7761 O O . LEU J 1 79 ? -16.117 3.530 -107.950 1.00 46.33 79 LEU J O 1
ATOM 7766 N N . LEU J 1 80 ? -15.558 5.528 -108.835 1.00 44.60 80 LEU J N 1
ATOM 7767 C CA . LEU J 1 80 ? -16.145 5.273 -110.141 1.00 45.04 80 LEU J CA 1
ATOM 7768 C C . LEU J 1 80 ? -15.273 5.829 -111.253 1.00 44.31 80 LEU J C 1
ATOM 7769 O O . LEU J 1 80 ? -14.736 6.925 -111.136 1.00 43.55 80 LEU J O 1
ATOM 7774 N N . THR J 1 81 ? -15.137 5.062 -112.328 1.00 44.90 81 THR J N 1
ATOM 7775 C CA . THR J 1 81 ? -14.579 5.582 -113.568 1.00 44.73 81 THR J CA 1
ATOM 7776 C C . THR J 1 81 ? -15.340 4.994 -114.752 1.00 46.01 81 THR J C 1
ATOM 7777 O O . THR J 1 81 ? -15.661 3.813 -114.763 1.00 47.07 81 THR J O 1
ATOM 7781 N N . ASN J 1 82 ? -15.659 5.847 -115.719 1.00 46.21 82 ASN J N 1
ATOM 7782 C CA . ASN J 1 82 ? -16.385 5.442 -116.918 1.00 47.71 82 ASN J CA 1
ATOM 7783 C C . ASN J 1 82 ? -15.409 5.244 -118.068 1.00 48.20 82 ASN J C 1
ATOM 7784 O O . ASN J 1 82 ? -14.615 6.129 -118.375 1.00 47.55 82 ASN J O 1
ATOM 7789 N N . VAL J 1 83 ? -15.463 4.071 -118.687 1.00 49.69 83 VAL J N 1
ATOM 7790 C CA . VAL J 1 83 ? -14.560 3.730 -119.774 1.00 50.70 83 VAL J CA 1
ATOM 7791 C C . VAL J 1 83 ? -15.32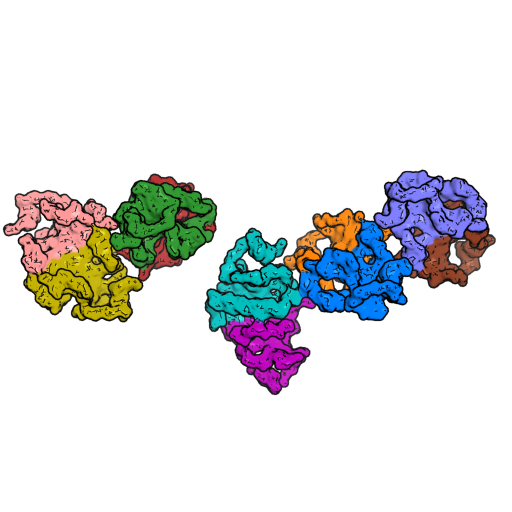9 3.768 -121.092 1.00 52.50 83 VAL J C 1
ATOM 7792 O O . VAL J 1 83 ? -16.094 2.852 -121.404 1.00 54.17 83 VAL J O 1
ATOM 7796 N N . GLY J 1 84 ? -15.150 4.853 -121.842 1.00 52.43 84 GLY J N 1
ATOM 7797 C CA . GLY J 1 84 ? -15.785 5.021 -123.144 1.00 54.37 84 GLY J CA 1
ATOM 7798 C C . GLY J 1 84 ? -17.102 5.768 -123.082 1.00 54.51 84 GLY J C 1
ATOM 7799 O O . GLY J 1 84 ? -17.770 5.796 -122.047 1.00 53.60 84 GLY J O 1
ATOM 7800 N N . LYS J 1 85 ? -17.476 6.380 -124.199 1.00 55.98 85 LYS J N 1
ATOM 7801 C CA . LYS J 1 85 ? -18.713 7.143 -124.275 1.00 56.66 85 LYS J CA 1
ATOM 7802 C C . LYS J 1 85 ? -19.960 6.313 -123.992 1.00 57.93 85 LYS J C 1
ATOM 7803 O O . LYS J 1 85 ? -20.945 6.834 -123.483 1.00 57.99 85 LYS J O 1
ATOM 7809 N N . ASN J 1 86 ? -19.927 5.035 -124.341 1.00 59.30 86 ASN J N 1
ATOM 7810 C CA . ASN J 1 86 ? -21.065 4.141 -124.144 1.00 61.00 86 ASN J CA 1
ATOM 7811 C C . ASN J 1 86 ? -21.318 3.777 -122.679 1.00 59.55 86 ASN J C 1
ATOM 7812 O O . ASN J 1 86 ? -22.400 3.304 -122.336 1.00 60.93 86 ASN J O 1
ATOM 7817 N N . ALA J 1 87 ? -20.324 4.005 -121.825 1.00 57.09 87 ALA J N 1
ATOM 7818 C CA . ALA J 1 87 ? -20.475 3.840 -120.381 1.00 55.71 87 ALA J CA 1
ATOM 7819 C C . ALA J 1 87 ? -20.645 5.188 -119.676 1.00 54.10 87 ALA J C 1
ATOM 7820 O O . ALA J 1 87 ? -20.535 5.268 -118.454 1.00 52.77 87 ALA J O 1
ATOM 7822 N N . GLY J 1 88 ? -20.899 6.242 -120.449 1.00 54.53 88 GLY J N 1
ATOM 7823 C CA . GLY J 1 88 ? -21.218 7.555 -119.900 1.00 53.74 88 GLY J CA 1
ATOM 7824 C C . GLY J 1 88 ? -20.058 8.525 -119.776 1.00 51.93 88 GLY J C 1
ATOM 7825 O O . GLY J 1 88 ? -20.223 9.602 -119.202 1.00 51.37 88 GLY J O 1
ATOM 7826 N N . GLN J 1 89 ? -18.890 8.170 -120.309 1.00 51.38 89 GLN J N 1
ATOM 7827 C CA . GLN J 1 89 ? -17.731 9.061 -120.246 1.00 50.05 89 GLN J CA 1
ATOM 7828 C C . GLN J 1 89 ? -17.941 10.264 -121.167 1.00 51.03 89 GLN J C 1
ATOM 7829 O O . GLN J 1 89 ? -18.232 10.104 -122.350 1.00 52.67 89 GLN J O 1
ATOM 7835 N N . GLU J 1 90 ? -17.796 11.459 -120.600 1.00 50.29 90 GLU J N 1
ATOM 7836 C CA . GLU J 1 90 ? -18.090 12.719 -121.272 1.00 51.44 90 GLU J CA 1
ATOM 7837 C C . GLU J 1 90 ? -16.782 13.448 -121.633 1.00 51.02 90 GLU J C 1
ATOM 7838 O O . GLU J 1 90 ? -16.603 13.920 -122.762 1.00 52.37 90 GLU J O 1
ATOM 7844 N N . VAL J 1 91 ? -15.864 13.518 -120.673 1.00 49.43 91 VAL J N 1
ATOM 7845 C CA . VAL J 1 91 ? -14.533 14.082 -120.894 1.00 49.19 91 VAL J CA 1
ATOM 7846 C C . VAL J 1 91 ? -13.588 12.921 -121.157 1.00 48.79 91 VAL J C 1
ATOM 7847 O O . VAL J 1 91 ? -13.518 11.985 -120.362 1.00 47.76 91 VAL J O 1
ATOM 7851 N N . MET J 1 92 ? -12.837 13.005 -122.248 1.00 49.91 92 MET J N 1
ATOM 7852 C CA . MET J 1 92 ? -11.970 11.910 -122.677 1.00 50.18 92 MET J CA 1
ATOM 7853 C C . MET J 1 92 ? -10.556 12.028 -122.127 1.00 49.53 92 MET J C 1
ATOM 7854 O O . MET J 1 92 ? -9.591 12.155 -122.873 1.00 50.67 92 MET J O 1
ATOM 7859 N N . HIS J 1 93 ? -10.462 12.003 -120.802 1.00 47.99 93 HIS J N 1
ATOM 7860 C CA . HIS J 1 93 ? -9.198 11.901 -120.088 1.00 47.46 93 HIS J CA 1
ATOM 7861 C C . HIS J 1 93 ? -9.524 11.042 -118.881 1.00 46.15 93 HIS J C 1
ATOM 7862 O O . HIS J 1 93 ? -10.563 11.236 -118.250 1.00 45.44 93 HIS J O 1
ATOM 7869 N N . LEU J 1 94 ? -8.673 10.062 -118.592 1.00 46.18 94 LEU J N 1
ATOM 7870 C CA . LEU J 1 94 ? -8.919 9.132 -117.494 1.00 45.32 94 LEU J CA 1
ATOM 7871 C C . LEU J 1 94 ? -9.196 9.910 -116.222 1.00 44.19 94 LEU J C 1
ATOM 7872 O O . LEU J 1 94 ? -8.424 10.789 -115.845 1.00 44.15 94 LEU J O 1
ATOM 7877 N N . HIS J 1 95 ? -10.309 9.600 -115.572 1.00 43.62 95 HIS J N 1
ATOM 7878 C CA . HIS J 1 95 ? -10.613 10.211 -114.293 1.00 42.91 95 HIS J CA 1
ATOM 7879 C C . HIS J 1 95 ? -11.482 9.317 -113.440 1.00 42.64 95 HIS J C 1
ATOM 7880 O O . HIS J 1 95 ? -12.359 8.612 -113.946 1.00 43.04 95 HIS J O 1
ATOM 7887 N N . PHE J 1 96 ? -11.211 9.342 -112.141 1.00 42.26 96 PHE J N 1
ATOM 7888 C CA . PHE J 1 96 ? -12.012 8.630 -111.166 1.00 42.26 96 PHE J CA 1
ATOM 7889 C C . PHE J 1 96 ? -12.864 9.624 -110.398 1.00 42.27 96 PHE J C 1
ATOM 7890 O O . PHE J 1 96 ? -12.357 10.620 -109.884 1.00 42.22 96 PHE J O 1
ATOM 7898 N N . HIS J 1 97 ? -14.157 9.340 -110.314 1.00 42.73 97 HIS J N 1
ATOM 7899 C CA . HIS J 1 97 ? -15.056 10.093 -109.454 1.00 43.21 97 HIS J CA 1
ATOM 7900 C C . HIS J 1 97 ? -14.931 9.569 -108.030 1.00 43.38 97 HIS J C 1
ATOM 7901 O O . HIS J 1 97 ? -14.928 8.355 -107.808 1.00 43.52 97 HIS J O 1
ATOM 7908 N N . ILE J 1 98 ? -14.810 10.483 -107.071 1.00 43.70 98 ILE J N 1
ATOM 7909 C CA . ILE J 1 98 ? -14.903 10.140 -105.661 1.00 44.32 98 ILE J CA 1
ATOM 7910 C C . ILE J 1 98 ? -16.126 10.844 -105.095 1.00 45.52 98 ILE J C 1
ATOM 7911 O O . ILE J 1 98 ? -16.126 12.060 -104.937 1.00 45.98 98 ILE J O 1
ATOM 7916 N N . LEU J 1 99 ? -17.164 10.066 -104.808 1.00 46.38 99 LEU J N 1
ATOM 7917 C CA . LEU J 1 99 ? -18.400 10.587 -104.244 1.00 48.00 99 LEU J CA 1
ATOM 7918 C C . LEU J 1 99 ? -18.530 10.124 -102.808 1.00 49.15 99 LEU J C 1
ATOM 7919 O O . LEU J 1 99 ? -17.955 9.110 -102.431 1.00 48.78 99 LEU J O 1
ATOM 7924 N N . SER J 1 100 ? -19.315 10.865 -102.032 1.00 50.87 100 SER J N 1
ATOM 7925 C CA . SER J 1 100 ? -19.473 10.660 -100.601 1.00 52.45 100 SER J CA 1
ATOM 7926 C C . SER J 1 100 ? -20.944 10.447 -100.202 1.00 54.71 100 SER J C 1
ATOM 7927 O O . SER J 1 100 ? -21.858 10.805 -100.964 1.00 55.27 100 SER J O 1
ATOM 7930 N N . GLY J 1 101 ? -21.157 9.857 -99.016 1.00 56.29 101 GLY J N 1
ATOM 7931 C CA . GLY J 1 101 ? -22.455 9.805 -98.350 1.00 59.08 101 GLY J CA 1
ATOM 7932 C C . GLY J 1 101 ? -23.510 9.121 -99.142 1.00 59.65 101 GLY J C 1
ATOM 7933 O O . GLY J 1 101 ? -24.499 9.746 -99.399 1.00 61.18 101 GLY J O 1
#

InterPro domains:
  IPR001310 Histidine triad (HIT) protein [PR00332] (3-19)
  IPR001310 Histidine triad (HIT) protein [PR00332] (24-42)
  IPR001310 Histidine triad (HIT) protein [PR00332] (89-99)
  IPR001310 Histidine triad (HIT) protein [PTHR23089] (2-102)
  IPR011146 HIT-like domain [PF01230] (9-104)
  IPR011146 HIT-like domain [PS51084] (3-104)
  IPR019808 Histidine triad, conserved site [PS00892] (82-100)
  IPR036265 HIT-like superfamily [G3DSA:3.30.428.10] (1-104)
  IPR036265 HIT-like superfamily [SSF54197] (2-102)

B-factor: mean 57.44, std 9.77, range [39.71, 110.11]

Radius of gyration: 49.48 Å; Cα contacts (8 Å, |Δi|>4): 2069; chains: 10; bounding box: 70×87×152 Å

Foldseek 3Di:
DFDVLCVLVPNDDFAWQDDDPFKTKGFDPDDPAPGKMKIFTSDFAFEPVGDDPVVVVVVVVVVCVRCVSVVQNVVDWDWDWADDVVSPDDTRGYMIIIHHD/DFDVLCCLVPVDDFAWQDDDPFKTKGFDPDDPAPGKMKIFTSDFAFEPVPDDPVVVVVVVVVVCVRCVSVVCNVVDWDWDWADDVVSPDDTGGYMIIIHDD/DFDVLCCLVPVDDFAWQDDDDFKTKGFDPDDPAPGKMKIFTSDFAFEVPPDDDVVVVVVVVVVCVRCVSDDAPVVDWDWDWADDVVSPDDTRGYMIIIHHD/DFDVLCCLVPVDDFAWQDDDDFKTKGFDPDDPAPGKMKIATSDFAFEPVPDDPVVVVVVVVVVCVRCVSVVQNVVDWDWDWADDVVSPDDTRGYMIIIHHDD/DCLCVLPPDDPWDWDDDDPFWTKTADPDDPADGKMKIFTNPFDQEPVPDDDPPVDVPKDKDWADDPVRPDDGRGYIIMMHDDD/DFDVLCCLVPVDDFAWQDDDDFKTKGFDPDDPAPGKMKIATSDFAFEPVPDDVVVVVVVVVVVCVRCVSVVQNVVDWDWDWADDVVSPDDTGGYMIIIHHDD/DFDVLCCLVPVDDFAWQDDDDFKTKGFDPDDPAPGKMKIATSDFAFEPVPDDPVVVVVVVVVVCVRCVSVVQNVVDWDWDWADDVVSPDDTRGYMIIIHHD/DFDVLCCLVPVDDFAWLDDDDFKTKGFDPDDPAPGKMKIATSDFAFEPVGDDPVVVVVVVVVVCVRCVSVVQNVVDWDWDWADDVVSPDDTRGYMIIIHHD/DFDVLCCLVPVDDFAWQDDDDFKTKGFDPDDPAPGKMKIATSDFAFEPVPDDVVVVVVVVVVVCVRCVSVVQNVVDWDWDWAGDVVSPDDTGGYMIIIHRHD/DFDVLCCLVPVDDFAWQDDDDFKTKGFDPDDPAPGKMKIFTSDFAFEPVGDDVVVVVVVVVVVCVRCVSVVQNVVDWDWDWAGDVVSPDDTRGYMIIIHHD

Sequence (995 aa):
MNVFEKIIQGEIPCSKILENERFLSFYDINPKAKVHALVIPKQSIQDFNGITPELMAQMTSFIFEVVEKLGIKEKGYKLLTNVGKNAGQEVMHLHFHILSGMNVFEKIIQGEIPCSKILENERFLSFYDINPKAKVHALVIPKQSIQDFNGITPELMAQMTSFIFEVVEKLGIKEKGYKLLTNVGKNAGQEVMHLHFHILSGMNVFEKIIQGEIPCSKILENERFLSFYDINPKAKVHALVIPKQSIQDFNGITPELMAQMTSFIFEVVEKLGIKEKGYKLLTNVGKNAGQEVMHLHFHILSGMNVFEKIIQGEIPCSKILENERFLSFYDINPKAKVHALVIPKQSIQDFNGITPELMAQMTSFIFEVVEKLGIKEKGYKLLTNVGKNAGQEVMHLHFHILSGDVFEKIIQGEIPCSKILENERFLSFYDINPKAKVHALVIPKQSIQDFNGITPELMAKGYKLLTNVGKNAGQEVMHLHFHILSGDMNVFEKIIQGEIPCSKILENERFLSFYDINPKAKVHALVIPKQSIQDFNGITPELMAQMTSFIFEVVEKLGIKEKGYKLLTNVGKNAGQEVMHLHFHILSGDMNVFEKIIQGEIPCSKILENERFLSFYDINPKAKVHALVIPKQSIQDFNGITPELMAQMTSFIFEVVEKLGIKEKGYKLLTNVGKNAGQEVMHLHFHILSGMNVFEKIIQGEIPCSKILENERFLSFYDINPKAKVHALVIPKQSIQDFNGITPELMAQMTSFIFEVVEKLGIKEKGYKLLTNVGKNAGQEVMHLHFHILSGMNVFEKIIQGEIPCSKILENERFLSFYDINPKAKVHALVIPKQSIQDFNGITPELMAQMTSFIFEVVEKLGIKEKGYKLLTNVGKNAGQEVMHLHFHILSGDMNVFEKIIQGEIPCSKILENERFLSFYDINPKAKVHALVIPKQSIQDFNGITPELMAQMTSFIFEVVEKLGIKEKGYKLLTNVGKNAGQEVMHLHFHILSG